Protein AF-0000000082290934 (afdb_homodimer)

Structure (mmCIF, N/CA/C/O backbone):
data_AF-0000000082290934-model_v1
#
loop_
_entity.id
_entity.type
_entity.pdbx_description
1 polymer 'Histidine phosphatase superfamily branch 2 protein'
#
loop_
_atom_site.group_PDB
_atom_site.id
_atom_site.type_symbol
_atom_site.label_atom_id
_atom_site.label_alt_id
_atom_site.label_comp_id
_atom_site.label_asym_id
_atom_site.label_entity_id
_atom_site.label_seq_id
_atom_site.pdbx_PDB_ins_code
_atom_site.Cartn_x
_atom_site.Cartn_y
_atom_site.Cartn_z
_atom_site.occupancy
_atom_site.B_iso_or_equiv
_atom_site.auth_seq_id
_atom_site.auth_comp_id
_atom_site.auth_asym_id
_atom_site.auth_atom_id
_atom_site.pdbx_PDB_model_num
ATOM 1 N N . MET A 1 1 ? 75.812 49.344 -3.332 1 34.25 1 MET A N 1
ATOM 2 C CA . MET A 1 1 ? 74.812 48.969 -4.301 1 34.25 1 MET A CA 1
ATOM 3 C C . MET A 1 1 ? 74.25 47.562 -4.023 1 34.25 1 MET A C 1
ATOM 5 O O . MET A 1 1 ? 73.188 47.219 -4.402 1 34.25 1 MET A O 1
ATOM 9 N N . ALA A 1 2 ? 75.188 46.688 -3.367 1 45.59 2 ALA A N 1
ATOM 10 C CA . ALA A 1 2 ? 74.875 45.281 -3.148 1 45.59 2 ALA A CA 1
ATOM 11 C C . ALA A 1 2 ? 73.938 45.094 -1.963 1 45.59 2 ALA A C 1
ATOM 13 O O . ALA A 1 2 ? 73.062 44.219 -1.983 1 45.59 2 ALA A O 1
ATOM 14 N N . ARG A 1 3 ? 74.062 45.938 -0.887 1 51.5 3 ARG A N 1
ATOM 15 C CA . ARG A 1 3 ? 73.25 45.75 0.32 1 51.5 3 ARG A CA 1
ATOM 16 C C . ARG A 1 3 ? 71.812 46.125 0.084 1 51.5 3 ARG A C 1
ATOM 18 O O . ARG A 1 3 ? 70.875 45.5 0.629 1 51.5 3 ARG A O 1
ATOM 25 N N . GLU A 1 4 ? 71.562 47.156 -0.806 1 54.03 4 GLU A N 1
ATOM 26 C CA . GLU A 1 4 ? 70.188 47.625 -1.042 1 54.03 4 GLU A CA 1
ATOM 27 C C . GLU A 1 4 ? 69.375 46.625 -1.909 1 54.03 4 GLU A C 1
ATOM 29 O O . GLU A 1 4 ? 68.188 46.5 -1.766 1 54.03 4 GLU A O 1
ATOM 34 N N . VAL A 1 5 ? 70.188 45.781 -2.701 1 57.81 5 VAL A N 1
ATOM 35 C CA . VAL A 1 5 ? 69.5 44.844 -3.584 1 57.81 5 VAL A CA 1
ATOM 36 C C . VAL A 1 5 ? 69 43.625 -2.777 1 57.81 5 VAL A C 1
ATOM 38 O O . VAL A 1 5 ? 67.938 43.094 -3.016 1 57.81 5 VAL A O 1
ATOM 41 N N . SER A 1 6 ? 69.75 43.406 -1.626 1 60.97 6 SER A N 1
ATOM 42 C CA . SER A 1 6 ? 69.438 42.188 -0.882 1 60.97 6 SER A CA 1
ATOM 43 C C . SER A 1 6 ? 68.188 42.375 -0.059 1 60.97 6 SER A C 1
ATOM 45 O O . SER A 1 6 ? 67.312 41.438 0.039 1 60.97 6 SER A O 1
ATOM 47 N N . THR A 1 7 ? 67.938 43.625 0.385 1 63.12 7 THR A N 1
ATOM 48 C CA . THR A 1 7 ? 66.75 43.875 1.229 1 63.12 7 THR A CA 1
ATOM 49 C C . THR A 1 7 ? 65.5 43.875 0.394 1 63.12 7 THR A C 1
ATOM 51 O O . THR A 1 7 ? 64.438 43.375 0.83 1 63.12 7 THR A O 1
ATOM 54 N N . VAL A 1 8 ? 65.625 44.375 -0.87 1 63.81 8 VAL A N 1
ATOM 55 C CA . VAL A 1 8 ? 64.438 44.438 -1.739 1 63.81 8 VAL A CA 1
ATOM 56 C C . VAL A 1 8 ? 64.062 43.031 -2.203 1 63.81 8 VAL A C 1
ATOM 58 O O . VAL A 1 8 ? 62.875 42.656 -2.266 1 63.81 8 VAL A O 1
ATOM 61 N N . TRP A 1 9 ? 65.062 42.125 -2.381 1 64.94 9 TRP A N 1
ATOM 62 C CA . TRP A 1 9 ? 64.812 40.75 -2.811 1 64.94 9 TRP A CA 1
ATOM 63 C C . TRP A 1 9 ? 64.188 39.938 -1.681 1 64.94 9 TRP A C 1
ATOM 65 O O . TRP A 1 9 ? 63.312 39.125 -1.91 1 64.94 9 TRP A O 1
ATOM 75 N N . VAL A 1 10 ? 64.625 40.25 -0.416 1 65.31 10 VAL A N 1
ATOM 76 C CA . VAL A 1 10 ? 64.062 39.562 0.737 1 65.31 10 VAL A CA 1
ATOM 77 C C . VAL A 1 10 ? 62.625 40.031 0.958 1 65.31 10 VAL A C 1
ATOM 79 O O . VAL A 1 10 ? 61.719 39.219 1.229 1 65.31 10 VAL A O 1
ATOM 82 N N . LEU A 1 11 ? 62.344 41.344 0.681 1 65.69 11 LEU A N 1
ATOM 83 C CA . LEU A 1 11 ? 61 41.844 0.824 1 65.69 11 LEU A CA 1
ATOM 84 C C . LEU A 1 11 ? 60.094 41.344 -0.299 1 65.69 11 LEU A C 1
ATOM 86 O O . LEU A 1 11 ? 58.938 41 -0.066 1 65.69 11 LEU A O 1
ATOM 90 N N . LEU A 1 12 ? 60.688 41.156 -1.511 1 65.19 12 LEU A N 1
ATOM 91 C CA . LEU A 1 12 ? 59.938 40.594 -2.631 1 65.19 12 LEU A CA 1
ATOM 92 C C . LEU A 1 12 ? 59.688 39.094 -2.42 1 65.19 12 LEU A C 1
ATOM 94 O O . LEU A 1 12 ? 58.594 38.594 -2.703 1 65.19 12 LEU A O 1
ATOM 98 N N . LEU A 1 13 ? 60.688 38.438 -1.83 1 64.69 13 LEU A N 1
ATOM 99 C CA . LEU A 1 13 ? 60.531 37 -1.539 1 64.69 13 LEU A CA 1
ATOM 100 C C . LEU A 1 13 ? 59.531 36.812 -0.394 1 64.69 13 LEU A C 1
ATOM 102 O O . LEU A 1 13 ? 58.75 35.875 -0.427 1 64.69 13 LEU A O 1
ATOM 106 N N . LEU A 1 14 ? 59.594 37.719 0.607 1 62.09 14 LEU A N 1
ATOM 107 C CA . LEU A 1 14 ? 58.625 37.625 1.699 1 62.09 14 LEU A CA 1
ATOM 108 C C . LEU A 1 14 ? 57.219 37.969 1.209 1 62.09 14 LEU A C 1
ATOM 110 O O . LEU A 1 14 ? 56.25 37.344 1.633 1 62.09 14 LEU A O 1
ATOM 114 N N . HIS A 1 15 ? 57.156 38.969 0.289 1 62.25 15 HIS A N 1
ATOM 115 C CA . HIS A 1 15 ? 55.844 39.281 -0.308 1 62.25 15 HIS A CA 1
ATOM 116 C C . HIS A 1 15 ? 55.344 38.156 -1.185 1 62.25 15 HIS A C 1
ATOM 118 O O . HIS A 1 15 ? 54.156 37.844 -1.195 1 62.25 15 HIS A O 1
ATOM 124 N N . LEU A 1 16 ? 56.281 37.5 -1.884 1 60.16 16 LEU A N 1
ATOM 125 C CA . LEU A 1 16 ? 55.906 36.344 -2.695 1 60.16 16 LEU A CA 1
ATOM 126 C C . LEU A 1 16 ? 55.5 35.156 -1.812 1 60.16 16 LEU A C 1
ATOM 128 O O . LEU A 1 16 ? 54.594 34.406 -2.137 1 60.16 16 LEU A O 1
ATOM 132 N N . LEU A 1 17 ? 56.219 34.969 -0.699 1 58.38 17 LEU A N 1
ATOM 133 C CA . LEU A 1 17 ? 55.844 33.938 0.239 1 58.38 17 LEU A CA 1
ATOM 134 C C . LEU A 1 17 ? 54.531 34.25 0.932 1 58.38 17 LEU A C 1
ATOM 136 O O . LEU A 1 17 ? 53.75 33.344 1.218 1 58.38 17 LEU A O 1
ATOM 140 N N . LEU A 1 18 ? 54.312 35.562 1.232 1 55.84 18 LEU A N 1
ATOM 141 C CA . LEU A 1 18 ? 53.062 35.938 1.832 1 55.84 18 LEU A CA 1
ATOM 142 C C . LEU A 1 18 ? 51.906 35.812 0.824 1 55.84 18 LEU A C 1
ATOM 144 O O . LEU A 1 18 ? 50.781 35.469 1.193 1 55.84 18 LEU A O 1
ATOM 148 N N . LEU A 1 19 ? 52.188 36.125 -0.438 1 52.72 19 LEU A N 1
ATOM 149 C CA . LEU A 1 19 ? 51.125 35.969 -1.434 1 52.72 19 LEU A CA 1
ATOM 150 C C . LEU A 1 19 ? 50.844 34.5 -1.707 1 52.72 19 LEU A C 1
ATOM 152 O O . LEU A 1 19 ? 49.781 34.156 -2.232 1 52.72 19 LEU A O 1
ATOM 156 N N . SER A 1 20 ? 51.844 33.719 -1.544 1 51.41 20 SER A N 1
ATOM 157 C CA . SER A 1 20 ? 51.625 32.312 -1.871 1 51.41 20 SER A CA 1
ATOM 158 C C . SER A 1 20 ? 50.75 31.625 -0.826 1 51.41 20 SER A C 1
ATOM 160 O O . SER A 1 20 ? 50.344 30.484 -1.015 1 51.41 20 SER A O 1
ATOM 162 N N . SER A 1 21 ? 50.938 32.094 0.43 1 47.09 21 SER A N 1
ATOM 163 C CA . SER A 1 21 ? 50.062 31.375 1.347 1 47.09 21 SER A CA 1
ATOM 164 C C . SER A 1 21 ? 48.625 31.766 1.158 1 47.09 21 SER A C 1
ATOM 166 O O . SER A 1 21 ? 48.031 32.469 1.994 1 47.09 21 SER A O 1
ATOM 168 N N . LEU A 1 22 ? 48.25 32.25 0.046 1 43.81 22 LEU A N 1
ATOM 169 C CA . LEU A 1 22 ? 46.781 32.25 -0.091 1 43.81 22 LEU A CA 1
ATOM 170 C C . LEU A 1 22 ? 46.219 30.891 0.254 1 43.81 22 LEU A C 1
ATOM 172 O O . LEU A 1 22 ? 46.438 29.922 -0.471 1 43.81 22 LEU A O 1
ATOM 176 N N . ALA A 1 23 ? 46.125 30.562 1.538 1 43.5 23 ALA A N 1
ATOM 177 C CA . ALA A 1 23 ? 45.219 29.469 1.914 1 43.5 23 ALA A CA 1
ATOM 178 C C . ALA A 1 23 ? 44 29.406 1 1 43.5 23 ALA A C 1
ATOM 180 O O . ALA A 1 23 ? 43.156 30.312 1.018 1 43.5 23 ALA A O 1
ATOM 181 N N . VAL A 1 24 ? 44.094 28.906 -0.186 1 44.31 24 VAL A N 1
ATOM 182 C CA . VAL A 1 24 ? 42.875 28.484 -0.88 1 44.31 24 VAL A CA 1
ATOM 183 C C . VAL A 1 24 ? 41.906 27.875 0.12 1 44.31 24 VAL A C 1
ATOM 185 O O . VAL A 1 24 ? 42.156 26.797 0.663 1 44.31 24 VAL A O 1
ATOM 188 N N . MET A 1 25 ? 41.312 28.625 1.014 1 45.28 25 MET A N 1
ATOM 189 C CA . MET A 1 25 ? 40.156 28.109 1.692 1 45.28 25 MET A CA 1
ATOM 190 C C . MET A 1 25 ? 39.312 27.25 0.747 1 45.28 25 MET A C 1
ATOM 192 O O . MET A 1 25 ? 38.688 27.781 -0.175 1 45.28 25 MET A O 1
ATOM 196 N N . THR A 1 26 ? 39.719 26.109 0.441 1 51 26 THR A N 1
ATOM 197 C CA . THR A 1 26 ? 38.875 25.141 -0.263 1 51 26 THR A CA 1
ATOM 198 C C . THR A 1 26 ? 37.438 25.203 0.254 1 51 26 THR A C 1
ATOM 200 O O . THR A 1 26 ? 37.188 24.969 1.439 1 51 26 THR A O 1
ATOM 203 N N . VAL A 1 27 ? 36.656 26.109 -0.209 1 57.19 27 VAL A N 1
ATOM 204 C CA . VAL A 1 27 ? 35.25 26.203 0.112 1 57.19 27 VAL A CA 1
ATOM 205 C C . VAL A 1 27 ? 34.562 24.844 -0.103 1 57.19 27 VAL A C 1
ATOM 207 O O . VAL A 1 27 ? 34.594 24.312 -1.214 1 57.19 27 VAL A O 1
ATOM 210 N N . ALA A 1 28 ? 34.438 24.031 0.961 1 68.31 28 ALA A N 1
ATOM 211 C CA . ALA A 1 28 ? 33.656 22.797 0.941 1 68.31 28 ALA A CA 1
ATOM 212 C C . ALA A 1 28 ? 32.281 23.031 0.297 1 68.31 28 ALA A C 1
ATOM 214 O O . ALA A 1 28 ? 31.625 24.031 0.562 1 68.31 28 ALA A O 1
ATOM 215 N N . GLU A 1 29 ? 32.094 22.406 -0.825 1 83.31 29 GLU A N 1
ATOM 216 C CA . GLU A 1 29 ? 30.812 22.438 -1.503 1 83.31 29 GLU A CA 1
ATOM 217 C C . GLU A 1 29 ? 29.828 21.453 -0.89 1 83.31 29 GLU A C 1
ATOM 219 O O . GLU A 1 29 ? 30.234 20.391 -0.399 1 83.31 29 GLU A O 1
ATOM 224 N N . MET A 1 30 ? 28.641 21.859 -0.616 1 87.56 30 MET A N 1
ATOM 225 C CA . MET A 1 30 ? 27.578 20.969 -0.128 1 87.56 30 MET A CA 1
ATOM 226 C C . MET A 1 30 ? 26.828 20.328 -1.288 1 87.56 30 MET A C 1
ATOM 228 O O . MET A 1 30 ? 26.281 21.016 -2.143 1 87.56 30 MET A O 1
ATOM 232 N N . LYS A 1 31 ? 26.922 19.016 -1.28 1 88 31 LYS A N 1
ATOM 233 C CA . LYS A 1 31 ? 26.203 18.281 -2.316 1 88 31 LYS A CA 1
ATOM 234 C C . LYS A 1 31 ? 24.953 17.625 -1.756 1 88 31 LYS A C 1
ATOM 236 O O . LYS A 1 31 ? 25 16.938 -0.732 1 88 31 LYS A O 1
ATOM 241 N N . LEU A 1 32 ? 23.828 17.875 -2.416 1 92.12 32 LEU A N 1
ATOM 242 C CA . LEU A 1 32 ? 22.562 17.25 -2.012 1 92.12 32 LEU A CA 1
ATOM 243 C C . LEU A 1 32 ? 22.594 15.75 -2.262 1 92.12 32 LEU A C 1
ATOM 245 O O . LEU A 1 32 ? 22.812 15.312 -3.393 1 92.12 32 LEU A O 1
ATOM 249 N N . LYS A 1 33 ? 22.344 14.938 -1.202 1 90 33 LYS A N 1
ATOM 250 C CA . LYS A 1 33 ? 22.5 13.492 -1.283 1 90 33 LYS A CA 1
ATOM 251 C C . LYS A 1 33 ? 21.141 12.797 -1.201 1 90 33 LYS A C 1
ATOM 253 O O . LYS A 1 33 ? 20.953 11.719 -1.768 1 90 33 LYS A O 1
ATOM 258 N N . GLN A 1 34 ? 20.234 13.383 -0.438 1 93.56 34 GLN A N 1
ATOM 259 C CA . GLN A 1 34 ? 18.969 12.703 -0.138 1 93.56 34 GLN A CA 1
ATOM 260 C C . GLN A 1 34 ? 17.891 13.711 0.254 1 93.56 34 GLN A C 1
ATOM 262 O O . GLN A 1 34 ? 18.188 14.727 0.881 1 93.56 34 GLN A O 1
ATOM 267 N N . ILE A 1 35 ? 16.719 13.414 -0.127 1 95.75 35 ILE A N 1
ATOM 268 C CA . ILE A 1 35 ? 15.609 14.266 0.296 1 95.75 35 ILE A CA 1
ATOM 269 C C . ILE A 1 35 ? 14.477 13.406 0.839 1 95.75 35 ILE A C 1
ATOM 271 O O . ILE A 1 35 ? 14.203 12.32 0.31 1 95.75 35 ILE A O 1
ATOM 275 N N . HIS A 1 36 ? 13.852 13.852 1.89 1 97.19 36 HIS A N 1
ATOM 276 C CA . HIS A 1 36 ? 12.641 13.289 2.484 1 97.19 36 HIS A CA 1
ATOM 277 C C . HIS A 1 36 ? 11.484 14.281 2.418 1 97.19 36 HIS A C 1
ATOM 279 O O . HIS A 1 36 ? 11.562 15.367 2.988 1 97.19 36 HIS A O 1
ATOM 285 N N . VAL A 1 37 ? 10.422 13.906 1.75 1 98.62 37 VAL A N 1
ATOM 286 C CA . VAL A 1 37 ? 9.281 14.781 1.558 1 98.62 37 VAL A CA 1
ATOM 287 C C . VAL A 1 37 ? 8.086 14.266 2.355 1 98.62 37 VAL A C 1
ATOM 289 O O . VAL A 1 37 ? 7.691 13.102 2.207 1 98.62 37 VAL A O 1
ATOM 292 N N . ILE A 1 38 ? 7.527 15.055 3.221 1 98.81 38 ILE A N 1
ATOM 293 C CA . ILE A 1 38 ? 6.285 14.766 3.93 1 98.81 38 ILE A CA 1
ATOM 294 C C . ILE A 1 38 ? 5.184 15.703 3.432 1 98.81 38 ILE A C 1
ATOM 296 O O . ILE A 1 38 ? 5.301 16.922 3.539 1 98.81 38 ILE A O 1
ATOM 300 N N . ASN A 1 39 ? 4.172 15.172 2.863 1 98.69 39 ASN A N 1
ATOM 301 C CA . ASN A 1 39 ? 3.115 16.031 2.348 1 98.69 39 ASN A CA 1
ATOM 302 C C . ASN A 1 39 ? 1.797 15.805 3.08 1 98.69 39 ASN A C 1
ATOM 304 O O . ASN A 1 39 ? 1.488 14.68 3.471 1 98.69 39 ASN A O 1
ATOM 308 N N . ARG A 1 40 ? 1.071 16.875 3.266 1 98.44 40 ARG A N 1
ATOM 309 C CA . ARG A 1 40 ? -0.355 16.734 3.545 1 98.44 40 ARG A CA 1
ATOM 310 C C . ARG A 1 40 ? -1.131 16.375 2.283 1 98.44 40 ARG A C 1
ATOM 312 O O . ARG A 1 40 ? -0.822 16.875 1.196 1 98.44 40 ARG A O 1
ATOM 319 N N . HIS A 1 41 ? -2.1 15.562 2.408 1 97.75 41 HIS A N 1
ATOM 320 C CA . HIS A 1 41 ? -2.959 15.281 1.265 1 97.75 41 HIS A CA 1
ATOM 321 C C . HIS A 1 41 ? -3.586 16.562 0.721 1 97.75 41 HIS A C 1
ATOM 323 O O . HIS A 1 41 ? -3.553 17.609 1.381 1 97.75 41 HIS A O 1
ATOM 329 N N . GLY A 1 42 ? -4.129 16.484 -0.507 1 95.94 42 GLY A N 1
ATOM 330 C CA . GLY A 1 42 ? -4.801 17.609 -1.13 1 95.94 42 GLY A CA 1
ATOM 331 C C . GLY A 1 42 ? -6.227 17.797 -0.65 1 95.94 42 GLY A C 1
ATOM 332 O O . GLY A 1 42 ? -6.664 17.125 0.29 1 95.94 42 GLY A O 1
ATOM 333 N N . SER A 1 43 ? -6.852 18.703 -1.346 1 93.31 43 SER A N 1
ATOM 334 C CA . SER A 1 43 ? -8.258 18.953 -1.053 1 93.31 43 SER A CA 1
ATOM 335 C C . SER A 1 43 ? -9.078 17.672 -1.142 1 93.31 43 SER A C 1
ATOM 337 O O . SER A 1 43 ? -8.836 16.844 -2.012 1 93.31 43 SER A O 1
ATOM 339 N N . ARG A 1 44 ? -10.031 17.562 -0.244 1 91.25 44 ARG A N 1
ATOM 340 C CA . ARG A 1 44 ? -10.852 16.375 -0.102 1 91.25 44 ARG A CA 1
ATOM 341 C C . ARG A 1 44 ? -12.273 16.734 0.327 1 91.25 44 ARG A C 1
ATOM 343 O O . ARG A 1 44 ? -12.555 17.891 0.649 1 91.25 44 ARG A O 1
ATOM 350 N N . THR A 1 45 ? -13.094 15.727 0.254 1 86.88 45 THR A N 1
ATOM 351 C CA . THR A 1 45 ? -14.43 15.914 0.807 1 86.88 45 THR A CA 1
ATOM 352 C C . THR A 1 45 ? -14.375 16.031 2.326 1 86.88 45 THR A C 1
ATOM 354 O O . THR A 1 45 ? -13.32 15.867 2.93 1 86.88 45 THR A O 1
ATOM 357 N N . MET A 1 46 ? -15.523 16.406 2.912 1 89.81 46 MET A N 1
ATOM 358 C CA . MET A 1 46 ? -15.586 16.672 4.348 1 89.81 46 MET A CA 1
ATOM 359 C C . MET A 1 46 ? -15.086 15.461 5.137 1 89.81 46 MET A C 1
ATOM 361 O O . MET A 1 46 ? -15.344 14.312 4.762 1 89.81 46 MET A O 1
ATOM 365 N N . LEU A 1 47 ? -14.375 15.773 6.203 1 91.56 47 LEU A N 1
ATOM 366 C CA . LEU A 1 47 ? -13.82 14.742 7.078 1 91.56 47 LEU A CA 1
ATOM 367 C C . LEU A 1 47 ? -14.352 14.891 8.5 1 91.56 47 LEU A C 1
ATOM 369 O O . LEU A 1 47 ? -13.656 15.398 9.375 1 91.56 47 LEU A O 1
ATOM 373 N N . PRO A 1 48 ? -15.523 14.391 8.781 1 91 48 PRO A N 1
ATOM 374 C CA . PRO A 1 48 ? -16.047 14.469 10.141 1 91 48 PRO A CA 1
ATOM 375 C C . PRO A 1 48 ? -15.312 13.555 11.117 1 91 48 PRO A C 1
ATOM 377 O O . PRO A 1 48 ? -14.961 12.422 10.766 1 91 48 PRO A O 1
ATOM 380 N N . LYS A 1 49 ? -15.055 14.117 12.266 1 92 49 LYS A N 1
ATOM 381 C CA . LYS A 1 49 ? -14.383 13.375 13.328 1 92 49 LYS A CA 1
ATOM 382 C C . LYS A 1 49 ? -15.203 13.391 14.617 1 92 49 LYS A C 1
ATOM 384 O O . LYS A 1 49 ? -15.977 14.32 14.852 1 92 49 LYS A O 1
ATOM 389 N N . HIS A 1 50 ? -15.047 12.281 15.375 1 91 50 HIS A N 1
ATOM 390 C CA . HIS A 1 50 ? -15.586 12.32 16.734 1 91 50 HIS A CA 1
ATOM 391 C C . HIS A 1 50 ? -14.859 13.359 17.578 1 91 50 HIS A C 1
ATOM 393 O O . HIS A 1 50 ? -13.625 13.336 17.656 1 91 50 HIS A O 1
ATOM 399 N N . PRO A 1 51 ? -15.539 14.211 18.219 1 89.06 51 PRO A N 1
ATOM 400 C CA . PRO A 1 51 ? -14.891 15.344 18.891 1 89.06 51 PRO A CA 1
ATOM 401 C C . PRO A 1 51 ? -13.969 14.906 20.031 1 89.06 51 PRO A C 1
ATOM 403 O O . PRO A 1 51 ? -12.969 15.578 20.312 1 89.06 51 PRO A O 1
ATOM 406 N N . ASP A 1 52 ? -14.281 13.742 20.656 1 86.75 52 ASP A N 1
ATOM 407 C CA . ASP A 1 52 ? -13.5 13.312 21.812 1 86.75 52 ASP A CA 1
ATOM 408 C C . ASP A 1 52 ? -12.359 12.383 21.391 1 86.75 52 ASP A C 1
ATOM 410 O O . ASP A 1 52 ? -11.234 12.508 21.891 1 86.75 52 ASP A O 1
ATOM 414 N N . THR A 1 53 ? -12.625 11.5 20.469 1 85.12 53 THR A N 1
ATOM 415 C CA . THR A 1 53 ? -11.656 10.461 20.141 1 85.12 53 THR A CA 1
ATOM 416 C C . THR A 1 53 ? -10.906 10.812 18.859 1 85.12 53 THR A C 1
ATOM 418 O O . THR A 1 53 ? -9.883 10.195 18.547 1 85.12 53 THR A O 1
ATOM 421 N N . LEU A 1 54 ? -11.422 11.75 18.094 1 88.69 54 LEU A N 1
ATOM 422 C CA . LEU A 1 54 ? -10.859 12.227 16.828 1 88.69 54 LEU A CA 1
ATOM 423 C C . LEU A 1 54 ? -10.922 11.141 15.766 1 88.69 54 LEU A C 1
ATOM 425 O O . LEU A 1 54 ? -10.359 11.297 14.68 1 88.69 54 LEU A O 1
ATOM 429 N N . ILE A 1 55 ? -11.656 10.047 16.031 1 86.12 55 ILE A N 1
ATOM 430 C CA . ILE A 1 55 ? -11.852 8.984 15.055 1 86.12 55 ILE A CA 1
ATOM 431 C C . ILE A 1 55 ? -12.695 9.508 13.891 1 86.12 55 ILE A C 1
ATOM 433 O O . ILE A 1 55 ? -13.711 10.18 14.109 1 86.12 55 ILE A O 1
ATOM 437 N N . GLU A 1 56 ? -12.25 9.242 12.773 1 86.06 56 GLU A N 1
ATOM 438 C CA . GLU A 1 56 ? -12.992 9.648 11.586 1 86.06 56 GLU A CA 1
ATOM 439 C C . GLU A 1 56 ? -14.297 8.859 11.453 1 86.06 56 GLU A C 1
ATOM 441 O O . GLU A 1 56 ? -14.32 7.652 11.688 1 86.06 56 GLU A O 1
ATOM 446 N N . LYS A 1 57 ? -15.336 9.562 11.258 1 77.06 57 LYS A N 1
ATOM 447 C CA . LYS A 1 57 ? -16.641 8.914 11.109 1 77.06 57 LYS A CA 1
ATOM 448 C C . LYS A 1 57 ? -16.781 8.273 9.727 1 77.06 57 LYS A C 1
ATOM 450 O O . LYS A 1 57 ? -17.125 7.098 9.617 1 77.06 57 LYS A O 1
ATOM 455 N N . GLU A 1 58 ? -16.609 9.172 8.734 1 72.62 58 GLU A N 1
ATOM 456 C CA . GLU A 1 58 ? -16.609 8.727 7.344 1 72.62 58 GLU A CA 1
ATOM 457 C C . GLU A 1 58 ? -15.32 9.117 6.633 1 72.62 58 GLU A C 1
ATOM 459 O O . GLU A 1 58 ? -14.703 10.125 6.977 1 72.62 58 GLU A O 1
ATOM 464 N N . GLY A 1 59 ? -14.844 8.242 5.809 1 74.19 59 GLY A N 1
ATOM 465 C CA . GLY A 1 59 ? -13.648 8.594 5.047 1 74.19 59 GLY A CA 1
ATOM 466 C C . GLY A 1 59 ? -13.859 9.766 4.113 1 74.19 59 GLY A C 1
ATOM 467 O O . GLY A 1 59 ? -14.992 10.211 3.914 1 74.19 59 GLY A O 1
ATOM 468 N N . ALA A 1 60 ? -12.781 10.484 3.842 1 84.19 60 ALA A N 1
ATOM 469 C CA . ALA A 1 60 ? -12.805 11.578 2.871 1 84.19 60 ALA A CA 1
ATOM 470 C C . ALA A 1 60 ? -12.078 11.188 1.587 1 84.19 60 ALA A C 1
ATOM 472 O O . ALA A 1 60 ? -11.078 10.461 1.627 1 84.19 60 ALA A O 1
ATOM 473 N N . THR A 1 61 ? -12.602 11.656 0.463 1 82.81 61 THR A N 1
ATOM 474 C CA . THR A 1 61 ? -12.039 11.336 -0.842 1 82.81 61 THR A CA 1
ATOM 475 C C . THR A 1 61 ? -11.336 12.555 -1.441 1 82.81 61 THR A C 1
ATOM 477 O O . THR A 1 61 ? -11.844 13.672 -1.347 1 82.81 61 THR A O 1
ATOM 480 N N . LEU A 1 62 ? -10.141 12.266 -1.972 1 89.06 62 LEU A N 1
ATOM 481 C CA . LEU A 1 62 ? -9.414 13.336 -2.646 1 89.06 62 LEU A CA 1
ATOM 482 C C . LEU A 1 62 ? -10.219 13.883 -3.82 1 89.06 62 LEU A C 1
ATOM 484 O O . LEU A 1 62 ? -10.805 13.117 -4.586 1 89.06 62 LEU A O 1
ATOM 488 N N . THR A 1 63 ? -10.289 15.164 -4.004 1 86.12 63 THR A N 1
ATOM 489 C CA . THR A 1 63 ? -11.016 15.805 -5.09 1 86.12 63 THR A CA 1
ATOM 490 C C . THR A 1 63 ? -10.094 16.078 -6.277 1 86.12 63 THR A C 1
ATOM 492 O O . THR A 1 63 ? -8.875 15.992 -6.148 1 86.12 63 THR A O 1
ATOM 495 N N . PRO A 1 64 ? -10.664 16.438 -7.414 1 85.19 64 PRO A N 1
ATOM 496 C CA . PRO A 1 64 ? -9.82 16.844 -8.539 1 85.19 64 PRO A CA 1
ATOM 497 C C . PRO A 1 64 ? -8.906 18.016 -8.203 1 85.19 64 PRO A C 1
ATOM 499 O O . PRO A 1 64 ? -7.766 18.062 -8.672 1 85.19 64 PRO A O 1
ATOM 502 N N . LEU A 1 65 ? -9.422 18.906 -7.406 1 88.88 65 LEU A N 1
ATOM 503 C CA . LEU A 1 65 ? -8.57 20 -6.957 1 88.88 65 LEU A CA 1
ATOM 504 C C . LEU A 1 65 ? -7.398 19.484 -6.137 1 88.88 65 LEU A C 1
ATOM 506 O O . LEU A 1 65 ? -6.27 19.938 -6.297 1 88.88 65 LEU A O 1
ATOM 510 N N . GLY A 1 66 ? -7.711 18.547 -5.223 1 92.94 66 GLY A N 1
ATOM 511 C CA . GLY A 1 66 ? -6.648 17.922 -4.445 1 92.94 66 GLY A CA 1
ATOM 512 C C . GLY A 1 66 ? -5.598 17.25 -5.305 1 92.94 66 GLY A C 1
ATOM 513 O O . GLY A 1 66 ? -4.402 17.328 -5.02 1 92.94 66 GLY A O 1
ATOM 514 N N . GLN A 1 67 ? -6.059 16.594 -6.348 1 91.12 67 GLN A N 1
ATOM 515 C CA . GLN A 1 67 ? -5.137 15.969 -7.289 1 91.12 67 GLN A CA 1
ATOM 516 C C . GLN A 1 67 ? -4.234 17.016 -7.945 1 91.12 67 GLN A C 1
ATOM 518 O O . GLN A 1 67 ? -3.02 16.812 -8.031 1 91.12 67 GLN A O 1
ATOM 523 N N . SER A 1 68 ? -4.828 18.094 -8.328 1 91.69 68 SER A N 1
ATOM 524 C CA . SER A 1 68 ? -4.082 19.156 -8.992 1 91.69 68 SER A CA 1
ATOM 525 C C . SER A 1 68 ? -3.068 19.797 -8.047 1 91.69 68 SER A C 1
ATOM 527 O O . SER A 1 68 ? -1.964 20.156 -8.469 1 91.69 68 SER A O 1
ATOM 529 N N . GLN A 1 69 ? -3.479 19.969 -6.875 1 95.06 69 GLN A N 1
ATOM 530 C CA . GLN A 1 69 ? -2.59 20.547 -5.871 1 95.06 69 GLN A CA 1
ATOM 531 C C . GLN A 1 69 ? -1.32 19.703 -5.715 1 95.06 69 GLN A C 1
ATOM 533 O O . GLN A 1 69 ? -0.211 20.25 -5.738 1 95.06 69 GLN A O 1
ATOM 538 N N . LEU A 1 70 ? -1.471 18.406 -5.586 1 97.38 70 LEU A N 1
ATOM 539 C CA . LEU A 1 70 ? -0.302 17.562 -5.371 1 97.38 70 LEU A CA 1
ATOM 540 C C . LEU A 1 70 ? 0.484 17.375 -6.664 1 97.38 70 LEU A C 1
ATOM 542 O O . LEU A 1 70 ? 1.711 17.25 -6.637 1 97.38 70 LEU A O 1
ATOM 546 N N . PHE A 1 71 ? -0.169 17.406 -7.805 1 94.5 71 PHE A N 1
ATOM 547 C CA . PHE A 1 71 ? 0.548 17.422 -9.078 1 94.5 71 PHE A CA 1
ATOM 548 C C . PHE A 1 71 ? 1.457 18.656 -9.156 1 94.5 71 PHE A C 1
ATOM 550 O O . PHE A 1 71 ? 2.621 18.531 -9.547 1 94.5 71 PHE A O 1
ATOM 557 N N . THR A 1 72 ? 0.88 19.766 -8.812 1 96.44 72 THR A N 1
ATOM 558 C CA . THR A 1 72 ? 1.633 21.016 -8.82 1 96.44 72 THR A CA 1
ATOM 559 C C . THR A 1 72 ? 2.826 20.922 -7.875 1 96.44 72 THR A C 1
ATOM 561 O O . THR A 1 72 ? 3.928 21.359 -8.219 1 96.44 72 THR A O 1
ATOM 564 N N . MET A 1 73 ? 2.584 20.391 -6.715 1 98.06 73 MET A N 1
ATOM 565 C CA . MET A 1 73 ? 3.68 20.25 -5.762 1 98.06 73 MET A CA 1
ATOM 566 C C . MET A 1 73 ? 4.75 19.312 -6.301 1 98.06 73 MET A C 1
ATOM 568 O O . MET A 1 73 ? 5.945 19.562 -6.133 1 98.06 73 MET A O 1
ATOM 572 N N . GLY A 1 74 ? 4.34 18.188 -6.918 1 96.94 74 GLY A N 1
ATOM 573 C CA . GLY A 1 74 ? 5.297 17.297 -7.566 1 96.94 74 GLY A CA 1
ATOM 574 C C . GLY A 1 74 ? 6.125 18 -8.625 1 96.94 74 GLY A C 1
ATOM 575 O O . GLY A 1 74 ? 7.336 17.781 -8.719 1 96.94 74 GLY A O 1
ATOM 576 N N . THR A 1 75 ? 5.496 18.828 -9.391 1 94.62 75 THR A N 1
ATOM 577 C CA . THR A 1 75 ? 6.18 19.594 -10.422 1 94.62 75 THR A CA 1
ATOM 578 C C . THR A 1 75 ? 7.207 20.531 -9.805 1 94.62 75 THR A C 1
ATOM 580 O O . THR A 1 75 ? 8.32 20.656 -10.312 1 94.62 75 THR A O 1
ATOM 583 N N . TRP A 1 76 ? 6.812 21.172 -8.742 1 97 76 TRP A N 1
ATOM 584 C CA . TRP A 1 76 ? 7.738 22.062 -8.062 1 97 76 TRP A CA 1
ATOM 585 C C . TRP A 1 76 ? 8.961 21.312 -7.562 1 97 76 TRP A C 1
ATOM 587 O O . TRP A 1 76 ? 10.094 21.766 -7.727 1 97 76 TRP A O 1
ATOM 597 N N . LEU A 1 77 ? 8.734 20.156 -6.906 1 97.25 77 LEU A N 1
ATOM 598 C CA . LEU A 1 77 ? 9.836 19.344 -6.402 1 97.25 77 LEU A CA 1
ATOM 599 C C . LEU A 1 77 ? 10.805 18.984 -7.527 1 97.25 77 LEU A C 1
ATOM 601 O O . LEU A 1 77 ? 12.023 19.047 -7.352 1 97.25 77 LEU A O 1
ATOM 605 N N . ARG A 1 78 ? 10.266 18.562 -8.633 1 94.12 78 ARG A N 1
ATOM 606 C CA . ARG A 1 78 ? 11.094 18.219 -9.781 1 94.12 78 ARG A CA 1
ATOM 607 C C . ARG A 1 78 ? 11.93 19.406 -10.227 1 94.12 78 ARG A C 1
ATOM 609 O O . ARG A 1 78 ? 13.141 19.281 -10.445 1 94.12 78 ARG A O 1
ATOM 616 N N . GLN A 1 79 ? 11.336 20.547 -10.367 1 93.69 79 GLN A N 1
ATOM 617 C CA . GLN A 1 79 ? 12.023 21.75 -10.828 1 93.69 79 GLN A CA 1
ATOM 618 C C . GLN A 1 79 ? 13.07 22.203 -9.812 1 93.69 79 GLN A C 1
ATOM 620 O O . GLN A 1 79 ? 14.164 22.625 -10.195 1 93.69 79 GLN A O 1
ATOM 625 N N . GLU A 1 80 ? 12.727 22.094 -8.586 1 94.88 80 GLU A N 1
ATOM 626 C CA . GLU A 1 80 ? 13.602 22.562 -7.516 1 94.88 80 GLU A CA 1
ATOM 627 C C . GLU A 1 80 ? 14.852 21.688 -7.41 1 94.88 80 GLU A C 1
ATOM 629 O O . GLU A 1 80 ? 15.953 22.188 -7.16 1 94.88 80 GLU A O 1
ATOM 634 N N . TYR A 1 81 ? 14.727 20.375 -7.621 1 94.38 81 TYR A N 1
ATOM 635 C CA . TYR A 1 81 ? 15.805 19.469 -7.227 1 94.38 81 TYR A CA 1
ATOM 636 C C . TYR A 1 81 ? 16.375 18.734 -8.438 1 94.38 81 TYR A C 1
ATOM 638 O O . TYR A 1 81 ? 17.359 18.016 -8.32 1 94.38 81 TYR A O 1
ATOM 646 N N . SER A 1 82 ? 15.852 18.844 -9.594 1 85.69 82 SER A N 1
ATOM 647 C CA . SER A 1 82 ? 16.281 18.078 -10.758 1 85.69 82 SER A CA 1
ATOM 648 C C . SER A 1 82 ? 17.734 18.344 -11.109 1 85.69 82 SER A C 1
ATOM 650 O O . SER A 1 82 ? 18.422 17.484 -11.664 1 85.69 82 SER A O 1
ATOM 652 N N . ASN A 1 83 ? 18.203 19.5 -10.82 1 84 83 ASN A N 1
ATOM 653 C CA . ASN A 1 83 ? 19.594 19.844 -11.133 1 84 83 ASN A CA 1
ATOM 654 C C . ASN A 1 83 ? 20.547 19.25 -10.102 1 84 83 ASN A C 1
ATOM 656 O O . ASN A 1 83 ? 21.75 19.109 -10.375 1 84 83 ASN A O 1
ATOM 660 N N . SER A 1 84 ? 20.047 18.922 -9.023 1 86.5 84 SER A N 1
ATOM 661 C CA . SER A 1 84 ? 20.922 18.484 -7.938 1 86.5 84 SER A CA 1
ATOM 662 C C . SER A 1 84 ? 20.797 16.984 -7.688 1 86.5 84 SER A C 1
ATOM 664 O O . SER A 1 84 ? 21.656 16.391 -7.027 1 86.5 84 SER A O 1
ATOM 666 N N . MET A 1 85 ? 19.734 16.438 -8.141 1 85.06 85 MET A N 1
ATOM 667 C CA . MET A 1 85 ? 19.484 15.031 -7.879 1 85.06 85 MET A CA 1
ATOM 668 C C . MET A 1 85 ? 18.859 14.352 -9.094 1 85.06 85 MET A C 1
ATOM 670 O O . MET A 1 85 ? 18.203 15.008 -9.898 1 85.06 85 MET A O 1
ATOM 674 N N . ASP A 1 86 ? 19.109 13.047 -9.164 1 73.75 86 ASP A N 1
ATOM 675 C CA . ASP A 1 86 ? 18.578 12.266 -10.273 1 73.75 86 ASP A CA 1
ATOM 676 C C . ASP A 1 86 ? 17.078 12.031 -10.109 1 73.75 86 ASP A C 1
ATOM 678 O O . ASP A 1 86 ? 16.656 11.008 -9.57 1 73.75 86 ASP A O 1
ATOM 682 N N . LEU A 1 87 ? 16.312 13.008 -10.586 1 78.75 87 LEU A N 1
ATOM 683 C CA . LEU A 1 87 ? 14.859 12.891 -10.562 1 78.75 87 LEU A CA 1
ATOM 684 C C . LEU A 1 87 ? 14.297 12.82 -11.977 1 78.75 87 LEU A C 1
ATOM 686 O O . LEU A 1 87 ? 13.094 13.016 -12.18 1 78.75 87 LEU A O 1
ATOM 690 N N . LYS A 1 88 ? 15.164 12.555 -12.898 1 73.56 88 LYS A N 1
ATOM 691 C CA . LYS A 1 88 ? 14.727 12.523 -14.289 1 73.56 88 LYS A CA 1
ATOM 692 C C . LYS A 1 88 ? 13.852 11.297 -14.562 1 73.56 88 LYS A C 1
ATOM 694 O O . LYS A 1 88 ? 12.859 11.391 -15.289 1 73.56 88 LYS A O 1
ATOM 699 N N . TYR A 1 89 ? 14.258 10.188 -13.93 1 74.12 89 TYR A N 1
ATOM 700 C CA . TYR A 1 89 ? 13.492 8.953 -14.102 1 74.12 89 TYR A CA 1
ATOM 701 C C . TYR A 1 89 ? 13.234 8.281 -12.766 1 74.12 89 TYR A C 1
ATOM 703 O O . TYR A 1 89 ? 14.078 8.344 -11.859 1 74.12 89 TYR A O 1
ATOM 711 N N . PHE A 1 90 ? 12.125 7.656 -12.781 1 78.88 90 PHE A N 1
ATOM 712 C CA . PHE A 1 90 ? 11.844 6.863 -11.586 1 78.88 90 PHE A CA 1
ATOM 713 C C . PHE A 1 90 ? 12.719 5.617 -11.547 1 78.88 90 PHE A C 1
ATOM 715 O O . PHE A 1 90 ? 12.844 4.906 -12.555 1 78.88 90 PHE A O 1
ATOM 722 N N . ASN A 1 91 ? 13.266 5.414 -10.469 1 76.12 91 ASN A N 1
ATOM 723 C CA . ASN A 1 91 ? 14.07 4.234 -10.164 1 76.12 91 ASN A CA 1
ATOM 724 C C . ASN A 1 91 ? 13.688 3.635 -8.812 1 76.12 91 ASN A C 1
ATOM 726 O O . ASN A 1 91 ? 13.961 4.227 -7.766 1 76.12 91 ASN A O 1
ATOM 730 N N . PRO A 1 92 ? 13.102 2.439 -8.828 1 76.56 92 PRO A N 1
ATOM 731 C CA . PRO A 1 92 ? 12.641 1.866 -7.559 1 76.56 92 PRO A CA 1
ATOM 732 C C . PRO A 1 92 ? 13.781 1.604 -6.574 1 76.56 92 PRO A C 1
ATOM 734 O O . PRO A 1 92 ? 13.539 1.415 -5.383 1 76.56 92 PRO A O 1
ATOM 737 N N . ALA A 1 93 ? 15 1.585 -6.996 1 73.19 93 ALA A N 1
ATOM 738 C CA . ALA A 1 93 ? 16.141 1.398 -6.102 1 73.19 93 ALA A CA 1
ATOM 739 C C . ALA A 1 93 ? 16.531 2.711 -5.43 1 73.19 93 ALA A C 1
ATOM 741 O O . ALA A 1 93 ? 17.25 2.713 -4.43 1 73.19 93 ALA A O 1
ATOM 742 N N . LEU A 1 94 ? 16.078 3.854 -5.992 1 80.75 94 LEU A N 1
ATOM 743 C CA . LEU A 1 94 ? 16.516 5.156 -5.512 1 80.75 94 LEU A CA 1
ATOM 744 C C . LEU A 1 94 ? 15.352 5.949 -4.93 1 80.75 94 LEU A C 1
ATOM 746 O O . LEU A 1 94 ? 15.555 6.879 -4.145 1 80.75 94 LEU A O 1
ATOM 750 N N . HIS A 1 95 ? 14.203 5.562 -5.406 1 87 95 HIS A N 1
ATOM 751 C CA . HIS A 1 95 ? 13.023 6.344 -5.059 1 87 95 HIS A CA 1
ATOM 752 C C . HIS A 1 95 ? 11.984 5.48 -4.355 1 87 95 HIS A C 1
ATOM 754 O O . HIS A 1 95 ? 11.633 4.402 -4.84 1 87 95 HIS A O 1
ATOM 760 N N . LEU A 1 96 ? 11.547 5.918 -3.207 1 90.94 96 LEU A N 1
ATOM 761 C CA . LEU A 1 96 ? 10.531 5.184 -2.463 1 90.94 96 LEU A CA 1
ATOM 762 C C . LEU A 1 96 ? 9.383 6.102 -2.061 1 90.94 96 LEU A C 1
ATOM 764 O O . LEU A 1 96 ? 9.594 7.129 -1.416 1 90.94 96 LEU A O 1
ATOM 768 N N . LEU A 1 97 ? 8.219 5.75 -2.482 1 94.5 97 LEU A N 1
ATOM 769 C CA . LEU A 1 97 ? 7.02 6.488 -2.111 1 94.5 97 LEU A CA 1
ATOM 770 C C . LEU A 1 97 ? 6.172 5.688 -1.131 1 94.5 97 LEU A C 1
ATOM 772 O O . LEU A 1 97 ? 5.734 4.578 -1.445 1 94.5 97 LEU A O 1
ATOM 776 N N . GLU A 1 98 ? 5.949 6.301 0.004 1 95.44 98 GLU A N 1
ATOM 777 C CA . GLU A 1 98 ? 5.125 5.707 1.052 1 95.44 98 GLU A CA 1
ATOM 778 C C . GLU A 1 98 ? 3.924 6.59 1.375 1 95.44 98 GLU A C 1
ATOM 780 O O . GLU A 1 98 ? 3.979 7.809 1.209 1 95.44 98 GLU A O 1
ATOM 785 N N . SER A 1 99 ? 2.852 5.934 1.822 1 96.06 99 SER A N 1
ATOM 786 C CA . SER A 1 99 ? 1.632 6.648 2.188 1 96.06 99 SER A CA 1
ATOM 787 C C . SER A 1 99 ? 0.91 5.953 3.338 1 96.06 99 SER A C 1
ATOM 789 O O . SER A 1 99 ? 1.15 4.777 3.611 1 96.06 99 SER A O 1
ATOM 791 N N . THR A 1 100 ? 0.146 6.746 4.07 1 95.12 100 THR A N 1
ATOM 792 C CA . THR A 1 100 ? -0.854 6.078 4.895 1 95.12 100 THR A CA 1
ATOM 793 C C . THR A 1 100 ? -1.829 5.285 4.031 1 95.12 100 THR A C 1
ATOM 795 O O . THR A 1 100 ? -1.915 5.508 2.82 1 95.12 100 THR A O 1
ATOM 798 N N . ASN A 1 101 ? -2.482 4.348 4.633 1 90.44 101 ASN A N 1
ATOM 799 C CA . ASN A 1 101 ? -3.363 3.473 3.867 1 90.44 101 ASN A CA 1
ATOM 800 C C . ASN A 1 101 ? -4.766 4.062 3.738 1 90.44 101 ASN A C 1
ATOM 802 O O . ASN A 1 101 ? -5.758 3.367 3.959 1 90.44 101 ASN A O 1
ATOM 806 N N . LEU A 1 102 ? -4.863 5.312 3.502 1 90 102 LEU A N 1
ATOM 807 C CA . LEU A 1 102 ? -6.117 6.004 3.221 1 90 102 LEU A CA 1
ATOM 808 C C . LEU A 1 102 ? -6.172 6.465 1.769 1 90 102 LEU A C 1
ATOM 810 O O . LEU A 1 102 ? -5.168 6.934 1.226 1 90 102 LEU A O 1
ATOM 814 N N . ASP A 1 103 ? -7.336 6.348 1.169 1 85.81 103 ASP A N 1
ATOM 815 C CA . ASP A 1 103 ? -7.52 6.633 -0.25 1 85.81 103 ASP A CA 1
ATOM 816 C C . ASP A 1 103 ? -6.988 8.023 -0.604 1 85.81 103 ASP A C 1
ATOM 818 O O . ASP A 1 103 ? -6.258 8.18 -1.584 1 85.81 103 ASP A O 1
ATOM 822 N N . ARG A 1 104 ? -7.309 9.031 0.175 1 90.94 104 ARG A N 1
ATOM 823 C CA . ARG A 1 104 ? -6.945 10.406 -0.142 1 90.94 104 ARG A CA 1
ATOM 824 C C . ARG A 1 104 ? -5.434 10.602 -0.086 1 90.94 104 ARG A C 1
ATOM 826 O O . ARG A 1 104 ? -4.875 11.383 -0.854 1 90.94 104 ARG A O 1
ATOM 833 N N . ALA A 1 105 ? -4.77 9.898 0.803 1 95.44 105 ALA A N 1
ATOM 834 C CA . ALA A 1 105 ? -3.322 10.031 0.935 1 95.44 105 ALA A CA 1
ATOM 835 C C . ALA A 1 105 ? -2.6 9.289 -0.186 1 95.44 105 ALA A C 1
ATOM 837 O O . ALA A 1 105 ? -1.627 9.797 -0.749 1 95.44 105 ALA A O 1
ATOM 838 N N . ILE A 1 106 ? -3.043 8.07 -0.54 1 93.88 106 ILE A N 1
ATOM 839 C CA . ILE A 1 106 ? -2.451 7.32 -1.64 1 93.88 106 ILE A CA 1
ATOM 840 C C . ILE A 1 106 ? -2.664 8.07 -2.953 1 93.88 106 ILE A C 1
ATOM 842 O O . ILE A 1 106 ? -1.735 8.211 -3.752 1 93.88 106 ILE A O 1
ATOM 846 N N . SER A 1 107 ? -3.863 8.57 -3.145 1 91.31 107 SER A N 1
ATOM 847 C CA . SER A 1 107 ? -4.16 9.328 -4.355 1 91.31 107 SER A CA 1
ATOM 848 C C . SER A 1 107 ? -3.322 10.602 -4.43 1 91.31 107 SER A C 1
ATOM 850 O O . SER A 1 107 ? -2.938 11.031 -5.52 1 91.31 107 SER A O 1
ATOM 852 N N . SER A 1 108 ? -3.104 11.188 -3.279 1 96.38 108 SER A N 1
ATOM 853 C CA . SER A 1 108 ? -2.225 12.352 -3.232 1 96.38 108 SER A CA 1
ATOM 854 C C . SER A 1 108 ? -0.803 11.992 -3.645 1 96.38 108 SER A C 1
ATOM 856 O O . SER A 1 108 ? -0.165 12.719 -4.406 1 96.38 108 SER A O 1
ATOM 858 N N . ALA A 1 109 ? -0.331 10.891 -3.148 1 96.94 109 ALA A N 1
ATOM 859 C CA . ALA A 1 109 ? 0.998 10.422 -3.533 1 96.94 109 ALA A CA 1
ATOM 860 C C . ALA A 1 109 ? 1.071 10.148 -5.031 1 96.94 109 ALA A C 1
ATOM 862 O O . ALA A 1 109 ? 2.055 10.5 -5.688 1 96.94 109 ALA A O 1
ATOM 863 N N . ASN A 1 110 ? 0.051 9.492 -5.543 1 92.25 110 ASN A N 1
ATOM 864 C CA . ASN A 1 110 ? -0.014 9.219 -6.977 1 92.25 110 ASN A CA 1
ATOM 865 C C . ASN A 1 110 ? 0.003 10.5 -7.801 1 92.25 110 ASN A C 1
ATOM 867 O O . ASN A 1 110 ? 0.654 10.562 -8.844 1 92.25 110 ASN A O 1
ATOM 871 N N . SER A 1 111 ? -0.737 11.492 -7.344 1 93 111 SER A N 1
ATOM 872 C CA . SER A 1 111 ? -0.806 12.773 -8.039 1 93 111 SER A CA 1
ATOM 873 C C . SER A 1 111 ? 0.535 13.5 -8 1 93 111 SER A C 1
ATOM 875 O O . SER A 1 111 ? 0.974 14.055 -9.008 1 93 111 SER A O 1
ATOM 877 N N . LEU A 1 112 ? 1.098 13.508 -6.828 1 96.94 112 LEU A N 1
ATOM 878 C CA . LEU A 1 112 ? 2.414 14.117 -6.688 1 96.94 112 LEU A CA 1
ATOM 879 C C . LEU A 1 112 ? 3.434 13.438 -7.594 1 96.94 112 LEU A C 1
ATOM 881 O O . LEU A 1 112 ? 4.246 14.102 -8.234 1 96.94 112 LEU A O 1
ATOM 885 N N . ALA A 1 113 ? 3.387 12.109 -7.699 1 93 113 ALA A N 1
ATOM 886 C CA . ALA A 1 113 ? 4.309 11.328 -8.516 1 93 113 ALA A CA 1
ATOM 887 C C . ALA A 1 113 ? 4.172 11.688 -9.992 1 93 113 ALA A C 1
ATOM 889 O O . ALA A 1 113 ? 5.16 11.672 -10.734 1 93 113 ALA A O 1
ATOM 890 N N . LEU A 1 114 ? 2.988 11.984 -10.414 1 89.5 114 LEU A N 1
ATOM 891 C CA . LEU A 1 114 ? 2.762 12.383 -11.805 1 89.5 114 LEU A CA 1
ATOM 892 C C . LEU A 1 114 ? 3.523 13.656 -12.133 1 89.5 114 LEU A C 1
ATOM 894 O O . LEU A 1 114 ? 4.02 13.82 -13.25 1 89.5 114 LEU A O 1
ATOM 898 N N . GLY A 1 115 ? 3.51 14.555 -11.195 1 92.19 115 GLY A N 1
ATOM 899 C CA . GLY A 1 115 ? 4.246 15.789 -11.391 1 92.19 115 GLY A CA 1
ATOM 900 C C . GLY A 1 115 ? 5.746 15.625 -11.242 1 92.19 115 GLY A C 1
ATOM 901 O O . GLY A 1 115 ? 6.523 16.281 -11.945 1 92.19 115 GLY A O 1
ATOM 902 N N . LEU A 1 116 ? 6.125 14.781 -10.352 1 92.88 116 LEU A N 1
ATOM 903 C CA . LEU A 1 116 ? 7.527 14.562 -10.023 1 92.88 116 LEU A CA 1
ATOM 904 C C . LEU A 1 116 ? 8.234 13.82 -11.156 1 92.88 116 LEU A C 1
ATOM 906 O O . LEU A 1 116 ? 9.391 14.125 -11.469 1 92.88 116 LEU A O 1
ATOM 910 N N . PHE A 1 117 ? 7.574 12.758 -11.695 1 86.06 117 PHE A N 1
ATOM 911 C CA . PHE A 1 117 ? 8.102 11.93 -12.773 1 86.06 117 PHE A CA 1
ATOM 912 C C . PHE A 1 117 ? 7.168 11.945 -13.969 1 86.06 117 PHE A C 1
ATOM 914 O O . PHE A 1 117 ? 6.344 11.047 -14.133 1 86.06 117 PHE A O 1
ATOM 921 N N . PRO A 1 118 ? 7.367 12.906 -14.828 1 77.81 118 PRO A N 1
ATOM 922 C CA . PRO A 1 118 ? 6.461 12.969 -15.977 1 77.81 118 PRO A CA 1
ATOM 923 C C . PRO A 1 118 ? 6.496 11.703 -16.828 1 77.81 118 PRO A C 1
ATOM 925 O O . PRO A 1 118 ? 7.5 10.984 -16.828 1 77.81 118 PRO A O 1
ATOM 928 N N . GLU A 1 119 ? 5.379 11.414 -17.453 1 66.69 119 GLU A N 1
ATOM 929 C CA . GLU A 1 119 ? 5.121 10.18 -18.188 1 66.69 119 GLU A CA 1
ATOM 930 C C . GLU A 1 119 ? 6.266 9.852 -19.141 1 66.69 119 GLU A C 1
ATOM 932 O O . GLU A 1 119 ? 6.695 8.695 -19.234 1 66.69 119 GLU A O 1
ATOM 937 N N . ALA A 1 120 ? 6.648 10.805 -19.844 1 60.84 120 ALA A N 1
ATOM 938 C CA . ALA A 1 120 ? 7.711 10.578 -20.828 1 60.84 120 ALA A CA 1
ATOM 939 C C . ALA A 1 120 ? 8.992 10.102 -20.156 1 60.84 120 ALA A C 1
ATOM 941 O O . ALA A 1 120 ? 9.859 9.508 -20.797 1 60.84 120 ALA A O 1
ATOM 942 N N . GLN A 1 121 ? 9 10.273 -18.922 1 59.16 121 GLN A N 1
ATOM 943 C CA . GLN A 1 121 ? 10.211 9.969 -18.172 1 59.16 121 GLN A CA 1
ATOM 944 C C . GLN A 1 121 ? 10.008 8.773 -17.234 1 59.16 121 GLN A C 1
ATOM 946 O O . GLN A 1 121 ? 10.914 8.398 -16.5 1 59.16 121 GLN A O 1
ATOM 951 N N . ARG A 1 122 ? 8.867 8.273 -17.297 1 60.62 122 ARG A N 1
ATOM 952 C CA . ARG A 1 122 ? 8.609 7.141 -16.422 1 60.62 122 ARG A CA 1
ATOM 953 C C . ARG A 1 122 ? 9.102 5.84 -17.047 1 60.62 122 ARG A C 1
ATOM 955 O O . ARG A 1 122 ? 8.766 5.523 -18.188 1 60.62 122 ARG A O 1
ATOM 962 N N . ALA A 1 123 ? 10.406 5.672 -17 1 52.38 123 ALA A N 1
ATOM 963 C CA . ALA A 1 123 ? 10.93 4.371 -17.422 1 52.38 123 ALA A CA 1
ATOM 964 C C . ALA A 1 123 ? 10.875 3.367 -16.266 1 52.38 123 ALA A C 1
ATOM 966 O O . ALA A 1 123 ? 10.984 3.744 -15.102 1 52.38 123 ALA A O 1
ATOM 967 N N . THR A 1 124 ? 10.055 2.355 -16.422 1 52.03 124 THR A N 1
ATOM 968 C CA . THR A 1 124 ? 10.289 1.297 -15.445 1 52.03 124 THR A CA 1
ATOM 969 C C . THR A 1 124 ? 11.766 0.905 -15.406 1 52.03 124 THR A C 1
ATOM 971 O O . THR A 1 124 ? 12.227 0.148 -16.266 1 52.03 124 THR A O 1
ATOM 974 N N . GLY A 1 125 ? 12.656 1.951 -15.492 1 46.53 125 GLY A N 1
ATOM 975 C CA . GLY A 1 125 ? 14.07 1.627 -15.664 1 46.53 125 GLY A CA 1
ATOM 976 C C . GLY A 1 125 ? 14.656 0.862 -14.5 1 46.53 125 GLY A C 1
ATOM 977 O O . GLY A 1 125 ? 14.156 0.96 -13.375 1 46.53 125 GLY A O 1
ATOM 978 N N . ILE A 1 126 ? 15.008 -0.302 -14.789 1 48.19 126 ILE A N 1
ATOM 979 C CA . ILE A 1 126 ? 15.914 -1.071 -13.938 1 48.19 126 ILE A CA 1
ATOM 980 C C . ILE A 1 126 ? 17.328 -0.505 -14.047 1 48.19 126 ILE A C 1
ATOM 982 O O . ILE A 1 126 ? 17.672 0.135 -15.039 1 48.19 126 ILE A O 1
ATOM 986 N N . LEU A 1 127 ? 17.875 -0.352 -12.969 1 48 127 LEU A N 1
ATOM 987 C CA . LEU A 1 127 ? 19.328 -0.182 -13.039 1 48 127 LEU A CA 1
ATOM 988 C C . LEU A 1 127 ? 20.016 -1.505 -13.367 1 48 127 LEU A C 1
ATOM 990 O O . LEU A 1 127 ? 19.672 -2.543 -12.797 1 48 127 LEU A O 1
ATOM 994 N N . VAL A 1 128 ? 20.547 -1.618 -14.609 1 46 128 VAL A N 1
ATOM 995 C CA . VAL A 1 128 ? 21.328 -2.807 -14.938 1 46 128 VAL A CA 1
ATOM 996 C C . VAL A 1 128 ? 22.812 -2.494 -14.812 1 46 128 VAL A C 1
ATOM 998 O O . VAL A 1 128 ? 23.234 -1.352 -15.008 1 46 128 VAL A O 1
ATOM 1001 N N . GLU A 1 129 ? 23.406 -3.383 -14.156 1 45.06 129 GLU A N 1
ATOM 1002 C CA . GLU A 1 129 ? 24.859 -3.248 -14.078 1 45.06 129 GLU A CA 1
ATOM 1003 C C . GLU A 1 129 ? 25.5 -3.357 -15.461 1 45.06 129 GLU A C 1
ATOM 1005 O O . GLU A 1 129 ? 25.219 -4.293 -16.203 1 45.06 129 GLU A O 1
ATOM 1010 N N . ASP A 1 130 ? 26.125 -2.369 -15.906 1 42.94 130 ASP A N 1
ATOM 1011 C CA . ASP A 1 130 ? 26.844 -2.438 -17.172 1 42.94 130 ASP A CA 1
ATOM 1012 C C . ASP A 1 130 ? 28.141 -3.23 -17.031 1 42.94 130 ASP A C 1
ATOM 1014 O O . ASP A 1 130 ? 28.422 -3.801 -15.977 1 42.94 130 ASP A O 1
ATOM 1018 N N . ALA A 1 131 ? 28.766 -3.467 -18.188 1 44.84 131 ALA A N 1
ATOM 1019 C CA . ALA A 1 131 ? 29.984 -4.277 -18.312 1 44.84 131 ALA A CA 1
ATOM 1020 C C . ALA A 1 131 ? 31 -3.902 -17.25 1 44.84 131 ALA A C 1
ATOM 1022 O O . ALA A 1 131 ? 31.844 -4.723 -16.859 1 44.84 131 ALA A O 1
ATOM 1023 N N . ASN A 1 132 ? 30.922 -2.807 -16.625 1 42.06 132 ASN A N 1
ATOM 1024 C CA . ASN A 1 132 ? 31.859 -2.293 -15.625 1 42.06 132 ASN A CA 1
ATOM 1025 C C . ASN A 1 132 ? 31.25 -2.32 -14.219 1 42.06 132 ASN A C 1
ATOM 1027 O O . ASN A 1 132 ? 31.734 -1.639 -13.32 1 42.06 132 ASN A O 1
ATOM 1031 N N . LYS A 1 133 ? 30.172 -3.037 -14.156 1 45.78 133 LYS A N 1
ATOM 1032 C CA . LYS A 1 133 ? 29.453 -3.344 -12.914 1 45.78 133 LYS A CA 1
ATOM 1033 C C . LYS A 1 133 ? 28.844 -2.084 -12.312 1 45.78 133 LYS A C 1
ATOM 1035 O O . LYS A 1 133 ? 28.719 -1.97 -11.086 1 45.78 133 LYS A O 1
ATOM 1040 N N . THR A 1 134 ? 28.781 -1.155 -13.25 1 43.31 134 THR A N 1
ATOM 1041 C CA . THR A 1 134 ? 28.094 0.087 -12.898 1 43.31 134 THR A CA 1
ATOM 1042 C C . THR A 1 134 ? 26.594 -0.026 -13.148 1 43.31 134 THR A C 1
ATOM 1044 O O . THR A 1 134 ? 26.172 -0.575 -14.172 1 43.31 134 THR A O 1
ATOM 1047 N N . LEU A 1 135 ? 25.797 0.206 -12.219 1 44.41 135 LEU A N 1
ATOM 1048 C CA . LEU A 1 135 ? 24.359 0.203 -12.438 1 44.41 135 LEU A CA 1
ATOM 1049 C C . LEU A 1 135 ? 23.953 1.281 -13.438 1 44.41 135 LEU A C 1
ATOM 1051 O O . LEU A 1 135 ? 24.219 2.467 -13.219 1 44.41 135 LEU A O 1
ATOM 1055 N N . VAL A 1 136 ? 23.859 0.813 -14.688 1 46.47 136 VAL A N 1
ATOM 1056 C CA . VAL A 1 136 ? 23.375 1.705 -15.734 1 46.47 136 VAL A CA 1
ATOM 1057 C C . VAL A 1 136 ? 21.859 1.598 -15.859 1 46.47 136 VAL A C 1
ATOM 1059 O O . VAL A 1 136 ? 21.297 0.501 -15.773 1 46.47 136 VAL A O 1
ATOM 1062 N N . PRO A 1 137 ? 21.188 2.783 -15.641 1 49.25 137 PRO A N 1
ATOM 1063 C CA . PRO A 1 137 ? 19.75 2.715 -15.883 1 49.25 137 PRO A CA 1
ATOM 1064 C C . PRO A 1 137 ? 19.406 2.023 -17.203 1 49.25 137 PRO A C 1
ATOM 1066 O O . PRO A 1 137 ? 19.953 2.375 -18.25 1 49.25 137 PRO A O 1
ATOM 1069 N N . ALA A 1 138 ? 19.25 0.768 -17.125 1 54.62 138 ALA A N 1
ATOM 1070 C CA . ALA A 1 138 ? 18.547 0.263 -18.312 1 54.62 138 ALA A CA 1
ATOM 1071 C C . ALA A 1 138 ? 17.094 0.691 -18.312 1 54.62 138 ALA A C 1
ATOM 1073 O O . ALA A 1 138 ? 16.234 -0.021 -17.797 1 54.62 138 ALA A O 1
ATOM 1074 N N . LEU A 1 139 ? 17 2.07 -18.438 1 57.12 139 LEU A N 1
ATOM 1075 C CA . LEU A 1 139 ? 15.672 2.67 -18.438 1 57.12 139 LEU A CA 1
ATOM 1076 C C . LEU A 1 139 ? 14.859 2.172 -19.625 1 57.12 139 LEU A C 1
ATOM 1078 O O . LEU A 1 139 ? 15.344 2.178 -20.766 1 57.12 139 LEU A O 1
ATOM 1082 N N . MET A 1 140 ? 14 1.255 -19.281 1 63.72 140 MET A N 1
ATOM 1083 C CA . MET A 1 140 ? 13.102 0.899 -20.375 1 63.72 140 MET A CA 1
ATOM 1084 C C . MET A 1 140 ? 11.773 1.647 -20.266 1 63.72 140 MET A C 1
ATOM 1086 O O . MET A 1 140 ? 11.258 1.828 -19.156 1 63.72 140 MET A O 1
ATOM 1090 N N . THR A 1 141 ? 11.398 2.098 -21.391 1 67 141 THR A N 1
ATOM 1091 C CA . THR A 1 141 ? 10.109 2.762 -21.484 1 67 141 THR A CA 1
ATOM 1092 C C . THR A 1 141 ? 8.984 1.737 -21.594 1 67 141 THR A C 1
ATOM 1094 O O . THR A 1 141 ? 9.172 0.662 -22.172 1 67 141 THR A O 1
ATOM 1097 N N . SER A 1 142 ? 7.883 2.035 -20.953 1 73.81 142 SER A N 1
ATOM 1098 C CA . SER A 1 142 ? 6.688 1.209 -21.047 1 73.81 142 SER A CA 1
ATOM 1099 C C . SER A 1 142 ? 6.238 1.054 -22.5 1 73.81 142 SER A C 1
ATOM 1101 O O . SER A 1 142 ? 6.359 1.987 -23.297 1 73.81 142 SER A O 1
ATOM 1103 N N . PHE A 1 143 ? 5.742 -0.222 -22.766 1 73.38 143 PHE A N 1
ATOM 1104 C CA . PHE A 1 143 ? 5.156 -0.453 -24.078 1 73.38 143 PHE A CA 1
ATOM 1105 C C . PHE A 1 143 ? 3.779 0.193 -24.172 1 73.38 143 PHE A C 1
ATOM 1107 O O . PHE A 1 143 ? 3.217 0.305 -25.266 1 73.38 143 PHE A O 1
ATOM 1114 N N . LEU A 1 144 ? 3.355 0.651 -23.078 1 76.69 144 LEU A N 1
ATOM 1115 C CA . LEU A 1 144 ? 2.006 1.2 -23.031 1 76.69 144 LEU A CA 1
ATOM 1116 C C . LEU A 1 144 ? 2.012 2.688 -23.359 1 76.69 144 LEU A C 1
ATOM 1118 O O . LEU A 1 144 ? 3.01 3.375 -23.141 1 76.69 144 LEU A O 1
ATOM 1122 N N . GLU A 1 145 ? 0.892 3.15 -23.922 1 74.25 145 GLU A N 1
ATOM 1123 C CA . GLU A 1 145 ? 0.744 4.57 -24.219 1 74.25 145 GLU A CA 1
ATOM 1124 C C . GLU A 1 145 ? 0.92 5.422 -22.969 1 74.25 145 GLU A C 1
ATOM 1126 O O . GLU A 1 145 ? 1.545 6.484 -23.016 1 74.25 145 GLU A O 1
ATOM 1131 N N . THR A 1 146 ? 0.355 4.879 -21.953 1 74.5 146 THR A N 1
ATOM 1132 C CA . THR A 1 146 ? 0.529 5.5 -20.641 1 74.5 146 THR A CA 1
ATOM 1133 C C . THR A 1 146 ? 1.202 4.531 -19.672 1 74.5 146 THR A C 1
ATOM 1135 O O . THR A 1 146 ? 0.681 3.445 -19.406 1 74.5 146 THR A O 1
ATOM 1138 N N . PRO A 1 147 ? 2.365 4.957 -19.234 1 78.75 147 PRO A N 1
ATOM 1139 C CA . PRO A 1 147 ? 3.021 4.051 -18.297 1 78.75 147 PRO A CA 1
ATOM 1140 C C . PRO A 1 147 ? 2.234 3.879 -17 1 78.75 147 PRO A C 1
ATOM 1142 O O . PRO A 1 147 ? 1.526 4.797 -16.562 1 78.75 147 PRO A O 1
ATOM 1145 N N . PRO A 1 148 ? 2.385 2.73 -16.406 1 79.62 148 PRO A N 1
ATOM 1146 C CA . PRO A 1 148 ? 1.721 2.553 -15.109 1 79.62 148 PRO A CA 1
ATOM 1147 C C . PRO A 1 148 ? 2.258 3.498 -14.039 1 79.62 148 PRO A C 1
ATOM 1149 O O . PRO A 1 148 ? 3.367 4.02 -14.172 1 79.62 148 PRO A O 1
ATOM 1152 N N . ALA A 1 149 ? 1.366 3.639 -13.07 1 82.5 149 ALA A N 1
ATOM 1153 C CA . ALA A 1 149 ? 1.734 4.516 -11.961 1 82.5 149 ALA A CA 1
ATOM 1154 C C . ALA A 1 149 ? 2.939 3.963 -11.203 1 82.5 149 ALA A C 1
ATOM 1156 O O . ALA A 1 149 ? 3.197 2.756 -11.227 1 82.5 149 ALA A O 1
ATOM 1157 N N . ILE A 1 150 ? 3.674 4.836 -10.609 1 86.44 150 ILE A N 1
ATOM 1158 C CA . ILE A 1 150 ? 4.773 4.48 -9.719 1 86.44 150 ILE A CA 1
ATOM 1159 C C . ILE A 1 150 ? 4.219 3.822 -8.453 1 86.44 150 ILE A C 1
ATOM 1161 O O . ILE A 1 150 ? 3.213 4.273 -7.902 1 86.44 150 ILE A O 1
ATOM 1165 N N . PRO A 1 151 ? 4.828 2.734 -8.055 1 87.62 151 PRO A N 1
ATOM 1166 C CA . PRO A 1 151 ? 4.328 2.049 -6.859 1 87.62 151 PRO A CA 1
ATOM 1167 C C . PRO A 1 151 ? 4.355 2.934 -5.617 1 87.62 151 PRO A C 1
ATOM 1169 O O . PRO A 1 151 ? 5.375 3.562 -5.324 1 87.62 151 PRO A O 1
ATOM 1172 N N . VAL A 1 152 ? 3.236 3.031 -4.949 1 92.12 152 VAL A N 1
ATOM 1173 C CA . VAL A 1 152 ? 3.117 3.664 -3.639 1 92.12 152 VAL A CA 1
ATOM 1174 C C . VAL A 1 152 ? 2.846 2.604 -2.574 1 92.12 152 VAL A C 1
ATOM 1176 O O . VAL A 1 152 ? 1.849 1.882 -2.648 1 92.12 152 VAL A O 1
ATOM 1179 N N . TYR A 1 153 ? 3.74 2.561 -1.624 1 91.56 153 TYR A N 1
ATOM 1180 C CA . TYR A 1 153 ? 3.6 1.57 -0.562 1 91.56 153 TYR A CA 1
ATOM 1181 C C . TYR A 1 153 ? 2.758 2.117 0.585 1 91.56 153 TYR A C 1
ATOM 1183 O O . TYR A 1 153 ? 2.863 3.295 0.934 1 91.56 153 TYR A O 1
ATOM 1191 N N . SER A 1 154 ? 1.899 1.319 1.12 1 90.62 154 SER A N 1
ATOM 1192 C CA . SER A 1 154 ? 1.109 1.752 2.268 1 90.62 154 SER A CA 1
ATOM 1193 C C . SER A 1 154 ? 1.216 0.757 3.42 1 90.62 154 SER A C 1
ATOM 1195 O O . SER A 1 154 ? 1.636 -0.385 3.223 1 90.62 154 SER A O 1
ATOM 1197 N N . ILE A 1 155 ? 0.939 1.276 4.594 1 86.56 155 ILE A N 1
ATOM 1198 C CA . ILE A 1 155 ? 0.956 0.473 5.812 1 86.56 155 ILE A CA 1
ATOM 1199 C C . ILE A 1 155 ? -0.445 0.426 6.418 1 86.56 155 ILE A C 1
ATOM 1201 O O . ILE A 1 155 ? -1.158 1.432 6.426 1 86.56 155 ILE A O 1
ATOM 1205 N N . ASP A 1 156 ? -0.751 -0.744 6.91 1 86.88 156 ASP A N 1
ATOM 1206 C CA . ASP A 1 156 ? -2.059 -0.902 7.539 1 86.88 156 ASP A CA 1
ATOM 1207 C C . ASP A 1 156 ? -2.271 0.144 8.633 1 86.88 156 ASP A C 1
ATOM 1209 O O . ASP A 1 156 ? -1.351 0.456 9.391 1 86.88 156 ASP A O 1
ATOM 1213 N N . GLU A 1 157 ? -3.502 0.56 8.789 1 87.69 157 GLU A N 1
ATOM 1214 C CA . GLU A 1 157 ? -3.842 1.688 9.656 1 87.69 157 GLU A CA 1
ATOM 1215 C C . GLU A 1 157 ? -3.379 1.446 11.086 1 87.69 157 GLU A C 1
ATOM 1217 O O . GLU A 1 157 ? -2.762 2.32 11.703 1 87.69 157 GLU A O 1
ATOM 1222 N N . ASP A 1 158 ? -3.58 0.26 11.609 1 87.25 158 ASP A N 1
ATOM 1223 C CA . ASP A 1 158 ? -3.297 -0.014 13.016 1 87.25 158 ASP A CA 1
ATOM 1224 C C . ASP A 1 158 ? -1.807 -0.258 13.242 1 87.25 158 ASP A C 1
ATOM 1226 O O . ASP A 1 158 ? -1.323 -0.184 14.375 1 87.25 158 ASP A O 1
ATOM 1230 N N . ASN A 1 159 ? -1.143 -0.498 12.188 1 91.31 159 ASN A N 1
ATOM 1231 C CA . ASN A 1 159 ? 0.277 -0.81 12.312 1 91.31 159 ASN A CA 1
ATOM 1232 C C . ASN A 1 159 ? 1.147 0.394 11.961 1 91.31 159 ASN A C 1
ATOM 1234 O O . ASN A 1 159 ? 2.369 0.348 12.117 1 91.31 159 ASN A O 1
ATOM 1238 N N . ASP A 1 160 ? 0.538 1.458 11.516 1 93.19 160 ASP A N 1
ATOM 1239 C CA . ASP A 1 160 ? 1.295 2.621 11.062 1 93.19 160 ASP A CA 1
ATOM 1240 C C . ASP A 1 160 ? 1.675 3.52 12.242 1 93.19 160 ASP A C 1
ATOM 1242 O O . ASP A 1 160 ? 1.01 4.523 12.5 1 93.19 160 ASP A O 1
ATOM 1246 N N . VAL A 1 161 ? 2.826 3.234 12.859 1 94.62 161 VAL A N 1
ATOM 1247 C CA . VAL A 1 161 ? 3.273 4 14.023 1 94.62 161 VAL A CA 1
ATOM 1248 C C . VAL A 1 161 ? 4.145 5.168 13.562 1 94.62 161 VAL A C 1
ATOM 1250 O O . VAL A 1 161 ? 4.562 5.996 14.375 1 94.62 161 VAL A O 1
ATOM 1253 N N . PHE A 1 162 ? 4.391 5.277 12.25 1 96.06 162 PHE A N 1
ATOM 1254 C CA . PHE A 1 162 ? 5.246 6.324 11.711 1 96.06 162 PHE A CA 1
ATOM 1255 C C . PHE A 1 162 ? 4.414 7.512 11.242 1 96.06 162 PHE A C 1
ATOM 1257 O O . PHE A 1 162 ? 4.648 8.648 11.664 1 96.06 162 PHE A O 1
ATOM 1264 N N . LEU A 1 163 ? 3.4 7.234 10.383 1 97.31 163 LEU A N 1
ATOM 1265 C CA . LEU A 1 163 ? 2.652 8.328 9.773 1 97.31 163 LEU A CA 1
ATOM 1266 C C . LEU A 1 163 ? 1.324 8.547 10.492 1 97.31 163 LEU A C 1
ATOM 1268 O O . LEU A 1 163 ? 0.692 9.594 10.336 1 97.31 163 LEU A O 1
ATOM 1272 N N . ARG A 1 164 ? 0.892 7.562 11.305 1 95.81 164 ARG A N 1
ATOM 1273 C CA . ARG A 1 164 ? -0.4 7.691 11.969 1 95.81 164 ARG A CA 1
ATOM 1274 C C . ARG A 1 164 ? -0.263 7.484 13.477 1 95.81 164 ARG A C 1
ATOM 1276 O O . ARG A 1 164 ? -1.154 6.922 14.109 1 95.81 164 ARG A O 1
ATOM 1283 N N . SER A 1 165 ? 0.811 7.906 14.023 1 95.38 165 SER A N 1
ATOM 1284 C CA . SER A 1 165 ? 1.007 7.805 15.461 1 95.38 165 SER A CA 1
ATOM 1285 C C . SER A 1 165 ? -0.121 8.492 16.219 1 95.38 165 SER A C 1
ATOM 1287 O O . SER A 1 165 ? -0.476 8.078 17.328 1 95.38 165 SER A O 1
ATOM 1289 N N . PHE A 1 166 ? -0.747 9.484 15.633 1 95.06 166 PHE A N 1
ATOM 1290 C CA . PHE A 1 166 ? -1.805 10.258 16.281 1 95.06 166 PHE A CA 1
ATOM 1291 C C . PHE A 1 166 ? -3.051 9.398 16.469 1 95.06 166 PHE A C 1
ATOM 1293 O O . PHE A 1 166 ? -3.92 9.734 17.281 1 95.06 166 PHE A O 1
ATOM 1300 N N . ARG A 1 167 ? -3.186 8.328 15.742 1 93.12 167 ARG A N 1
ATOM 1301 C CA . ARG A 1 167 ? -4.293 7.395 15.922 1 93.12 167 ARG A CA 1
ATOM 1302 C C . ARG A 1 167 ? -3.854 6.164 16.703 1 93.12 167 ARG A C 1
ATOM 1304 O O . ARG A 1 167 ? -4.68 5.473 17.297 1 93.12 167 ARG A O 1
ATOM 1311 N N . ASN A 1 168 ? -2.559 5.965 16.734 1 92.81 168 ASN A N 1
ATOM 1312 C CA . ASN A 1 168 ? -2.064 4.715 17.312 1 92.81 168 ASN A CA 1
ATOM 1313 C C . ASN A 1 168 ? -1.341 4.941 18.625 1 92.81 168 ASN A C 1
ATOM 1315 O O . ASN A 1 168 ? -0.46 4.164 19 1 92.81 168 ASN A O 1
ATOM 1319 N N . CYS A 1 169 ? -1.664 6.035 19.328 1 94.75 169 CYS A N 1
ATOM 1320 C CA . CYS A 1 169 ? -1.101 6.336 20.625 1 94.75 169 CYS A CA 1
ATOM 1321 C C . CYS A 1 169 ? -2.201 6.617 21.641 1 94.75 169 CYS A C 1
ATOM 1323 O O . CYS A 1 169 ? -2.648 7.754 21.797 1 94.75 169 CYS A O 1
ATOM 1325 N N . PRO A 1 170 ? -2.533 5.582 22.422 1 92.25 170 PRO A N 1
ATOM 1326 C CA . PRO A 1 170 ? -3.582 5.75 23.438 1 92.25 170 PRO A CA 1
ATOM 1327 C C . PRO A 1 170 ? -3.246 6.832 24.453 1 92.25 170 PRO A C 1
ATOM 1329 O O . PRO A 1 170 ? -4.137 7.551 24.922 1 92.25 170 PRO A O 1
ATOM 1332 N N . THR A 1 171 ? -2.014 6.949 24.797 1 94.75 171 THR A N 1
ATOM 1333 C CA . THR A 1 171 ? -1.606 7.988 25.75 1 94.75 171 THR A CA 1
ATOM 1334 C C . THR A 1 171 ? -1.971 9.375 25.219 1 94.75 171 THR A C 1
ATOM 1336 O O . THR A 1 171 ? -2.412 10.242 25.969 1 94.75 171 THR A O 1
ATOM 1339 N N . PHE A 1 172 ? -1.801 9.617 23.938 1 95.31 172 PHE A N 1
ATOM 1340 C CA . PHE A 1 172 ? -2.189 10.875 23.312 1 95.31 172 PHE A CA 1
ATOM 1341 C C . PHE A 1 172 ? -3.686 11.117 23.484 1 95.31 172 PHE A C 1
ATOM 1343 O O . PHE A 1 172 ? -4.105 12.242 23.766 1 95.31 172 PHE A O 1
ATOM 1350 N N . GLN A 1 173 ? -4.422 10.102 23.328 1 89.25 173 GLN A N 1
ATOM 1351 C CA . GLN A 1 173 ? -5.867 10.227 23.484 1 89.25 173 GLN A CA 1
ATOM 1352 C C . GLN A 1 173 ? -6.238 10.609 24.906 1 89.25 173 GLN A C 1
ATOM 1354 O O . GLN A 1 173 ? -7.152 11.406 25.125 1 89.25 173 GLN A O 1
ATOM 1359 N N . GLU A 1 174 ? -5.562 10.055 25.781 1 90.75 174 GLU A N 1
ATOM 1360 C CA . GLU A 1 174 ? -5.777 10.422 27.188 1 90.75 174 GLU A CA 1
ATOM 1361 C C . GLU A 1 174 ? -5.375 11.867 27.453 1 90.75 174 GLU A C 1
ATOM 1363 O O . GLU A 1 174 ? -6.066 12.586 28.172 1 90.75 174 GLU A O 1
ATOM 1368 N N . ASN A 1 175 ? -4.25 12.242 26.891 1 94.81 175 ASN A N 1
ATOM 1369 C CA . ASN A 1 175 ? -3.766 13.617 27.047 1 94.81 175 ASN A CA 1
ATOM 1370 C C . ASN A 1 175 ? -4.758 14.625 26.469 1 94.81 175 ASN A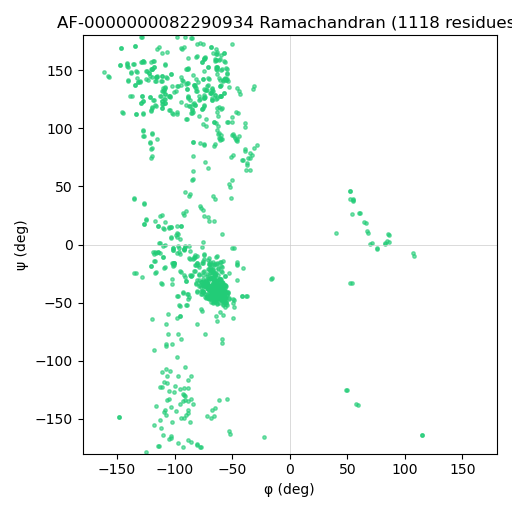 C 1
ATOM 1372 O O . ASN A 1 175 ? -4.859 15.75 26.969 1 94.81 175 ASN A O 1
ATOM 1376 N N . LEU A 1 176 ? -5.496 14.234 25.453 1 93.69 176 LEU A N 1
ATOM 1377 C CA . LEU A 1 176 ? -6.508 15.109 24.875 1 93.69 176 LEU A CA 1
ATOM 1378 C C . LEU A 1 176 ? -7.594 15.438 25.891 1 93.69 176 LEU A C 1
ATOM 1380 O O . LEU A 1 176 ? -8.039 16.594 25.969 1 93.69 176 LEU A O 1
ATOM 1384 N N . ARG A 1 177 ? -7.977 14.461 26.625 1 91.31 177 ARG A N 1
ATOM 1385 C CA . ARG A 1 177 ? -8.992 14.68 27.656 1 91.31 177 ARG A CA 1
ATOM 1386 C C . ARG A 1 177 ? -8.516 15.672 28.703 1 91.31 177 ARG A C 1
ATOM 1388 O O . ARG A 1 177 ? -9.281 16.516 29.172 1 91.31 177 ARG A O 1
ATOM 1395 N N . SER A 1 178 ? -7.266 15.594 29.016 1 93.44 178 SER A N 1
ATOM 1396 C CA . SER A 1 178 ? -6.676 16.516 29.969 1 93.44 178 SER A CA 1
ATOM 1397 C C . SER A 1 178 ? -6.605 17.938 29.406 1 93.44 178 SER A C 1
ATOM 1399 O O . SER A 1 178 ? -6.824 18.906 30.125 1 93.44 178 SER A O 1
ATOM 1401 N N . LEU A 1 179 ? -6.27 18.031 28.141 1 95.88 179 LEU A N 1
ATOM 1402 C CA . LEU A 1 179 ? -6.188 19.328 27.484 1 95.88 179 LEU A CA 1
ATOM 1403 C C . LEU A 1 179 ? -7.512 20.078 27.578 1 95.88 179 LEU A C 1
ATOM 1405 O O . LEU A 1 179 ? -7.535 21.281 27.859 1 95.88 179 LEU A O 1
ATOM 1409 N N . TYR A 1 180 ? -8.602 19.375 27.438 1 95.06 180 TYR A N 1
ATOM 1410 C CA . TYR A 1 180 ? -9.922 19.984 27.391 1 95.06 180 TYR A CA 1
ATOM 1411 C C . TYR A 1 180 ? -10.312 20.516 28.766 1 95.06 180 TYR A C 1
ATOM 1413 O O . TYR A 1 180 ? -11.266 21.297 28.891 1 95.06 180 TYR A O 1
ATOM 1421 N N . GLN A 1 181 ? -9.57 20.125 29.781 1 94.75 181 GLN A N 1
ATOM 1422 C CA . GLN A 1 181 ? -9.906 20.5 31.141 1 94.75 181 GLN A CA 1
ATOM 1423 C C . GLN A 1 181 ? -9.023 21.656 31.625 1 94.75 181 GLN A C 1
ATOM 1425 O O . GLN A 1 181 ? -9.227 22.188 32.719 1 94.75 181 GLN A O 1
ATOM 1430 N N . THR A 1 182 ? -8.117 22.078 30.859 1 96.19 182 THR A N 1
ATOM 1431 C CA . THR A 1 182 ? -7.184 23.125 31.266 1 96.19 182 THR A CA 1
ATOM 1432 C C . THR A 1 182 ? -7.867 24.484 31.281 1 96.19 182 THR A C 1
ATOM 1434 O O . THR A 1 182 ? -8.875 24.688 30.594 1 96.19 182 THR A O 1
ATOM 1437 N N . ASP A 1 183 ? -7.246 25.438 32 1 96.88 183 ASP A N 1
ATOM 1438 C CA . ASP A 1 183 ? -7.754 26.797 32.094 1 96.88 183 ASP A CA 1
ATOM 1439 C C . ASP A 1 183 ? -7.602 27.5 30.734 1 96.88 183 ASP A C 1
ATOM 1441 O O . ASP A 1 183 ? -8.469 28.281 30.328 1 96.88 183 ASP A O 1
ATOM 1445 N N . ALA A 1 184 ? -6.516 27.219 30.078 1 95.38 184 ALA A N 1
ATOM 1446 C CA . ALA A 1 184 ? -6.281 27.828 28.781 1 95.38 184 ALA A CA 1
ATOM 1447 C C . ALA A 1 184 ? -7.387 27.453 27.797 1 95.38 184 ALA A C 1
ATOM 1449 O O . ALA A 1 184 ? -7.828 28.297 27 1 95.38 184 ALA A O 1
ATOM 1450 N N . TRP A 1 185 ? -7.832 26.172 27.797 1 96.88 185 TRP A N 1
ATOM 1451 C CA . TRP A 1 185 ? -8.898 25.703 26.922 1 96.88 185 TRP A CA 1
ATOM 1452 C C . TRP A 1 185 ? -10.211 26.422 27.234 1 96.88 185 TRP A C 1
ATOM 1454 O O . TRP A 1 185 ? -10.891 26.891 26.312 1 96.88 185 TRP A O 1
ATOM 1464 N N . LYS A 1 186 ? -10.523 26.516 28.5 1 96.94 186 LYS A N 1
ATOM 1465 C CA . LYS A 1 186 ? -11.758 27.172 28.922 1 96.94 186 LYS A CA 1
ATOM 1466 C C . LYS A 1 186 ? -11.742 28.656 28.562 1 96.94 186 LYS A C 1
ATOM 1468 O O . LYS A 1 186 ? -12.766 29.203 28.141 1 96.94 186 LYS A O 1
ATOM 1473 N N . GLU A 1 187 ? -10.617 29.219 28.719 1 97.56 187 GLU A N 1
ATOM 1474 C CA . GLU A 1 187 ? -10.492 30.641 28.375 1 97.56 187 GLU A CA 1
ATOM 1475 C C . GLU A 1 187 ? -10.711 30.859 26.891 1 97.56 187 GLU A C 1
ATOM 1477 O O . GLU A 1 187 ? -11.375 31.828 26.5 1 97.56 187 GLU A O 1
ATOM 1482 N N . LEU A 1 188 ? -10.109 30 26.078 1 97.06 188 LEU A N 1
ATOM 1483 C CA . LEU A 1 188 ? -10.305 30.125 24.641 1 97.06 188 LEU A CA 1
ATOM 1484 C C . LEU A 1 188 ? -11.766 29.891 24.266 1 97.06 188 LEU A C 1
ATOM 1486 O O . LEU A 1 188 ? -12.305 30.562 23.391 1 97.06 188 LEU A O 1
ATOM 1490 N N . GLU A 1 189 ? -12.422 28.922 24.875 1 97.31 189 GLU A N 1
ATOM 1491 C CA . GLU A 1 189 ? -13.828 28.641 24.609 1 97.31 189 GLU A CA 1
ATOM 1492 C C . GLU A 1 189 ? -14.703 29.828 24.984 1 97.31 189 GLU A C 1
ATOM 1494 O O . GLU A 1 189 ? -15.617 30.203 24.234 1 97.31 189 GLU A O 1
ATOM 1499 N N . ASP A 1 190 ? -14.383 30.469 26.141 1 97 190 ASP A N 1
ATOM 1500 C CA . ASP A 1 190 ? -15.148 31.625 26.609 1 97 190 ASP A CA 1
ATOM 1501 C C . ASP A 1 190 ? -14.938 32.844 25.703 1 97 190 ASP A C 1
ATOM 1503 O O . ASP A 1 190 ? -15.891 33.531 25.344 1 97 190 ASP A O 1
ATOM 1507 N N . SER A 1 191 ? -13.711 33.062 25.344 1 97.25 191 SER A N 1
ATOM 1508 C CA . SER A 1 191 ? -13.398 34.219 24.516 1 97.25 191 SER A CA 1
ATOM 1509 C C . SER A 1 191 ? -13.93 34.062 23.094 1 97.25 191 SER A C 1
ATOM 1511 O O . SER A 1 191 ? -14.07 35.031 22.359 1 97.25 191 SER A O 1
ATOM 1513 N N . SER A 1 192 ? -14.258 32.781 22.75 1 97.25 192 SER A N 1
ATOM 1514 C CA . SER A 1 192 ? -14.766 32.5 21.406 1 97.25 192 SER A CA 1
ATOM 1515 C C . SER A 1 192 ? -16.266 32.25 21.422 1 97.25 192 SER A C 1
ATOM 1517 O O . SER A 1 192 ? -16.828 31.703 20.469 1 97.25 192 SER A O 1
ATOM 1519 N N . GLU A 1 193 ? -16.891 32.562 22.438 1 96.88 193 GLU A N 1
ATOM 1520 C CA . GLU A 1 193 ? -18.297 32.188 22.656 1 96.88 193 GLU A CA 1
ATOM 1521 C C . GLU A 1 193 ? -19.188 32.688 21.516 1 96.88 193 GLU A C 1
ATOM 1523 O O . GLU A 1 193 ? -20.016 31.969 21 1 96.88 193 GLU A O 1
ATOM 1528 N N . ASP A 1 194 ? -19.062 33.969 21.156 1 96.75 194 ASP A N 1
ATOM 1529 C CA . ASP A 1 194 ? -19.891 34.562 20.094 1 96.75 194 ASP A CA 1
ATOM 1530 C C . ASP A 1 194 ? -19.734 33.781 18.781 1 96.75 194 ASP A C 1
ATOM 1532 O O . ASP A 1 194 ? -20.703 33.531 18.094 1 96.75 194 ASP A O 1
ATOM 1536 N N . LEU A 1 195 ? -18.516 33.5 18.5 1 97.5 195 LEU A N 1
ATOM 1537 C CA . LEU A 1 195 ? -18.203 32.781 17.281 1 97.5 195 LEU A CA 1
ATOM 1538 C C . LEU A 1 195 ? -18.828 31.375 17.328 1 97.5 195 LEU A C 1
ATOM 1540 O O . LEU A 1 195 ? -19.406 30.906 16.328 1 97.5 195 LEU A O 1
ATOM 1544 N N . LEU A 1 196 ? -18.719 30.672 18.438 1 98.31 196 LEU A N 1
ATOM 1545 C CA . LEU A 1 196 ? -19.219 29.312 18.625 1 98.31 196 LEU A CA 1
ATOM 1546 C C . LEU A 1 196 ? -20.734 29.281 18.547 1 98.31 196 LEU A C 1
ATOM 1548 O O . LEU A 1 196 ? -21.312 28.312 18.062 1 98.31 196 LEU A O 1
ATOM 1552 N N . ARG A 1 197 ? -21.391 30.312 18.984 1 97.69 197 ARG A N 1
ATOM 1553 C CA . ARG A 1 197 ? -22.828 30.422 18.859 1 97.69 197 ARG A CA 1
ATOM 1554 C C . ARG A 1 197 ? -23.25 30.641 17.406 1 97.69 197 ARG A C 1
ATOM 1556 O O . ARG A 1 197 ? -24.25 30.078 16.953 1 97.69 197 ARG A O 1
ATOM 1563 N N . LYS A 1 198 ? -22.5 31.469 16.734 1 97.31 198 LYS A N 1
ATOM 1564 C CA . LYS A 1 198 ? -22.766 31.656 15.312 1 97.31 198 LYS A CA 1
ATOM 1565 C C . LYS A 1 198 ? -22.656 30.328 14.562 1 97.31 198 LYS A C 1
ATOM 1567 O O . LYS A 1 198 ? -23.469 30.047 13.68 1 97.31 198 LYS A O 1
ATOM 1572 N N . LEU A 1 199 ? -21.656 29.516 14.875 1 98.12 199 LEU A N 1
ATOM 1573 C CA . LEU A 1 199 ? -21.484 28.219 14.25 1 98.12 199 LEU A CA 1
ATOM 1574 C C . LEU A 1 199 ? -22.641 27.281 14.578 1 98.12 199 LEU A C 1
ATOM 1576 O O . LEU A 1 199 ? -23.047 26.453 13.758 1 98.12 199 LEU A O 1
ATOM 1580 N N . ALA A 1 200 ? -23.172 27.422 15.742 1 97.69 200 ALA A N 1
ATOM 1581 C CA . ALA A 1 200 ? -24.297 26.594 16.156 1 97.69 200 ALA A CA 1
ATOM 1582 C C . ALA A 1 200 ? -25.531 26.875 15.312 1 97.69 200 ALA A C 1
ATOM 1584 O O . ALA A 1 200 ? -26.344 25.984 15.07 1 97.69 200 ALA A O 1
ATOM 1585 N N . GLU A 1 201 ? -25.688 28.094 14.852 1 96.5 201 GLU A N 1
ATOM 1586 C CA . GLU A 1 201 ? -26.781 28.438 13.953 1 96.5 201 GLU A CA 1
ATOM 1587 C C . GLU A 1 201 ? -26.641 27.766 12.602 1 96.5 201 GLU A C 1
ATOM 1589 O O . GLU A 1 201 ? -27.641 27.375 11.977 1 96.5 201 GLU A O 1
ATOM 1594 N N . ILE A 1 202 ? -25.453 27.641 12.203 1 96.56 202 ILE A N 1
ATOM 1595 C CA . ILE A 1 202 ? -25.156 27.047 10.906 1 96.56 202 ILE A CA 1
ATOM 1596 C C . ILE A 1 202 ? -25.219 25.516 11.016 1 96.56 202 ILE A C 1
ATOM 1598 O O . ILE A 1 202 ? -25.656 24.828 10.094 1 96.56 202 ILE A O 1
ATOM 1602 N N . PHE A 1 203 ? -24.672 24.984 12.148 1 96.5 203 PHE A N 1
ATOM 1603 C CA . PHE A 1 203 ? -24.594 23.547 12.391 1 96.5 203 PHE A CA 1
ATOM 1604 C C . PHE A 1 203 ? -25.359 23.172 13.656 1 96.5 203 PHE A C 1
ATOM 1606 O O . PHE A 1 203 ? -24.766 22.719 14.641 1 96.5 203 PHE A O 1
ATOM 1613 N N . PRO A 1 204 ? -26.625 23.156 13.539 1 95.19 204 PRO A N 1
ATOM 1614 C CA . PRO A 1 204 ? -27.406 22.875 14.742 1 95.19 204 PRO A CA 1
ATOM 1615 C C . PRO A 1 204 ? -27.203 21.453 15.266 1 95.19 204 PRO A C 1
ATOM 1617 O O . PRO A 1 204 ? -27.312 21.219 16.469 1 95.19 204 PRO A O 1
ATOM 1620 N N . GLU A 1 205 ? -26.828 20.578 14.406 1 91.81 205 GLU A N 1
ATOM 1621 C CA . GLU A 1 205 ? -26.641 19.203 14.812 1 91.81 205 GLU A CA 1
ATOM 1622 C C . GLU A 1 205 ? -25.391 19.047 15.695 1 91.81 205 GLU A C 1
ATOM 1624 O O . GLU A 1 205 ? -25.281 18.094 16.453 1 91.81 205 GLU A O 1
ATOM 1629 N N . ASN A 1 206 ? -24.484 20 15.609 1 92.62 206 ASN A N 1
ATOM 1630 C CA . ASN A 1 206 ? -23.25 19.969 16.406 1 92.62 206 ASN A CA 1
ATOM 1631 C C . ASN A 1 206 ? -23.375 20.812 17.672 1 92.62 206 ASN A C 1
ATOM 1633 O O . ASN A 1 206 ? -22.469 20.844 18.5 1 92.62 206 ASN A O 1
ATOM 1637 N N . ALA A 1 207 ? -24.484 21.438 17.859 1 94.56 207 ALA A N 1
ATOM 1638 C CA . ALA A 1 207 ? -24.656 22.422 18.922 1 94.56 207 ALA A CA 1
ATOM 1639 C C . ALA A 1 207 ? -25 21.734 20.25 1 94.56 207 ALA A C 1
ATOM 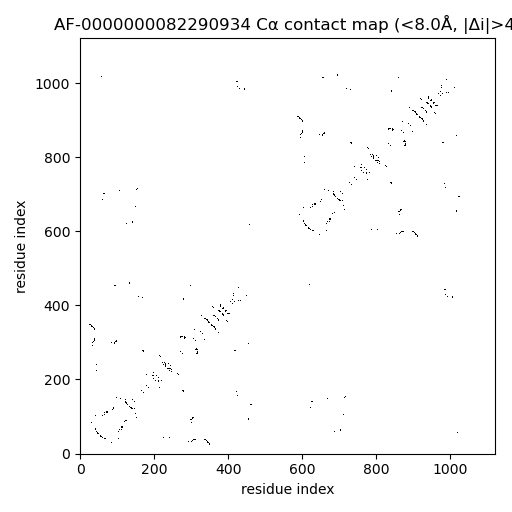1641 O O . ALA A 1 207 ? -25.766 20.766 20.266 1 94.56 207 ALA A O 1
ATOM 1642 N N . GLN A 1 208 ? -24.375 22.219 21.234 1 93.12 208 GLN A N 1
ATOM 1643 C CA . GLN A 1 208 ? -24.688 21.891 22.625 1 93.12 208 GLN A CA 1
ATOM 1644 C C . GLN A 1 208 ? -24.891 23.172 23.453 1 93.12 208 GLN A C 1
ATOM 1646 O O . GLN A 1 208 ? -24 24.016 23.516 1 93.12 208 GLN A O 1
ATOM 1651 N N . GLU A 1 209 ? -26.016 23.297 24.078 1 93.44 209 GLU A N 1
ATOM 1652 C CA . GLU A 1 209 ? -26.328 24.453 24.906 1 93.44 209 GLU A CA 1
ATOM 1653 C C . GLU A 1 209 ? -26.172 25.75 24.109 1 93.44 209 GLU A C 1
ATOM 1655 O O . GLU A 1 209 ? -25.562 26.703 24.594 1 93.44 209 GLU A O 1
ATOM 1660 N N . GLY A 1 210 ? -26.531 25.719 22.922 1 93.88 210 GLY A N 1
ATOM 1661 C CA . GLY A 1 210 ? -26.641 26.906 22.078 1 93.88 210 GLY A CA 1
ATOM 1662 C C . GLY A 1 210 ? -25.328 27.281 21.406 1 93.88 210 GLY A C 1
ATOM 1663 O O . GLY A 1 210 ? -25.25 28.297 20.734 1 93.88 210 GLY A O 1
ATOM 1664 N N . LYS A 1 211 ? -24.312 26.516 21.609 1 96.62 211 LYS A N 1
ATOM 1665 C CA . LYS A 1 211 ? -23.047 26.781 20.922 1 96.62 211 LYS A CA 1
ATOM 1666 C C . LYS A 1 211 ? -22.375 25.469 20.5 1 96.62 211 LYS A C 1
ATOM 1668 O O . LYS A 1 211 ? -22.672 24.406 21.047 1 96.62 211 LYS A O 1
ATOM 1673 N N . VAL A 1 212 ? -21.5 25.516 19.469 1 97.69 212 VAL A N 1
ATOM 1674 C CA . VAL A 1 212 ? -20.641 24.391 19.125 1 97.69 212 VAL A CA 1
ATOM 1675 C C . VAL A 1 212 ? -19.516 24.281 20.156 1 97.69 212 VAL A C 1
ATOM 1677 O O . VAL A 1 212 ? -18.75 25.234 20.344 1 97.69 212 VAL A O 1
ATOM 1680 N N . PRO A 1 213 ? -19.438 23.141 20.844 1 97.38 213 PRO A N 1
ATOM 1681 C CA . PRO A 1 213 ? -18.297 23.016 21.75 1 97.38 213 PRO A CA 1
ATOM 1682 C C . PRO A 1 213 ? -16.953 23.203 21.062 1 97.38 213 PRO A C 1
ATOM 1684 O O . PRO A 1 213 ? -16.781 22.75 19.922 1 97.38 213 PRO A O 1
ATOM 1687 N N . LEU A 1 214 ? -16 23.859 21.781 1 97.75 214 LEU A N 1
ATOM 1688 C CA . LEU A 1 214 ? -14.695 24.141 21.203 1 97.75 214 LEU A CA 1
ATOM 1689 C C . LEU A 1 214 ? -14.031 22.859 20.719 1 97.75 214 LEU A C 1
ATOM 1691 O O . LEU A 1 214 ? -13.336 22.859 19.703 1 97.75 214 LEU A O 1
ATOM 1695 N N . LYS A 1 215 ? -14.219 21.734 21.422 1 96.12 215 LYS A N 1
ATOM 1696 C CA . LYS A 1 215 ? -13.602 20.469 21.047 1 96.12 215 LYS A CA 1
ATOM 1697 C C . LYS A 1 215 ? -14.156 19.969 19.719 1 96.12 215 LYS A C 1
ATOM 1699 O O . LYS A 1 215 ? -13.57 19.094 19.078 1 96.12 215 LYS A O 1
ATOM 1704 N N . ASP A 1 216 ? -15.289 20.469 19.266 1 96.5 216 ASP A N 1
ATOM 1705 C CA . ASP A 1 216 ? -15.93 20.047 18.031 1 96.5 216 ASP A CA 1
ATOM 1706 C C . ASP A 1 216 ? -15.711 21.078 16.922 1 96.5 216 ASP A C 1
ATOM 1708 O O . ASP A 1 216 ? -16.328 20.984 15.859 1 96.5 216 ASP A O 1
ATOM 1712 N N . ILE A 1 217 ? -14.922 22.078 17.141 1 97.38 217 ILE A N 1
ATOM 1713 C CA . ILE A 1 217 ? -14.758 23.172 16.188 1 97.38 217 ILE A CA 1
ATOM 1714 C C . ILE A 1 217 ? -14.203 22.641 14.875 1 97.38 217 ILE A C 1
ATOM 1716 O O . ILE A 1 217 ? -14.5 23.188 13.805 1 97.38 217 ILE A O 1
ATOM 1720 N N . TRP A 1 218 ? -13.445 21.594 14.891 1 96.31 218 TRP A N 1
ATOM 1721 C CA . TRP A 1 218 ? -12.898 21.016 13.672 1 96.31 218 TRP A CA 1
ATOM 1722 C C . TRP A 1 218 ? -14.008 20.688 12.68 1 96.31 218 TRP A C 1
ATOM 1724 O O . TRP A 1 218 ? -13.898 20.984 11.484 1 96.31 218 TRP A O 1
ATOM 1734 N N . ASN A 1 219 ? -15 20.031 13.141 1 96.19 219 ASN A N 1
ATOM 1735 C CA . ASN A 1 219 ? -16.078 19.578 12.266 1 96.19 219 ASN A CA 1
ATOM 1736 C C . ASN A 1 219 ? -16.766 20.75 11.578 1 96.19 219 ASN A C 1
ATOM 1738 O O . ASN A 1 219 ? -17.141 20.672 10.406 1 96.19 219 ASN A O 1
ATOM 1742 N N . ALA A 1 220 ? -16.969 21.812 12.352 1 96.38 220 ALA A N 1
ATOM 1743 C CA . ALA A 1 220 ? -17.547 23.016 11.75 1 96.38 220 ALA A CA 1
ATOM 1744 C C . ALA A 1 220 ? -16.578 23.641 10.75 1 96.38 220 ALA A C 1
ATOM 1746 O O . ALA A 1 220 ? -16.969 23.969 9.625 1 96.38 220 ALA A O 1
ATOM 1747 N N . TYR A 1 221 ? -15.367 23.828 11.18 1 96.75 221 TYR A N 1
ATOM 1748 C CA . TYR A 1 221 ? -14.344 24.438 10.336 1 96.75 221 TYR A CA 1
ATOM 1749 C C . TYR A 1 221 ? -14.156 23.641 9.047 1 96.75 221 TYR A C 1
ATOM 1751 O O . TYR A 1 221 ? -14.109 24.203 7.957 1 96.75 221 TYR A O 1
ATOM 1759 N N . ASP A 1 222 ? -13.961 22.297 9.172 1 96.12 222 ASP A N 1
ATOM 1760 C CA . ASP A 1 222 ? -13.703 21.438 8.016 1 96.12 222 ASP A CA 1
ATOM 1761 C C . ASP A 1 222 ? -14.82 21.562 6.98 1 96.12 222 ASP A C 1
ATOM 1763 O O . ASP A 1 222 ? -14.555 21.656 5.781 1 96.12 222 ASP A O 1
ATOM 1767 N N . ALA A 1 223 ? -16.047 21.5 7.465 1 94.56 223 ALA A N 1
ATOM 1768 C CA . ALA A 1 223 ? -17.188 21.625 6.566 1 94.56 223 ALA A CA 1
ATOM 1769 C C . ALA A 1 223 ? -17.156 22.938 5.805 1 94.56 223 ALA A C 1
ATOM 1771 O O . ALA A 1 223 ? -17.359 22.969 4.59 1 94.56 223 ALA A O 1
ATOM 1772 N N . LEU A 1 224 ? -16.906 24.016 6.539 1 96.12 224 LEU A N 1
ATOM 1773 C CA . LEU A 1 224 ? -16.844 25.344 5.93 1 96.12 224 LEU A CA 1
ATOM 1774 C C . LEU A 1 224 ? -15.664 25.453 4.977 1 96.12 224 LEU A C 1
ATOM 1776 O O . LEU A 1 224 ? -15.797 25.969 3.867 1 96.12 224 LEU A O 1
ATOM 1780 N N . ASN A 1 225 ? -14.5 24.984 5.414 1 95.12 225 ASN A N 1
ATOM 1781 C CA . ASN A 1 225 ? -13.289 25.078 4.613 1 95.12 225 ASN A CA 1
ATOM 1782 C C . ASN A 1 225 ? -13.414 24.297 3.311 1 95.12 225 ASN A C 1
ATOM 1784 O O . ASN A 1 225 ? -12.945 24.75 2.264 1 95.12 225 ASN A O 1
ATOM 1788 N N . VAL A 1 226 ? -13.992 23.094 3.357 1 93.94 226 VAL A N 1
ATOM 1789 C CA . VAL A 1 226 ? -14.211 22.297 2.164 1 93.94 226 VAL A CA 1
ATOM 1790 C C . VAL A 1 226 ? -15.117 23.047 1.191 1 93.94 226 VAL A C 1
ATOM 1792 O O . VAL A 1 226 ? -14.836 23.109 -0.007 1 93.94 226 VAL A O 1
ATOM 1795 N N . ALA A 1 227 ? -16.188 23.625 1.744 1 93.12 227 ALA A N 1
ATOM 1796 C CA . ALA A 1 227 ? -17.125 24.359 0.903 1 93.12 227 ALA A CA 1
ATOM 1797 C C . ALA A 1 227 ? -16.438 25.578 0.26 1 93.12 227 ALA A C 1
ATOM 1799 O O . ALA A 1 227 ? -16.578 25.797 -0.946 1 93.12 227 ALA A O 1
ATOM 1800 N N . VAL A 1 228 ? -15.742 26.297 1.062 1 93.25 228 VAL A N 1
ATOM 1801 C CA . VAL A 1 228 ? -15.062 27.484 0.559 1 93.25 228 VAL A CA 1
ATOM 1802 C C . VAL A 1 228 ? -14.023 27.094 -0.481 1 93.25 228 VAL A C 1
ATOM 1804 O O . VAL A 1 228 ? -13.898 27.734 -1.525 1 93.25 228 VAL A O 1
ATOM 1807 N N . THR A 1 229 ? -13.312 26.047 -0.284 1 92.19 229 THR A N 1
ATOM 1808 C CA . THR A 1 229 ? -12.219 25.609 -1.148 1 92.19 229 THR A CA 1
ATOM 1809 C C . THR A 1 229 ? -12.758 25.047 -2.463 1 92.19 229 THR A C 1
ATOM 1811 O O . THR A 1 229 ? -12.305 25.438 -3.541 1 92.19 229 THR A O 1
ATOM 1814 N N . GLU A 1 230 ? -13.75 24.219 -2.393 1 88.44 230 GLU A N 1
ATOM 1815 C CA . GLU A 1 230 ? -14.258 23.516 -3.566 1 88.44 230 GLU A CA 1
ATOM 1816 C C . GLU A 1 230 ? -15.203 24.406 -4.379 1 88.44 230 GLU A C 1
ATOM 1818 O O . GLU A 1 230 ? -15.266 24.281 -5.602 1 88.44 230 GLU A O 1
ATOM 1823 N N . CYS A 1 231 ? -15.953 25.266 -3.725 1 88.44 231 CYS A N 1
ATOM 1824 C CA . CYS A 1 231 ? -16.953 26.062 -4.426 1 88.44 231 CYS A CA 1
ATOM 1825 C C . CYS A 1 231 ? -16.344 27.328 -5.02 1 88.44 231 CYS A C 1
ATOM 1827 O O . CYS A 1 231 ? -16.891 27.906 -5.961 1 88.44 231 CYS A O 1
ATOM 1829 N N . THR A 1 232 ? -15.359 27.766 -4.477 1 80 232 THR A N 1
ATOM 1830 C CA . THR A 1 232 ? -14.688 28.953 -5.016 1 80 232 THR A CA 1
ATOM 1831 C C . THR A 1 232 ? -13.859 28.594 -6.246 1 80 232 THR A C 1
ATOM 1833 O O . THR A 1 232 ? -13.766 29.375 -7.188 1 80 232 THR A O 1
ATOM 1836 N N . GLU A 1 233 ? -13.344 27.484 -6.297 1 70.81 233 GLU A N 1
ATOM 1837 C CA . GLU A 1 233 ? -12.414 27.109 -7.355 1 70.81 233 GLU A CA 1
ATOM 1838 C C . GLU A 1 233 ? -13.148 26.547 -8.57 1 70.81 233 GLU A C 1
ATOM 1840 O O . GLU A 1 233 ? -12.797 26.859 -9.711 1 70.81 233 GLU A O 1
ATOM 1845 N N . ASP A 1 234 ? -14.094 25.672 -8.312 1 69.25 234 ASP A N 1
ATOM 1846 C CA . ASP A 1 234 ? -14.758 24.984 -9.414 1 69.25 234 ASP A CA 1
ATOM 1847 C C . ASP A 1 234 ? -16.234 24.719 -9.094 1 69.25 234 ASP A C 1
ATOM 1849 O O . ASP A 1 234 ? -16.547 23.891 -8.234 1 69.25 234 ASP A O 1
ATOM 1853 N N . GLU A 1 235 ? -17.031 25.406 -9.883 1 68.75 235 GLU A N 1
ATOM 1854 C CA . GLU A 1 235 ? -18.469 25.281 -9.633 1 68.75 235 GLU A CA 1
ATOM 1855 C C . GLU A 1 235 ? -18.922 23.828 -9.773 1 68.75 235 GLU A C 1
ATOM 1857 O O . GLU A 1 235 ? -19.797 23.375 -9.031 1 68.75 235 GLU A O 1
ATOM 1862 N N . HIS A 1 236 ? -18.359 23.203 -10.641 1 68.94 236 HIS A N 1
ATOM 1863 C CA . HIS A 1 236 ? -18.766 21.812 -10.852 1 68.94 236 HIS A CA 1
ATOM 1864 C C . HIS A 1 236 ? -18.359 20.938 -9.672 1 68.94 236 HIS A C 1
ATOM 1866 O O . HIS A 1 236 ? -19.125 20.078 -9.25 1 68.94 236 HIS A O 1
ATOM 1872 N N . SER A 1 237 ? -17.25 21.234 -9.18 1 73.5 237 SER A N 1
ATOM 1873 C CA . SER A 1 237 ? -16.781 20.5 -8.008 1 73.5 237 SER A CA 1
ATOM 1874 C C . SER A 1 237 ? -17.656 20.797 -6.793 1 73.5 237 SER A C 1
ATOM 1876 O O . SER A 1 237 ? -17.953 19.891 -6.004 1 73.5 237 SER A O 1
ATOM 1878 N N . CYS A 1 238 ? -18.125 21.969 -6.758 1 78.94 238 CYS A N 1
ATOM 1879 C CA . CYS A 1 238 ? -18.953 22.391 -5.633 1 78.94 238 CYS A CA 1
ATOM 1880 C C . CYS A 1 238 ? -20.234 21.578 -5.57 1 78.94 238 CYS A C 1
ATOM 1882 O O . CYS A 1 238 ? -20.547 20.984 -4.543 1 78.94 238 CYS A O 1
ATOM 1884 N N . ASP A 1 239 ? -20.875 21.516 -6.613 1 74.88 239 ASP A N 1
ATOM 1885 C CA . ASP A 1 239 ? -22.172 20.844 -6.68 1 74.88 239 ASP A CA 1
ATOM 1886 C C . ASP A 1 239 ? -22.016 19.344 -6.473 1 74.88 239 ASP A C 1
ATOM 1888 O O . ASP A 1 239 ? -22.891 18.703 -5.871 1 74.88 239 ASP A O 1
ATOM 1892 N N . ALA A 1 240 ? -20.922 18.953 -6.855 1 72.56 240 ALA A N 1
ATOM 1893 C CA . ALA A 1 240 ? -20.75 17.5 -6.867 1 72.56 240 ALA A CA 1
ATOM 1894 C C . ALA A 1 240 ? -20.188 17 -5.535 1 72.56 240 ALA A C 1
ATOM 1896 O O . ALA A 1 240 ? -20.516 15.898 -5.09 1 72.56 240 ALA A O 1
ATOM 1897 N N . LEU A 1 241 ? -19.406 17.812 -4.914 1 76.88 241 LEU A N 1
ATOM 1898 C CA . LEU A 1 241 ? -18.578 17.25 -3.852 1 76.88 241 LEU A CA 1
ATOM 1899 C C . LEU A 1 241 ? -18.938 17.859 -2.502 1 76.88 241 LEU A C 1
ATOM 1901 O O . LEU A 1 241 ? -18.547 17.344 -1.455 1 76.88 241 LEU A O 1
ATOM 1905 N N . VAL A 1 242 ? -19.672 18.922 -2.533 1 81.19 242 VAL A N 1
ATOM 1906 C CA . VAL A 1 242 ? -20.047 19.594 -1.295 1 81.19 242 VAL A CA 1
ATOM 1907 C C . VAL A 1 242 ? -21.5 19.312 -0.966 1 81.19 242 VAL A C 1
ATOM 1909 O O . VAL A 1 242 ? -22.406 19.688 -1.717 1 81.19 242 VAL A O 1
ATOM 1912 N N . PRO A 1 243 ? -21.672 18.656 0.096 1 77.25 243 PRO A N 1
ATOM 1913 C CA . PRO A 1 243 ? -23.062 18.281 0.434 1 77.25 243 PRO A CA 1
ATOM 1914 C C . PRO A 1 243 ? -23.969 19.5 0.562 1 77.25 243 PRO A C 1
ATOM 1916 O O . PRO A 1 243 ? -25.141 19.438 0.172 1 77.25 243 PRO A O 1
ATOM 1919 N N . ASP A 1 244 ? -23.547 20.594 1.148 1 86.62 244 ASP A N 1
ATOM 1920 C CA . ASP A 1 244 ? -24.281 21.844 1.281 1 86.62 244 ASP A CA 1
ATOM 1921 C C . ASP A 1 244 ? -23.469 23.016 0.757 1 86.62 244 ASP A C 1
ATOM 1923 O O . ASP A 1 244 ? -22.766 23.688 1.521 1 86.62 244 ASP A O 1
ATOM 1927 N N . PRO A 1 245 ? -23.672 23.344 -0.473 1 87.31 245 PRO A N 1
ATOM 1928 C CA . PRO A 1 245 ? -22.891 24.406 -1.104 1 87.31 245 PRO A CA 1
ATOM 1929 C C . PRO A 1 245 ? -23.094 25.766 -0.45 1 87.31 245 PRO A C 1
ATOM 1931 O O . PRO A 1 245 ? -22.281 26.672 -0.616 1 87.31 245 PRO A O 1
ATOM 1934 N N . SER A 1 246 ? -24.172 25.922 0.255 1 90.56 246 SER A N 1
ATOM 1935 C CA . SER A 1 246 ? -24.469 27.203 0.892 1 90.56 246 SER A CA 1
ATOM 1936 C C . SER A 1 246 ? -23.453 27.516 1.992 1 90.56 246 SER A C 1
ATOM 1938 O O . SER A 1 246 ? -23.312 28.672 2.402 1 90.56 246 SER A O 1
ATOM 1940 N N . LEU A 1 247 ? -22.75 26.516 2.395 1 94.06 247 LEU A N 1
ATOM 1941 C CA . LEU A 1 247 ? -21.75 26.688 3.439 1 94.06 247 LEU A CA 1
ATOM 1942 C C . LEU A 1 247 ? -20.594 27.578 2.957 1 94.06 247 LEU A C 1
ATOM 1944 O O . LEU A 1 247 ? -19.906 28.188 3.768 1 94.06 247 LEU A O 1
ATOM 1948 N N . ALA A 1 248 ? -20.438 27.672 1.691 1 93.5 248 ALA A N 1
ATOM 1949 C CA . ALA A 1 248 ? -19.344 28.469 1.127 1 93.5 248 ALA A CA 1
ATOM 1950 C C . ALA A 1 248 ? -19.5 29.938 1.461 1 93.5 248 ALA A C 1
ATOM 1952 O O . ALA A 1 248 ? -18.516 30.688 1.529 1 93.5 248 ALA A O 1
ATOM 1953 N N . THR A 1 249 ? -20.781 30.297 1.71 1 93.44 249 THR A N 1
ATOM 1954 C CA . THR A 1 249 ? -21.047 31.703 1.979 1 93.44 249 THR A CA 1
ATOM 1955 C C . THR A 1 249 ? -21.797 31.859 3.295 1 93.44 249 THR A C 1
ATOM 1957 O O . THR A 1 249 ? -22.453 32.906 3.52 1 93.44 249 THR A O 1
ATOM 1960 N N . ALA A 1 250 ? -21.734 30.844 4.047 1 95.12 250 ALA A N 1
ATOM 1961 C CA . ALA A 1 250 ? -22.516 30.875 5.277 1 95.12 250 ALA A CA 1
ATOM 1962 C C . ALA A 1 250 ? -21.969 31.891 6.266 1 95.12 250 ALA A C 1
ATOM 1964 O O . ALA A 1 250 ? -22.703 32.406 7.117 1 95.12 250 ALA A O 1
ATOM 1965 N N . LEU A 1 251 ? -20.688 32.156 6.227 1 96.31 251 LEU A N 1
ATOM 1966 C CA . LEU A 1 251 ? -20.016 33.156 7.078 1 96.31 251 LEU A CA 1
ATOM 1967 C C . LEU A 1 251 ? -19.391 34.25 6.238 1 96.31 251 LEU A C 1
ATOM 1969 O O . LEU A 1 251 ? -19.016 34.031 5.086 1 96.31 251 LEU A O 1
ATOM 1973 N N . SER A 1 252 ? -19.281 35.469 6.883 1 95 252 SER A N 1
ATOM 1974 C CA . SER A 1 252 ? -18.484 36.5 6.254 1 95 252 SER A CA 1
ATOM 1975 C C . SER A 1 252 ? -17.016 36.094 6.188 1 95 252 SER A C 1
ATOM 1977 O O . SER A 1 252 ? -16.578 35.188 6.914 1 95 252 SER A O 1
ATOM 1979 N N . GLU A 1 253 ? -16.297 36.719 5.312 1 94 253 GLU A N 1
ATOM 1980 C CA . GLU A 1 253 ? -14.867 36.469 5.211 1 94 253 GLU A CA 1
ATOM 1981 C C . GLU A 1 253 ? -14.164 36.656 6.551 1 94 253 GLU A C 1
ATOM 1983 O O . GLU A 1 253 ? -13.281 35.875 6.918 1 94 253 GLU A O 1
ATOM 1988 N N . GLN A 1 254 ? -14.609 37.688 7.203 1 94.5 254 GLN A N 1
ATOM 1989 C CA . GLN A 1 254 ? -14.008 38 8.492 1 94.5 254 GLN A CA 1
ATOM 1990 C C . GLN A 1 254 ? -14.32 36.938 9.531 1 94.5 254 GLN A C 1
ATOM 1992 O O . GLN A 1 254 ? -13.445 36.531 10.289 1 94.5 254 GLN A O 1
ATOM 1997 N N . ASP A 1 255 ? -15.523 36.531 9.516 1 95.44 255 ASP A N 1
ATOM 1998 C CA . ASP A 1 255 ? -15.93 35.5 10.477 1 95.44 255 ASP A CA 1
ATOM 1999 C C . ASP A 1 255 ? -15.25 34.156 10.18 1 95.44 255 ASP A C 1
ATOM 2001 O O . ASP A 1 255 ? -14.867 33.438 11.094 1 95.44 255 ASP A O 1
ATOM 2005 N N . PHE A 1 256 ? -15.141 33.844 8.938 1 96.31 256 PHE A N 1
ATOM 2006 C CA . PHE A 1 256 ? -14.469 32.625 8.562 1 96.31 256 PHE A CA 1
ATOM 2007 C C . PHE A 1 256 ? -13.008 32.656 8.969 1 96.31 256 PHE A C 1
ATOM 2009 O O . PHE A 1 256 ? -12.469 31.641 9.453 1 96.31 256 PHE A O 1
ATOM 2016 N N . ALA A 1 257 ? -12.414 33.781 8.773 1 94.31 257 ALA A N 1
ATOM 2017 C CA . ALA A 1 257 ? -11.023 33.938 9.188 1 94.31 257 ALA A CA 1
ATOM 2018 C C . ALA A 1 257 ? -10.867 33.688 10.688 1 94.31 257 ALA A C 1
ATOM 2020 O O . ALA A 1 257 ? -9.875 33.125 11.133 1 94.31 257 ALA A O 1
ATOM 2021 N N . LYS A 1 258 ? -11.812 34.188 11.438 1 95.31 258 LYS A N 1
ATOM 2022 C CA . LYS A 1 258 ? -11.781 33.969 12.883 1 95.31 258 LYS A CA 1
ATOM 2023 C C . LYS A 1 258 ? -11.945 32.469 13.219 1 95.31 258 LYS A C 1
ATOM 2025 O O . LYS A 1 258 ? -11.273 31.969 14.109 1 95.31 258 LYS A O 1
ATOM 2030 N N . VAL A 1 259 ? -12.852 31.781 12.539 1 96.69 259 VAL A N 1
ATOM 2031 C CA . VAL A 1 259 ? -13.055 30.359 12.734 1 96.69 259 VAL A CA 1
ATOM 2032 C C . VAL A 1 259 ? -11.766 29.609 12.414 1 96.69 259 VAL A C 1
ATOM 2034 O O . VAL A 1 259 ? -11.367 28.703 13.148 1 96.69 259 VAL A O 1
ATOM 2037 N N . GLU A 1 260 ? -11.141 29.969 11.344 1 95.06 260 GLU A N 1
ATOM 2038 C CA . GLU A 1 260 ? -9.883 29.359 10.93 1 95.06 260 GLU A CA 1
ATOM 2039 C C . GLU A 1 260 ? -8.812 29.516 12.008 1 95.06 260 GLU A C 1
ATOM 2041 O O . GLU A 1 260 ? -8.117 28.547 12.344 1 95.06 260 GLU A O 1
ATOM 2046 N N . LEU A 1 261 ? -8.695 30.734 12.484 1 93.38 261 LEU A N 1
ATOM 2047 C CA . LEU A 1 261 ? -7.684 31.016 13.492 1 93.38 261 LEU A CA 1
ATOM 2048 C C . LEU A 1 261 ? -7.902 30.172 14.742 1 93.38 261 LEU A C 1
ATOM 2050 O O . LEU A 1 261 ? -6.949 29.609 15.281 1 93.38 261 LEU A O 1
ATOM 2054 N N . VAL A 1 262 ? -9.133 30.078 15.195 1 96 262 VAL A N 1
ATOM 2055 C CA . VAL A 1 262 ? -9.438 29.312 16.406 1 96 262 VAL A CA 1
ATOM 2056 C C . VAL A 1 262 ? -9.234 27.828 16.141 1 96 262 VAL A C 1
ATOM 2058 O O . VAL A 1 262 ? -8.656 27.125 16.969 1 96 262 VAL A O 1
ATOM 2061 N N . ALA A 1 263 ? -9.727 27.328 15.008 1 95.94 263 ALA A N 1
ATOM 2062 C CA . ALA A 1 263 ? -9.57 25.922 14.664 1 95.94 263 ALA A CA 1
ATOM 2063 C C . ALA A 1 263 ? -8.094 25.531 14.57 1 95.94 263 ALA A C 1
ATOM 2065 O O . ALA A 1 263 ? -7.688 24.484 15.047 1 95.94 263 ALA A O 1
ATOM 2066 N N . HIS A 1 264 ? -7.309 26.391 13.969 1 93.88 264 HIS A N 1
ATOM 2067 C CA . HIS A 1 264 ? -5.879 26.141 13.82 1 93.88 264 HIS A CA 1
ATOM 2068 C C . HIS A 1 264 ? -5.184 26.094 15.172 1 93.88 264 HIS A C 1
ATOM 2070 O O . HIS A 1 264 ? -4.312 25.25 15.406 1 93.88 264 HIS A O 1
ATOM 2076 N N . GLN A 1 265 ? -5.531 27.031 16 1 92.5 265 GLN A N 1
ATOM 2077 C CA . GLN A 1 265 ? -4.965 27.047 17.344 1 92.5 265 GLN A CA 1
ATOM 2078 C C . GLN A 1 265 ? -5.289 25.75 18.094 1 92.5 265 GLN A C 1
ATOM 2080 O O . GLN A 1 265 ? -4.418 25.172 18.75 1 92.5 265 GLN A O 1
ATOM 2085 N N . VAL A 1 266 ? -6.473 25.312 17.984 1 95.12 266 VAL A N 1
ATOM 2086 C CA . VAL A 1 266 ? -6.918 24.094 18.625 1 95.12 266 VAL A CA 1
ATOM 2087 C C . VAL A 1 266 ? -6.133 22.891 18.078 1 95.12 266 VAL A C 1
ATOM 2089 O O . VAL A 1 266 ? -5.672 22.047 18.844 1 95.12 266 VAL A O 1
ATOM 2092 N N . GLU A 1 267 ? -5.961 22.828 16.797 1 94.75 267 GLU A N 1
ATOM 2093 C CA . GLU A 1 267 ? -5.215 21.734 16.172 1 94.75 267 GLU A CA 1
ATOM 2094 C C . GLU A 1 267 ? -3.756 21.734 16.625 1 94.75 267 GLU A C 1
ATOM 2096 O O . GLU A 1 267 ? -3.166 20.688 16.844 1 94.75 267 GLU A O 1
ATOM 2101 N N . HIS A 1 268 ? -3.219 22.906 16.812 1 93 268 HIS A N 1
ATOM 2102 C CA . HIS A 1 268 ? -1.854 23 17.312 1 93 268 HIS A CA 1
ATOM 2103 C C . HIS A 1 268 ? -1.764 22.5 18.75 1 93 268 HIS A C 1
ATOM 2105 O O . HIS A 1 268 ? -0.813 21.797 19.109 1 93 268 HIS A O 1
ATOM 2111 N N . TRP A 1 269 ? -2.703 22.938 19.547 1 93.75 269 TRP A N 1
ATOM 2112 C CA . TRP A 1 269 ? -2.697 22.484 20.938 1 93.75 269 TRP A CA 1
ATOM 2113 C C . TRP A 1 269 ? -2.787 20.969 21 1 93.75 269 TRP A C 1
ATOM 2115 O O . TRP A 1 269 ? -2.139 20.344 21.844 1 93.75 269 TRP A O 1
ATOM 2125 N N . LYS A 1 270 ? -3.557 20.406 20.125 1 95.25 270 LYS A N 1
ATOM 2126 C CA . LYS A 1 270 ? -3.76 18.969 20.141 1 95.25 270 LYS A CA 1
ATOM 2127 C C . LYS A 1 270 ? -2.502 18.234 19.688 1 95.25 270 LYS A C 1
ATOM 2129 O O . LYS A 1 270 ? -2.037 17.312 20.359 1 95.25 270 LYS A O 1
ATOM 2134 N N . TYR A 1 271 ? -1.871 18.688 18.594 1 95.69 271 TYR A N 1
ATOM 2135 C CA . TYR A 1 271 ? -0.931 17.812 17.906 1 95.69 271 TYR A CA 1
ATOM 2136 C C . TYR A 1 271 ? 0.501 18.297 18.078 1 95.69 271 TYR A C 1
ATOM 2138 O O . TYR A 1 271 ? 1.453 17.578 17.766 1 95.69 271 TYR A O 1
ATOM 2146 N N . THR A 1 272 ? 0.688 19.5 18.594 1 92.12 272 THR A N 1
ATOM 2147 C CA . THR A 1 272 ? 2.043 20 18.781 1 92.12 272 THR A CA 1
ATOM 2148 C C . THR A 1 272 ? 2.305 20.312 20.25 1 92.12 272 THR A C 1
ATOM 2150 O O . THR A 1 272 ? 3.459 20.438 20.672 1 92.12 272 THR A O 1
ATOM 2153 N N . GLY A 1 273 ? 1.283 20.453 21.031 1 90.25 273 GLY A N 1
ATOM 2154 C CA . GLY A 1 273 ? 1.436 20.859 22.422 1 90.25 273 GLY A CA 1
ATOM 2155 C C . GLY A 1 273 ? 2.312 19.922 23.234 1 90.25 273 GLY A C 1
ATOM 2156 O O . GLY A 1 273 ? 2.199 18.703 23.109 1 90.25 273 GLY A O 1
ATOM 2157 N N . THR A 1 274 ? 3.072 20.469 24.047 1 88.81 274 THR A N 1
ATOM 2158 C CA . THR A 1 274 ? 4.07 19.719 24.812 1 88.81 274 THR A CA 1
ATOM 2159 C C . THR A 1 274 ? 3.396 18.734 25.75 1 88.81 274 THR A C 1
ATOM 2161 O O . THR A 1 274 ? 3.857 17.594 25.906 1 88.81 274 THR A O 1
ATOM 2164 N N . GLU A 1 275 ? 2.34 19.172 26.328 1 87.56 275 GLU A N 1
ATOM 2165 C CA . GLU A 1 275 ? 1.684 18.328 27.312 1 87.56 275 GLU A CA 1
ATOM 2166 C C . GLU A 1 275 ? 0.762 17.312 26.641 1 87.56 275 GLU A C 1
ATOM 2168 O O . GLU A 1 275 ? 0.45 16.266 27.234 1 87.56 275 GLU A O 1
ATOM 2173 N N . THR A 1 276 ? 0.344 17.594 25.469 1 88.06 276 THR A N 1
ATOM 2174 C CA . THR A 1 276 ? -0.62 16.734 24.797 1 88.06 276 THR A CA 1
ATOM 2175 C C . THR A 1 276 ? 0.088 15.75 23.875 1 88.06 276 THR A C 1
ATOM 2177 O O . THR A 1 276 ? 0.025 14.539 24.078 1 88.06 276 THR A O 1
ATOM 2180 N N . ALA A 1 277 ? 0.778 16.234 22.922 1 92 277 ALA A N 1
ATOM 2181 C CA . ALA A 1 277 ? 1.465 15.406 21.938 1 92 277 ALA A CA 1
ATOM 2182 C C . ALA A 1 277 ? 2.936 15.227 22.297 1 92 277 ALA A C 1
ATOM 2184 O O . ALA A 1 277 ? 3.434 14.094 22.359 1 92 277 ALA A O 1
ATOM 2185 N N . GLY A 1 278 ? 3.562 16.375 22.688 1 91.06 278 GLY A N 1
ATOM 2186 C CA . GLY A 1 278 ? 4.992 16.312 22.938 1 91.06 278 GLY A CA 1
ATOM 2187 C C . GLY A 1 278 ? 5.77 15.656 21.812 1 91.06 278 GLY A C 1
ATOM 2188 O O . GLY A 1 278 ? 5.668 16.078 20.656 1 91.06 278 GLY A O 1
ATOM 2189 N N . ASN A 1 279 ? 6.527 14.625 22.266 1 94 279 ASN A N 1
ATOM 2190 C CA . ASN A 1 279 ? 7.309 13.914 21.266 1 94 279 ASN A CA 1
ATOM 2191 C C . ASN A 1 279 ? 6.672 12.57 20.906 1 94 279 ASN A C 1
ATOM 2193 O O . ASN A 1 279 ? 7.258 11.773 20.172 1 94 279 ASN A O 1
ATOM 2197 N N . LEU A 1 280 ? 5.445 12.367 21.266 1 96.5 280 LEU A N 1
ATOM 2198 C CA . LEU A 1 280 ? 4.777 11.078 21.078 1 96.5 280 LEU A CA 1
ATOM 2199 C C . LEU A 1 280 ? 4.43 10.852 19.609 1 96.5 280 LEU A C 1
ATOM 2201 O O . LEU A 1 280 ? 4.531 9.734 19.109 1 96.5 280 LEU A O 1
ATOM 2205 N N . LEU A 1 281 ? 4.082 11.914 18.938 1 97.44 281 LEU A N 1
ATOM 2206 C CA . LEU A 1 281 ? 3.434 11.727 17.656 1 97.44 281 LEU A CA 1
ATOM 2207 C C . LEU A 1 281 ? 4.453 11.789 16.516 1 97.44 281 LEU A C 1
ATOM 2209 O O . LEU A 1 281 ? 4.215 11.242 15.43 1 97.44 281 LEU A O 1
ATOM 2213 N N . GLY A 1 282 ? 5.59 12.43 16.734 1 97.88 282 GLY A N 1
ATOM 2214 C CA . GLY A 1 282 ? 6.504 12.664 15.617 1 97.88 282 GLY A CA 1
ATOM 2215 C C . GLY A 1 282 ? 7.812 11.914 15.758 1 97.88 282 GLY A C 1
ATOM 2216 O O . GLY A 1 282 ? 8.609 11.859 14.82 1 97.88 282 GLY A O 1
ATOM 2217 N N . SER A 1 283 ? 8.078 11.242 16.891 1 97.75 283 SER A N 1
ATOM 2218 C CA . SER A 1 283 ? 9.383 10.648 17.156 1 97.75 283 SER A CA 1
ATOM 2219 C C . SER A 1 283 ? 9.688 9.516 16.188 1 97.75 283 SER A C 1
ATOM 2221 O O . SER A 1 283 ? 10.797 9.445 15.641 1 97.75 283 SER A O 1
ATOM 2223 N N . ASN A 1 284 ? 8.766 8.625 15.969 1 97 284 ASN A N 1
ATOM 2224 C CA . ASN A 1 284 ? 9.008 7.484 15.094 1 97 284 ASN A CA 1
ATOM 2225 C C . ASN A 1 284 ? 9.336 7.934 13.672 1 97 284 ASN A C 1
ATOM 2227 O O . ASN A 1 284 ? 10.273 7.418 13.055 1 97 284 ASN A O 1
ATOM 2231 N N . LEU A 1 285 ? 8.555 8.867 13.141 1 97.75 285 LEU A N 1
ATOM 2232 C CA . LEU A 1 285 ? 8.805 9.359 11.789 1 97.75 285 LEU A CA 1
ATOM 2233 C C . LEU A 1 285 ? 10.156 10.07 11.703 1 97.75 285 LEU A C 1
ATOM 2235 O O . LEU A 1 285 ? 10.906 9.875 10.742 1 97.75 285 LEU A O 1
ATOM 2239 N N . LEU A 1 286 ? 10.445 10.898 12.703 1 97.62 286 LEU A N 1
ATOM 2240 C CA . LEU A 1 286 ? 11.719 11.609 12.727 1 97.62 286 LEU A CA 1
ATOM 2241 C C . LEU A 1 286 ? 12.883 10.633 12.672 1 97.62 286 LEU A C 1
ATOM 2243 O O . LEU A 1 286 ? 13.812 10.812 11.875 1 97.62 286 LEU A O 1
ATOM 2247 N N . TRP A 1 287 ? 12.867 9.648 13.422 1 96 287 TRP A N 1
ATOM 2248 C CA . TRP A 1 287 ? 14 8.727 13.484 1 96 287 TRP A CA 1
ATOM 2249 C C . TRP A 1 287 ? 14.055 7.848 12.242 1 96 287 TRP A C 1
ATOM 2251 O O . TRP A 1 287 ? 15.133 7.445 11.805 1 96 287 TRP A O 1
ATOM 2261 N N . LYS A 1 288 ? 12.875 7.492 11.648 1 94.38 288 LYS A N 1
ATOM 2262 C CA . LYS A 1 288 ? 12.898 6.836 10.344 1 94.38 288 LYS A CA 1
ATOM 2263 C C . LYS A 1 288 ? 13.672 7.66 9.328 1 94.38 288 LYS A C 1
ATOM 2265 O O . LYS A 1 288 ? 14.484 7.121 8.57 1 94.38 288 LYS A O 1
ATOM 2270 N N . ILE A 1 289 ? 13.453 8.953 9.312 1 96.12 289 ILE A N 1
ATOM 2271 C CA . ILE A 1 289 ? 14.125 9.867 8.406 1 96.12 289 ILE A CA 1
ATOM 2272 C C . ILE A 1 289 ? 15.617 9.93 8.734 1 96.12 289 ILE A C 1
ATOM 2274 O O . ILE A 1 289 ? 16.469 9.82 7.852 1 96.12 289 ILE A O 1
ATOM 2278 N N . LEU A 1 290 ? 15.992 10.047 10.008 1 94.75 290 LEU A N 1
ATOM 2279 C CA . LEU A 1 290 ? 17.375 10.188 10.438 1 94.75 290 LEU A CA 1
ATOM 2280 C C . LEU A 1 290 ? 18.172 8.914 10.164 1 94.75 290 LEU A C 1
ATOM 2282 O O . LEU A 1 290 ? 19.344 8.969 9.82 1 94.75 290 LEU A O 1
ATOM 2286 N N . GLU A 1 291 ? 17.516 7.797 10.32 1 91.69 291 GLU A N 1
ATOM 2287 C CA . GLU A 1 291 ? 18.188 6.527 10.047 1 91.69 291 GLU A CA 1
ATOM 2288 C C . GLU A 1 291 ? 18.469 6.371 8.555 1 91.69 291 GLU A C 1
ATOM 2290 O O . GLU A 1 291 ? 19.562 5.922 8.172 1 91.69 291 GLU A O 1
ATOM 2295 N N . ARG A 1 292 ? 17.531 6.723 7.746 1 90.88 292 ARG A N 1
ATOM 2296 C CA . ARG A 1 292 ? 17.734 6.672 6.301 1 90.88 292 ARG A CA 1
ATOM 2297 C C . ARG A 1 292 ? 18.797 7.668 5.863 1 90.88 292 ARG A C 1
ATOM 2299 O O . ARG A 1 292 ? 19.594 7.387 4.953 1 90.88 292 ARG A O 1
ATOM 2306 N N . ALA A 1 293 ? 18.812 8.812 6.5 1 90.81 293 ALA A N 1
ATOM 2307 C CA . ALA A 1 293 ? 19.781 9.852 6.168 1 90.81 293 ALA A CA 1
ATOM 2308 C C . ALA A 1 293 ? 21.203 9.414 6.512 1 90.81 293 ALA A C 1
ATOM 2310 O O . ALA A 1 293 ? 22.156 9.812 5.836 1 90.81 293 ALA A O 1
ATOM 2311 N N . GLY A 1 294 ? 21.391 8.594 7.488 1 79.62 294 GLY A N 1
ATOM 2312 C CA . GLY A 1 294 ? 22.703 8.211 7.973 1 79.62 294 GLY A CA 1
ATOM 2313 C C . GLY A 1 294 ? 23.25 6.961 7.301 1 79.62 294 GLY A C 1
ATOM 2314 O O . GLY A 1 294 ? 24.438 6.652 7.414 1 79.62 294 GLY A O 1
ATOM 2315 N N . ASN A 1 295 ? 22.406 6.07 6.793 1 67.44 295 ASN A N 1
ATOM 2316 C CA . ASN A 1 295 ? 22.812 4.734 6.359 1 67.44 295 ASN A CA 1
ATOM 2317 C C . ASN A 1 295 ? 23.516 4.777 5.008 1 67.44 295 ASN A C 1
ATOM 2319 O O . ASN A 1 295 ? 23.797 3.73 4.418 1 67.44 295 ASN A O 1
ATOM 2323 N N . GLY A 1 296 ? 24.234 5.883 4.711 1 58.38 296 GLY A N 1
ATOM 2324 C CA . GLY A 1 296 ? 25.234 5.91 3.65 1 58.38 296 GLY A CA 1
ATOM 2325 C C . GLY A 1 296 ? 24.672 5.523 2.295 1 58.38 296 GLY A C 1
ATOM 2326 O O . GLY A 1 296 ? 23.547 5.922 1.943 1 58.38 296 GLY A O 1
ATOM 2327 N N . ASP A 1 297 ? 25.453 4.637 1.468 1 51.38 297 ASP A N 1
ATOM 2328 C CA . ASP A 1 297 ? 25.391 4.434 0.024 1 51.38 297 ASP A CA 1
ATOM 2329 C C . ASP A 1 297 ? 24.297 3.426 -0.342 1 51.38 297 ASP A C 1
ATOM 2331 O O . ASP A 1 297 ? 23.922 3.312 -1.51 1 51.38 297 ASP A O 1
ATOM 2335 N N . LYS A 1 298 ? 23.781 2.742 0.592 1 56.06 298 LYS A N 1
ATOM 2336 C CA . LYS A 1 298 ? 22.828 1.7 0.239 1 56.06 298 LYS A CA 1
ATOM 2337 C C . LYS A 1 298 ? 21.391 2.227 0.309 1 56.06 298 LYS A C 1
ATOM 2339 O O . LYS A 1 298 ? 20.438 1.482 0.064 1 56.06 298 LYS A O 1
ATOM 2344 N N . GLU A 1 299 ? 21.391 3.631 0.34 1 69.12 299 GLU A N 1
ATOM 2345 C CA . GLU A 1 299 ? 20.016 4.07 0.594 1 69.12 299 GLU A CA 1
ATOM 2346 C C . GLU A 1 299 ? 19.484 4.902 -0.566 1 69.12 299 GLU A C 1
ATOM 2348 O O . GLU A 1 299 ? 20.234 5.289 -1.461 1 69.12 299 GLU A O 1
ATOM 2353 N N . GLY A 1 300 ? 18.219 4.969 -0.675 1 80.38 300 GLY A N 1
ATOM 2354 C CA . GLY A 1 300 ? 17.5 5.777 -1.638 1 80.38 300 GLY A CA 1
ATOM 2355 C C . GLY A 1 300 ? 17.844 7.25 -1.564 1 80.38 300 GLY A C 1
ATOM 2356 O O . GLY A 1 300 ? 18.516 7.688 -0.632 1 80.38 300 GLY A O 1
ATOM 2357 N N . ILE A 1 301 ? 17.609 7.973 -2.613 1 89 301 ILE A N 1
ATOM 2358 C CA . ILE A 1 301 ? 17.953 9.391 -2.662 1 89 301 ILE A CA 1
ATOM 2359 C C . ILE A 1 301 ? 16.688 10.227 -2.461 1 89 301 ILE A C 1
ATOM 2361 O O . ILE A 1 301 ? 16.766 11.43 -2.209 1 89 301 ILE A O 1
ATOM 2365 N N . PHE A 1 302 ? 15.539 9.57 -2.619 1 92.81 302 PHE A N 1
ATOM 2366 C CA . PHE A 1 302 ? 14.273 10.273 -2.49 1 92.81 302 PHE A CA 1
ATOM 2367 C C . PHE A 1 302 ? 13.258 9.422 -1.732 1 92.81 302 PHE A C 1
ATOM 2369 O O . PHE A 1 302 ? 12.969 8.297 -2.127 1 92.81 302 PHE A O 1
ATOM 2376 N N . TYR A 1 303 ? 12.688 10.023 -0.716 1 95.69 303 TYR A N 1
ATOM 2377 C CA . TYR A 1 303 ? 11.648 9.367 0.07 1 95.69 303 TYR A CA 1
ATOM 2378 C C . TYR A 1 303 ? 10.414 10.258 0.193 1 95.69 303 TYR A C 1
ATOM 2380 O O . TYR A 1 303 ? 10.523 11.43 0.553 1 95.69 303 TYR A O 1
ATOM 2388 N N . LEU A 1 304 ? 9.281 9.719 -0.146 1 97.56 304 LEU A N 1
ATOM 2389 C CA . LEU A 1 304 ? 8.016 10.414 0.044 1 97.56 304 LEU A CA 1
ATOM 2390 C C . LEU A 1 304 ? 7.207 9.773 1.17 1 97.56 304 LEU A C 1
ATOM 2392 O O . LEU A 1 304 ? 7.129 8.547 1.262 1 97.56 304 LEU A O 1
ATOM 2396 N N . TYR A 1 305 ? 6.699 10.617 2.035 1 98.38 305 TYR A N 1
ATOM 2397 C CA . TYR A 1 305 ? 5.746 10.234 3.072 1 98.38 305 TYR A CA 1
ATOM 2398 C C . TYR A 1 305 ? 4.434 10.984 2.91 1 98.38 305 TYR A C 1
ATOM 2400 O O . TYR A 1 305 ? 4.285 12.102 3.41 1 98.38 305 TYR A O 1
ATOM 2408 N N . SER A 1 306 ? 3.465 10.359 2.238 1 98.38 306 SER A N 1
ATOM 2409 C CA . SER A 1 306 ? 2.166 10.984 2.029 1 98.38 306 SER A CA 1
ATOM 2410 C C . SER A 1 306 ? 1.264 10.812 3.246 1 98.38 306 SER A C 1
ATOM 2412 O O . SER A 1 306 ? 0.915 9.688 3.607 1 98.38 306 SER A O 1
ATOM 2414 N N . ALA A 1 307 ? 0.88 11.922 3.793 1 98.25 307 ALA A N 1
ATOM 2415 C CA . ALA A 1 307 ? 0.297 11.836 5.129 1 98.25 307 ALA A CA 1
ATOM 2416 C C . ALA A 1 307 ? -0.764 12.914 5.332 1 98.25 307 ALA A C 1
ATOM 2418 O O . ALA A 1 307 ? -1.549 13.203 4.426 1 98.25 307 ALA A O 1
ATOM 2419 N N . HIS A 1 308 ? -0.864 13.352 6.621 1 97.5 308 HIS A N 1
ATOM 2420 C CA . HIS A 1 308 ? -1.94 14.219 7.078 1 97.5 308 HIS A CA 1
ATOM 2421 C C . HIS A 1 308 ? -1.398 15.367 7.93 1 97.5 308 HIS A C 1
ATOM 2423 O O . HIS A 1 308 ? -0.231 15.352 8.328 1 97.5 308 HIS A O 1
ATOM 2429 N N . VAL A 1 309 ? -2.287 16.25 8.188 1 96.62 309 VAL A N 1
ATOM 2430 C CA . VAL A 1 309 ? -1.892 17.422 8.961 1 96.62 309 VAL A CA 1
ATOM 2431 C C . VAL A 1 309 ? -1.439 17 10.359 1 96.62 309 VAL A C 1
ATOM 2433 O O . VAL A 1 309 ? -0.426 17.484 10.867 1 96.62 309 VAL A O 1
ATOM 2436 N N . PRO A 1 310 ? -2.188 16.078 11.023 1 96.75 310 PRO A N 1
ATOM 2437 C CA . PRO A 1 310 ? -1.705 15.672 12.344 1 96.75 310 PRO A CA 1
ATOM 2438 C C . PRO A 1 310 ? -0.298 15.078 12.305 1 96.75 310 PRO A C 1
ATOM 2440 O O . PRO A 1 310 ? 0.467 15.227 13.258 1 96.75 310 PRO A O 1
ATOM 2443 N N . THR A 1 311 ? 0.071 14.383 11.203 1 98 311 THR A N 1
ATOM 2444 C CA . THR A 1 311 ? 1.417 13.844 11.047 1 98 311 THR A CA 1
ATOM 2445 C C . THR A 1 311 ? 2.453 14.961 11.047 1 98 311 THR A C 1
ATOM 2447 O O . THR A 1 311 ? 3.463 14.883 11.75 1 98 311 THR A O 1
ATOM 2450 N N . MET A 1 312 ? 2.164 15.969 10.336 1 97.81 312 MET A N 1
ATOM 2451 C CA . MET A 1 312 ? 3.107 17.078 10.148 1 97.81 312 MET A CA 1
ATOM 2452 C C . MET A 1 312 ? 3.199 17.922 11.414 1 97.81 312 MET A C 1
ATOM 2454 O O . MET A 1 312 ? 4.289 18.344 11.812 1 97.81 312 MET A O 1
ATOM 2458 N N . LEU A 1 313 ? 2.059 18.188 12.031 1 96.69 313 LEU A N 1
ATOM 2459 C CA . LEU A 1 313 ? 2.066 18.922 13.289 1 96.69 313 LEU A CA 1
ATOM 2460 C C . LEU A 1 313 ? 2.779 18.125 14.383 1 96.69 313 LEU A C 1
ATOM 2462 O O . LEU A 1 313 ? 3.508 18.688 15.195 1 96.69 313 LEU A O 1
ATOM 2466 N N . GLY A 1 314 ? 2.502 16.781 14.375 1 97.44 314 GLY A N 1
ATOM 2467 C CA . GLY A 1 314 ? 3.215 15.93 15.305 1 97.44 314 GLY A CA 1
ATOM 2468 C C . GLY A 1 314 ? 4.723 15.977 15.125 1 97.44 314 GLY A C 1
ATOM 2469 O O . GLY A 1 314 ? 5.473 15.945 16.109 1 97.44 314 GLY A O 1
ATOM 2470 N N . LEU A 1 315 ? 5.137 16.031 13.898 1 97.81 315 LEU A N 1
ATOM 2471 C CA . LEU A 1 315 ? 6.559 16.125 13.594 1 97.81 315 LEU A CA 1
ATOM 2472 C C . LEU A 1 315 ? 7.129 17.453 14.117 1 97.81 315 LEU A C 1
ATOM 2474 O O . LEU A 1 315 ? 8.219 17.484 14.688 1 97.81 315 LEU A O 1
ATOM 2478 N N . LEU A 1 316 ? 6.402 18.547 13.961 1 95.94 316 LEU A N 1
ATOM 2479 C CA . LEU A 1 316 ? 6.824 19.844 14.492 1 95.94 316 LEU A CA 1
ATOM 2480 C C . LEU A 1 316 ? 6.953 19.781 16.016 1 95.94 316 LEU A C 1
ATOM 2482 O O . LEU A 1 316 ? 7.867 20.391 16.578 1 95.94 316 LEU A O 1
ATOM 2486 N N . GLY A 1 317 ? 5.977 19.094 16.594 1 95.56 317 GLY A N 1
ATOM 2487 C CA . GLY A 1 317 ? 6.051 18.922 18.031 1 95.56 317 GLY A CA 1
ATOM 2488 C C . GLY A 1 317 ? 7.301 18.188 18.484 1 95.56 317 GLY A C 1
ATOM 2489 O O . GLY A 1 317 ? 7.984 18.625 19.422 1 95.56 317 GLY A O 1
ATOM 2490 N N . ALA A 1 318 ? 7.625 17.109 17.812 1 96.44 318 ALA A N 1
ATOM 2491 C CA . ALA A 1 318 ? 8.812 16.328 18.156 1 96.44 318 ALA A CA 1
ATOM 2492 C C . ALA A 1 318 ? 10.086 17.125 17.922 1 96.44 318 ALA A C 1
ATOM 2494 O O . ALA A 1 318 ? 11.062 16.984 18.656 1 96.44 318 ALA A O 1
ATOM 2495 N N . LEU A 1 319 ? 10.062 18.016 16.953 1 95.06 319 LEU A N 1
ATOM 2496 C CA . LEU A 1 319 ? 11.211 18.844 16.609 1 95.06 319 LEU A CA 1
ATOM 2497 C C . LEU A 1 319 ? 11.289 20.062 17.516 1 95.06 319 LEU A C 1
ATOM 2499 O O . LEU A 1 319 ? 12.281 20.797 17.484 1 95.06 319 LEU A O 1
ATOM 2503 N N . GLN A 1 320 ? 10.227 20.281 18.281 1 92.06 320 GLN A N 1
ATOM 2504 C CA . GLN A 1 320 ? 10.117 21.516 19.078 1 92.06 320 GLN A CA 1
ATOM 2505 C C . GLN A 1 320 ? 10.328 22.75 18.203 1 92.06 320 GLN A C 1
ATOM 2507 O O . GLN A 1 320 ? 11.078 23.656 18.578 1 92.06 320 GLN A O 1
ATOM 2512 N N . ALA A 1 321 ? 9.664 22.734 17.062 1 90.88 321 ALA A N 1
ATOM 2513 C CA . ALA A 1 321 ? 9.898 23.781 16.078 1 90.88 321 ALA A CA 1
ATOM 2514 C C . ALA A 1 321 ? 8.602 24.484 15.695 1 90.88 321 ALA A C 1
ATOM 2516 O O . ALA A 1 321 ? 8.492 25.078 14.617 1 90.88 321 ALA A O 1
ATOM 2517 N N . ALA A 1 322 ? 7.566 24.406 16.578 1 88.44 322 ALA A N 1
ATOM 2518 C CA . ALA A 1 322 ? 6.285 25.047 16.281 1 88.44 322 ALA A CA 1
ATOM 2519 C C . ALA A 1 322 ? 6.441 26.547 16.172 1 88.44 322 ALA A C 1
ATOM 2521 O O . ALA A 1 322 ? 5.887 27.172 15.266 1 88.44 322 ALA A O 1
ATOM 2522 N N . ASP A 1 323 ? 7.18 27.109 17.094 1 85.62 323 ASP A N 1
ATOM 2523 C CA . ASP A 1 323 ? 7.395 28.562 17.078 1 85.62 323 ASP A CA 1
ATOM 2524 C C . ASP A 1 323 ? 8.219 28.984 15.859 1 85.62 323 ASP A C 1
ATOM 2526 O O . ASP A 1 323 ? 7.945 30.016 15.242 1 85.62 323 ASP A O 1
ATOM 2530 N N . GLU A 1 324 ? 9.219 28.188 15.57 1 85.31 324 GLU A N 1
ATOM 2531 C CA . GLU A 1 324 ? 10.039 28.438 14.391 1 85.31 324 GLU A CA 1
ATOM 2532 C C . GLU A 1 324 ? 9.203 28.375 13.117 1 85.31 324 GLU A C 1
ATOM 2534 O O . GLU A 1 324 ? 9.43 29.156 12.18 1 85.31 324 GLU A O 1
ATOM 2539 N N . PHE A 1 325 ? 8.273 27.5 13.086 1 89.69 325 PHE A N 1
ATOM 2540 C CA . PHE A 1 325 ? 7.391 27.359 11.93 1 89.69 325 PHE A CA 1
ATOM 2541 C C . PHE A 1 325 ? 6.531 28.594 11.75 1 89.69 325 PHE A C 1
ATOM 2543 O O . PHE A 1 325 ? 6.41 29.125 10.641 1 89.69 325 PHE A O 1
ATOM 2550 N N . VAL A 1 326 ? 5.938 29.062 12.844 1 85.94 326 VAL A N 1
ATOM 2551 C CA . VAL A 1 326 ? 5.098 30.266 12.789 1 85.94 326 VAL A CA 1
ATOM 2552 C C . VAL A 1 326 ? 5.926 31.453 12.328 1 85.94 326 VAL A C 1
ATOM 2554 O O . VAL A 1 326 ? 5.465 32.25 11.508 1 85.94 326 VAL A O 1
ATOM 2557 N N . THR A 1 327 ? 7.117 31.547 12.781 1 85.44 327 THR A N 1
ATOM 2558 C CA . THR A 1 327 ? 7.996 32.656 12.414 1 85.44 327 THR A CA 1
ATOM 2559 C C . THR A 1 327 ? 8.406 32.562 10.953 1 85.44 327 THR A C 1
ATOM 2561 O O . THR A 1 327 ? 8.336 33.531 10.219 1 85.44 327 THR A O 1
ATOM 2564 N N . ALA A 1 328 ? 8.781 31.391 10.562 1 85.12 328 ALA A N 1
ATOM 2565 C CA . ALA A 1 328 ? 9.281 31.172 9.203 1 85.12 328 ALA A CA 1
ATOM 2566 C C . ALA A 1 328 ? 8.18 31.406 8.18 1 85.12 328 ALA A C 1
ATOM 2568 O O . ALA A 1 328 ? 8.453 31.859 7.059 1 85.12 328 ALA A O 1
ATOM 2569 N N . THR A 1 329 ? 6.984 31.172 8.547 1 87.25 329 THR A N 1
ATOM 2570 C CA . THR A 1 329 ? 5.875 31.281 7.602 1 87.25 329 THR A CA 1
ATOM 2571 C C . THR A 1 329 ? 5.172 32.625 7.754 1 87.25 329 THR A C 1
ATOM 2573 O O . THR A 1 329 ? 4.16 32.875 7.09 1 87.25 329 THR A O 1
ATOM 2576 N N . GLN A 1 330 ? 5.668 33.562 8.523 1 80.25 330 GLN A N 1
ATOM 2577 C CA . GLN A 1 330 ? 5.172 34.938 8.75 1 80.25 330 GLN A CA 1
ATOM 2578 C C . GLN A 1 330 ? 3.711 34.906 9.195 1 80.25 330 GLN A C 1
ATOM 2580 O O . GLN A 1 330 ? 2.887 35.656 8.664 1 80.25 330 GLN A O 1
ATOM 2585 N N . GLY A 1 331 ? 3.473 33.969 9.969 1 68.94 331 GLY A N 1
ATOM 2586 C CA . GLY A 1 331 ? 2.176 33.938 10.625 1 68.94 331 GLY A CA 1
ATOM 2587 C C . GLY A 1 331 ? 1.252 32.875 10.078 1 68.94 331 GLY A C 1
ATOM 2588 O O . GLY A 1 331 ? 0.097 32.75 10.492 1 68.94 331 GLY A O 1
ATOM 2589 N N . ASP A 1 332 ? 1.661 32.25 9.039 1 62.16 332 ASP A N 1
ATOM 2590 C CA . ASP A 1 332 ? 0.864 31.125 8.602 1 62.16 332 ASP A CA 1
ATOM 2591 C C . ASP A 1 332 ? 0.888 30 9.633 1 62.16 332 ASP A C 1
ATOM 2593 O O . ASP A 1 332 ? 1.88 29.266 9.75 1 62.16 332 ASP A O 1
ATOM 2597 N N . ARG A 1 333 ? -0.157 29.938 10.25 1 65.06 333 ARG A N 1
ATOM 2598 C CA . ARG A 1 333 ? -0.147 29.125 11.453 1 65.06 333 ARG A CA 1
ATOM 2599 C C . ARG A 1 333 ? -0.57 27.688 11.141 1 65.06 333 ARG A C 1
ATOM 2601 O O . ARG A 1 333 ? -0.446 26.797 11.992 1 65.06 333 ARG A O 1
ATOM 2608 N N . PHE A 1 334 ? -0.953 27.484 9.867 1 86.44 334 PHE A N 1
ATOM 2609 C CA . PHE A 1 334 ? -1.434 26.125 9.68 1 86.44 334 PHE A CA 1
ATOM 2610 C C . PHE A 1 334 ? -0.874 25.516 8.398 1 86.44 334 PHE A C 1
ATOM 2612 O O . PHE A 1 334 ? -0.248 26.219 7.602 1 86.44 334 PHE A O 1
ATOM 2619 N N . ILE A 1 335 ? -0.797 24.281 8.336 1 94.31 335 ILE A N 1
ATOM 2620 C CA . ILE A 1 335 ? -0.352 23.531 7.164 1 94.31 335 ILE A CA 1
ATOM 2621 C C . ILE A 1 335 ? -1.548 23.219 6.27 1 94.31 335 ILE A C 1
ATOM 2623 O O . ILE A 1 335 ? -2.355 22.344 6.59 1 94.31 335 ILE A O 1
ATOM 2627 N N . ASP A 1 336 ? -1.665 23.859 5.137 1 94.38 336 ASP A N 1
ATOM 2628 C CA . ASP A 1 336 ? -2.82 23.703 4.258 1 94.38 336 ASP A CA 1
ATOM 2629 C C . ASP A 1 336 ? -2.656 22.5 3.338 1 94.38 336 ASP A C 1
ATOM 2631 O O . ASP A 1 336 ? -1.627 21.828 3.373 1 94.38 336 ASP A O 1
ATOM 2635 N N . TYR A 1 337 ? -3.732 22.266 2.518 1 96.38 337 TYR A N 1
ATOM 2636 C CA . TYR A 1 337 ? -3.766 21.125 1.608 1 96.38 337 TYR A CA 1
ATOM 2637 C C . TYR A 1 337 ? -2.576 21.156 0.656 1 96.38 337 TYR A C 1
ATOM 2639 O O . TYR A 1 337 ? -2.27 22.188 0.065 1 96.38 337 TYR A O 1
ATOM 2647 N N . GLY A 1 338 ? -1.887 20.031 0.545 1 97.5 338 GLY A N 1
ATOM 2648 C CA . GLY A 1 338 ? -0.878 19.844 -0.487 1 97.5 338 GLY A CA 1
ATOM 2649 C C . GLY A 1 338 ? 0.47 20.438 -0.117 1 97.5 338 GLY A C 1
ATOM 2650 O O . GLY A 1 338 ? 1.414 20.375 -0.908 1 97.5 338 GLY A O 1
ATOM 2651 N N . HIS A 1 339 ? 0.572 21.031 1.098 1 97.5 339 HIS A N 1
ATOM 2652 C CA . HIS A 1 339 ? 1.851 21.578 1.534 1 97.5 339 HIS A CA 1
ATOM 2653 C C . HIS A 1 339 ? 2.816 20.484 1.942 1 97.5 339 HIS A C 1
ATOM 2655 O O . HIS A 1 339 ? 2.396 19.344 2.195 1 97.5 339 HIS A O 1
ATOM 2661 N N . VAL A 1 340 ? 4.164 20.859 1.942 1 98.25 340 VAL A N 1
ATOM 2662 C CA . VAL A 1 340 ? 5.125 19.797 2.229 1 98.25 340 VAL A CA 1
ATOM 2663 C C . VAL A 1 340 ? 6.203 20.328 3.176 1 98.25 340 VAL A C 1
ATOM 2665 O O . VAL A 1 340 ? 6.457 21.531 3.232 1 98.25 340 VAL A O 1
ATOM 2668 N N . PHE A 1 341 ? 6.727 19.422 4.035 1 98 341 PHE A N 1
ATOM 2669 C CA . PHE A 1 341 ? 8.055 19.547 4.629 1 98 341 PHE A CA 1
ATOM 2670 C C . PHE A 1 341 ? 9.086 18.797 3.787 1 98 341 PHE A C 1
ATOM 2672 O O . PHE A 1 341 ? 8.812 17.719 3.268 1 98 341 PHE A O 1
ATOM 2679 N N . VAL A 1 342 ? 10.25 19.375 3.664 1 97.88 342 VAL A N 1
ATOM 2680 C CA . VAL A 1 342 ? 11.336 18.719 2.945 1 97.88 342 VAL A CA 1
ATOM 2681 C C . VAL A 1 342 ? 12.586 18.688 3.814 1 97.88 342 VAL A C 1
ATOM 2683 O O . VAL A 1 342 ? 13.156 19.734 4.129 1 97.88 342 VAL A O 1
ATOM 2686 N N . PHE A 1 343 ? 13.016 17.5 4.234 1 97.06 343 PHE A N 1
ATOM 2687 C CA . PHE A 1 343 ? 14.352 17.328 4.789 1 97.06 343 PHE A CA 1
ATOM 2688 C C . PHE A 1 343 ? 15.375 17.125 3.676 1 97.06 343 PHE A C 1
ATOM 2690 O O . PHE A 1 343 ? 15.273 16.188 2.885 1 97.06 343 PHE A O 1
ATOM 2697 N N . GLU A 1 344 ? 16.328 17.984 3.633 1 95.38 344 GLU A N 1
ATOM 2698 C CA . GLU A 1 344 ? 17.438 17.875 2.705 1 95.38 344 GLU A CA 1
ATOM 2699 C C . GLU A 1 344 ? 18.703 17.375 3.42 1 95.38 344 GLU A C 1
ATOM 2701 O O . GLU A 1 344 ? 19.109 17.953 4.434 1 95.38 344 GLU A O 1
ATOM 2706 N N . VAL A 1 345 ? 19.266 16.344 2.852 1 94.31 345 VAL A N 1
ATOM 2707 C CA . VAL A 1 345 ? 20.516 15.828 3.398 1 94.31 345 VAL A CA 1
ATOM 2708 C C . VAL A 1 345 ? 21.672 16.156 2.453 1 94.31 345 VAL A C 1
ATOM 2710 O O . VAL A 1 345 ? 21.641 15.789 1.275 1 94.31 345 VAL A O 1
ATOM 2713 N N . TYR A 1 346 ? 22.688 16.812 3.031 1 91.31 346 TYR A N 1
ATOM 2714 C CA . TYR A 1 346 ? 23.828 17.234 2.242 1 91.31 346 TYR A CA 1
ATOM 2715 C C . TYR A 1 346 ? 25.094 16.516 2.695 1 91.31 346 TYR A C 1
ATOM 2717 O O . TYR A 1 346 ? 25.234 16.172 3.871 1 91.31 346 TYR A O 1
ATOM 2725 N N . GLU A 1 347 ? 25.891 16.266 1.688 1 89.44 347 GLU A N 1
ATOM 2726 C CA . GLU A 1 347 ? 27.234 15.758 1.962 1 89.44 347 GLU A CA 1
ATOM 2727 C C . GLU A 1 347 ? 28.297 16.797 1.627 1 89.44 347 GLU A C 1
ATOM 2729 O O . GLU A 1 347 ? 28.219 17.453 0.585 1 89.44 347 GLU A O 1
ATOM 2734 N N . GLU A 1 348 ? 29.172 16.969 2.551 1 88.06 348 GLU A N 1
ATOM 2735 C CA . GLU A 1 348 ? 30.297 17.875 2.324 1 88.06 348 GLU A CA 1
ATOM 2736 C C . GLU A 1 348 ? 31.328 17.25 1.382 1 88.06 348 GLU A C 1
ATOM 2738 O O . GLU A 1 348 ? 31.703 16.094 1.54 1 88.06 348 GLU A O 1
ATOM 2743 N N . VAL A 1 349 ? 31.609 17.984 0.381 1 85.69 349 VAL A N 1
ATOM 2744 C CA . VAL A 1 349 ? 32.594 17.547 -0.587 1 85.69 349 VAL A CA 1
ATOM 2745 C C . VAL A 1 349 ? 33.75 18.531 -0.624 1 85.69 349 VAL A C 1
ATOM 2747 O O . VAL A 1 349 ? 33.531 19.75 -0.714 1 85.69 349 VAL A O 1
ATOM 2750 N N . ASP A 1 350 ? 34.938 18.031 -0.417 1 83.94 350 ASP A N 1
ATOM 2751 C CA . ASP A 1 350 ? 36.125 18.875 -0.556 1 83.94 350 ASP A CA 1
ATOM 2752 C C . ASP A 1 350 ? 37 18.422 -1.727 1 83.94 350 ASP A C 1
ATOM 2754 O O . ASP A 1 350 ? 36.531 17.656 -2.582 1 83.94 350 ASP A O 1
ATOM 2758 N N . ASP A 1 351 ? 38.156 19.016 -1.877 1 81.12 351 ASP A N 1
ATOM 2759 C CA . ASP A 1 351 ? 39.031 18.75 -3.016 1 81.12 351 ASP A CA 1
ATOM 2760 C C . ASP A 1 351 ? 39.406 17.281 -3.092 1 81.12 351 ASP A C 1
ATOM 2762 O O . ASP A 1 351 ? 39.719 16.766 -4.164 1 81.12 351 ASP A O 1
ATOM 2766 N N . SER A 1 352 ? 39.312 16.688 -1.932 1 82.38 352 SER A N 1
ATOM 2767 C CA . SER A 1 352 ? 39.688 15.281 -1.88 1 82.38 352 SER A CA 1
ATOM 2768 C C . SER A 1 352 ? 38.5 14.375 -2.113 1 82.38 352 SER A C 1
ATOM 2770 O O . SER A 1 352 ? 38.656 13.156 -2.207 1 82.38 352 SER A O 1
ATOM 2772 N N . GLY A 1 353 ? 37.406 14.984 -2.229 1 79.88 353 GLY A N 1
ATOM 2773 C CA . GLY A 1 353 ? 36.188 14.195 -2.436 1 79.88 353 GLY A CA 1
ATOM 2774 C C . GLY A 1 353 ? 35.219 14.305 -1.285 1 79.88 353 GLY A C 1
ATOM 2775 O O . GLY A 1 353 ? 35.281 15.227 -0.475 1 79.88 353 GLY A O 1
ATOM 2776 N N . PRO A 1 354 ? 34.281 13.383 -1.271 1 77.62 354 PRO A N 1
ATOM 2777 C CA . PRO A 1 354 ? 33.281 13.398 -0.183 1 77.62 354 PRO A CA 1
ATOM 2778 C C . PRO A 1 354 ? 33.906 13.164 1.187 1 77.62 354 PRO A C 1
ATOM 2780 O O . PRO A 1 354 ? 34.75 12.266 1.34 1 77.62 354 PRO A O 1
ATOM 2783 N N . THR A 1 355 ? 33.688 14.07 2.211 1 79 355 THR A N 1
ATOM 2784 C CA . THR A 1 355 ? 34.281 13.984 3.551 1 79 355 THR A CA 1
ATOM 2785 C C . THR A 1 355 ? 33.469 13.031 4.422 1 79 355 THR A C 1
ATOM 2787 O O . THR A 1 355 ? 33.875 12.688 5.531 1 79 355 THR A O 1
ATOM 2790 N N . LYS A 1 356 ? 32.312 12.539 4.047 1 81.12 356 LYS A N 1
ATOM 2791 C CA . LYS A 1 356 ? 31.391 11.672 4.773 1 81.12 356 LYS A CA 1
ATOM 2792 C C . LYS A 1 356 ? 30.625 12.453 5.836 1 81.12 356 LYS A C 1
ATOM 2794 O O . LYS A 1 356 ? 29.766 11.898 6.527 1 81.12 356 LYS A O 1
ATOM 2799 N N . ASN A 1 357 ? 30.969 13.789 5.977 1 87.88 357 ASN A N 1
ATOM 2800 C CA . ASN A 1 357 ? 30.172 14.641 6.848 1 87.88 357 ASN A CA 1
ATOM 2801 C C . ASN A 1 357 ? 28.828 14.992 6.211 1 87.88 357 ASN A C 1
ATOM 2803 O O . ASN A 1 357 ? 28.781 15.477 5.082 1 87.88 357 ASN A O 1
ATOM 2807 N N . LEU A 1 358 ? 27.812 14.719 7 1 91.75 358 LEU A N 1
ATOM 2808 C CA . LEU A 1 358 ? 26.469 14.961 6.484 1 91.75 358 LEU A CA 1
ATOM 2809 C C . LEU A 1 358 ? 25.812 16.125 7.211 1 91.75 358 LEU A C 1
ATOM 2811 O O . LEU A 1 358 ? 26.062 16.359 8.391 1 91.75 358 LEU A O 1
ATOM 2815 N N . TYR A 1 359 ? 25.047 16.844 6.473 1 91.19 359 TYR A N 1
ATOM 2816 C CA . TYR A 1 359 ? 24.312 18 6.988 1 91.19 359 TYR A CA 1
ATOM 2817 C C . TYR A 1 359 ? 22.844 17.922 6.621 1 91.19 359 TYR A C 1
ATOM 2819 O O . TYR A 1 359 ? 22.469 17.203 5.684 1 91.19 359 TYR A O 1
ATOM 2827 N N . LEU A 1 360 ? 22.047 18.641 7.438 1 93.38 360 LEU A N 1
ATOM 2828 C CA . LEU A 1 360 ? 20.594 18.562 7.289 1 93.38 360 LEU A CA 1
ATOM 2829 C C . LEU A 1 360 ? 19.969 19.969 7.223 1 93.38 360 LEU A C 1
ATOM 2831 O O . LEU A 1 360 ? 20.406 20.875 7.938 1 93.38 360 LEU A O 1
ATOM 2835 N N . LYS A 1 361 ? 18.984 20.109 6.359 1 93.5 361 LYS A N 1
ATOM 2836 C CA . LYS A 1 361 ? 18.156 21.297 6.293 1 93.5 361 LYS A CA 1
ATOM 2837 C C . LYS A 1 361 ? 16.672 20.922 6.184 1 93.5 361 LYS A C 1
ATOM 2839 O O . LYS A 1 361 ? 16.312 19.984 5.469 1 93.5 361 LYS A O 1
ATOM 2844 N N . LEU A 1 362 ? 15.828 21.656 6.957 1 95.88 362 LEU A N 1
ATOM 2845 C CA . LEU A 1 362 ? 14.383 21.453 6.867 1 95.88 362 LEU A CA 1
ATOM 2846 C C . LEU A 1 362 ? 13.719 22.641 6.176 1 95.88 362 LEU A C 1
ATOM 2848 O O . LEU A 1 362 ? 13.938 23.797 6.562 1 95.88 362 LEU A O 1
ATOM 2852 N N . LYS A 1 363 ? 12.891 22.375 5.172 1 95.5 363 LYS A N 1
ATOM 2853 C CA . LYS A 1 363 ? 12.148 23.391 4.445 1 95.5 363 LYS A CA 1
ATOM 2854 C C . LYS A 1 363 ? 10.648 23.141 4.508 1 95.5 363 LYS A C 1
ATOM 2856 O O . LYS A 1 363 ? 10.211 22 4.652 1 95.5 363 LYS A O 1
ATOM 2861 N N . TYR A 1 364 ? 9.906 24.234 4.504 1 95.75 364 TYR A N 1
ATOM 2862 C CA . TYR A 1 364 ? 8.461 24.219 4.316 1 95.75 364 TYR A CA 1
ATOM 2863 C C . TYR A 1 364 ? 8.07 24.859 2.992 1 95.75 364 TYR A C 1
ATOM 2865 O O . TYR A 1 364 ? 8.57 25.938 2.652 1 95.75 364 TYR A O 1
ATOM 2873 N N . LYS A 1 365 ? 7.293 24.156 2.203 1 96.94 365 LYS A N 1
ATOM 2874 C CA . LYS A 1 365 ? 6.805 24.688 0.935 1 96.94 365 LYS A CA 1
ATOM 2875 C C . LYS A 1 365 ? 5.281 24.719 0.9 1 96.94 365 LYS A C 1
ATOM 2877 O O . LYS A 1 365 ? 4.633 23.672 0.99 1 96.94 365 LYS A O 1
ATOM 2882 N N . SER A 1 366 ? 4.781 25.922 0.826 1 95.06 366 SER A N 1
ATOM 2883 C CA . SER A 1 366 ? 3.357 26.156 0.606 1 95.06 366 SER A CA 1
ATOM 2884 C C . SER A 1 366 ? 3.031 26.219 -0.882 1 95.06 366 SER A C 1
ATOM 2886 O O . SER A 1 366 ? 3.875 26.625 -1.688 1 95.06 366 SER A O 1
ATOM 2888 N N . LEU A 1 367 ? 1.822 25.859 -1.245 1 94.06 367 LEU A N 1
ATOM 2889 C CA . LEU A 1 367 ? 1.391 25.969 -2.635 1 94.06 367 LEU A CA 1
ATOM 2890 C C . LEU A 1 367 ? 1.087 27.422 -2.994 1 94.06 367 LEU A C 1
ATOM 2892 O O . LEU A 1 367 ? 1.001 27.766 -4.176 1 94.06 367 LEU A O 1
ATOM 2896 N N . ASP A 1 368 ? 0.932 28.234 -2.045 1 88.62 368 ASP A N 1
ATOM 2897 C CA . ASP A 1 368 ? 0.547 29.625 -2.258 1 88.62 368 ASP A CA 1
ATOM 2898 C C . ASP A 1 368 ? 1.771 30.5 -2.502 1 88.62 368 ASP A C 1
ATOM 2900 O O . ASP A 1 368 ? 1.643 31.656 -2.922 1 88.62 368 ASP A O 1
ATOM 2904 N N . GLU A 1 369 ? 2.908 29.938 -2.236 1 89.88 369 GLU A N 1
ATOM 2905 C CA . GLU A 1 369 ? 4.148 30.688 -2.402 1 89.88 369 GLU A CA 1
ATOM 2906 C C . GLU A 1 369 ? 5.066 30.016 -3.422 1 89.88 369 GLU A C 1
ATOM 2908 O O . GLU A 1 369 ? 5.078 28.797 -3.543 1 89.88 369 GLU A O 1
ATOM 2913 N N . ALA A 1 370 ? 5.828 30.797 -4.055 1 89.94 370 ALA A N 1
ATOM 2914 C CA . ALA A 1 370 ? 6.719 30.281 -5.094 1 89.94 370 ALA A CA 1
ATOM 2915 C C . ALA A 1 370 ? 7.91 29.562 -4.48 1 89.94 370 ALA A C 1
ATOM 2917 O O . ALA A 1 370 ? 8.328 28.5 -4.977 1 89.94 370 ALA A O 1
ATOM 2918 N N . ALA A 1 371 ? 8.367 30.156 -3.445 1 91.44 371 ALA A N 1
ATOM 2919 C CA . ALA A 1 371 ? 9.586 29.594 -2.865 1 91.44 371 ALA A CA 1
ATOM 2920 C C . ALA A 1 371 ? 9.297 28.891 -1.542 1 91.44 371 ALA A C 1
ATOM 2922 O O . ALA A 1 371 ? 8.273 29.156 -0.905 1 91.44 371 ALA A O 1
ATOM 2923 N N . SER A 1 372 ? 10.18 27.938 -1.222 1 94 372 SER A N 1
ATOM 2924 C CA . SER A 1 372 ? 10.133 27.328 0.107 1 94 372 SER A CA 1
ATOM 2925 C C . SER A 1 372 ? 10.828 28.219 1.138 1 94 372 SER A C 1
ATOM 2927 O O . SER A 1 372 ? 11.562 29.141 0.778 1 94 372 SER A O 1
ATOM 2929 N N . VAL A 1 373 ? 10.539 27.969 2.424 1 92.25 373 VAL A N 1
ATOM 2930 C CA . VAL A 1 373 ? 11.219 28.672 3.516 1 92.25 373 VAL A CA 1
ATOM 2931 C C . VAL A 1 373 ? 11.914 27.656 4.414 1 92.25 373 VAL A C 1
ATOM 2933 O O . VAL A 1 373 ? 11.422 26.547 4.617 1 92.25 373 VAL A O 1
ATOM 2936 N N . SER A 1 374 ? 13.055 28.016 4.945 1 92.06 374 SER A N 1
ATOM 2937 C CA . SER A 1 374 ? 13.797 27.141 5.844 1 92.06 374 SER A CA 1
ATOM 2938 C C . SER A 1 374 ? 13.266 27.219 7.27 1 92.06 374 SER A C 1
ATOM 2940 O O . SER A 1 374 ? 12.922 28.297 7.746 1 92.06 374 SER A O 1
ATOM 2942 N N . LEU A 1 375 ? 13.109 26.094 7.891 1 91.75 375 LEU A N 1
ATOM 2943 C CA . LEU A 1 375 ? 12.734 26.016 9.297 1 91.75 375 LEU A CA 1
ATOM 2944 C C . LEU A 1 375 ? 13.945 25.688 10.164 1 91.75 375 LEU A C 1
ATOM 2946 O O . LEU A 1 375 ? 14.508 24.594 10.07 1 91.75 375 LEU A O 1
ATOM 2950 N N . PRO A 1 376 ? 14.336 26.625 10.977 1 90.12 376 PRO A N 1
ATOM 2951 C CA . PRO A 1 376 ? 15.484 26.328 11.844 1 90.12 376 PRO A CA 1
ATOM 2952 C C . PRO A 1 376 ? 15.234 25.156 12.781 1 90.12 376 PRO A C 1
ATOM 2954 O O . PRO A 1 376 ? 14.125 25 13.305 1 90.12 376 PRO A O 1
ATOM 2957 N N . LEU A 1 377 ? 16.25 24.359 12.977 1 91.31 377 LEU A N 1
ATOM 2958 C CA . LEU A 1 377 ? 16.234 23.219 13.875 1 91.31 377 LEU A CA 1
ATOM 2959 C C . LEU A 1 377 ? 17.172 23.438 15.062 1 91.31 377 LEU A C 1
ATOM 2961 O O . LEU A 1 377 ? 17.906 24.422 15.102 1 91.31 377 LEU A O 1
ATOM 2965 N N . LYS A 1 378 ? 17 22.531 15.953 1 84.81 378 LYS A N 1
ATOM 2966 C CA . LYS A 1 378 ? 17.859 22.594 17.125 1 84.81 378 LYS A CA 1
ATOM 2967 C C . LYS A 1 378 ? 19.047 21.656 17 1 84.81 378 LYS A C 1
ATOM 2969 O O . LYS A 1 378 ? 18.953 20.625 16.312 1 84.81 378 LYS A O 1
ATOM 2974 N N . GLN A 1 379 ? 20.25 22.031 17.344 1 76.94 379 GLN A N 1
ATOM 2975 C CA . GLN A 1 379 ? 21.422 21.156 17.359 1 76.94 379 GLN A CA 1
ATOM 2976 C C . GLN A 1 379 ? 22.094 21.172 18.719 1 76.94 379 GLN A C 1
ATOM 2978 O O . GLN A 1 379 ? 21.719 21.953 19.594 1 76.94 379 GLN A O 1
ATOM 2983 N N . THR A 1 380 ? 23.234 20.422 18.875 1 63.97 380 THR A N 1
ATOM 2984 C CA . THR A 1 380 ? 23.891 20.016 20.109 1 63.97 380 THR A CA 1
ATOM 2985 C C . THR A 1 380 ? 23.516 20.938 21.266 1 63.97 380 THR A C 1
ATOM 2987 O O . THR A 1 380 ? 22.781 21.906 21.078 1 63.97 380 THR A O 1
ATOM 2990 N N . ARG A 1 381 ? 24.328 20.828 22.422 1 55.91 381 ARG A N 1
ATOM 2991 C CA . ARG A 1 381 ? 24.062 21.125 23.828 1 55.91 381 ARG A CA 1
ATOM 2992 C C . ARG A 1 381 ? 23.672 22.578 24.016 1 55.91 381 ARG A C 1
ATOM 2994 O O . ARG A 1 381 ? 22.984 22.922 24.984 1 55.91 381 ARG A O 1
ATOM 3001 N N . SER A 1 382 ? 24.031 23.328 23.016 1 53.34 382 SER A N 1
ATOM 3002 C CA . SER A 1 382 ? 23.75 24.75 23.266 1 53.34 382 SER A CA 1
ATOM 3003 C C . SER A 1 382 ? 22.406 25.141 22.656 1 53.34 382 SER A C 1
ATOM 3005 O O . SER A 1 382 ? 21.922 26.266 22.891 1 53.34 382 SER A O 1
ATOM 3007 N N . ALA A 1 383 ? 21.641 24.25 22.094 1 59.69 383 ALA A N 1
ATOM 3008 C CA . ALA A 1 383 ? 20.297 24.422 21.562 1 59.69 383 ALA A CA 1
ATOM 3009 C C . ALA A 1 383 ? 20.25 25.562 20.547 1 59.69 383 ALA A C 1
ATOM 3011 O O . ALA A 1 383 ? 19.25 26.266 20.422 1 59.69 383 ALA A O 1
ATOM 3012 N N . GLU A 1 384 ? 21.453 25.844 19.891 1 66 384 GLU A N 1
ATOM 3013 C CA . GLU A 1 384 ? 21.469 26.906 18.906 1 66 384 GLU A CA 1
ATOM 3014 C C . GLU A 1 384 ? 20.781 26.469 17.609 1 66 384 GLU A C 1
ATOM 3016 O O . GLU A 1 384 ? 21 25.344 17.141 1 66 384 GLU A O 1
ATOM 3021 N N . PRO A 1 385 ? 19.828 27.328 17.172 1 78.38 385 PRO A N 1
ATOM 3022 C CA . PRO A 1 385 ? 19.156 27 15.922 1 78.38 385 PRO A CA 1
ATOM 3023 C C . PRO A 1 385 ? 20.109 26.891 14.742 1 78.38 385 PRO A C 1
ATOM 3025 O O . PRO A 1 385 ? 21.125 27.594 14.695 1 78.38 385 PRO A O 1
ATOM 3028 N N . CYS A 1 386 ? 19.938 25.938 13.945 1 81.12 386 CYS A N 1
ATOM 3029 C CA . CYS A 1 386 ? 20.688 25.719 12.711 1 81.12 386 CYS A CA 1
ATOM 3030 C C . CYS A 1 386 ? 19.75 25.562 11.516 1 81.12 386 CYS A C 1
ATOM 3032 O O . CYS A 1 386 ? 18.562 25.297 11.688 1 81.12 386 CYS A O 1
ATOM 3034 N N . GLY A 1 387 ? 20.281 25.844 10.281 1 76 387 GLY A N 1
ATOM 3035 C CA . GLY A 1 387 ? 19.562 25.562 9.047 1 76 387 GLY A CA 1
ATOM 3036 C C . GLY A 1 387 ? 18.609 26.656 8.633 1 76 387 GLY A C 1
ATOM 3037 O O . GLY A 1 387 ? 17.688 26.422 7.852 1 76 387 GLY A O 1
ATOM 3038 N N . GLY A 1 388 ? 18.625 27.812 9.281 1 76 388 GLY A N 1
ATOM 3039 C CA . GLY A 1 388 ? 17.781 28.922 8.891 1 76 388 GLY A CA 1
ATOM 3040 C C . GLY A 1 388 ? 18.281 29.656 7.656 1 76 388 GLY A C 1
ATOM 3041 O O . GLY A 1 388 ? 19.344 29.344 7.137 1 76 388 GLY A O 1
ATOM 3042 N N . ASP A 1 389 ? 17.406 30.375 6.898 1 66.62 389 ASP A N 1
ATOM 3043 C CA . ASP A 1 389 ? 17.75 31.094 5.684 1 66.62 389 ASP A CA 1
ATOM 3044 C C . ASP A 1 389 ? 18.688 32.281 5.992 1 66.62 389 ASP A C 1
ATOM 3046 O O . ASP A 1 389 ? 19.359 32.781 5.098 1 66.62 389 ASP A O 1
ATOM 3050 N N . ASN A 1 390 ? 18.688 32.781 7.184 1 55.84 390 ASN A N 1
ATOM 3051 C CA . ASN A 1 390 ? 19.438 34.031 7.43 1 55.84 390 ASN A CA 1
ATOM 3052 C C . ASN A 1 390 ? 20.938 33.781 7.352 1 55.84 390 ASN A C 1
ATOM 3054 O O . ASN A 1 390 ? 21.422 32.688 7.602 1 55.84 390 ASN A O 1
ATOM 3058 N N . ASP A 1 391 ? 21.719 34.75 6.785 1 47.44 391 ASP A N 1
ATOM 3059 C CA . ASP A 1 391 ? 23.141 34.906 6.477 1 47.44 391 ASP A CA 1
ATOM 3060 C C . ASP A 1 391 ? 24.016 34.375 7.613 1 47.44 391 ASP A C 1
ATOM 3062 O O . ASP A 1 391 ? 25.188 34.062 7.398 1 47.44 391 ASP A O 1
ATOM 3066 N N . ASP A 1 392 ? 23.672 34.688 8.766 1 43.75 392 ASP A N 1
ATOM 3067 C CA . ASP A 1 392 ? 24.625 34.594 9.867 1 43.75 392 ASP A CA 1
ATOM 3068 C C . ASP A 1 392 ? 24.844 33.125 10.297 1 43.75 392 ASP A C 1
ATOM 3070 O O . ASP A 1 392 ? 25.719 32.844 11.109 1 43.75 392 ASP A O 1
ATOM 3074 N N . ALA A 1 393 ? 23.875 32.25 10.391 1 48.5 393 ALA A N 1
ATOM 3075 C CA . ALA A 1 393 ? 23.953 30.906 10.945 1 48.5 393 ALA A CA 1
ATOM 3076 C C . ALA A 1 393 ? 24.312 29.891 9.859 1 48.5 393 ALA A C 1
ATOM 3078 O O . ALA A 1 393 ? 24.094 30.141 8.672 1 48.5 393 ALA A O 1
ATOM 3079 N N . THR A 1 394 ? 25.219 28.969 10.266 1 57.78 394 THR A N 1
ATOM 3080 C CA . THR A 1 394 ? 25.562 27.812 9.438 1 57.78 394 THR A CA 1
ATOM 3081 C C . THR A 1 394 ? 24.328 27.25 8.742 1 57.78 394 THR A C 1
ATOM 3083 O O . THR A 1 394 ? 23.328 26.953 9.391 1 57.78 394 THR A O 1
ATOM 3086 N N . ASN A 1 395 ? 24.109 27.516 7.512 1 74.06 395 ASN A N 1
ATOM 3087 C CA . ASN A 1 395 ? 23 27.219 6.609 1 74.06 395 ASN A CA 1
ATOM 3088 C C . ASN A 1 395 ? 22.594 25.75 6.672 1 74.06 395 ASN A C 1
ATOM 3090 O O . ASN A 1 395 ? 21.547 25.375 6.129 1 74.06 395 ASN A O 1
ATOM 3094 N N . PHE A 1 396 ? 23.406 25.078 7.5 1 86.06 396 PHE A N 1
ATOM 3095 C CA . PHE A 1 396 ? 23.156 23.641 7.559 1 86.06 396 PHE A CA 1
ATOM 3096 C C . PHE A 1 396 ? 23.297 23.125 8.984 1 86.06 396 PHE A C 1
ATOM 3098 O O . PHE A 1 396 ? 24.062 23.672 9.773 1 86.06 396 PHE A O 1
ATOM 3105 N N . CYS A 1 397 ? 22.469 22.234 9.352 1 90.81 397 CYS A N 1
ATOM 3106 C CA . CYS A 1 397 ? 22.609 21.531 10.617 1 90.81 397 CYS A CA 1
ATOM 3107 C C . CYS A 1 397 ? 23.484 20.297 10.461 1 90.81 397 CYS A C 1
ATOM 3109 O O . CYS A 1 397 ? 23.25 19.469 9.578 1 90.81 397 CYS A O 1
ATOM 3111 N N . ASP A 1 398 ? 24.5 20.188 11.289 1 90.81 398 ASP A N 1
ATOM 3112 C CA . ASP A 1 398 ? 25.281 18.953 11.289 1 90.81 398 ASP A CA 1
ATOM 3113 C C . ASP A 1 398 ? 24.406 17.75 11.656 1 90.81 398 ASP A C 1
ATOM 3115 O O . ASP A 1 398 ? 23.734 17.766 12.695 1 90.81 398 ASP A O 1
ATOM 3119 N N . LEU A 1 399 ? 24.406 16.734 10.875 1 92.38 399 LEU A N 1
ATOM 3120 C CA . LEU A 1 399 ? 23.5 15.617 11.062 1 92.38 399 LEU A CA 1
ATOM 3121 C C . LEU A 1 399 ? 23.766 14.906 12.383 1 92.38 399 LEU A C 1
ATOM 3123 O O . LEU A 1 399 ? 22.828 14.547 13.102 1 92.38 399 LEU A O 1
ATOM 3127 N N . GLU A 1 400 ? 25.031 14.688 12.719 1 90.94 400 GLU A N 1
ATOM 3128 C CA . GLU A 1 400 ? 25.359 13.977 13.945 1 90.94 400 GLU A CA 1
ATOM 3129 C C . GLU A 1 400 ? 24.969 14.789 15.18 1 90.94 400 GLU A C 1
ATOM 3131 O O . GLU A 1 400 ? 24.484 14.234 16.172 1 90.94 400 GLU A O 1
ATOM 3136 N N . GLN A 1 401 ? 25.203 16.109 15.086 1 90.5 401 GLN A N 1
ATOM 3137 C CA . GLN A 1 401 ? 24.797 16.969 16.188 1 90.5 401 GLN A CA 1
ATOM 3138 C C . GLN A 1 401 ? 23.281 17 16.344 1 90.5 401 GLN A C 1
ATOM 3140 O O . GLN A 1 401 ? 22.766 17.031 17.453 1 90.5 401 GLN A O 1
ATOM 3145 N N . PHE A 1 402 ? 22.609 17.031 15.297 1 93 402 PHE A N 1
ATOM 3146 C CA . PHE A 1 402 ? 21.156 17 15.336 1 93 402 PHE A CA 1
ATOM 3147 C C . PHE A 1 402 ? 20.656 15.672 15.898 1 93 402 PHE A C 1
ATOM 3149 O O . PHE A 1 402 ? 19.703 15.633 16.672 1 93 402 PHE A O 1
ATOM 3156 N N . LYS A 1 403 ? 21.25 14.547 15.492 1 92.5 403 LYS A N 1
ATOM 3157 C CA . LYS A 1 403 ? 20.891 13.234 16.016 1 92.5 403 LYS A CA 1
ATOM 3158 C C . LYS A 1 403 ? 21.094 13.172 17.531 1 92.5 403 LYS A C 1
ATOM 3160 O O . LYS A 1 403 ? 20.266 12.578 18.234 1 92.5 403 LYS A O 1
ATOM 3165 N N . MET A 1 404 ? 22.156 13.75 18 1 91.25 404 MET A N 1
ATOM 3166 C CA . MET A 1 404 ? 22.406 13.781 19.438 1 91.25 404 MET A CA 1
ATOM 3167 C C . MET A 1 404 ? 21.312 14.562 20.156 1 91.25 404 MET A C 1
ATOM 3169 O O . MET A 1 404 ? 20.844 14.141 21.234 1 91.25 404 MET A O 1
ATOM 3173 N N . TRP A 1 405 ? 20.953 15.68 19.578 1 92.44 405 TRP A N 1
ATOM 3174 C CA . TRP A 1 405 ? 19.859 16.438 20.156 1 92.44 405 TRP A CA 1
ATOM 3175 C C . TRP A 1 405 ? 18.578 15.609 20.172 1 92.44 405 TRP A C 1
ATOM 3177 O O . TRP A 1 405 ? 17.859 15.586 21.188 1 92.44 405 TRP A O 1
ATOM 3187 N N . ALA A 1 406 ? 18.281 14.969 19.078 1 93.94 406 ALA A N 1
ATOM 3188 C CA . ALA A 1 406 ? 17.062 14.164 18.953 1 93.94 406 ALA A CA 1
ATOM 3189 C C . ALA A 1 406 ? 17.078 13.016 19.953 1 93.94 406 ALA A C 1
ATOM 3191 O O . ALA A 1 406 ? 16.031 12.664 20.516 1 93.94 406 ALA A O 1
ATOM 3192 N N . LEU A 1 407 ? 18.203 12.469 20.172 1 92.81 407 LEU A N 1
ATOM 3193 C CA . LEU A 1 407 ? 18.328 11.383 21.141 1 92.81 407 LEU A CA 1
ATOM 3194 C C . LEU A 1 407 ? 17.906 11.844 22.531 1 92.81 407 LEU A C 1
ATOM 3196 O O . LEU A 1 407 ? 17.297 11.07 23.281 1 92.81 407 LEU A O 1
ATOM 3200 N N . GLU A 1 408 ? 18.156 13.039 22.812 1 91.25 408 GLU A N 1
ATOM 3201 C CA . GLU A 1 408 ? 17.891 13.578 24.141 1 91.25 408 GLU A CA 1
ATOM 3202 C C . GLU A 1 408 ? 16.453 14.07 24.266 1 91.25 408 GLU A C 1
ATOM 3204 O O . GLU A 1 408 ? 15.875 14.055 25.359 1 91.25 408 GLU A O 1
ATOM 3209 N N . HIS A 1 409 ? 15.875 14.438 23.188 1 92.94 409 HIS A N 1
ATOM 3210 C CA . HIS A 1 409 ? 14.633 15.195 23.297 1 92.94 409 HIS A CA 1
ATOM 3211 C C . HIS A 1 409 ? 13.461 14.438 22.688 1 92.94 409 HIS A C 1
ATOM 3213 O O . HIS A 1 409 ? 12.312 14.883 22.781 1 92.94 409 HIS A O 1
ATOM 3219 N N . THR A 1 410 ? 13.695 13.297 22.031 1 95.44 410 THR A N 1
ATOM 3220 C CA . THR A 1 410 ? 12.641 12.492 21.422 1 95.44 410 THR A CA 1
ATOM 3221 C C . THR A 1 410 ? 12.75 11.031 21.844 1 95.44 410 THR A C 1
ATOM 3223 O O . THR A 1 410 ? 13.578 10.688 22.688 1 95.44 410 THR A O 1
ATOM 3226 N N . ILE A 1 411 ? 11.812 10.25 21.359 1 96.12 411 ILE A N 1
ATOM 3227 C CA . ILE A 1 411 ? 11.828 8.828 21.672 1 96.12 411 ILE A CA 1
ATOM 3228 C C . ILE A 1 411 ? 12.461 8.055 20.516 1 96.12 411 ILE A C 1
ATOM 3230 O O . ILE A 1 411 ? 11.883 7.941 19.438 1 96.12 411 ILE A O 1
ATOM 3234 N N . THR A 1 412 ? 13.609 7.465 20.781 1 92.38 412 THR A N 1
ATOM 3235 C CA . THR A 1 412 ? 14.406 6.859 19.734 1 92.38 412 THR A CA 1
ATOM 3236 C C . THR A 1 412 ? 14.016 5.398 19.516 1 92.38 412 THR A C 1
ATOM 3238 O O . THR A 1 412 ? 13.875 4.945 18.375 1 92.38 412 THR A O 1
ATOM 3241 N N . GLU A 1 413 ? 13.828 4.723 20.609 1 90.19 413 GLU A N 1
ATOM 3242 C CA . GLU A 1 413 ? 13.586 3.287 20.531 1 90.19 413 GLU A CA 1
ATOM 3243 C C . GLU A 1 413 ? 12.094 2.986 20.391 1 90.19 413 GLU A C 1
ATOM 3245 O O . GLU A 1 413 ? 11.281 3.498 21.156 1 90.19 413 GLU A O 1
ATOM 3250 N N . LYS A 1 414 ? 11.805 2.127 19.484 1 89.25 414 LYS A N 1
ATOM 3251 C CA . LYS A 1 414 ? 10.414 1.771 19.234 1 89.25 414 LYS A CA 1
ATOM 3252 C C . LYS A 1 414 ? 9.766 1.152 20.469 1 89.25 414 LYS A C 1
ATOM 3254 O O . LYS A 1 414 ? 8.594 1.423 20.766 1 89.25 414 LYS A O 1
ATOM 3259 N N . LYS A 1 415 ? 10.5 0.342 21.156 1 88.56 415 LYS A N 1
ATOM 3260 C CA . LYS A 1 415 ? 9.961 -0.267 22.375 1 88.56 415 LYS A CA 1
ATOM 3261 C C . LYS A 1 415 ? 9.586 0.795 23.391 1 88.56 415 LYS A C 1
ATOM 3263 O O . LYS A 1 415 ? 8.531 0.702 24.031 1 88.56 415 LYS A O 1
ATOM 3268 N N . VAL A 1 416 ? 10.461 1.757 23.578 1 93.69 416 VAL A N 1
ATOM 3269 C CA . VAL A 1 416 ? 10.211 2.846 24.516 1 93.69 416 VAL A CA 1
ATOM 3270 C C . VAL A 1 416 ? 8.992 3.652 24.062 1 93.69 416 VAL A C 1
ATOM 3272 O O . VAL A 1 416 ? 8.18 4.078 24.891 1 93.69 416 VAL A O 1
ATOM 3275 N N . TRP A 1 417 ? 8.891 3.846 22.797 1 96.06 417 TRP A N 1
ATOM 3276 C CA . TRP A 1 417 ? 7.719 4.543 22.266 1 96.06 417 TRP A CA 1
ATOM 3277 C C . TRP A 1 417 ? 6.445 3.764 22.578 1 96.06 417 TRP A C 1
ATOM 3279 O O . TRP A 1 417 ? 5.426 4.352 22.938 1 96.06 417 TRP A O 1
ATOM 3289 N N . CYS A 1 418 ? 6.496 2.459 22.375 1 93.38 418 CYS A N 1
ATOM 3290 C CA . CYS A 1 418 ? 5.344 1.608 22.656 1 93.38 418 CYS A CA 1
ATOM 3291 C C . CYS A 1 418 ? 4.887 1.757 24.094 1 93.38 418 CYS A C 1
ATOM 3293 O O . CYS A 1 418 ? 3.688 1.86 24.359 1 93.38 418 CYS A O 1
ATOM 3295 N N . GLU A 1 419 ? 5.777 1.825 25 1 92.06 419 GLU A N 1
ATOM 3296 C CA . GLU A 1 419 ? 5.465 1.99 26.406 1 92.06 419 GLU A CA 1
ATOM 3297 C C . GLU A 1 419 ? 4.902 3.379 26.703 1 92.06 419 GLU A C 1
ATOM 3299 O O . GLU A 1 419 ? 3.883 3.514 27.375 1 92.06 419 GLU A O 1
ATOM 3304 N N . ALA A 1 420 ? 5.594 4.344 26.141 1 94.81 420 ALA A N 1
ATOM 3305 C CA . ALA A 1 420 ? 5.176 5.727 26.375 1 94.81 420 ALA A CA 1
ATOM 3306 C C . ALA A 1 420 ? 3.777 5.973 25.812 1 94.81 420 ALA A C 1
ATOM 3308 O O . ALA A 1 420 ? 3 6.738 26.391 1 94.81 420 ALA A O 1
ATOM 3309 N N . CYS A 1 421 ? 3.42 5.289 24.734 1 94.88 421 CYS A N 1
ATOM 3310 C CA . CYS A 1 421 ? 2.15 5.5 24.047 1 94.88 421 CYS A CA 1
ATOM 3311 C C . CYS A 1 421 ? 1.107 4.488 24.5 1 94.88 421 CYS A C 1
ATOM 3313 O O . CYS A 1 421 ? -0.071 4.605 24.172 1 94.88 421 CYS A O 1
ATOM 3315 N N . GLY A 1 422 ? 1.503 3.574 25.266 1 91.12 422 GLY A N 1
ATOM 3316 C CA . GLY A 1 422 ? 0.574 2.525 25.656 1 91.12 422 GLY A CA 1
ATOM 3317 C C . GLY A 1 422 ? 0.035 1.738 24.484 1 91.12 422 GLY A C 1
ATOM 3318 O O . GLY A 1 422 ? -1.12 1.309 24.484 1 91.12 422 GLY A O 1
ATOM 3319 N N . ASN A 1 423 ? 0.788 1.674 23.422 1 90.25 423 ASN A N 1
ATOM 3320 C CA . ASN A 1 423 ? 0.395 0.924 22.234 1 90.25 423 ASN A CA 1
ATOM 3321 C C . ASN A 1 423 ? 0.771 -0.55 22.344 1 90.25 423 ASN A C 1
ATOM 3323 O O . ASN A 1 423 ? 1.95 -0.888 22.453 1 90.25 423 ASN A O 1
ATOM 3327 N N . TRP A 1 424 ? -0.207 -1.414 22.359 1 82.75 424 TRP A N 1
ATOM 3328 C CA . TRP A 1 424 ? 0.061 -2.848 22.422 1 82.75 424 TRP A CA 1
ATOM 3329 C C . TRP A 1 424 ? -0.809 -3.611 21.438 1 82.75 424 TRP A C 1
ATOM 3331 O O . TRP A 1 424 ? -1.329 -4.684 21.75 1 82.75 424 TRP A O 1
ATOM 3341 N N . PHE A 1 425 ? -0.944 -2.955 20.297 1 85.44 425 PHE A N 1
ATOM 3342 C CA . PHE A 1 425 ? -1.757 -3.596 19.266 1 85.44 425 PHE A CA 1
ATOM 3343 C C . PHE A 1 425 ? -1.064 -3.535 17.922 1 85.44 425 PHE A C 1
ATOM 3345 O O . PHE A 1 425 ? -1.383 -4.312 17.016 1 85.44 425 PHE A O 1
ATOM 3352 N N . SER A 1 426 ? -0.199 -2.578 17.734 1 89.69 426 SER A N 1
ATOM 3353 C CA . SER A 1 426 ? 0.562 -2.533 16.484 1 89.69 426 SER A CA 1
ATOM 3354 C C . SER A 1 426 ? 1.598 -3.652 16.422 1 89.69 426 SER A C 1
ATOM 3356 O O . SER A 1 426 ? 2.107 -4.086 17.469 1 89.69 426 SER A O 1
ATOM 3358 N N . ASP A 1 427 ? 1.925 -4.055 15.266 1 87.81 427 ASP A N 1
ATOM 3359 C CA . ASP A 1 427 ? 2.859 -5.164 15.094 1 87.81 427 ASP A CA 1
ATOM 3360 C C . ASP A 1 427 ? 4.191 -4.867 15.773 1 87.81 427 ASP A C 1
ATOM 3362 O O . ASP A 1 427 ? 4.703 -5.691 16.531 1 87.81 427 ASP A O 1
ATOM 3366 N N . VAL A 1 428 ? 4.684 -3.658 15.562 1 87.31 428 VAL A N 1
ATOM 3367 C CA . VAL A 1 428 ? 5.977 -3.27 16.125 1 87.31 428 VAL A CA 1
ATOM 3368 C C . VAL A 1 428 ? 5.938 -3.379 17.641 1 87.31 428 VAL A C 1
ATOM 3370 O O . VAL A 1 428 ? 6.879 -3.881 18.266 1 87.31 428 VAL A O 1
ATOM 3373 N N . CYS A 1 429 ? 4.914 -2.967 18.203 1 89.19 429 CYS A N 1
ATOM 3374 C CA . CYS A 1 429 ? 4.797 -2.953 19.656 1 89.19 429 CYS A CA 1
ATOM 3375 C C . CYS A 1 429 ? 4.531 -4.355 20.203 1 89.19 429 CYS A C 1
ATOM 3377 O O . CYS A 1 429 ? 5.047 -4.727 21.25 1 89.19 429 CYS A O 1
ATOM 3379 N N . LEU A 1 430 ? 3.699 -5.098 19.5 1 86.75 430 LEU A N 1
ATOM 3380 C CA . LEU A 1 430 ? 3.436 -6.473 19.906 1 86.75 430 LEU A CA 1
ATOM 3381 C C . LEU A 1 430 ? 4.711 -7.312 19.844 1 86.75 430 LEU A C 1
ATOM 3383 O O . LEU A 1 430 ? 4.965 -8.125 20.734 1 86.75 430 LEU A O 1
ATOM 3387 N N . ARG A 1 431 ? 5.465 -7.148 18.828 1 85.25 431 ARG A N 1
ATOM 3388 C CA . ARG A 1 431 ? 6.727 -7.867 18.688 1 85.25 431 ARG A CA 1
ATOM 3389 C C . ARG A 1 431 ? 7.699 -7.488 19.797 1 85.25 431 ARG A C 1
ATOM 3391 O O . ARG A 1 431 ? 8.414 -8.344 20.312 1 85.25 431 ARG A O 1
ATOM 3398 N N . ALA A 1 432 ? 7.727 -6.195 20.078 1 82.06 432 ALA A N 1
ATOM 3399 C CA . ALA A 1 432 ? 8.586 -5.73 21.172 1 82.06 432 ALA A CA 1
ATOM 3400 C C . ALA A 1 432 ? 8.188 -6.367 22.5 1 82.06 432 ALA A C 1
ATOM 3402 O O . ALA A 1 432 ? 9.047 -6.715 23.312 1 82.06 432 ALA A O 1
ATOM 3403 N N . LYS A 1 433 ? 6.965 -6.461 22.719 1 79.19 433 LYS A N 1
ATOM 3404 C CA . LYS A 1 433 ? 6.465 -7.055 23.953 1 79.19 433 LYS A CA 1
ATOM 3405 C C . LYS A 1 433 ? 6.77 -8.547 24 1 79.19 433 LYS A C 1
ATOM 3407 O O . LYS A 1 433 ? 7.121 -9.078 25.062 1 79.19 433 LYS A O 1
ATOM 3412 N N . PHE A 1 434 ? 6.57 -9.203 22.922 1 76.5 434 PHE A N 1
ATOM 3413 C CA . PHE A 1 434 ? 6.809 -10.641 22.859 1 76.5 434 PHE A CA 1
ATOM 3414 C C . PHE A 1 434 ? 8.281 -10.953 23.078 1 76.5 434 PHE A C 1
ATOM 3416 O O . PHE A 1 434 ? 8.625 -11.922 23.766 1 76.5 434 PHE A O 1
ATOM 3423 N N . LEU A 1 435 ? 9.109 -10.25 22.406 1 70.31 435 LEU A N 1
ATOM 3424 C CA . LEU A 1 435 ? 10.547 -10.461 22.562 1 70.31 435 LEU A CA 1
ATOM 3425 C C . LEU A 1 435 ? 10.977 -10.234 24.016 1 70.31 435 LEU A C 1
ATOM 3427 O O . LEU A 1 435 ? 11.867 -10.922 24.516 1 70.31 435 LEU A O 1
ATOM 3431 N N . ALA A 1 436 ? 10.391 -9.438 24.609 1 63.12 436 ALA A N 1
ATOM 3432 C CA . ALA A 1 436 ? 10.734 -9.156 26 1 63.12 436 ALA A CA 1
ATOM 3433 C C . ALA A 1 436 ? 10.281 -10.289 26.922 1 63.12 436 ALA A C 1
ATOM 3435 O O . ALA A 1 436 ? 10.938 -10.594 27.922 1 63.12 436 ALA A O 1
ATOM 3436 N N . GLU A 1 437 ? 9.211 -10.898 26.578 1 60.5 437 GLU A N 1
ATOM 3437 C CA . GLU A 1 437 ? 8.641 -11.906 27.469 1 60.5 437 GLU A CA 1
ATOM 3438 C C . GLU A 1 437 ? 9.203 -13.297 27.156 1 60.5 437 GLU A C 1
ATOM 3440 O O . GLU A 1 437 ? 9.492 -14.07 28.078 1 60.5 437 GLU A O 1
ATOM 3445 N N . ASP A 1 438 ? 9.125 -13.703 25.859 1 56.31 438 ASP A N 1
ATOM 3446 C CA . ASP A 1 438 ? 9.414 -15.109 25.578 1 56.31 438 ASP A CA 1
ATOM 3447 C C . ASP A 1 438 ? 10.859 -15.289 25.109 1 56.31 438 ASP A C 1
ATOM 3449 O O . ASP A 1 438 ? 11.352 -16.406 25.031 1 56.31 438 ASP A O 1
ATOM 3453 N N . GLY A 1 439 ? 11.742 -14.234 25.125 1 49.81 439 GLY A N 1
ATOM 3454 C CA . GLY A 1 439 ? 13.156 -14.336 24.797 1 49.81 439 GLY A CA 1
ATOM 3455 C C . GLY A 1 439 ? 13.398 -14.961 23.438 1 49.81 439 GLY A C 1
ATOM 3456 O O . GLY A 1 439 ? 14.531 -14.969 22.953 1 49.81 439 GLY A O 1
ATOM 3457 N N . SER A 1 440 ? 12.609 -15.906 22.922 1 47.84 440 SER A N 1
ATOM 3458 C CA . SER A 1 440 ? 12.945 -16.688 21.734 1 47.84 440 SER A CA 1
ATOM 3459 C C . SER A 1 440 ? 12.703 -15.883 20.453 1 47.84 440 SER A C 1
ATOM 3461 O O . SER A 1 440 ? 11.711 -15.164 20.344 1 47.84 440 SER A O 1
ATOM 3463 N N . PRO A 1 441 ? 13.883 -15.859 19.688 1 46.56 441 PRO A N 1
ATOM 3464 C CA . PRO A 1 441 ? 13.758 -15.133 18.422 1 46.56 441 PRO A CA 1
ATOM 3465 C C . PRO A 1 441 ? 12.539 -15.562 17.609 1 46.56 441 PRO A C 1
ATOM 3467 O O . PRO A 1 441 ? 12.25 -16.766 17.516 1 46.56 441 PRO A O 1
ATOM 3470 N N . LEU A 1 442 ? 11.641 -14.742 17.531 1 48.81 442 LEU A N 1
ATOM 3471 C CA . LEU A 1 442 ? 10.492 -15.008 16.672 1 48.81 442 LEU A CA 1
ATOM 3472 C C . LEU A 1 442 ? 10.945 -15.523 15.312 1 48.81 442 LEU A C 1
ATOM 3474 O O . LEU A 1 442 ? 11.961 -15.07 14.773 1 48.81 442 LEU A O 1
ATOM 3478 N N . GLY A 1 443 ? 11.07 -16.797 15.148 1 43.91 443 GLY A N 1
ATOM 3479 C CA . GLY A 1 443 ? 11.508 -17.453 13.93 1 43.91 443 GLY A CA 1
ATOM 3480 C C . GLY A 1 443 ? 11.445 -16.547 12.711 1 43.91 443 GLY A C 1
ATOM 3481 O O . GLY A 1 443 ? 11.867 -16.922 11.617 1 43.91 443 GLY A O 1
ATOM 3482 N N . GLY A 1 444 ? 10.633 -15.68 12.672 1 42.12 444 GLY A N 1
ATOM 3483 C CA . GLY A 1 444 ? 10.492 -15.039 11.375 1 42.12 444 GLY A CA 1
ATOM 3484 C C . GLY A 1 444 ? 11.609 -14.047 11.078 1 42.12 444 GLY A C 1
ATOM 3485 O O . GLY A 1 444 ? 12.547 -13.906 11.867 1 42.12 444 GLY A O 1
ATOM 3486 N N . GLY A 1 445 ? 11.641 -13.242 9.977 1 38.88 445 GLY A N 1
ATOM 3487 C CA . GLY A 1 445 ? 12.617 -12.266 9.508 1 38.88 445 GLY A CA 1
ATOM 3488 C C . GLY A 1 445 ? 13.133 -11.367 10.617 1 38.88 445 GLY A C 1
ATOM 3489 O O . GLY A 1 445 ? 12.508 -11.25 11.672 1 38.88 445 GLY A O 1
ATOM 3490 N N . GLY A 1 446 ? 14.5 -11.25 10.641 1 34.81 446 GLY A N 1
ATOM 3491 C CA . GLY A 1 446 ? 15.297 -10.477 11.578 1 34.81 446 GLY A CA 1
ATOM 3492 C C . GLY A 1 446 ? 14.586 -9.227 12.062 1 34.81 446 GLY A C 1
ATOM 3493 O O . GLY A 1 446 ? 13.727 -8.68 11.375 1 34.81 446 GLY A O 1
ATOM 3494 N N . TRP A 1 447 ? 14.672 -9.07 13.391 1 34.41 447 TRP A N 1
ATOM 3495 C CA . TRP A 1 447 ? 14.258 -7.898 14.156 1 34.41 447 TRP A CA 1
ATOM 3496 C C . TRP A 1 447 ? 14.555 -6.613 13.391 1 34.41 447 TRP A C 1
ATOM 3498 O O . TRP A 1 447 ? 13.844 -5.617 13.539 1 34.41 447 TRP A O 1
ATOM 3508 N N . ASP A 1 448 ? 15.664 -6.586 12.875 1 36.5 448 ASP A N 1
ATOM 3509 C CA . ASP A 1 448 ? 16.219 -5.312 12.422 1 36.5 448 ASP A CA 1
ATOM 3510 C C . ASP A 1 448 ? 15.367 -4.723 11.297 1 36.5 448 ASP A C 1
ATOM 3512 O O . ASP A 1 448 ? 15.516 -3.547 10.953 1 36.5 448 ASP A O 1
ATOM 3516 N N . SER A 1 449 ? 14.773 -5.562 10.469 1 38.81 449 SER A N 1
ATOM 3517 C CA . SER A 1 449 ? 14.055 -4.957 9.352 1 38.81 449 SER A CA 1
ATOM 3518 C C . SER A 1 449 ? 12.586 -4.738 9.695 1 38.81 449 SER A C 1
ATOM 3520 O O . SER A 1 449 ? 11.703 -5.328 9.07 1 38.81 449 SER A O 1
ATOM 3522 N N . LEU A 1 450 ? 12.227 -4.57 10.852 1 37.44 450 LEU A N 1
ATOM 3523 C CA . LEU A 1 450 ? 10.875 -4.375 11.352 1 37.44 450 LEU A CA 1
ATOM 3524 C C . LEU A 1 450 ? 10.18 -3.232 10.617 1 37.44 450 LEU A C 1
ATOM 3526 O O . LEU A 1 450 ? 10.492 -2.061 10.852 1 37.44 450 LEU A O 1
ATOM 3530 N N . GLY A 1 451 ? 9.289 -3.521 9.75 1 44.75 451 GLY A N 1
ATOM 3531 C CA . GLY A 1 451 ? 8.227 -2.732 9.148 1 44.75 451 GLY A CA 1
ATOM 3532 C C . GLY A 1 451 ? 8.734 -1.659 8.203 1 44.75 451 GLY A C 1
ATOM 3533 O O . GLY A 1 451 ? 7.969 -0.793 7.773 1 44.75 451 GLY A O 1
ATOM 3534 N N . ASP A 1 452 ? 10.055 -1.646 8.094 1 47.38 452 ASP A N 1
ATOM 3535 C CA . ASP A 1 452 ? 10.516 -0.533 7.27 1 47.38 452 ASP A CA 1
ATOM 3536 C C . ASP A 1 452 ? 10.492 -0.899 5.785 1 47.38 452 ASP A C 1
ATOM 3538 O O . ASP A 1 452 ? 10.977 -1.967 5.398 1 47.38 452 ASP A O 1
ATOM 3542 N N . LEU A 1 453 ? 9.586 -0.179 5.188 1 44.53 453 LEU A N 1
ATOM 3543 C CA . LEU A 1 453 ? 9.594 -0.296 3.732 1 44.53 453 LEU A CA 1
ATOM 3544 C C . LEU A 1 453 ? 10.938 0.118 3.156 1 44.53 453 LEU A C 1
ATOM 3546 O O . LEU A 1 453 ? 11.539 1.093 3.611 1 44.53 453 LEU A O 1
ATOM 3550 N N . GLU A 1 454 ? 11.664 -0.835 2.475 1 47.84 454 GLU A N 1
ATOM 3551 C CA . GLU A 1 454 ? 12.945 -0.552 1.839 1 47.84 454 GLU A CA 1
ATOM 3552 C C . GLU A 1 454 ? 12.797 -0.419 0.327 1 47.84 454 GLU A C 1
ATOM 3554 O O . GLU A 1 454 ? 11.805 -0.875 -0.247 1 47.84 454 GLU A O 1
ATOM 3559 N N . VAL A 1 455 ? 13.656 0.458 -0.154 1 39.78 455 VAL A N 1
ATOM 3560 C CA . VAL A 1 455 ? 13.742 0.513 -1.61 1 39.78 455 VAL A CA 1
ATOM 3561 C C . VAL A 1 455 ? 14.062 -0.875 -2.162 1 39.78 455 VAL A C 1
ATOM 3563 O O . VAL A 1 455 ? 14.609 -1.723 -1.45 1 39.78 455 VAL A O 1
ATOM 3566 N N . ALA A 1 456 ? 13.617 -1.064 -3.318 1 42.78 456 ALA A N 1
ATOM 3567 C CA . ALA A 1 456 ? 13.883 -2.355 -3.945 1 42.78 456 ALA A CA 1
ATOM 3568 C C . ALA A 1 456 ? 15.383 -2.584 -4.105 1 42.78 456 ALA A C 1
ATOM 3570 O O . ALA A 1 456 ? 16.125 -1.668 -4.477 1 42.78 456 ALA A O 1
ATOM 3571 N N . SER A 1 457 ? 16.172 -3.297 -3.209 1 38.97 457 SER A N 1
ATOM 3572 C CA . SER A 1 457 ? 17.609 -3.594 -3.195 1 38.97 457 SER A CA 1
ATOM 3573 C C . SER A 1 457 ? 18.125 -3.875 -4.602 1 38.97 457 SER A C 1
ATOM 3575 O O . SER A 1 457 ? 17.828 -4.918 -5.184 1 38.97 457 SER A O 1
ATOM 3577 N N . GLY A 1 458 ? 18.062 -2.92 -5.43 1 31.03 458 GLY A N 1
ATOM 3578 C CA . GLY A 1 458 ? 18.938 -3.229 -6.551 1 31.03 458 GLY A CA 1
ATOM 3579 C C . GLY A 1 458 ? 20.406 -3.051 -6.23 1 31.03 458 GLY A C 1
ATOM 3580 O O . GLY A 1 458 ? 20.766 -2.326 -5.297 1 31.03 458 GLY A O 1
ATOM 3581 N N . ASP A 1 459 ? 21.266 -3.914 -6.23 1 28.86 459 ASP A N 1
ATOM 3582 C CA . ASP A 1 459 ? 22.703 -3.658 -6.23 1 28.86 459 ASP A CA 1
ATOM 3583 C C . ASP A 1 459 ? 23.031 -2.355 -6.957 1 28.86 459 ASP A C 1
ATOM 3585 O O . ASP A 1 459 ? 23.016 -2.303 -8.188 1 28.86 459 ASP A O 1
ATOM 3589 N N . ILE A 1 460 ? 22.922 -1.234 -6.301 1 29.53 460 ILE A N 1
ATOM 3590 C CA . ILE A 1 460 ? 23.234 0.099 -6.805 1 29.53 460 ILE A CA 1
ATOM 3591 C C . ILE A 1 460 ? 24.734 0.377 -6.652 1 29.53 460 ILE A C 1
ATOM 3593 O O . ILE A 1 460 ? 25.203 0.677 -5.555 1 29.53 460 ILE A O 1
ATOM 3597 N N . THR A 1 461 ? 25.688 -0.211 -7.051 1 26.86 461 THR A N 1
ATOM 3598 C CA . THR A 1 461 ? 26.969 0.485 -7.043 1 26.86 461 THR A CA 1
ATOM 3599 C C . THR A 1 461 ? 26.906 1.753 -7.891 1 26.86 461 THR A C 1
ATOM 3601 O O . THR A 1 461 ? 26.75 1.683 -9.109 1 26.86 461 THR A O 1
ATOM 3604 N N . THR A 1 462 ? 26.594 2.91 -7.449 1 24.5 462 THR A N 1
ATOM 3605 C CA . THR A 1 462 ? 26.531 4.27 -7.98 1 24.5 462 THR A CA 1
ATOM 3606 C C . THR A 1 462 ? 27.922 4.77 -8.359 1 24.5 462 THR A C 1
ATOM 3608 O O . THR A 1 462 ? 28.469 5.66 -7.707 1 24.5 462 THR A O 1
ATOM 3611 N N . ASP A 1 463 ? 28.891 4.164 -8.898 1 23.39 463 ASP A N 1
ATOM 3612 C CA . ASP A 1 463 ? 29.906 5.086 -9.391 1 23.39 463 ASP A CA 1
ATOM 3613 C C . ASP A 1 463 ? 29.359 5.949 -10.531 1 23.39 463 ASP A C 1
ATOM 3615 O O . ASP A 1 463 ? 29.062 5.445 -11.609 1 23.39 463 ASP A O 1
ATOM 3619 N N . LEU A 1 464 ? 28.75 7.012 -10.297 1 23.12 464 LEU A N 1
ATOM 3620 C CA . LEU A 1 464 ? 28.438 8.109 -11.203 1 23.12 464 LEU A CA 1
ATOM 3621 C C . LEU A 1 464 ? 29.703 8.578 -11.93 1 23.12 464 LEU A C 1
ATOM 3623 O O . LEU A 1 464 ? 30.484 9.359 -11.391 1 23.12 464 LEU A O 1
ATOM 3627 N N . THR A 1 465 ? 30.531 7.773 -12.531 1 22.8 465 THR A N 1
ATOM 3628 C CA . THR A 1 465 ? 31.469 8.5 -13.383 1 22.8 465 THR A CA 1
ATOM 3629 C C . THR A 1 465 ? 30.719 9.25 -14.484 1 22.8 465 THR A C 1
ATOM 3631 O O . THR A 1 465 ? 30 8.633 -15.281 1 22.8 465 THR A O 1
ATOM 3634 N N . VAL A 1 466 ? 30.391 10.453 -14.219 1 22.77 466 VAL A N 1
ATOM 3635 C CA . VAL A 1 466 ? 30.141 11.492 -15.211 1 22.77 466 VAL A CA 1
ATOM 3636 C C . VAL A 1 466 ? 31.172 11.383 -16.344 1 22.77 466 VAL A C 1
ATOM 3638 O O . VAL A 1 466 ? 32.375 11.531 -16.125 1 22.77 466 VAL A O 1
ATOM 3641 N N . ASN A 1 467 ? 31.016 10.391 -17.156 1 22.05 467 ASN A N 1
ATOM 3642 C CA . ASN A 1 467 ? 31.859 10.555 -18.344 1 22.05 467 ASN A CA 1
ATOM 3643 C C . ASN A 1 467 ? 31.734 11.961 -18.922 1 22.05 467 ASN A C 1
ATOM 3645 O O . ASN A 1 467 ? 30.656 12.359 -19.375 1 22.05 467 ASN A O 1
ATOM 3649 N N . GLN A 1 468 ? 32.562 12.922 -18.531 1 23.17 468 GLN A N 1
ATOM 3650 C CA . GLN A 1 468 ? 32.938 14.258 -18.969 1 23.17 468 GLN A CA 1
ATOM 3651 C C . GLN A 1 468 ? 33.188 14.297 -20.469 1 23.17 468 GLN A C 1
ATOM 3653 O O . GLN A 1 468 ? 33.469 15.359 -21.031 1 23.17 468 GLN A O 1
ATOM 3658 N N . ASN A 1 469 ? 33.344 13.094 -21.125 1 23.55 469 ASN A N 1
ATOM 3659 C CA . ASN A 1 469 ? 33.938 13.422 -22.406 1 23.55 469 ASN A CA 1
ATOM 3660 C C . ASN A 1 469 ? 33 14.258 -23.281 1 23.55 469 ASN A C 1
ATOM 3662 O O . ASN A 1 469 ? 33.469 15.094 -24.062 1 23.55 469 ASN A O 1
ATOM 3666 N N . ASN A 1 470 ? 31.75 13.75 -23.391 1 23.11 470 ASN A N 1
ATOM 3667 C CA . ASN A 1 470 ? 31.312 14.383 -24.625 1 23.11 470 ASN A CA 1
ATOM 3668 C C . ASN A 1 470 ? 30.938 15.852 -24.406 1 23.11 470 ASN A C 1
ATOM 3670 O O . ASN A 1 470 ? 30.234 16.453 -25.219 1 23.11 470 ASN A O 1
ATOM 3674 N N . ALA A 1 471 ? 31.031 16.297 -23.141 1 24.11 471 ALA A N 1
ATOM 3675 C CA . ALA A 1 471 ? 30.812 17.734 -23.062 1 24.11 471 ALA A CA 1
ATOM 3676 C C . ALA A 1 471 ? 31.812 18.5 -23.938 1 24.11 471 ALA A C 1
ATOM 3678 O O . ALA A 1 471 ? 31.812 19.719 -23.938 1 24.11 471 ALA A O 1
ATOM 3679 N N . LEU A 1 472 ? 32.844 17.734 -24.328 1 24.19 472 LEU A N 1
ATOM 3680 C CA . LEU A 1 472 ? 33.781 18.625 -24.969 1 24.19 472 LEU A CA 1
ATOM 3681 C C . LEU A 1 472 ? 33.156 19.312 -26.172 1 24.19 472 LEU A C 1
ATOM 3683 O O . LEU A 1 472 ? 33.562 20.438 -26.531 1 24.19 472 LEU A O 1
ATOM 3687 N N . THR A 1 473 ? 32.406 18.469 -26.938 1 23.97 473 THR A N 1
ATOM 3688 C CA . THR A 1 473 ? 32.312 19.078 -28.25 1 23.97 473 THR A CA 1
ATOM 3689 C C . THR A 1 473 ? 31.375 20.297 -28.203 1 23.97 473 THR A C 1
ATOM 3691 O O . THR A 1 473 ? 31.406 21.125 -29.109 1 23.97 473 THR A O 1
ATOM 3694 N N . LEU A 1 474 ? 30.391 20.156 -27.266 1 23.97 474 LEU A N 1
ATOM 3695 C CA . LEU A 1 474 ? 29.547 21.328 -27.516 1 23.97 474 LEU A CA 1
ATOM 3696 C C . LEU A 1 474 ? 30.203 22.594 -27 1 23.97 474 LEU A C 1
ATOM 3698 O O . LEU A 1 474 ? 29.594 23.672 -27 1 23.97 474 LEU A O 1
ATOM 3702 N N . THR A 1 475 ? 31.266 22.375 -26.203 1 23.8 475 THR A N 1
ATOM 3703 C CA . THR A 1 475 ? 31.891 23.594 -25.672 1 23.8 475 THR A CA 1
ATOM 3704 C C . THR A 1 475 ? 32.125 24.609 -26.781 1 23.8 475 THR A C 1
ATOM 3706 O O . THR A 1 475 ? 31.984 25.812 -26.578 1 23.8 475 THR A O 1
ATOM 3709 N N . ALA A 1 476 ? 32.812 24.016 -27.766 1 24.44 476 ALA A N 1
ATOM 3710 C CA . ALA A 1 476 ? 33.594 24.922 -28.609 1 24.44 476 ALA A CA 1
ATOM 3711 C C . ALA A 1 476 ? 32.688 25.812 -29.438 1 24.44 476 ALA A C 1
ATOM 3713 O O . ALA A 1 476 ? 33.094 26.906 -29.859 1 24.44 476 ALA A O 1
ATOM 3714 N N . THR A 1 477 ? 31.594 25.141 -29.859 1 24 477 THR A N 1
ATOM 3715 C CA . THR A 1 477 ? 31.047 25.922 -30.953 1 24 477 THR A CA 1
ATOM 3716 C C . THR A 1 477 ? 30.484 27.234 -30.453 1 24 477 THR A C 1
ATOM 3718 O O . THR A 1 477 ? 30.281 28.172 -31.25 1 24 477 THR A O 1
ATOM 3721 N N . PHE A 1 478 ? 30.047 27.109 -29.141 1 24.38 478 PHE A N 1
ATOM 3722 C CA . PHE A 1 478 ? 29.484 28.406 -28.75 1 24.38 478 PHE A CA 1
ATOM 3723 C C . PHE A 1 478 ? 30.578 29.453 -28.625 1 24.38 478 PHE A C 1
ATOM 3725 O O . PHE A 1 478 ? 30.297 30.625 -28.359 1 24.38 478 PHE A O 1
ATOM 3732 N N . LEU A 1 479 ? 31.812 28.891 -28.359 1 25.84 479 LEU A N 1
ATOM 3733 C CA . LEU A 1 479 ? 32.812 29.953 -28.203 1 25.84 479 LEU A CA 1
ATOM 3734 C C . LEU A 1 479 ? 32.844 30.844 -29.438 1 25.84 479 LEU A C 1
ATOM 3736 O O . LEU A 1 479 ? 33.5 31.891 -29.422 1 25.84 479 LEU A O 1
ATOM 3740 N N . GLY A 1 480 ? 32.656 30.094 -30.562 1 24.78 480 GLY A N 1
ATOM 3741 C CA . GLY A 1 480 ? 32.938 30.859 -31.766 1 24.78 480 GLY A CA 1
ATOM 3742 C C . GLY A 1 480 ? 32.125 32.125 -31.859 1 24.78 480 GLY A C 1
ATOM 3743 O O . GLY A 1 480 ? 32.594 33.125 -32.438 1 24.78 480 GLY A O 1
ATOM 3744 N N . GLY A 1 481 ? 30.859 31.859 -31.547 1 24.83 481 GLY A N 1
ATOM 3745 C CA . GLY A 1 481 ? 30.078 33.031 -31.953 1 24.83 481 GLY A CA 1
ATOM 3746 C C . GLY A 1 481 ? 30.359 34.25 -31.125 1 24.83 481 GLY A C 1
ATOM 3747 O O . GLY A 1 481 ? 29.844 35.344 -31.406 1 24.83 481 GLY A O 1
ATOM 3748 N N . LEU A 1 482 ? 30.859 33.875 -29.906 1 26.05 482 LEU A N 1
ATOM 3749 C CA . LEU A 1 482 ? 31.031 35.094 -29.109 1 26.05 482 LEU A CA 1
ATOM 3750 C C . LEU A 1 482 ? 32.094 36 -29.719 1 26.05 482 LEU A C 1
ATOM 3752 O O . LEU A 1 482 ? 32.125 37.219 -29.422 1 26.05 482 LEU A O 1
ATOM 3756 N N . LEU A 1 483 ? 33.094 35.312 -30.297 1 26.88 483 LEU A N 1
ATOM 3757 C CA . LEU A 1 483 ? 34.062 36.25 -30.797 1 26.88 483 LEU A CA 1
ATOM 3758 C C . LEU A 1 483 ? 33.438 37.219 -31.797 1 26.88 483 LEU A C 1
ATOM 3760 O O . LEU A 1 483 ? 33.969 38.281 -32.094 1 26.88 483 LEU A O 1
ATOM 3764 N N . ALA A 1 484 ? 32.531 36.531 -32.562 1 26.59 484 ALA A N 1
ATOM 3765 C CA . ALA A 1 484 ? 32.031 37.406 -33.625 1 26.59 484 ALA A CA 1
ATOM 3766 C C . ALA A 1 484 ? 31.266 38.594 -33.031 1 26.59 484 ALA A C 1
ATOM 3768 O O . ALA A 1 484 ? 30.719 39.406 -33.781 1 26.59 484 ALA A O 1
ATOM 3769 N N . GLY A 1 485 ? 31.016 38.5 -31.766 1 25.86 485 GLY A N 1
ATOM 3770 C CA . GLY A 1 485 ? 30.406 39.688 -31.203 1 25.86 485 GLY A CA 1
ATOM 3771 C C . GLY A 1 485 ? 31.203 40.938 -31.453 1 25.86 485 GLY A C 1
ATOM 3772 O O . GLY A 1 485 ? 30.656 42.031 -31.453 1 25.86 485 GLY A O 1
ATOM 3773 N N . LEU A 1 486 ? 32.5 40.656 -31.297 1 29.61 486 LEU A N 1
ATOM 3774 C CA . LEU A 1 486 ? 33.375 41.844 -31.188 1 29.61 486 LEU A CA 1
ATOM 3775 C C . LEU A 1 486 ? 33.438 42.594 -32.5 1 29.61 486 LEU A C 1
ATOM 3777 O O . LEU A 1 486 ? 33.562 43.844 -32.5 1 29.61 486 LEU A O 1
ATOM 3781 N N . PHE A 1 487 ? 33.719 41.75 -33.562 1 28.2 487 PHE A N 1
ATOM 3782 C CA . PHE A 1 487 ? 34.094 42.469 -34.781 1 28.2 487 PHE A CA 1
ATOM 3783 C C . PHE A 1 487 ? 32.906 43.281 -35.281 1 28.2 487 PHE A C 1
ATOM 3785 O O . PHE A 1 487 ? 33.094 44.375 -35.844 1 28.2 487 PHE A O 1
ATOM 3792 N N . LEU A 1 488 ? 31.766 42.469 -35.281 1 26.8 488 LEU A N 1
ATOM 3793 C CA . LEU A 1 488 ? 30.766 43.25 -36 1 26.8 488 LEU A CA 1
ATOM 3794 C C . LEU A 1 488 ? 30.453 44.562 -35.281 1 26.8 488 LEU A C 1
ATOM 3796 O O . LEU A 1 488 ? 29.906 45.5 -35.875 1 26.8 488 LEU A O 1
ATOM 3800 N N . THR A 1 489 ? 30.562 44.312 -33.906 1 27.69 489 THR A N 1
ATOM 3801 C CA . THR A 1 489 ? 30.156 45.594 -33.344 1 27.69 489 THR A CA 1
ATOM 3802 C C . THR A 1 489 ? 31.219 46.656 -33.625 1 27.69 489 THR A C 1
ATOM 3804 O O . THR A 1 489 ? 31 47.844 -33.312 1 27.69 489 THR A O 1
ATOM 3807 N N . LEU A 1 490 ? 32.438 46.094 -34 1 28.92 490 LEU A N 1
ATOM 3808 C CA . LEU A 1 490 ? 33.312 47.188 -34.375 1 28.92 490 LEU A CA 1
ATOM 3809 C C . LEU A 1 490 ? 32.75 47.969 -35.562 1 28.92 490 LEU A C 1
ATOM 3811 O O . LEU A 1 490 ? 33 49.188 -35.688 1 28.92 490 LEU A O 1
ATOM 3815 N N . ILE A 1 491 ? 32.406 47.031 -36.594 1 27.62 491 ILE A N 1
ATOM 3816 C CA . ILE A 1 491 ? 32.094 47.781 -37.812 1 27.62 491 ILE A CA 1
ATOM 3817 C C . ILE A 1 491 ? 30.953 48.781 -37.531 1 27.62 491 ILE A C 1
ATOM 3819 O O . ILE A 1 491 ? 30.938 49.875 -38.094 1 27.62 491 ILE A O 1
ATOM 3823 N N . ALA A 1 492 ? 29.984 48.125 -36.75 1 27.05 492 ALA A N 1
ATOM 3824 C CA . ALA A 1 492 ? 28.875 49.062 -36.656 1 27.05 492 ALA A CA 1
ATOM 3825 C C . ALA A 1 492 ? 29.312 50.375 -36 1 27.05 492 ALA A C 1
ATOM 3827 O O . ALA A 1 492 ? 28.531 51.312 -35.938 1 27.05 492 ALA A O 1
ATOM 3828 N N . LEU A 1 493 ? 30.469 50.188 -35.312 1 26.39 493 LEU A N 1
ATOM 3829 C CA . LEU A 1 493 ? 30.891 51.469 -34.75 1 26.39 493 LEU A CA 1
ATOM 3830 C C . LEU A 1 493 ? 31.219 52.438 -35.875 1 26.39 493 LEU A C 1
ATOM 3832 O O . LEU A 1 493 ? 31.156 53.656 -35.688 1 26.39 493 LEU A O 1
ATOM 3836 N N . TYR A 1 494 ? 31.938 51.781 -36.938 1 23.89 494 TYR A N 1
ATOM 3837 C CA . TYR A 1 494 ? 32.5 52.781 -37.875 1 23.89 494 TYR A CA 1
ATOM 3838 C C . TYR A 1 494 ? 31.391 53.594 -38.5 1 23.89 494 TYR A C 1
ATOM 3840 O O . TYR A 1 494 ? 31.609 54.75 -38.844 1 23.89 494 TYR A O 1
ATOM 3848 N N . ALA A 1 495 ? 30.469 52.719 -39.188 1 22.73 495 ALA A N 1
ATOM 3849 C CA . ALA A 1 495 ? 29.766 53.438 -40.219 1 22.73 495 ALA A CA 1
ATOM 3850 C C . ALA A 1 495 ? 29.062 54.688 -39.656 1 22.73 495 ALA A C 1
ATOM 3852 O O . ALA A 1 495 ? 28.609 55.562 -40.406 1 22.73 495 ALA A O 1
ATOM 3853 N N . PHE A 1 496 ? 28.312 54.25 -38.594 1 23.12 496 PHE A N 1
ATOM 3854 C CA . PHE A 1 496 ? 27.359 55.312 -38.344 1 23.12 496 PHE A CA 1
ATOM 3855 C C . PHE A 1 496 ? 28.078 56.625 -38.031 1 23.12 496 PHE A C 1
ATOM 3857 O O . PHE A 1 496 ? 27.5 57.531 -37.406 1 23.12 496 PHE A O 1
ATOM 3864 N N . ILE A 1 497 ? 29.406 56.531 -38.25 1 20.58 497 ILE A N 1
ATOM 3865 C CA . ILE A 1 497 ? 30.047 57.781 -37.844 1 20.58 497 ILE A CA 1
ATOM 3866 C C . ILE A 1 497 ? 29.547 58.938 -38.75 1 20.58 497 ILE A C 1
ATOM 3868 O O . ILE A 1 497 ? 29.859 60.094 -38.531 1 20.58 497 ILE A O 1
ATOM 3872 N N . LEU A 1 498 ? 29.125 58.531 -40.031 1 17.94 498 LEU A N 1
ATOM 3873 C CA . LEU A 1 498 ? 29.422 59.594 -40.969 1 17.94 498 LEU A CA 1
ATOM 3874 C C . LEU A 1 498 ? 28.812 60.906 -40.531 1 17.94 498 LEU A C 1
ATOM 3876 O O . LEU A 1 498 ? 28.031 60.969 -39.562 1 17.94 498 LEU A O 1
ATOM 3880 N N . PRO A 1 499 ? 28.125 61.562 -41.656 1 18.06 499 PRO A N 1
ATOM 3881 C CA . PRO A 1 499 ? 28.141 62.969 -42.094 1 18.06 499 PRO A CA 1
ATOM 3882 C C . PRO A 1 499 ? 27.312 63.906 -41.219 1 18.06 499 PRO A C 1
ATOM 3884 O O . PRO A 1 499 ? 26.141 63.594 -40.938 1 18.06 499 PRO A O 1
ATOM 3887 N N . ARG A 1 500 ? 27.953 64.688 -40.375 1 19.98 500 ARG A N 1
ATOM 3888 C CA . ARG A 1 500 ? 27.562 65.812 -39.5 1 19.98 500 ARG A CA 1
ATOM 3889 C C . ARG A 1 500 ? 26.672 66.812 -40.25 1 19.98 500 ARG A C 1
ATOM 3891 O O . ARG A 1 500 ? 26.109 67.75 -39.625 1 19.98 500 ARG A O 1
ATOM 3898 N N . MET A 1 501 ? 26.672 67.125 -41.594 1 16.17 501 MET A N 1
ATOM 3899 C CA . MET A 1 501 ? 26.922 68.562 -41.875 1 16.17 501 MET A CA 1
ATOM 3900 C C . MET A 1 501 ? 25.641 69.375 -41.688 1 16.17 501 MET A C 1
ATOM 3902 O O . MET A 1 501 ? 25.688 70.5 -41.312 1 16.17 501 MET A O 1
ATOM 3906 N N . LYS A 1 502 ? 24.578 69.25 -42.531 1 16.94 502 LYS A N 1
ATOM 3907 C CA . LYS A 1 502 ? 24.266 70.5 -43.25 1 16.94 502 LYS A CA 1
ATOM 3908 C C . LYS A 1 502 ? 23.766 71.562 -42.312 1 16.94 502 LYS A C 1
ATOM 3910 O O . LYS A 1 502 ? 23.375 71.25 -41.156 1 16.94 502 LYS A O 1
ATOM 3915 N N . SER A 1 503 ? 22.672 72.438 -42.844 1 16.81 503 SER A N 1
ATOM 3916 C CA . SER A 1 503 ? 22.5 73.812 -43.188 1 16.81 503 SER A CA 1
ATOM 3917 C C . SER A 1 503 ? 21.969 74.625 -42 1 16.81 503 SER A C 1
ATOM 3919 O O . SER A 1 503 ? 21.391 74.062 -41.062 1 16.81 503 SER A O 1
ATOM 3921 N N . GLN A 1 504 ? 21.984 76.062 -42.219 1 15.69 504 GLN A N 1
ATOM 3922 C CA . GLN A 1 504 ? 22.047 77.438 -41.656 1 15.69 504 GLN A CA 1
ATOM 3923 C C . GLN A 1 504 ? 20.719 77.812 -41 1 15.69 504 GLN A C 1
ATOM 3925 O O . GLN A 1 504 ? 20.703 78.375 -39.906 1 15.69 504 GLN A O 1
ATOM 3930 N N . VAL A 1 505 ? 19.578 78.188 -41.781 1 15.73 505 VAL A N 1
ATOM 3931 C CA . VAL A 1 505 ? 19.172 79.562 -41.875 1 15.73 505 VAL A CA 1
ATOM 3932 C C . VAL A 1 505 ? 18.297 79.938 -40.688 1 15.73 505 VAL A C 1
ATOM 3934 O O . VAL A 1 505 ? 17.781 79.062 -40 1 15.73 505 VAL A O 1
ATOM 3937 N N . GLY A 1 506 ? 17.109 80.75 -40.938 1 15.31 506 GLY A N 1
ATOM 3938 C CA . GLY A 1 506 ? 16.875 82.125 -40.656 1 15.31 506 GLY A CA 1
ATOM 3939 C C . GLY A 1 506 ? 16.297 82.375 -39.25 1 15.31 506 GLY A C 1
ATOM 3940 O O . GLY A 1 506 ? 16.984 82.875 -38.375 1 15.31 506 GLY A O 1
ATOM 3941 N N . LEU A 1 507 ? 14.969 83.125 -39.219 1 15.52 507 LEU A N 1
ATOM 3942 C CA . LEU A 1 507 ? 14.57 84.5 -38.938 1 15.52 507 LEU A CA 1
ATOM 3943 C C . LEU A 1 507 ? 13.984 84.625 -37.531 1 15.52 507 LEU A C 1
ATOM 3945 O O . LEU A 1 507 ? 13.531 83.625 -36.969 1 15.52 507 LEU A O 1
ATOM 3949 N N . SER A 1 508 ? 12.984 85.75 -37.312 1 14.92 508 SER A N 1
ATOM 3950 C CA . SER A 1 508 ? 12.883 87 -36.562 1 14.92 508 SER A CA 1
ATOM 3951 C C . SER A 1 508 ? 12.109 86.812 -35.25 1 14.92 508 SER A C 1
ATOM 3953 O O . SER A 1 508 ? 12.578 87.188 -34.188 1 14.92 508 SER A O 1
ATOM 3955 N N . THR A 1 509 ? 10.688 87.125 -35.156 1 15.52 509 THR A N 1
ATOM 3956 C CA . THR A 1 509 ? 10.305 88.375 -34.531 1 15.52 509 THR A CA 1
ATOM 3957 C C . THR A 1 509 ? 10.086 88.25 -33.031 1 15.52 509 THR A C 1
ATOM 3959 O O . THR A 1 509 ? 9.875 87.125 -32.562 1 15.52 509 THR A O 1
ATOM 3962 N N . PRO A 1 510 ? 9 89.125 -32.375 1 15.41 510 PRO A N 1
ATOM 3963 C CA . PRO A 1 510 ? 9.047 90.188 -31.422 1 15.41 510 PRO A CA 1
ATOM 3964 C C . PRO A 1 510 ? 8.773 89.75 -29.984 1 15.41 510 PRO A C 1
ATOM 3966 O O . PRO A 1 510 ? 9.672 89.812 -29.141 1 15.41 510 PRO A O 1
ATOM 3969 N N . ILE A 1 511 ? 7.438 90.312 -29.391 1 15.73 511 ILE A N 1
ATOM 3970 C CA . ILE A 1 511 ? 7.234 91.438 -28.5 1 15.73 511 ILE A CA 1
ATOM 3971 C C . ILE A 1 511 ? 7.113 90.938 -27.047 1 15.73 511 ILE A C 1
ATOM 3973 O O . ILE A 1 511 ? 6.766 89.812 -26.812 1 15.73 511 ILE A O 1
ATOM 3977 N N . ALA A 1 512 ? 6.695 91.938 -26.062 1 15.24 512 ALA A N 1
ATOM 3978 C CA . ALA A 1 512 ? 6.965 92.625 -24.812 1 15.24 512 ALA A CA 1
ATOM 3979 C C . ALA A 1 512 ? 6.211 92 -23.656 1 15.24 512 ALA A C 1
ATOM 3981 O O . ALA A 1 512 ? 6.793 91.75 -22.594 1 15.24 512 ALA A O 1
ATOM 3982 N N . ASN A 1 513 ? 4.828 92.188 -23.406 1 14.56 513 ASN A N 1
ATOM 3983 C CA . ASN A 1 513 ? 4.461 93.125 -22.344 1 14.56 513 ASN A CA 1
ATOM 3984 C C . ASN A 1 513 ? 4.379 92.438 -20.984 1 14.56 513 ASN A C 1
ATOM 3986 O O . ASN A 1 513 ? 4.309 91.188 -20.922 1 14.56 513 ASN A O 1
ATOM 3990 N N . ASP A 1 514 ? 3.246 92.688 -20.078 1 14.84 514 ASP A N 1
ATOM 3991 C CA . ASP A 1 514 ? 3.096 93.562 -18.891 1 14.84 514 ASP A CA 1
ATOM 3992 C C . ASP A 1 514 ? 3.041 92.688 -17.625 1 14.84 514 ASP A C 1
ATOM 3994 O O . ASP A 1 514 ? 2.748 91.5 -17.688 1 14.84 514 ASP A O 1
ATOM 3998 N N . PRO A 1 515 ? 2.1 93.062 -16.453 1 14.78 515 PRO A N 1
ATOM 3999 C CA . PRO A 1 515 ? 2.348 93.688 -15.148 1 14.78 515 PRO A CA 1
ATOM 4000 C C . PRO A 1 515 ? 2.227 92.688 -14 1 14.78 515 PRO A C 1
ATOM 4002 O O . PRO A 1 515 ? 3.119 92.625 -13.148 1 14.78 515 PRO A O 1
ATOM 4005 N N . LEU A 1 516 ? 0.885 92.375 -13.359 1 14.95 516 LEU A N 1
ATOM 4006 C CA . LEU A 1 516 ? 0.511 93 -12.094 1 14.95 516 LEU A CA 1
ATOM 4007 C C . LEU A 1 516 ? 0.918 92.125 -10.914 1 14.95 516 LEU A C 1
ATOM 4009 O O . LEU A 1 516 ? 1.107 90.875 -11.078 1 14.95 516 LEU A O 1
ATOM 4013 N N . SER A 1 517 ? 0.083 92.125 -9.562 1 14.47 517 SER A N 1
ATOM 4014 C CA . SER A 1 517 ? 0.133 92.688 -8.227 1 14.47 517 SER A CA 1
ATOM 4015 C C . SER A 1 517 ? 0.384 91.625 -7.16 1 14.47 517 SER A C 1
ATOM 4017 O O . SER A 1 517 ? 0.174 90.438 -7.402 1 14.47 517 SER A O 1
ATOM 4019 N N . THR A 1 518 ? -0.034 91.938 -5.73 1 14.62 518 THR A N 1
ATOM 4020 C CA . THR A 1 518 ? 0.518 92.25 -4.422 1 14.62 518 THR A CA 1
ATOM 4021 C C . THR A 1 518 ? 0.454 91.062 -3.484 1 14.62 518 THR A C 1
ATOM 4023 O O . THR A 1 518 ? 1.468 90.625 -2.906 1 14.62 518 THR A O 1
ATOM 4026 N N . SER A 1 519 ? -0.545 91 -2.25 1 14.09 519 SER A N 1
ATOM 4027 C CA . SER A 1 519 ? -0.338 91.375 -0.861 1 14.09 519 SER A CA 1
ATOM 4028 C C . SER A 1 519 ? -0.124 90.125 0.033 1 14.09 519 SER A C 1
ATOM 4030 O O . SER A 1 519 ? -0.363 89 -0.386 1 14.09 519 SER A O 1
ATOM 4032 N N . THR A 1 520 ? -0.835 90.125 1.524 1 14.34 520 THR A N 1
ATOM 4033 C CA . THR A 1 520 ? -0.408 90.375 2.896 1 14.34 520 THR A CA 1
ATOM 4034 C C . THR A 1 520 ? -0.318 89.062 3.686 1 14.34 520 THR A C 1
ATOM 4036 O O . THR A 1 520 ? 0.721 88.75 4.273 1 14.34 520 THR A O 1
ATOM 4039 N N . GLU A 1 521 ? -1.193 88.688 5.055 1 13.55 521 GLU A N 1
ATOM 4040 C CA . GLU A 1 521 ? -0.911 88.938 6.473 1 13.55 521 GLU A CA 1
ATOM 4041 C C . GLU A 1 521 ? -0.845 87.562 7.223 1 13.55 521 GLU A C 1
ATOM 4043 O O . GLU A 1 521 ? -0.016 87.438 8.117 1 13.55 521 GLU A O 1
ATOM 4048 N N . LYS A 1 522 ? -1.985 86.625 7.379 1 15.16 522 LYS A N 1
ATOM 4049 C CA . LYS A 1 522 ? -2.604 86.5 8.695 1 15.16 522 LYS A CA 1
ATOM 4050 C C . LYS A 1 522 ? -1.695 85.75 9.664 1 15.16 522 LYS A C 1
ATOM 4052 O O . LYS A 1 522 ? -0.902 84.875 9.25 1 15.16 522 LYS A O 1
ATOM 4057 N N . ALA A 1 523 ? -2.33 84.875 10.734 1 15.23 523 ALA A N 1
ATOM 4058 C CA . ALA A 1 523 ? -2.395 85 12.188 1 15.23 523 ALA A CA 1
ATOM 4059 C C . ALA A 1 523 ? -1.461 84 12.859 1 15.23 523 ALA A C 1
ATOM 4061 O O . ALA A 1 523 ? -1.148 82.938 12.289 1 15.23 523 ALA A O 1
ATOM 4062 N N . GLY A 1 524 ? -1.229 84.25 14.195 1 14.01 524 GLY A N 1
ATOM 4063 C CA . GLY A 1 524 ? -0.281 84.312 15.289 1 14.01 524 GLY A CA 1
ATOM 4064 C C . GLY A 1 524 ? -0.038 83 15.984 1 14.01 524 GLY A C 1
ATOM 4065 O O . GLY A 1 524 ? 0.991 82.375 15.766 1 14.01 524 GLY A O 1
ATOM 4066 N N . GLU A 1 525 ? -0.485 82.812 17.422 1 14.4 525 GLU A N 1
ATOM 4067 C CA . GLU A 1 525 ? 0.342 82.875 18.625 1 14.4 525 GLU A CA 1
ATOM 4068 C C . GLU A 1 525 ? 0.598 81.5 19.172 1 14.4 525 GLU A C 1
ATOM 4070 O O . GLU A 1 525 ? -0.023 80.5 18.734 1 14.4 525 GLU A O 1
ATOM 4075 N N . THR A 1 526 ? 0.243 81.25 20.641 1 14.48 526 THR A N 1
ATOM 4076 C CA . THR A 1 526 ? 1.093 81.25 21.828 1 14.48 526 THR A CA 1
ATO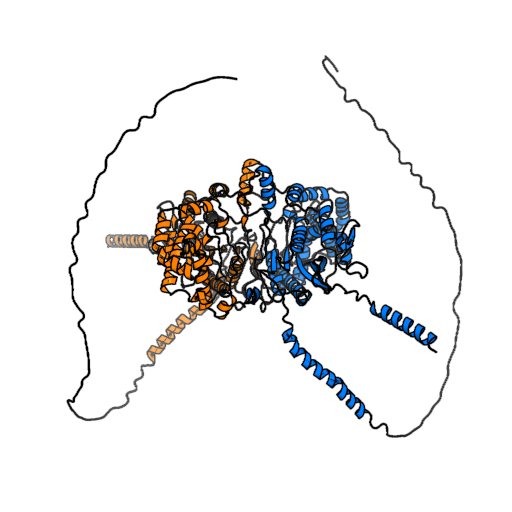M 4077 C C . THR A 1 526 ? 1.28 79.812 22.328 1 14.48 526 THR A C 1
ATOM 4079 O O . THR A 1 526 ? 0.554 78.938 21.922 1 14.48 526 THR A O 1
ATOM 4082 N N . ASP A 1 527 ? 1.437 79.5 23.891 1 14.39 527 ASP A N 1
ATOM 4083 C CA . ASP A 1 527 ? 2.471 79.188 24.875 1 14.39 527 ASP A CA 1
ATOM 4084 C C . ASP A 1 527 ? 2.252 77.812 25.5 1 14.39 527 ASP A C 1
ATOM 4086 O O . ASP A 1 527 ? 3.17 77 25.547 1 14.39 527 ASP A O 1
ATOM 4090 N N . SER A 1 528 ? 1.432 77.562 26.781 1 14.55 528 SER A N 1
ATOM 4091 C CA . SER A 1 528 ? 1.997 77.438 28.109 1 14.55 528 SER A CA 1
ATOM 4092 C C . SER A 1 528 ? 2.072 76 28.562 1 14.55 528 SER A C 1
ATOM 4094 O O . SER A 1 528 ? 3.119 75.562 29.031 1 14.55 528 SER A O 1
ATOM 4096 N N . ALA A 1 529 ? 0.996 75.25 29.203 1 15.48 529 ALA A N 1
ATOM 4097 C CA . ALA A 1 529 ? 0.945 75 30.641 1 15.48 529 ALA A CA 1
ATOM 4098 C C . ALA A 1 529 ? 1.561 73.625 31 1 15.48 529 ALA A C 1
ATOM 4100 O O . ALA A 1 529 ? 1.69 72.75 30.125 1 15.48 529 ALA A O 1
ATOM 4101 N N . VAL A 1 530 ? 1.034 72.812 32.219 1 15.87 530 VAL A N 1
ATOM 4102 C CA . VAL A 1 530 ? 1.43 72.562 33.594 1 15.87 530 VAL A CA 1
ATOM 4103 C C . VAL A 1 530 ? 1.834 71.125 33.75 1 15.87 530 VAL A C 1
ATOM 4105 O O . VAL A 1 530 ? 1.493 70.25 32.938 1 15.87 530 VAL A O 1
ATOM 4108 N N . GLU A 1 531 ? 1.65 70.438 35.094 1 15.55 531 GLU A N 1
ATOM 4109 C CA . GLU A 1 531 ? 2.502 70 36.188 1 15.55 531 GLU A CA 1
ATOM 4110 C C . GLU A 1 531 ? 2.543 68.438 36.219 1 15.55 531 GLU A C 1
ATOM 4112 O O . GLU A 1 531 ? 1.652 67.812 35.688 1 15.55 531 GLU A O 1
ATOM 4117 N N . PRO A 1 532 ? 3.033 67.812 37.406 1 16.22 532 PRO A N 1
ATOM 4118 C CA . PRO A 1 532 ? 4.102 66.875 37.812 1 16.22 532 PRO A CA 1
ATOM 4119 C C . PRO A 1 532 ? 3.594 65.5 38.125 1 16.22 532 PRO A C 1
ATOM 4121 O O . PRO A 1 532 ? 4.184 64.5 37.656 1 16.22 532 PRO A O 1
ATOM 4124 N N . ASP A 1 533 ? 2.643 65.188 39.125 1 14.79 533 ASP A N 1
ATOM 4125 C CA . ASP A 1 533 ? 3.09 64.625 40.375 1 14.79 533 ASP A CA 1
ATOM 4126 C C . ASP A 1 533 ? 2.996 63.094 40.344 1 14.79 533 ASP A C 1
ATOM 4128 O O . ASP A 1 533 ? 2.357 62.531 39.438 1 14.79 533 ASP A O 1
ATOM 4132 N N . SER A 1 534 ? 2.438 62.344 41.625 1 14.76 534 SER A N 1
ATOM 4133 C CA . SER A 1 534 ? 2.891 61.531 42.75 1 14.76 534 SER A CA 1
ATOM 4134 C C . SER A 1 534 ? 2.332 60.125 42.688 1 14.76 534 SER A C 1
ATOM 4136 O O . SER A 1 534 ? 1.115 59.938 42.656 1 14.76 534 SER A O 1
ATOM 4138 N N . VAL A 1 535 ? 2.871 59.125 42.125 1 16.09 535 VAL A N 1
ATOM 4139 C CA . VAL A 1 535 ? 2.291 57.812 41.844 1 16.09 535 VAL A CA 1
ATOM 4140 C C . VAL A 1 535 ? 2.277 57 43.125 1 16.09 535 VAL A C 1
ATOM 4142 O O . VAL A 1 535 ? 3.334 56.688 43.688 1 16.09 535 VAL A O 1
ATOM 4145 N N . PRO A 1 536 ? 1.232 57.125 43.938 1 15.09 536 PRO A N 1
ATOM 4146 C CA . PRO A 1 536 ? 1.323 56.5 45.281 1 15.09 536 PRO A CA 1
ATOM 4147 C C . PRO A 1 536 ? 1.442 55 45.219 1 15.09 536 PRO A C 1
ATOM 4149 O O . PRO A 1 536 ? 1.139 54.375 44.188 1 15.09 536 PRO A O 1
ATOM 4152 N N . SER A 1 537 ? 1.805 54.281 46.5 1 15.95 537 SER A N 1
ATOM 4153 C CA . SER A 1 537 ? 2.455 53.219 47.25 1 15.95 537 SER A CA 1
ATOM 4154 C C . SER A 1 537 ? 1.525 52.031 47.438 1 15.95 537 SER A C 1
ATOM 4156 O O . SER A 1 537 ? 1.839 51.094 48.188 1 15.95 537 SER A O 1
ATOM 4158 N N . ASN A 1 538 ? 0.727 51.438 46.5 1 14.57 538 ASN A N 1
ATOM 4159 C CA . ASN A 1 538 ? -0.358 50.625 47 1 14.57 538 ASN A CA 1
ATOM 4160 C C . ASN A 1 538 ? 0.166 49.312 47.594 1 14.57 538 ASN A C 1
ATOM 4162 O O . ASN A 1 538 ? 0.815 48.531 46.906 1 14.57 538 ASN A O 1
ATOM 4166 N N . THR A 1 539 ? 0.289 49.094 48.969 1 15.62 539 THR A N 1
ATOM 4167 C CA . THR A 1 539 ? 0.775 48.125 49.9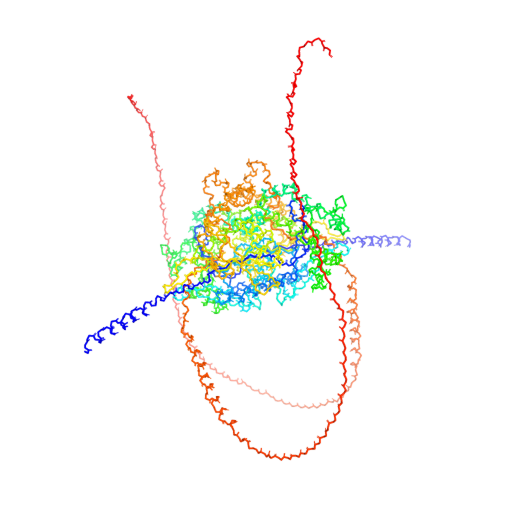38 1 15.62 539 THR A CA 1
ATOM 4168 C C . THR A 1 539 ? -0.123 46.906 49.938 1 15.62 539 THR A C 1
ATOM 4170 O O . THR A 1 539 ? 0.156 45.938 50.656 1 15.62 539 THR A O 1
ATOM 4173 N N . PHE A 1 540 ? -0.981 46.438 49.031 1 15.1 540 PHE A N 1
ATOM 4174 C CA . PHE A 1 540 ? -2.061 45.688 49.656 1 15.1 540 PHE A CA 1
ATOM 4175 C C . PHE A 1 540 ? -1.54 44.375 50.25 1 15.1 540 PHE A C 1
ATOM 4177 O O . PHE A 1 540 ? -0.692 43.719 49.656 1 15.1 540 PHE A O 1
ATOM 4184 N N . ASP A 1 541 ? -1.835 43.969 51.594 1 14.95 541 ASP A N 1
ATOM 4185 C CA . ASP A 1 541 ? -1.621 43.125 52.75 1 14.95 541 ASP A CA 1
ATOM 4186 C C . ASP A 1 541 ? -2.281 41.75 52.562 1 14.95 541 ASP A C 1
ATOM 4188 O O . ASP A 1 541 ? -2.264 40.906 53.469 1 14.95 541 ASP A O 1
ATOM 4192 N N . ILE A 1 542 ? -2.42 41.125 51.5 1 16.19 542 ILE A N 1
ATOM 4193 C CA . ILE A 1 542 ? -3.496 40.125 51.625 1 16.19 542 ILE A CA 1
ATOM 4194 C C . ILE A 1 542 ? -3.066 39.031 52.594 1 16.19 542 ILE A C 1
ATOM 4196 O O . ILE A 1 542 ? -1.96 38.5 52.469 1 16.19 542 ILE A O 1
ATOM 4200 N N . GLY A 1 543 ? -3.883 38.719 53.656 1 15.11 543 GLY A N 1
ATOM 4201 C CA . GLY A 1 543 ? -4.039 38 54.906 1 15.11 543 GLY A CA 1
ATOM 4202 C C . GLY A 1 543 ? -3.953 36.5 54.75 1 15.11 543 GLY A C 1
ATOM 4203 O O . GLY A 1 543 ? -4.25 35.969 53.688 1 15.11 543 GLY A O 1
ATOM 4204 N N . ILE A 1 544 ? -3.383 35.656 55.812 1 16 544 ILE A N 1
ATOM 4205 C CA . ILE A 1 544 ? -2.715 34.469 56.344 1 16 544 ILE A CA 1
ATOM 4206 C C . ILE A 1 544 ? -3.748 33.406 56.656 1 16 544 ILE A C 1
ATOM 4208 O O . ILE A 1 544 ? -3.4 32.219 56.812 1 16 544 ILE A O 1
ATOM 4212 N N . VAL A 1 545 ? -5.133 33.5 56.5 1 15.02 545 VAL A N 1
ATOM 4213 C CA . VAL A 1 545 ? -5.742 32.812 57.625 1 15.02 545 VAL A CA 1
ATOM 4214 C C . VAL A 1 545 ? -5.402 31.328 57.625 1 15.02 545 VAL A C 1
ATOM 4216 O O . VAL A 1 545 ? -5.168 30.766 56.531 1 15.02 545 VAL A O 1
ATOM 4219 N N . ALA A 1 546 ? -5.668 30.438 58.938 1 15.79 546 ALA A N 1
ATOM 4220 C CA . ALA A 1 546 ? -5.352 29.484 60 1 15.79 546 ALA A CA 1
ATOM 4221 C C . ALA A 1 546 ? -6.172 28.203 59.844 1 15.79 546 ALA A C 1
ATOM 4223 O O . ALA A 1 546 ? -5.832 27.172 60.406 1 15.79 546 ALA A O 1
ATOM 4224 N N . ASN A 1 547 ? -7.176 28.016 58.938 1 15.14 547 ASN A N 1
ATOM 4225 C CA . ASN A 1 547 ? -8.18 27.25 59.656 1 15.14 547 ASN A CA 1
ATOM 4226 C C . ASN A 1 547 ? -7.648 25.875 60.062 1 15.14 547 ASN A C 1
ATOM 4228 O O . ASN A 1 547 ? -6.734 25.344 59.438 1 15.14 547 ASN A O 1
ATOM 4232 N N . ASP A 1 548 ? -8.445 25.172 61.094 1 15.48 548 ASP A N 1
ATOM 4233 C CA . ASP A 1 548 ? -8.703 24.344 62.281 1 15.48 548 ASP A CA 1
ATOM 4234 C C . ASP A 1 548 ? -8.789 22.875 61.906 1 15.48 548 ASP A C 1
ATOM 4236 O O . ASP A 1 548 ? -9.094 22.531 60.781 1 15.48 548 ASP A O 1
ATOM 4240 N N . ASP A 1 549 ? -8.602 21.922 62.938 1 17 549 ASP A N 1
ATOM 4241 C CA . ASP A 1 549 ? -8.227 20.641 63.531 1 17 549 ASP A CA 1
ATOM 4242 C C . ASP A 1 549 ? -9.398 19.656 63.469 1 17 549 ASP A C 1
ATOM 4244 O O . ASP A 1 549 ? -9.281 18.516 63.906 1 17 549 ASP A O 1
ATOM 4248 N N . ALA A 1 550 ? -10.641 19.875 63.062 1 16.31 550 ALA A N 1
ATOM 4249 C CA . ALA A 1 550 ? -11.648 19.219 63.906 1 16.31 550 ALA A CA 1
ATOM 4250 C C . ALA A 1 550 ? -11.523 17.703 63.844 1 16.31 550 ALA A C 1
ATOM 4252 O O . ALA A 1 550 ? -11.047 17.156 62.844 1 16.31 550 ALA A O 1
ATOM 4253 N N . SER A 1 551 ? -12.273 17.031 65 1 16.14 551 SER A N 1
ATOM 4254 C CA . SER A 1 551 ? -12.438 15.984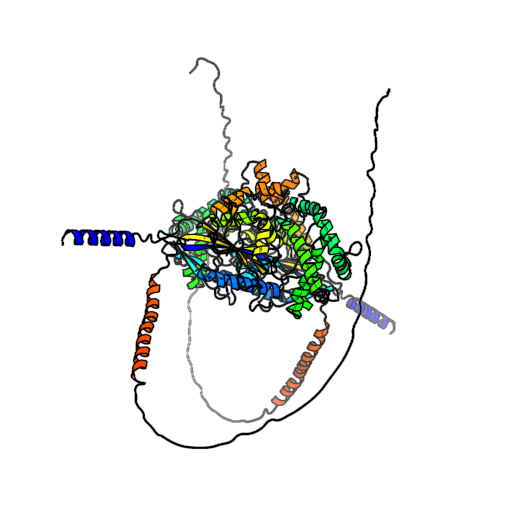 66 1 16.14 551 SER A CA 1
ATOM 4255 C C . SER A 1 551 ? -13.227 14.797 65.5 1 16.14 551 SER A C 1
ATOM 4257 O O . SER A 1 551 ? -13.562 13.875 66.188 1 16.14 551 SER A O 1
ATOM 4259 N N . LEU A 1 552 ? -13.367 14.32 64.375 1 16.7 552 LEU A N 1
ATOM 4260 C CA . LEU A 1 552 ? -14.453 13.352 64.312 1 16.7 552 LEU A CA 1
ATOM 4261 C C . LEU A 1 552 ? -14.227 12.195 65.25 1 16.7 552 LEU A C 1
ATOM 4263 O O . LEU A 1 552 ? -13.273 11.43 65.125 1 16.7 552 LEU A O 1
ATOM 4267 N N . SER A 1 553 ? -14.781 12.164 66.625 1 15.63 553 SER A N 1
ATOM 4268 C CA . SER A 1 553 ? -14.898 11.383 67.812 1 15.63 553 SER A CA 1
ATOM 4269 C C . SER A 1 553 ? -15.586 10.047 67.562 1 15.63 553 SER A C 1
ATOM 4271 O O . SER A 1 553 ? -15.117 9 68.062 1 15.63 553 SER A O 1
ATOM 4273 N N . THR A 1 554 ? -16.984 9.953 67.5 1 16.83 554 THR A N 1
ATOM 4274 C CA . THR A 1 554 ? -17.797 9.414 68.562 1 16.83 554 THR A CA 1
ATOM 4275 C C . THR A 1 554 ? -17.594 7.906 68.75 1 16.83 554 THR A C 1
ATOM 4277 O O . THR A 1 554 ? -17.047 7.266 67.812 1 16.83 554 THR A O 1
ATOM 4280 N N . THR A 1 555 ? -18.797 7.18 69.25 1 17.66 555 THR A N 1
ATOM 4281 C CA . THR A 1 555 ? -19.406 6.496 70.438 1 17.66 555 THR A CA 1
ATOM 4282 C C . THR A 1 555 ? -19.469 4.992 70.188 1 17.66 555 THR A C 1
ATOM 4284 O O . THR A 1 555 ? -19.672 4.547 69.062 1 17.66 555 THR A O 1
ATOM 4287 N N . GLY A 1 556 ? -19.094 4.219 71.125 1 17.86 556 GLY A N 1
ATOM 4288 C CA . GLY A 1 556 ? -18.812 2.926 71.688 1 17.86 556 GLY A CA 1
ATOM 4289 C C . GLY A 1 556 ? -20.016 2.008 71.75 1 17.86 556 GLY A C 1
ATOM 4290 O O . GLY A 1 556 ? -20.25 1.256 70.75 1 17.86 556 GLY A O 1
ATOM 4291 N N . THR A 1 557 ? -20.156 1.361 73 1 18.86 557 THR A N 1
ATOM 4292 C CA . THR A 1 557 ? -20.75 0.502 74 1 18.86 557 THR A CA 1
ATOM 4293 C C . THR A 1 557 ? -22.172 0.949 74.312 1 18.86 557 THR A C 1
ATOM 4295 O O . THR A 1 557 ? -23.016 0.128 74.688 1 18.86 557 THR A O 1
ATOM 4298 N N . ASP A 1 558 ? -22.406 1.972 75.25 1 18.06 558 ASP A N 1
ATOM 4299 C CA . ASP A 1 558 ? -23.438 1.854 76.25 1 18.06 558 ASP A CA 1
ATOM 4300 C C . ASP A 1 558 ? -24.828 1.828 75.625 1 18.06 558 ASP A C 1
ATOM 4302 O O . ASP A 1 558 ? -24.984 2.096 74.438 1 18.06 558 ASP A O 1
ATOM 4306 N N . HIS A 1 559 ? -25.859 2.51 76.625 1 20.59 559 HIS A N 1
ATOM 4307 C CA . HIS A 1 559 ? -27.234 2.701 77.062 1 20.59 559 HIS A CA 1
ATOM 4308 C C . HIS A 1 559 ? -28.078 3.373 75.938 1 20.59 559 HIS A C 1
ATOM 4310 O O . HIS A 1 559 ? -29.297 3.299 76 1 20.59 559 HIS A O 1
ATOM 4316 N N . LEU A 1 560 ? -27.719 4.785 75.562 1 14.71 560 LEU A N 1
ATOM 4317 C CA . LEU A 1 560 ? -27.266 6.141 75.875 1 14.71 560 LEU A CA 1
ATOM 4318 C C . LEU A 1 560 ? -27.641 7.098 74.75 1 14.71 560 LEU A C 1
ATOM 4320 O O . LEU A 1 560 ? -27.359 6.832 73.562 1 14.71 560 LEU A O 1
ATOM 4324 N N . CYS A 1 561 ? -28.016 8.797 75 1 14.95 561 CYS A N 1
ATOM 4325 C CA . CYS A 1 561 ? -28.75 9.852 74.312 1 14.95 561 CYS A CA 1
ATOM 4326 C C . CYS A 1 561 ? -28.406 9.867 72.812 1 14.95 561 CYS A C 1
ATOM 4328 O O . CYS A 1 561 ? -29.125 10.477 72 1 14.95 561 CYS A O 1
ATOM 4330 N N . MET B 1 1 ? -78.25 -34.375 -28.672 1 33.97 1 MET B N 1
ATOM 4331 C CA . MET B 1 1 ? -77.5 -33.188 -29.078 1 33.97 1 MET B CA 1
ATOM 4332 C C . MET B 1 1 ? -76.875 -32.531 -27.859 1 33.97 1 MET B C 1
ATOM 4334 O O . MET B 1 1 ? -75.875 -31.797 -27.969 1 33.97 1 MET B O 1
ATOM 4338 N N . ALA B 1 2 ? -77.562 -32.688 -26.656 1 45.94 2 ALA B N 1
ATOM 4339 C CA . ALA B 1 2 ? -77.188 -32.031 -25.406 1 45.94 2 ALA B CA 1
ATOM 4340 C C . ALA B 1 2 ? -76 -32.781 -24.766 1 45.94 2 ALA B C 1
ATOM 4342 O O . ALA B 1 2 ? -75.125 -32.125 -24.172 1 45.94 2 ALA B O 1
ATOM 4343 N N . ARG B 1 3 ? -75.938 -34.125 -24.875 1 50.5 3 ARG B N 1
ATOM 4344 C CA . ARG B 1 3 ? -74.875 -34.906 -24.203 1 50.5 3 ARG B CA 1
ATOM 4345 C C . ARG B 1 3 ? -73.562 -34.719 -24.891 1 50.5 3 ARG B C 1
ATOM 4347 O O . ARG B 1 3 ? -72.5 -34.656 -24.234 1 50.5 3 ARG B O 1
ATOM 4354 N N . GLU B 1 4 ? -73.562 -34.5 -26.266 1 53.47 4 GLU B N 1
ATOM 4355 C CA . GLU B 1 4 ? -72.312 -34.344 -27 1 53.47 4 GLU B CA 1
ATOM 4356 C C . GLU B 1 4 ? -71.688 -32.969 -26.766 1 53.47 4 GLU B C 1
ATOM 4358 O O . GLU B 1 4 ? -70.438 -32.812 -26.766 1 53.47 4 GLU B O 1
ATOM 4363 N N . VAL B 1 5 ? -72.562 -31.984 -26.375 1 57.84 5 VAL B N 1
ATOM 4364 C CA . VAL B 1 5 ? -72.062 -30.625 -26.156 1 57.84 5 VAL B CA 1
ATOM 4365 C C . VAL B 1 5 ? -71.375 -30.531 -24.797 1 57.84 5 VAL B C 1
ATOM 4367 O O . VAL B 1 5 ? -70.312 -29.859 -24.672 1 57.84 5 VAL B O 1
ATOM 4370 N N . SER B 1 6 ? -71.812 -31.422 -23.906 1 61.22 6 SER B N 1
ATOM 4371 C CA . SER B 1 6 ? -71.312 -31.297 -22.547 1 61.22 6 SER B CA 1
ATOM 4372 C C . SER B 1 6 ? -69.938 -31.906 -22.453 1 61.22 6 SER B C 1
ATOM 4374 O O . SER B 1 6 ? -69.062 -31.359 -21.766 1 61.22 6 SER B O 1
ATOM 4376 N N . THR B 1 7 ? -69.688 -32.938 -23.281 1 63.16 7 THR B N 1
ATOM 4377 C CA . THR B 1 7 ? -68.375 -33.625 -23.203 1 63.16 7 THR B CA 1
ATOM 4378 C C . THR B 1 7 ? -67.312 -32.781 -23.891 1 63.16 7 THR B C 1
ATOM 4380 O O . THR B 1 7 ? -66.188 -32.719 -23.422 1 63.16 7 THR B O 1
ATOM 4383 N N . VAL B 1 8 ? -67.688 -32.031 -24.953 1 64.38 8 VAL B N 1
ATOM 4384 C CA . VAL B 1 8 ? -66.75 -31.203 -25.688 1 64.38 8 VAL B CA 1
ATOM 4385 C C . VAL B 1 8 ? -66.375 -29.969 -24.859 1 64.38 8 VAL B C 1
ATOM 4387 O O . VAL B 1 8 ? -65.188 -29.562 -24.812 1 64.38 8 VAL B O 1
ATOM 4390 N N . TRP B 1 9 ? -67.375 -29.453 -24.047 1 65 9 TRP B N 1
ATOM 4391 C CA . TRP B 1 9 ? -67.125 -28.281 -23.203 1 65 9 TRP B CA 1
ATOM 4392 C C . TRP B 1 9 ? -66.188 -28.641 -22.016 1 65 9 TRP B C 1
ATOM 4394 O O . TRP B 1 9 ? -65.312 -27.875 -21.625 1 65 9 TRP B O 1
ATOM 4404 N N . VAL B 1 10 ? -66.375 -29.906 -21.516 1 65.56 10 VAL B N 1
ATOM 4405 C CA . VAL B 1 10 ? -65.562 -30.359 -20.406 1 65.56 10 VAL B CA 1
ATOM 4406 C C . VAL B 1 10 ? -64.125 -30.641 -20.891 1 65.56 10 VAL B C 1
ATOM 4408 O O . VAL B 1 10 ? -63.188 -30.281 -20.219 1 65.56 10 VAL B O 1
ATOM 4411 N N . LEU B 1 11 ? -64 -31.109 -22.156 1 65.75 11 LEU B N 1
ATOM 4412 C CA . LEU B 1 11 ? -62.719 -31.359 -22.719 1 65.75 11 LEU B CA 1
ATOM 4413 C C . LEU B 1 11 ? -62.031 -30.062 -23.078 1 65.75 11 LEU B C 1
ATOM 4415 O O . LEU B 1 11 ? -60.812 -29.906 -22.859 1 65.75 11 LEU B O 1
ATOM 4419 N N . LEU B 1 12 ? -62.812 -29.062 -23.516 1 65.06 12 LEU B N 1
ATOM 4420 C CA . LEU B 1 12 ? -62.281 -27.734 -23.812 1 65.06 12 LEU B CA 1
ATOM 4421 C C . LEU B 1 12 ? -61.875 -27.016 -22.531 1 65.06 12 LEU B C 1
ATOM 4423 O O . LEU B 1 12 ? -60.844 -26.359 -22.469 1 65.06 12 LEU B O 1
ATOM 4427 N N . LEU B 1 13 ? -62.688 -27.219 -21.484 1 64.75 13 LEU B N 1
ATOM 4428 C CA . LEU B 1 13 ? -62.375 -26.609 -20.188 1 64.75 13 LEU B CA 1
ATOM 4429 C C . LEU B 1 13 ? -61.188 -27.281 -19.531 1 64.75 13 LEU B C 1
ATOM 4431 O O . LEU B 1 13 ? -60.344 -26.625 -18.938 1 64.75 13 LEU B O 1
ATOM 4435 N N . LEU B 1 14 ? -61.125 -28.625 -19.719 1 62.16 14 LEU B N 1
ATOM 4436 C CA . LEU B 1 14 ? -59.969 -29.359 -19.188 1 62.16 14 LEU B CA 1
ATOM 4437 C C . LEU B 1 14 ? -58.719 -29 -19.969 1 62.16 14 LEU B C 1
ATOM 4439 O O . LEU B 1 14 ? -57.625 -28.859 -19.391 1 62.16 14 LEU B O 1
ATOM 4443 N N . HIS B 1 15 ? -58.875 -28.828 -21.312 1 62.41 15 HIS B N 1
ATOM 4444 C CA . HIS B 1 15 ? -57.75 -28.391 -22.125 1 62.41 15 HIS B CA 1
ATOM 4445 C C . HIS B 1 15 ? -57.344 -26.969 -21.781 1 62.41 15 HIS B C 1
ATOM 4447 O O . HIS B 1 15 ? -56.156 -26.641 -21.734 1 62.41 15 HIS B O 1
ATOM 4453 N N . LEU B 1 16 ? -58.312 -26.125 -21.5 1 60.19 16 LEU B N 1
ATOM 4454 C CA . LEU B 1 16 ? -58 -24.766 -21.094 1 60.19 16 LEU B CA 1
ATOM 4455 C C . LEU B 1 16 ? -57.375 -24.734 -19.703 1 60.19 16 LEU B C 1
ATOM 4457 O O . LEU B 1 16 ? -56.5 -23.922 -19.438 1 60.19 16 LEU B O 1
ATOM 4461 N N . LEU B 1 17 ? -57.875 -25.594 -18.828 1 58.38 17 LEU B N 1
ATOM 4462 C CA . LEU B 1 17 ? -57.25 -25.688 -17.5 1 58.38 17 LEU B CA 1
ATOM 4463 C C . LEU B 1 17 ? -55.844 -26.297 -17.578 1 58.38 17 LEU B C 1
ATOM 4465 O O . LEU B 1 17 ? -54.969 -25.906 -16.828 1 58.38 17 LEU B O 1
ATOM 4469 N N . LEU B 1 18 ? -55.688 -27.266 -18.5 1 56.06 18 LEU B N 1
ATOM 4470 C CA . LEU B 1 18 ? -54.375 -27.844 -18.688 1 56.06 18 LEU B CA 1
ATOM 4471 C C . LEU B 1 18 ? -53.438 -26.844 -19.344 1 56.06 18 LEU B C 1
ATOM 4473 O O . LEU B 1 18 ? -52.219 -26.828 -19.047 1 56.06 18 LEU B O 1
ATOM 4477 N N . LEU B 1 19 ? -53.938 -26.047 -20.281 1 52.97 19 LEU B N 1
ATOM 4478 C CA . LEU B 1 19 ? -53.094 -25.047 -20.906 1 52.97 19 LEU B CA 1
ATOM 4479 C C . LEU B 1 19 ? -52.75 -23.922 -19.922 1 52.97 19 LEU B C 1
ATOM 4481 O O . LEU B 1 19 ? -51.781 -23.172 -20.125 1 52.97 19 LEU B O 1
ATOM 4485 N N . SER B 1 20 ? -53.656 -23.688 -19.016 1 51.31 20 SER B N 1
ATOM 4486 C CA . SER B 1 20 ? -53.375 -22.578 -18.094 1 51.31 20 SER B CA 1
ATOM 4487 C C . SER B 1 20 ? -52.281 -22.922 -17.109 1 51.31 20 SER B C 1
ATOM 4489 O O . SER B 1 20 ? -51.781 -22.047 -16.391 1 51.31 20 SER B O 1
ATOM 4491 N N . SER B 1 21 ? -52.25 -24.25 -16.75 1 47.03 21 SER B N 1
ATOM 4492 C CA . SER B 1 21 ? -51.188 -24.453 -15.781 1 47.03 21 SER B CA 1
ATOM 4493 C C . SER B 1 21 ? -49.812 -24.422 -16.453 1 47.03 21 SER B C 1
ATOM 4495 O O . SER B 1 21 ? -49.156 -25.469 -16.594 1 47.03 21 SER B O 1
ATOM 4497 N N . LEU B 1 22 ? -49.688 -23.797 -17.531 1 44.78 22 LEU B N 1
ATOM 4498 C CA . LEU B 1 22 ? -48.281 -23.578 -17.859 1 44.78 22 LEU B CA 1
ATOM 4499 C C . LEU B 1 22 ? -47.531 -22.969 -16.672 1 44.78 22 LEU B C 1
ATOM 4501 O O . LEU B 1 22 ? -47.781 -21.797 -16.312 1 44.78 22 LEU B O 1
ATOM 4505 N N . ALA B 1 23 ? -47.219 -23.75 -15.656 1 43.72 23 ALA B N 1
ATOM 4506 C CA . ALA B 1 23 ? -46.219 -23.297 -14.711 1 43.72 23 ALA B CA 1
ATOM 4507 C C . ALA B 1 23 ? -45.125 -22.484 -15.414 1 43.72 23 ALA B C 1
ATOM 4509 O O . ALA B 1 23 ? -44.375 -23.016 -16.219 1 43.72 23 ALA B O 1
ATOM 4510 N N . VAL B 1 24 ? -45.312 -21.266 -15.734 1 44.34 24 VAL B N 1
ATOM 4511 C CA . VAL B 1 24 ? -44.188 -20.391 -16.016 1 44.34 24 VAL B CA 1
ATOM 4512 C C . VAL B 1 24 ? -43.031 -20.719 -15.086 1 44.34 24 VAL B C 1
ATOM 4514 O O . VAL B 1 24 ? -43.094 -20.469 -13.883 1 44.34 24 VAL B O 1
ATOM 4517 N N . MET B 1 25 ? -42.375 -21.859 -15.195 1 45.19 25 MET B N 1
ATOM 4518 C CA . MET B 1 25 ? -41.094 -21.984 -14.555 1 45.19 25 MET B CA 1
ATOM 4519 C C . MET B 1 25 ? -40.344 -20.656 -14.594 1 45.19 25 MET B C 1
ATOM 4521 O O . MET B 1 25 ? -39.875 -20.219 -15.656 1 45.19 25 MET B O 1
ATOM 4525 N N . THR B 1 26 ? -40.688 -19.703 -13.836 1 50.78 26 THR B N 1
ATOM 4526 C CA . THR B 1 26 ? -39.875 -18.5 -13.648 1 50.78 26 THR B CA 1
ATOM 4527 C C . THR B 1 26 ? -38.375 -18.844 -13.586 1 50.78 26 THR B C 1
ATOM 4529 O O . THR B 1 26 ? -37.969 -19.594 -12.703 1 50.78 26 THR B O 1
ATOM 4532 N N . VAL B 1 27 ? -37.781 -19.031 -14.688 1 57.19 27 VAL B N 1
ATOM 4533 C CA . VAL B 1 27 ? -36.344 -19.25 -14.773 1 57.19 27 VAL B CA 1
ATOM 4534 C C . VAL B 1 27 ? -35.594 -18.172 -13.969 1 57.19 27 VAL B C 1
ATOM 4536 O O . VAL B 1 27 ? -35.719 -16.984 -14.242 1 57.19 27 VAL B O 1
ATOM 4539 N N . ALA B 1 28 ? -35.25 -18.469 -12.711 1 68.38 28 ALA B N 1
ATOM 4540 C CA . ALA B 1 28 ? -34.375 -17.625 -11.891 1 68.38 28 ALA B CA 1
ATOM 4541 C C . ALA B 1 28 ? -33.156 -17.156 -12.672 1 68.38 28 ALA B C 1
ATOM 4543 O O . ALA B 1 28 ? -32.531 -17.953 -13.391 1 68.38 28 ALA B O 1
ATOM 4544 N N . GLU B 1 29 ? -33.094 -15.891 -12.906 1 83 29 GLU B N 1
ATOM 4545 C CA . GLU B 1 29 ? -31.938 -15.297 -13.555 1 83 29 GLU B CA 1
ATOM 4546 C C . GLU B 1 29 ? -30.812 -15.07 -12.555 1 83 29 GLU B C 1
ATOM 4548 O O . GLU B 1 29 ? -31.062 -14.82 -11.375 1 83 29 GLU B O 1
ATOM 4553 N N . MET B 1 30 ? -29.641 -15.461 -12.891 1 87.5 30 MET B N 1
ATOM 4554 C CA . MET B 1 30 ? -28.453 -15.203 -12.07 1 87.5 30 MET B CA 1
ATOM 4555 C C . MET B 1 30 ? -27.844 -13.844 -12.398 1 87.5 30 MET B C 1
ATOM 4557 O O . MET B 1 30 ? -27.484 -13.578 -13.547 1 87.5 30 MET B O 1
ATOM 4561 N N . LYS B 1 31 ? -27.828 -13.031 -11.375 1 87.94 31 LYS B N 1
ATOM 4562 C CA . LYS B 1 31 ? -27.219 -11.719 -11.547 1 87.94 31 LYS B CA 1
ATOM 4563 C C . LYS B 1 31 ? -25.844 -11.648 -10.898 1 87.94 31 LYS B C 1
ATOM 4565 O O . LYS B 1 31 ? -25.688 -12.016 -9.727 1 87.94 31 LYS B O 1
ATOM 4570 N N . LEU B 1 32 ? -24.859 -11.227 -11.672 1 92.06 32 LEU B N 1
ATOM 4571 C CA . LEU B 1 32 ? -23.516 -11.062 -11.141 1 92.06 32 LEU B CA 1
ATOM 4572 C C . LEU B 1 32 ? -23.469 -9.922 -10.133 1 92.06 32 LEU B C 1
ATOM 4574 O O . LEU B 1 32 ? -23.812 -8.781 -10.453 1 92.06 32 LEU B O 1
ATOM 4578 N N . LYS B 1 33 ? -23 -10.211 -8.891 1 89.88 33 LYS B N 1
ATOM 4579 C CA . LYS B 1 33 ? -23.047 -9.242 -7.801 1 89.88 33 LYS B CA 1
ATOM 4580 C C . LYS B 1 33 ? -21.641 -8.773 -7.43 1 89.88 33 LYS B C 1
ATOM 4582 O O . LYS B 1 33 ? -21.453 -7.645 -6.969 1 89.88 33 LYS B O 1
ATOM 4587 N N . GLN B 1 34 ? -20.672 -9.664 -7.547 1 93.5 34 GLN B N 1
ATOM 4588 C CA . GLN B 1 34 ? -19.344 -9.391 -7.031 1 93.5 34 GLN B CA 1
ATOM 4589 C C . GLN B 1 34 ? -18.281 -10.242 -7.734 1 93.5 34 GLN B C 1
ATOM 4591 O O . GLN B 1 34 ? -18.547 -11.398 -8.086 1 93.5 34 GLN B O 1
ATOM 4596 N N . ILE B 1 35 ? -17.156 -9.68 -7.934 1 95.75 35 ILE B N 1
ATOM 4597 C CA . ILE B 1 35 ? -16.078 -10.469 -8.5 1 95.75 35 ILE B CA 1
ATOM 4598 C C . ILE B 1 35 ? -14.805 -10.258 -7.68 1 95.75 35 ILE B C 1
ATOM 4600 O O . ILE B 1 35 ? -14.531 -9.148 -7.223 1 95.75 35 ILE B O 1
ATOM 4604 N N . HIS B 1 36 ? -14.062 -11.312 -7.465 1 97.19 36 HIS B N 1
ATOM 4605 C CA . HIS B 1 36 ? -12.734 -11.328 -6.855 1 97.19 36 HIS B CA 1
ATOM 4606 C C . HIS B 1 36 ? -11.68 -11.82 -7.84 1 97.19 36 HIS B C 1
ATOM 4608 O O . HIS B 1 36 ? -11.75 -12.953 -8.32 1 97.19 36 HIS B O 1
ATOM 4614 N N . VAL B 1 37 ? -10.711 -10.984 -8.125 1 98.62 37 VAL B N 1
ATOM 4615 C CA . VAL B 1 37 ? -9.672 -11.305 -9.109 1 98.62 37 VAL B CA 1
ATOM 4616 C C . VAL B 1 37 ? -8.336 -11.508 -8.398 1 98.62 37 VAL B C 1
ATOM 4618 O O . VAL B 1 37 ? -7.883 -10.633 -7.656 1 98.62 37 VAL B O 1
ATOM 4621 N N . ILE B 1 38 ? -7.715 -12.633 -8.57 1 98.81 38 ILE B N 1
ATOM 4622 C CA . ILE B 1 38 ? -6.355 -12.906 -8.109 1 98.81 38 ILE B CA 1
ATOM 4623 C C . ILE B 1 38 ? -5.422 -13.039 -9.305 1 98.81 38 ILE B C 1
ATOM 4625 O O . ILE B 1 38 ? -5.617 -13.898 -10.164 1 98.81 38 ILE B O 1
ATOM 4629 N N . ASN B 1 39 ? -4.469 -12.188 -9.398 1 98.69 39 ASN B N 1
ATOM 4630 C CA . ASN B 1 39 ? -3.576 -12.266 -10.555 1 98.69 39 ASN B CA 1
ATOM 4631 C C . ASN B 1 39 ? -2.145 -12.586 -10.133 1 98.69 39 ASN B C 1
ATOM 4633 O O . ASN B 1 39 ? -1.693 -12.156 -9.07 1 98.69 39 ASN B O 1
ATOM 4637 N N . ARG B 1 40 ? -1.485 -13.344 -10.953 1 98.44 40 ARG B N 1
ATOM 4638 C CA . ARG B 1 40 ? -0.027 -13.375 -10.906 1 98.44 40 ARG B CA 1
ATOM 4639 C C . ARG B 1 40 ? 0.571 -12.117 -11.523 1 98.44 40 ARG B C 1
ATOM 4641 O O . ARG B 1 40 ? 0.061 -11.609 -12.523 1 98.44 40 ARG B O 1
ATOM 4648 N N . HIS B 1 41 ? 1.608 -11.648 -10.961 1 97.81 41 HIS B N 1
ATOM 4649 C CA . HIS B 1 41 ? 2.301 -10.523 -11.586 1 97.81 41 HIS B CA 1
ATOM 4650 C C . HIS B 1 41 ? 2.73 -10.859 -13.008 1 97.81 41 HIS B C 1
ATOM 4652 O O . HIS B 1 41 ? 2.715 -12.031 -13.406 1 97.81 41 HIS B O 1
ATOM 4658 N N . GLY B 1 42 ? 3.082 -9.812 -13.789 1 96.06 42 GLY B N 1
ATOM 4659 C CA . GLY B 1 42 ? 3.564 -9.992 -15.148 1 96.06 42 GLY B CA 1
ATOM 4660 C C . GLY B 1 42 ? 5.031 -10.375 -15.211 1 96.06 42 GLY B C 1
ATOM 4661 O O . GLY B 1 42 ? 5.656 -10.641 -14.188 1 96.06 42 GLY B O 1
ATOM 4662 N N . SER B 1 43 ? 5.461 -10.375 -16.438 1 93.31 43 SER B N 1
ATOM 4663 C CA . SER B 1 43 ? 6.875 -10.656 -16.672 1 93.31 43 SER B CA 1
ATOM 4664 C C . SER B 1 43 ? 7.766 -9.719 -15.867 1 93.31 43 SER B C 1
ATOM 4666 O O . SER B 1 43 ? 7.461 -8.539 -15.719 1 93.31 43 SER B O 1
ATOM 4668 N N . ARG B 1 44 ? 8.844 -10.273 -15.383 1 91.44 44 ARG B N 1
ATOM 4669 C CA . ARG B 1 44 ? 9.766 -9.57 -14.5 1 91.44 44 ARG B CA 1
ATOM 4670 C C . ARG B 1 44 ? 11.203 -10.023 -14.734 1 91.44 44 ARG B C 1
ATOM 4672 O O . ARG B 1 44 ? 11.445 -10.977 -15.484 1 91.44 44 ARG B O 1
ATOM 4679 N N . THR B 1 45 ? 12.094 -9.281 -14.133 1 87 45 THR B N 1
ATOM 4680 C CA . THR B 1 45 ? 13.477 -9.734 -14.148 1 87 45 THR B CA 1
ATOM 4681 C C . THR B 1 45 ? 13.648 -10.992 -13.297 1 87 45 THR B C 1
ATOM 4683 O O . THR B 1 45 ? 12.711 -11.43 -12.633 1 87 45 THR B O 1
ATOM 4686 N N . MET B 1 46 ? 14.828 -11.602 -13.414 1 89.75 46 MET B N 1
ATOM 4687 C CA . MET B 1 46 ? 15.094 -12.867 -12.734 1 89.75 46 MET B CA 1
ATOM 4688 C C . MET B 1 46 ? 14.812 -12.758 -11.242 1 89.75 46 MET B C 1
ATOM 4690 O O . MET B 1 46 ? 15.102 -11.727 -10.625 1 89.75 46 MET B O 1
ATOM 4694 N N . LEU B 1 47 ? 14.25 -13.82 -10.719 1 91.62 47 LEU B N 1
ATOM 4695 C CA . LEU B 1 47 ? 13.914 -13.891 -9.297 1 91.62 47 LEU B CA 1
ATOM 4696 C C . LEU B 1 47 ? 14.648 -15.039 -8.625 1 91.62 47 LEU B C 1
ATOM 4698 O O . LEU B 1 47 ? 14.055 -16.094 -8.367 1 91.62 47 LEU B O 1
ATOM 4702 N N . PRO B 1 48 ? 15.875 -14.852 -8.227 1 91.06 48 PRO B N 1
ATOM 4703 C CA . PRO B 1 48 ? 16.594 -15.914 -7.535 1 91.06 48 PRO B CA 1
ATOM 4704 C C . PRO B 1 48 ? 16.094 -16.156 -6.117 1 91.06 48 PRO B C 1
ATOM 4706 O O . PRO B 1 48 ? 15.781 -15.195 -5.398 1 91.06 48 PRO B O 1
ATOM 4709 N N . LYS B 1 49 ? 15.969 -17.406 -5.812 1 91.94 49 LYS B N 1
ATOM 4710 C CA . LYS B 1 49 ? 15.531 -17.812 -4.48 1 91.94 49 LYS B CA 1
ATOM 4711 C C . LYS B 1 49 ? 16.547 -18.766 -3.834 1 91.94 49 LYS B C 1
ATOM 4713 O O . LYS B 1 49 ? 17.266 -19.469 -4.531 1 91.94 49 LYS B O 1
ATOM 4718 N N . HIS B 1 50 ? 16.594 -18.656 -2.475 1 90.94 50 HIS B N 1
ATOM 4719 C CA . HIS B 1 50 ? 17.328 -19.688 -1.762 1 90.94 50 HIS B CA 1
ATOM 4720 C C . HIS B 1 50 ? 16.672 -21.047 -1.923 1 90.94 50 HIS B C 1
ATOM 4722 O O . HIS B 1 50 ? 15.469 -21.203 -1.664 1 90.94 50 HIS B O 1
ATOM 4728 N N . PRO B 1 51 ? 17.375 -22.062 -2.299 1 88.88 51 PRO B N 1
ATOM 4729 C CA . PRO B 1 51 ? 16.734 -23.328 -2.664 1 88.88 51 PRO B CA 1
ATOM 4730 C C . PRO B 1 51 ? 16.047 -24 -1.486 1 88.88 51 PRO B C 1
ATOM 4732 O O . PRO B 1 51 ? 15.055 -24.719 -1.676 1 88.88 51 PRO B O 1
ATOM 4735 N N . ASP B 1 52 ? 16.531 -23.734 -0.245 1 86.44 52 ASP B N 1
ATOM 4736 C CA . ASP B 1 52 ? 15.984 -24.406 0.92 1 86.44 52 ASP B CA 1
ATOM 4737 C C . ASP B 1 52 ? 14.867 -23.578 1.556 1 86.44 52 ASP B C 1
ATOM 4739 O O . ASP B 1 52 ? 13.828 -24.125 1.944 1 86.44 52 ASP B O 1
ATOM 4743 N N . THR B 1 53 ? 15.062 -22.297 1.642 1 84.94 53 THR B N 1
ATOM 4744 C CA . THR B 1 53 ? 14.133 -21.453 2.393 1 84.94 53 THR B CA 1
ATOM 4745 C C . THR B 1 53 ? 13.172 -20.734 1.451 1 84.94 53 THR B C 1
ATOM 4747 O O . THR B 1 53 ? 12.164 -20.188 1.893 1 84.94 53 THR B O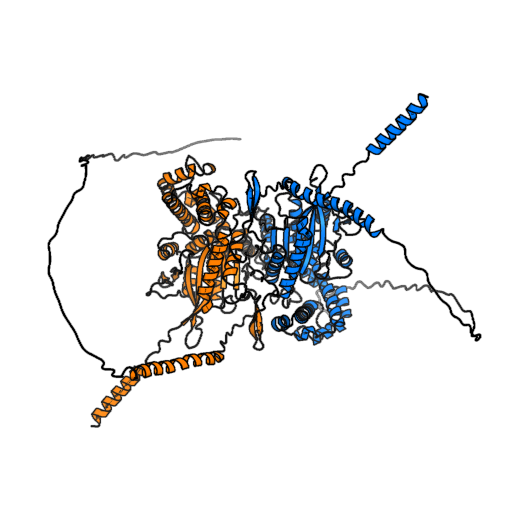 1
ATOM 4750 N N . LEU B 1 54 ? 13.484 -20.688 0.164 1 88.62 54 LEU B N 1
ATOM 4751 C CA . LEU B 1 54 ? 12.695 -20.062 -0.89 1 88.62 54 LEU B CA 1
ATOM 4752 C C . LEU B 1 54 ? 12.68 -18.547 -0.715 1 88.62 54 LEU B C 1
ATOM 4754 O O . LEU B 1 54 ? 11.945 -17.844 -1.415 1 88.62 54 LEU B O 1
ATOM 4758 N N . ILE B 1 55 ? 13.531 -18.016 0.202 1 85.81 55 ILE B N 1
ATOM 4759 C CA . ILE B 1 55 ? 13.656 -16.578 0.386 1 85.81 55 ILE B CA 1
ATOM 4760 C C . ILE B 1 55 ? 14.273 -15.945 -0.862 1 85.81 55 ILE B C 1
ATOM 4762 O O . ILE B 1 55 ? 15.25 -16.453 -1.405 1 85.81 55 ILE B O 1
ATOM 4766 N N . GLU B 1 56 ? 13.68 -14.938 -1.281 1 85.94 56 GLU B N 1
ATOM 4767 C CA . GLU B 1 56 ? 14.203 -14.227 -2.441 1 85.94 56 GLU B CA 1
ATOM 4768 C C . GLU B 1 56 ? 15.523 -13.539 -2.119 1 85.94 56 GLU B C 1
ATOM 4770 O O . GLU B 1 56 ? 15.68 -12.953 -1.047 1 85.94 56 GLU B O 1
ATOM 4775 N N . LYS B 1 57 ? 16.469 -13.742 -2.945 1 77 57 LYS B N 1
ATOM 4776 C CA . LYS B 1 57 ? 17.781 -13.133 -2.738 1 77 57 LYS B CA 1
ATOM 4777 C C . LYS B 1 57 ? 17.766 -11.656 -3.117 1 77 57 LYS B C 1
ATOM 4779 O O . LYS B 1 57 ? 18.203 -10.805 -2.34 1 77 57 LYS B O 1
ATOM 4784 N N . GLU B 1 58 ? 17.344 -11.461 -4.375 1 72.56 58 GLU B N 1
ATOM 4785 C CA . GLU B 1 58 ? 17.172 -10.102 -4.887 1 72.56 58 GLU B CA 1
ATOM 4786 C C . GLU B 1 58 ? 15.75 -9.898 -5.422 1 72.56 58 GLU B C 1
ATOM 4788 O O . GLU B 1 58 ? 15.117 -10.844 -5.887 1 72.56 58 GLU B O 1
ATOM 4793 N N . GLY B 1 59 ? 15.234 -8.734 -5.195 1 74.38 59 GLY B N 1
ATOM 4794 C CA . GLY B 1 59 ? 13.914 -8.453 -5.75 1 74.38 59 GLY B CA 1
ATOM 4795 C C . GLY B 1 59 ? 13.891 -8.469 -7.266 1 74.38 59 GLY B C 1
ATOM 4796 O O . GLY B 1 59 ? 14.945 -8.516 -7.91 1 74.38 59 GLY B O 1
ATOM 4797 N N . ALA B 1 60 ? 12.719 -8.781 -7.816 1 84.38 60 ALA B N 1
ATOM 4798 C CA . ALA B 1 60 ? 12.508 -8.711 -9.266 1 84.38 60 ALA B CA 1
ATOM 4799 C C . ALA B 1 60 ? 11.625 -7.523 -9.633 1 84.38 60 ALA B C 1
ATOM 4801 O O . ALA B 1 60 ? 10.703 -7.172 -8.898 1 84.38 60 ALA B O 1
ATOM 4802 N N . THR B 1 61 ? 11.945 -6.922 -10.781 1 82.81 61 THR B N 1
ATOM 4803 C CA . THR B 1 61 ? 11.211 -5.75 -11.25 1 82.81 61 THR B CA 1
ATOM 4804 C C . THR B 1 61 ? 10.344 -6.105 -12.445 1 82.81 61 THR B C 1
ATOM 4806 O O . THR B 1 61 ? 10.766 -6.848 -13.336 1 82.81 61 THR B O 1
ATOM 4809 N N . LEU B 1 62 ? 9.102 -5.594 -12.367 1 89.19 62 LEU B N 1
ATOM 4810 C CA . LEU B 1 62 ? 8.195 -5.801 -13.5 1 89.19 62 LEU B CA 1
ATOM 4811 C C . LEU B 1 62 ? 8.766 -5.18 -14.773 1 89.19 62 LEU B C 1
ATOM 4813 O O . LEU B 1 62 ? 9.289 -4.062 -14.742 1 89.19 62 LEU B O 1
ATOM 4817 N N . THR B 1 63 ? 8.703 -5.84 -15.883 1 86.25 63 THR B N 1
ATOM 4818 C CA . THR B 1 63 ? 9.211 -5.352 -17.156 1 86.25 63 THR B CA 1
ATOM 4819 C C . THR B 1 63 ? 8.094 -4.672 -17.953 1 86.25 63 THR B C 1
ATOM 4821 O O . THR B 1 63 ? 6.918 -4.809 -17.625 1 86.25 63 THR B O 1
ATOM 4824 N N . PRO B 1 64 ? 8.453 -3.99 -19.031 1 85.12 64 PRO B N 1
ATOM 4825 C CA . PRO B 1 64 ? 7.422 -3.428 -19.906 1 85.12 64 PRO B CA 1
ATOM 4826 C C . PRO B 1 64 ? 6.477 -4.492 -20.453 1 85.12 64 PRO B C 1
ATOM 4828 O O . PRO B 1 64 ? 5.277 -4.242 -20.609 1 85.12 64 PRO B O 1
ATOM 4831 N N . LEU B 1 65 ? 7.043 -5.641 -20.719 1 89 65 LEU B N 1
ATOM 4832 C CA . LEU B 1 65 ? 6.188 -6.738 -21.156 1 89 65 LEU B CA 1
ATOM 4833 C C . LEU B 1 65 ? 5.199 -7.125 -20.062 1 89 65 LEU B C 1
ATOM 4835 O O . LEU B 1 65 ? 4.023 -7.375 -20.344 1 89 65 LEU B O 1
ATOM 4839 N N . GLY B 1 66 ? 5.727 -7.207 -18.844 1 93 66 GLY B N 1
ATOM 4840 C CA . GLY B 1 66 ? 4.852 -7.496 -17.719 1 93 66 GLY B CA 1
ATOM 4841 C C . GLY B 1 66 ? 3.734 -6.48 -17.562 1 93 66 GLY B C 1
ATOM 4842 O O . GLY B 1 66 ? 2.594 -6.844 -17.266 1 93 66 GLY B O 1
ATOM 4843 N N . GLN B 1 67 ? 4.074 -5.234 -17.766 1 91.31 67 GLN B N 1
ATOM 4844 C CA . GLN B 1 67 ? 3.068 -4.18 -17.719 1 91.31 67 GLN B CA 1
ATOM 4845 C C . GLN B 1 67 ? 1.997 -4.391 -18.781 1 91.31 67 GLN B C 1
ATOM 4847 O O . GLN B 1 67 ? 0.802 -4.293 -18.5 1 91.31 67 GLN B O 1
ATOM 4852 N N . SER B 1 68 ? 2.449 -4.738 -19.953 1 91.75 68 SER B N 1
ATOM 4853 C CA . SER B 1 68 ? 1.531 -4.949 -21.062 1 91.75 68 SER B CA 1
ATOM 4854 C C . SER B 1 68 ? 0.628 -6.152 -20.812 1 91.75 68 SER B C 1
ATOM 4856 O O . SER B 1 68 ? -0.554 -6.133 -21.172 1 91.75 68 SER B O 1
ATOM 4858 N N . GLN B 1 69 ? 1.205 -7.141 -20.297 1 95.06 69 GLN B N 1
ATOM 4859 C CA . GLN B 1 69 ? 0.44 -8.344 -19.984 1 95.06 69 GLN B CA 1
ATOM 4860 C C . GLN B 1 69 ? -0.723 -8.031 -19.047 1 95.06 69 GLN B C 1
ATOM 4862 O O . GLN B 1 69 ? -1.86 -8.43 -19.297 1 95.06 69 GLN B O 1
ATOM 4867 N N . LEU B 1 70 ? -0.466 -7.297 -17.984 1 97.44 70 LEU B N 1
ATOM 4868 C CA . LEU B 1 70 ? -1.519 -7.016 -17 1 97.44 70 LEU B CA 1
ATOM 4869 C C . LEU B 1 70 ? -2.479 -5.957 -17.547 1 97.44 70 LEU B C 1
ATOM 4871 O O . LEU B 1 70 ? -3.672 -5.984 -17.234 1 97.44 70 LEU B O 1
ATOM 4875 N N . PHE B 1 71 ? -2.008 -5.047 -18.359 1 94.69 71 PHE B N 1
ATOM 4876 C CA . PHE B 1 71 ? -2.912 -4.133 -19.047 1 94.69 71 PHE B CA 1
ATOM 4877 C C . PHE B 1 71 ? -3.914 -4.902 -19.906 1 94.69 71 PHE B C 1
ATOM 4879 O O . PHE B 1 71 ? -5.113 -4.617 -19.875 1 94.69 71 PHE B O 1
ATOM 4886 N N . THR B 1 72 ? -3.379 -5.844 -20.641 1 96.5 72 THR B N 1
ATOM 4887 C CA . THR B 1 72 ? -4.219 -6.68 -21.484 1 96.5 72 THR B CA 1
ATOM 4888 C C . THR B 1 72 ? -5.242 -7.445 -20.656 1 96.5 72 THR B C 1
ATOM 4890 O O . THR B 1 72 ? -6.414 -7.535 -21.031 1 96.5 72 THR B O 1
ATOM 4893 N N . MET B 1 73 ? -4.781 -7.969 -19.578 1 98.12 73 MET B N 1
ATOM 4894 C CA . MET B 1 73 ? -5.703 -8.695 -18.703 1 98.12 73 MET B CA 1
ATOM 4895 C C . MET B 1 73 ? -6.77 -7.762 -18.141 1 98.12 73 MET B C 1
ATOM 4897 O O . MET B 1 73 ? -7.938 -8.133 -18.047 1 98.12 73 MET B O 1
ATOM 4901 N N . GLY B 1 74 ? -6.371 -6.543 -17.703 1 96.94 74 GLY B N 1
ATOM 4902 C CA . GLY B 1 74 ? -7.348 -5.555 -17.281 1 96.94 74 GLY B CA 1
ATOM 4903 C C . GLY B 1 74 ? -8.383 -5.234 -18.344 1 96.94 74 GLY B C 1
ATOM 4904 O O . GLY B 1 74 ? -9.57 -5.117 -18.047 1 96.94 74 GLY B O 1
ATOM 4905 N N . THR B 1 75 ? -7.941 -5.129 -19.562 1 94.75 75 THR B N 1
ATOM 4906 C CA . THR B 1 75 ? -8.836 -4.859 -20.672 1 94.75 75 THR B CA 1
ATOM 4907 C C . THR B 1 75 ? -9.82 -6.008 -20.875 1 94.75 75 THR B C 1
ATOM 4909 O O . THR B 1 75 ? -11.008 -5.777 -21.109 1 94.75 75 THR B O 1
ATOM 4912 N N . TRP B 1 76 ? -9.32 -7.207 -20.766 1 97.12 76 TRP B N 1
ATOM 4913 C CA . TRP B 1 76 ? -10.203 -8.367 -20.891 1 97.12 76 TRP B CA 1
ATOM 4914 C C . TRP B 1 76 ? -11.273 -8.359 -19.812 1 97.12 76 TRP B C 1
ATOM 4916 O O . TRP B 1 76 ? -12.453 -8.602 -20.094 1 97.12 76 TRP B O 1
ATOM 4926 N N . LEU B 1 77 ? -10.859 -8.117 -18.547 1 97.31 77 LEU B N 1
ATOM 4927 C CA . LEU B 1 77 ? -11.805 -8.07 -17.438 1 97.31 77 LEU B CA 1
ATOM 4928 C C . LEU B 1 77 ? -12.898 -7.039 -17.703 1 97.31 77 LEU B C 1
ATOM 4930 O O . LEU B 1 77 ? -14.078 -7.301 -17.453 1 97.31 77 LEU B O 1
ATOM 4934 N N . ARG B 1 78 ? -12.5 -5.875 -18.141 1 94.25 78 ARG B N 1
ATOM 4935 C CA . ARG B 1 78 ? -13.469 -4.832 -18.469 1 94.25 78 ARG B CA 1
ATOM 4936 C C . ARG B 1 78 ? -14.453 -5.309 -19.531 1 94.25 78 ARG B C 1
ATOM 4938 O O . ARG B 1 78 ? -15.664 -5.148 -19.375 1 94.25 78 ARG B O 1
ATOM 4945 N N . GLN B 1 79 ? -13.977 -5.883 -20.578 1 93.75 79 GLN B N 1
ATOM 4946 C CA . GLN B 1 79 ? -14.812 -6.344 -21.688 1 93.75 79 GLN B CA 1
ATOM 4947 C C . GLN B 1 79 ? -15.727 -7.484 -21.234 1 93.75 79 GLN B C 1
ATOM 4949 O O . GLN B 1 79 ? -16.891 -7.539 -21.625 1 93.75 79 GLN B O 1
ATOM 4954 N N . GLU B 1 80 ? -15.188 -8.336 -20.453 1 95 80 GLU B N 1
ATOM 4955 C CA . GLU B 1 80 ? -15.922 -9.516 -20.016 1 95 80 GLU B CA 1
ATOM 4956 C C . GLU B 1 80 ? -17.062 -9.133 -19.078 1 95 80 GLU B C 1
ATOM 4958 O O . GLU B 1 80 ? -18.156 -9.727 -19.156 1 95 80 GLU B O 1
ATOM 4963 N N . TYR B 1 81 ? -16.891 -8.133 -18.203 1 94.38 81 TYR B N 1
ATOM 4964 C CA . TYR B 1 81 ? -17.812 -7.949 -17.109 1 94.38 81 TYR B CA 1
ATOM 4965 C C . TYR B 1 81 ? -18.516 -6.594 -17.203 1 94.38 81 TYR B C 1
ATOM 4967 O O . TYR B 1 81 ? -19.406 -6.297 -16.406 1 94.38 81 TYR B O 1
ATOM 4975 N N . SER B 1 82 ? -18.172 -5.723 -18.062 1 85.75 82 SER B N 1
ATOM 4976 C CA . SER B 1 82 ? -18.703 -4.367 -18.125 1 85.75 82 SER B CA 1
ATOM 4977 C C . SER B 1 82 ? -20.219 -4.375 -18.328 1 85.75 82 SER B C 1
ATOM 4979 O O . SER B 1 82 ? -20.922 -3.457 -17.891 1 85.75 82 SER B O 1
ATOM 4981 N N . ASN B 1 83 ? -20.719 -5.375 -18.969 1 83.75 83 ASN B N 1
ATOM 4982 C CA . ASN B 1 83 ? -22.156 -5.441 -19.203 1 83.75 83 ASN B CA 1
ATOM 4983 C C . ASN B 1 83 ? -22.906 -5.938 -17.969 1 83.75 83 ASN B C 1
ATOM 4985 O O . ASN B 1 83 ? -24.109 -5.723 -17.844 1 83.75 83 ASN B O 1
ATOM 4989 N N . SER B 1 84 ? -22.219 -6.512 -17.125 1 86.38 84 SER B N 1
ATOM 4990 C CA . SER B 1 84 ? -22.875 -7.145 -15.992 1 86.38 84 SER B CA 1
ATOM 4991 C C . SER B 1 84 ? -22.609 -6.387 -14.703 1 86.38 84 SER B C 1
ATOM 4993 O O . SER B 1 84 ? -23.297 -6.582 -13.703 1 86.38 84 SER B O 1
ATOM 4995 N N . MET B 1 85 ? -21.594 -5.629 -14.719 1 85.06 85 MET B N 1
ATOM 4996 C CA . MET B 1 85 ? -21.188 -4.918 -13.5 1 85.06 85 MET B CA 1
ATOM 4997 C C . MET B 1 85 ? -20.719 -3.508 -13.82 1 85.06 85 MET B C 1
ATOM 4999 O O . MET B 1 85 ? -20.234 -3.248 -14.93 1 85.06 85 MET B O 1
ATOM 5003 N N . ASP B 1 86 ? -20.875 -2.641 -12.812 1 73.88 86 ASP B N 1
ATOM 5004 C CA . ASP B 1 86 ? -20.469 -1.25 -12.977 1 73.88 86 ASP B CA 1
ATOM 5005 C C . ASP B 1 86 ? -18.953 -1.121 -12.93 1 73.88 86 ASP B C 1
ATOM 5007 O O . ASP B 1 86 ? -18.375 -0.873 -11.867 1 73.88 86 ASP B O 1
ATOM 5011 N N . LEU B 1 87 ? -18.328 -1.308 -14.086 1 78.94 87 LEU B N 1
ATOM 5012 C CA . LEU B 1 87 ? -16.891 -1.147 -14.203 1 78.94 87 LEU B CA 1
ATOM 5013 C C . LEU B 1 87 ? -16.547 0.029 -15.109 1 78.94 87 LEU B C 1
ATOM 5015 O O . LEU B 1 87 ? -15.406 0.152 -15.57 1 78.94 87 LEU B O 1
ATOM 5019 N N . LYS B 1 88 ? -17.516 0.855 -15.344 1 73.75 88 LYS B N 1
ATOM 5020 C CA . LYS B 1 88 ? -17.297 1.983 -16.234 1 73.75 88 LYS B CA 1
ATOM 5021 C C . LYS B 1 88 ? -16.391 3.025 -15.602 1 73.75 88 LYS B C 1
ATOM 5023 O O . LYS B 1 88 ? -15.523 3.602 -16.281 1 73.75 88 LYS B O 1
ATOM 5028 N N . TYR B 1 89 ? -16.594 3.219 -14.297 1 74.38 89 TYR B N 1
ATOM 5029 C CA . TYR B 1 89 ? -15.773 4.176 -13.57 1 74.38 89 TYR B CA 1
ATOM 5030 C C . TYR B 1 89 ? -15.266 3.58 -12.258 1 74.38 89 TYR B C 1
ATOM 5032 O O . TYR B 1 89 ? -15.953 2.771 -11.633 1 74.38 89 TYR B O 1
ATOM 5040 N N . PHE B 1 90 ? -14.133 4.07 -11.945 1 79.12 90 PHE B N 1
ATOM 5041 C CA . PHE B 1 90 ? -13.617 3.662 -10.648 1 79.12 90 PHE B CA 1
ATOM 5042 C C . PHE B 1 90 ? -14.375 4.355 -9.523 1 79.12 90 PHE B C 1
ATOM 5044 O O . PHE B 1 90 ? -14.594 5.566 -9.562 1 79.12 90 PHE B O 1
ATOM 5051 N N . ASN B 1 91 ? -14.734 3.604 -8.625 1 76.44 91 ASN B N 1
ATOM 5052 C CA . ASN B 1 91 ? -15.391 4.051 -7.402 1 76.44 91 ASN B CA 1
ATOM 5053 C C . ASN B 1 91 ? -14.766 3.408 -6.168 1 76.44 91 ASN B C 1
ATOM 5055 O O . ASN B 1 91 ? -14.922 2.207 -5.941 1 76.44 91 ASN B O 1
ATOM 5059 N N . PRO B 1 92 ? -14.102 4.207 -5.348 1 77.12 92 PRO B N 1
ATOM 5060 C CA . PRO B 1 92 ? -13.406 3.619 -4.199 1 77.12 92 PRO B CA 1
ATOM 5061 C C . PRO B 1 92 ? -14.359 2.943 -3.217 1 77.12 92 PRO B C 1
ATOM 5063 O O . PRO B 1 92 ? -13.922 2.158 -2.371 1 77.12 92 PRO B O 1
ATOM 5066 N N . ALA B 1 93 ? -15.633 3.203 -3.266 1 73.56 93 ALA B N 1
ATOM 5067 C CA . ALA B 1 93 ? -16.609 2.547 -2.396 1 73.56 93 ALA B CA 1
ATOM 5068 C C . ALA B 1 93 ? -16.984 1.174 -2.941 1 73.56 93 ALA B C 1
ATOM 5070 O O . ALA B 1 93 ? -17.547 0.348 -2.219 1 73.56 93 ALA B O 1
ATOM 5071 N N . LEU B 1 94 ? -16.703 0.922 -4.238 1 81 94 LEU B N 1
ATOM 5072 C CA . LEU B 1 94 ? -17.172 -0.302 -4.883 1 81 94 LEU B CA 1
ATOM 5073 C C . LEU B 1 94 ? -15.992 -1.166 -5.32 1 81 94 LEU B C 1
ATOM 5075 O O . LEU B 1 94 ? -16.141 -2.373 -5.523 1 81 94 LEU B O 1
ATOM 5079 N N . HIS B 1 95 ? -14.906 -0.479 -5.5 1 87.12 95 HIS B N 1
ATOM 5080 C CA . HIS B 1 95 ? -13.75 -1.152 -6.074 1 87.12 95 HIS B CA 1
ATOM 5081 C C . HIS B 1 95 ? -12.547 -1.076 -5.137 1 87.12 95 HIS B C 1
ATOM 5083 O O . HIS B 1 95 ? -12.203 0.003 -4.652 1 87.12 95 HIS B O 1
ATOM 5089 N N . LEU B 1 96 ? -11.977 -2.211 -4.84 1 91.12 96 LEU B N 1
ATOM 5090 C CA . LEU B 1 96 ? -10.805 -2.248 -3.969 1 91.12 96 LEU B CA 1
ATOM 5091 C C . LEU B 1 96 ? -9.68 -3.053 -4.609 1 91.12 96 LEU B C 1
ATOM 5093 O O . LEU B 1 96 ? -9.875 -4.215 -4.973 1 91.12 96 LEU B O 1
ATOM 5097 N N . LEU B 1 97 ? -8.578 -2.42 -4.777 1 94.56 97 LEU B N 1
ATOM 5098 C CA . LEU B 1 97 ? -7.391 -3.086 -5.305 1 94.56 97 LEU B CA 1
ATOM 5099 C C . LEU B 1 97 ? -6.344 -3.273 -4.215 1 94.56 97 LEU B C 1
ATOM 5101 O O . LEU B 1 97 ? -5.875 -2.299 -3.621 1 94.56 97 LEU B O 1
ATOM 5105 N N . GLU B 1 98 ? -6 -4.527 -4.027 1 95.44 98 GLU B N 1
ATOM 5106 C CA . GLU B 1 98 ? -4.98 -4.902 -3.051 1 95.44 98 GLU B CA 1
ATOM 5107 C C . GLU B 1 98 ? -3.812 -5.621 -3.721 1 95.44 98 GLU B C 1
ATOM 5109 O O . GLU B 1 98 ? -3.988 -6.266 -4.758 1 95.44 98 GLU B O 1
ATOM 5114 N N . SER B 1 99 ? -2.639 -5.477 -3.109 1 96.06 99 SER B N 1
ATOM 5115 C CA . SER B 1 99 ? -1.436 -6.121 -3.627 1 96.06 99 SER B CA 1
ATOM 5116 C C . SER B 1 99 ? -0.492 -6.52 -2.498 1 96.06 99 SER B C 1
ATOM 5118 O O . SER B 1 99 ? -0.596 -6.004 -1.384 1 96.06 99 SER B O 1
ATOM 5120 N N . THR B 1 100 ? 0.32 -7.527 -2.787 1 95.12 100 THR B N 1
ATOM 5121 C CA . THR B 1 100 ? 1.484 -7.672 -1.92 1 95.12 100 THR B CA 1
ATOM 5122 C C . THR B 1 100 ? 2.369 -6.43 -1.993 1 95.12 100 THR B C 1
ATOM 5124 O O . THR B 1 100 ? 2.254 -5.633 -2.926 1 95.12 100 THR B O 1
ATOM 5127 N N . ASN B 1 101 ? 3.17 -6.254 -0.987 1 90.38 101 ASN B N 1
ATOM 5128 C CA . ASN B 1 101 ? 3.984 -5.047 -0.921 1 90.38 101 ASN B CA 1
ATOM 5129 C C . ASN B 1 101 ? 5.305 -5.219 -1.669 1 90.38 101 ASN B C 1
ATOM 5131 O O . ASN B 1 101 ? 6.371 -4.914 -1.133 1 90.38 101 ASN B O 1
ATOM 5135 N N . LEU B 1 102 ? 5.277 -5.797 -2.807 1 90.06 102 LEU B N 1
ATOM 5136 C CA . LEU B 1 102 ? 6.418 -5.926 -3.707 1 90.06 102 LEU B CA 1
ATOM 5137 C C . LEU B 1 102 ? 6.215 -5.094 -4.965 1 90.06 102 LEU B C 1
ATOM 5139 O O . LEU B 1 102 ? 5.105 -5.035 -5.504 1 90.06 102 LEU B O 1
ATOM 5143 N N . ASP B 1 103 ? 7.281 -4.48 -5.422 1 85.81 103 ASP B N 1
ATOM 5144 C CA . ASP B 1 103 ? 7.227 -3.553 -6.551 1 85.81 103 ASP B CA 1
ATOM 5145 C C . ASP B 1 103 ? 6.539 -4.195 -7.754 1 85.81 103 ASP B C 1
ATOM 5147 O O . ASP B 1 103 ? 5.652 -3.592 -8.359 1 85.81 103 ASP B O 1
ATOM 5151 N N . ARG B 1 104 ? 6.891 -5.414 -8.102 1 90.94 104 ARG B N 1
ATOM 5152 C CA . ARG B 1 104 ? 6.375 -6.066 -9.305 1 90.94 104 ARG B CA 1
ATOM 5153 C C . ARG B 1 104 ? 4.879 -6.336 -9.18 1 90.94 104 ARG B C 1
ATOM 5155 O O . ARG B 1 104 ? 4.148 -6.277 -10.172 1 90.94 104 ARG B O 1
ATOM 5162 N N . ALA B 1 105 ? 4.422 -6.637 -7.992 1 95.56 105 ALA B N 1
ATOM 5163 C CA . ALA B 1 105 ? 3.006 -6.926 -7.789 1 95.56 105 ALA B CA 1
ATOM 5164 C C . ALA B 1 105 ? 2.176 -5.645 -7.793 1 95.56 105 ALA B C 1
ATOM 5166 O O . ALA B 1 105 ? 1.093 -5.602 -8.383 1 95.56 105 ALA B O 1
ATOM 5167 N N . ILE B 1 106 ? 2.648 -4.562 -7.133 1 93.81 106 ILE B N 1
ATOM 5168 C CA . ILE B 1 106 ? 1.952 -3.283 -7.137 1 93.81 106 ILE B CA 1
ATOM 5169 C C . ILE B 1 106 ? 1.903 -2.725 -8.555 1 93.81 106 ILE B C 1
ATOM 5171 O O . ILE B 1 106 ? 0.855 -2.264 -9.016 1 93.81 106 ILE B O 1
ATOM 5175 N N . SER B 1 107 ? 3.018 -2.814 -9.25 1 91.44 107 SER B N 1
ATOM 5176 C CA . SER B 1 107 ? 3.068 -2.336 -10.625 1 91.44 107 SER B CA 1
ATOM 5177 C C . SER B 1 107 ? 2.133 -3.139 -11.523 1 91.44 107 SER B C 1
ATOM 5179 O O . SER B 1 107 ? 1.553 -2.596 -12.469 1 91.44 107 SER B O 1
ATOM 5181 N N . SER B 1 108 ? 2.047 -4.406 -11.242 1 96.38 108 SER B N 1
ATOM 5182 C CA . SER B 1 108 ? 1.099 -5.242 -11.969 1 96.38 108 SER B CA 1
ATOM 5183 C C . SER B 1 108 ? -0.338 -4.797 -11.719 1 96.38 108 SER B C 1
ATOM 5185 O O . SER B 1 108 ? -1.14 -4.715 -12.656 1 96.38 108 SER B O 1
ATOM 5187 N N . ALA B 1 109 ? -0.638 -4.523 -10.492 1 97 109 ALA B N 1
ATOM 5188 C CA . ALA B 1 109 ? -1.971 -4.027 -10.156 1 97 109 ALA B CA 1
ATOM 5189 C C . ALA B 1 109 ? -2.252 -2.701 -10.852 1 97 109 ALA B C 1
ATOM 5191 O O . ALA B 1 109 ? -3.35 -2.488 -11.375 1 97 109 ALA B O 1
ATOM 5192 N N . ASN B 1 110 ? -1.279 -1.822 -10.82 1 92.25 110 ASN B N 1
ATOM 5193 C CA . ASN B 1 110 ? -1.415 -0.536 -11.5 1 92.25 110 ASN B CA 1
ATOM 5194 C C . ASN B 1 110 ? -1.657 -0.711 -12.992 1 92.25 110 ASN B C 1
ATOM 5196 O O . ASN B 1 110 ? -2.467 0.007 -13.586 1 92.25 110 ASN B O 1
ATOM 5200 N N . SER B 1 111 ? -0.934 -1.634 -13.602 1 93.12 111 SER B N 1
ATOM 5201 C CA . SER B 1 111 ? -1.07 -1.897 -15.031 1 93.12 111 SER B CA 1
ATOM 5202 C C . SER B 1 111 ? -2.441 -2.482 -15.359 1 93.12 111 SER B C 1
ATOM 5204 O O . SER B 1 111 ? -3.072 -2.088 -16.344 1 93.12 111 SER B O 1
ATOM 5206 N N . LEU B 1 112 ? -2.818 -3.436 -14.562 1 96.94 112 LEU B N 1
ATOM 5207 C CA . LEU B 1 112 ? -4.141 -4.023 -14.742 1 96.94 112 LEU B CA 1
ATOM 5208 C C . LEU B 1 112 ? -5.23 -2.965 -14.609 1 96.94 112 LEU B C 1
ATOM 5210 O O . LEU B 1 112 ? -6.18 -2.945 -15.398 1 96.94 112 LEU B O 1
ATOM 5214 N N . ALA B 1 113 ? -5.098 -2.051 -13.656 1 93.06 113 ALA B N 1
ATOM 5215 C CA . ALA B 1 113 ? -6.07 -0.99 -13.414 1 93.06 113 ALA B CA 1
ATOM 5216 C C . ALA B 1 113 ? -6.191 -0.064 -14.617 1 93.06 113 ALA B C 1
ATOM 5218 O O . ALA B 1 113 ? -7.273 0.448 -14.914 1 93.06 113 ALA B O 1
ATOM 5219 N N . LEU B 1 114 ? -5.117 0.162 -15.297 1 89.56 114 LEU B N 1
ATOM 5220 C CA . LEU B 1 114 ? -5.137 0.997 -16.5 1 89.56 114 LEU B CA 1
ATOM 5221 C C . LEU B 1 114 ? -6.035 0.39 -17.562 1 89.56 114 LEU B C 1
ATOM 5223 O O . LEU B 1 114 ? -6.715 1.115 -18.297 1 89.56 114 LEU B O 1
ATOM 5227 N N . GLY B 1 115 ? -5.953 -0.899 -17.688 1 92.25 115 GLY B N 1
ATOM 5228 C CA . GLY B 1 115 ? -6.805 -1.581 -18.641 1 92.25 115 GLY B CA 1
ATOM 5229 C C . GLY B 1 115 ? -8.242 -1.7 -18.188 1 92.25 115 GLY B C 1
ATOM 5230 O O . GLY B 1 115 ? -9.172 -1.628 -19 1 92.25 115 GLY B O 1
ATOM 5231 N N . LEU B 1 116 ? -8.406 -1.877 -16.922 1 93 116 LEU B N 1
ATOM 5232 C CA . LEU B 1 116 ? -9.719 -2.09 -16.328 1 93 116 LEU B CA 1
ATOM 5233 C C . LEU B 1 116 ? -10.539 -0.803 -16.344 1 93 116 LEU B C 1
ATOM 5235 O O . LEU B 1 116 ? -11.75 -0.834 -16.578 1 93 116 LEU B O 1
ATOM 5239 N N . PHE B 1 117 ? -9.891 0.334 -15.961 1 86.25 117 PHE B N 1
ATOM 5240 C CA . PHE B 1 117 ? -10.508 1.65 -15.898 1 86.25 117 PHE B CA 1
ATOM 5241 C C . PHE B 1 117 ? -9.773 2.639 -16.797 1 86.25 117 PHE B C 1
ATOM 5243 O O . PHE B 1 117 ? -8.922 3.396 -16.328 1 86.25 117 PHE B O 1
ATOM 5250 N N . PRO B 1 118 ? -10.172 2.67 -18.031 1 78.31 118 PRO B N 1
ATOM 5251 C CA . PRO B 1 118 ? -9.461 3.582 -18.938 1 78.31 118 PRO B CA 1
ATOM 5252 C C . PRO B 1 118 ? -9.523 5.035 -18.469 1 78.31 118 PRO B C 1
ATOM 5254 O O . PRO B 1 118 ? -10.453 5.426 -17.766 1 78.31 118 PRO B O 1
ATOM 5257 N N . GLU B 1 119 ? -8.508 5.781 -18.812 1 67.12 119 GLU B N 1
ATOM 5258 C CA . GLU B 1 119 ? -8.258 7.145 -18.359 1 67.12 119 GLU B CA 1
ATOM 5259 C C . GLU B 1 119 ? -9.508 8.008 -18.516 1 67.12 119 GLU B C 1
ATOM 5261 O O . GLU B 1 119 ? -9.852 8.781 -17.609 1 67.12 119 GLU B O 1
ATOM 5266 N N . ALA B 1 120 ? -10.07 7.914 -19.609 1 61.16 120 ALA B N 1
ATOM 5267 C CA . ALA B 1 120 ? -11.25 8.734 -19.875 1 61.16 120 ALA B CA 1
ATOM 5268 C C . ALA B 1 120 ? -12.367 8.43 -18.875 1 61.16 120 ALA B C 1
ATOM 5270 O O . ALA B 1 120 ? -13.273 9.242 -18.688 1 61.16 120 ALA B O 1
ATOM 5271 N N . GLN B 1 121 ? -12.18 7.363 -18.25 1 59.62 121 GLN B N 1
ATOM 5272 C CA . GLN B 1 121 ? -13.234 6.887 -17.359 1 59.62 121 GLN B CA 1
ATOM 5273 C C . GLN B 1 121 ? -12.773 6.922 -15.906 1 59.62 121 GLN B C 1
ATOM 5275 O O . GLN B 1 121 ? -13.516 6.512 -15.008 1 59.62 121 GLN B O 1
ATOM 5280 N N . ARG B 1 122 ? -11.633 7.359 -15.711 1 61.16 122 ARG B N 1
ATOM 5281 C CA . ARG B 1 122 ? -11.125 7.395 -14.344 1 61.16 122 ARG B CA 1
ATOM 5282 C C . ARG B 1 122 ? -11.586 8.656 -13.617 1 61.16 122 ARG B C 1
ATOM 5284 O O . ARG B 1 122 ? -11.266 9.766 -14.031 1 61.16 122 ARG B O 1
ATOM 5291 N N . ALA B 1 123 ? -12.883 8.727 -13.469 1 53.53 123 ALA B N 1
ATOM 5292 C CA . ALA B 1 123 ? -13.352 9.828 -12.625 1 53.53 123 ALA B CA 1
ATOM 5293 C C . ALA B 1 123 ? -13.117 9.523 -11.148 1 53.53 123 ALA B C 1
ATOM 5295 O O . ALA B 1 123 ? -13.133 8.359 -10.742 1 53.53 123 ALA B O 1
ATOM 5296 N N . THR B 1 124 ? -12.281 10.336 -10.539 1 52.62 124 THR B N 1
ATOM 5297 C CA . THR B 1 124 ? -12.328 10.195 -9.094 1 52.62 124 THR B CA 1
ATOM 5298 C C . THR B 1 124 ? -13.766 10.266 -8.586 1 52.62 124 THR B C 1
ATOM 5300 O O . THR B 1 124 ? -14.414 11.305 -8.703 1 52.62 124 THR B O 1
ATOM 5303 N N . GLY B 1 125 ? -14.641 9.328 -9.172 1 48.94 125 GLY B N 1
ATOM 5304 C CA . GLY B 1 125 ? -16.047 9.398 -8.836 1 48.94 125 GLY B CA 1
ATOM 5305 C C . GLY B 1 125 ? -16.328 9.172 -7.363 1 48.94 125 GLY B C 1
ATOM 5306 O O . GLY B 1 125 ? -15.57 8.469 -6.688 1 48.94 125 GLY B O 1
ATOM 5307 N N . ILE B 1 126 ? -16.719 10.195 -6.758 1 49.88 126 ILE B N 1
ATOM 5308 C CA . ILE B 1 126 ? -17.344 10.047 -5.441 1 49.88 126 ILE B CA 1
ATOM 5309 C C . ILE B 1 126 ? -18.812 9.68 -5.602 1 49.88 126 ILE B C 1
ATOM 5311 O O . ILE B 1 126 ? -19.406 9.938 -6.648 1 49.88 126 ILE B O 1
ATOM 5315 N N . LEU B 1 127 ? -19.188 8.797 -4.824 1 49.28 127 LEU B N 1
ATOM 5316 C CA . LEU B 1 127 ? -20.641 8.648 -4.711 1 49.28 127 LEU B CA 1
ATOM 5317 C C . LEU B 1 127 ? -21.219 9.727 -3.803 1 49.28 127 LEU B C 1
ATOM 5319 O O . LEU B 1 127 ? -20.672 10.016 -2.74 1 49.28 127 LEU B O 1
ATOM 5323 N N . VAL B 1 128 ? -21.984 10.672 -4.418 1 47.44 128 VAL B N 1
ATOM 5324 C CA . VAL B 1 128 ? -22.688 11.656 -3.598 1 47.44 128 VAL B CA 1
ATOM 5325 C C . VAL B 1 128 ? -24.156 11.258 -3.455 1 47.44 128 VAL B C 1
ATOM 5327 O O . VAL B 1 128 ? -24.719 10.602 -4.336 1 47.44 128 VAL B O 1
ATOM 5330 N N . GLU B 1 129 ? -24.516 11.297 -2.25 1 46.94 129 GLU B N 1
ATOM 5331 C CA . GLU B 1 129 ? -25.938 11.047 -2.027 1 46.94 129 GLU B CA 1
ATOM 5332 C C . GLU B 1 129 ? -26.797 12.102 -2.713 1 46.94 129 GLU B C 1
ATOM 5334 O O . GLU B 1 129 ? -26.578 13.305 -2.537 1 46.94 129 GLU B O 1
ATOM 5339 N N . ASP B 1 130 ? -27.594 11.719 -3.617 1 45.56 130 ASP B N 1
ATOM 5340 C CA . ASP B 1 130 ? -28.5 12.672 -4.246 1 45.56 130 ASP B CA 1
ATOM 5341 C C . ASP B 1 130 ? -29.703 12.969 -3.34 1 45.56 130 ASP B C 1
ATOM 5343 O O . ASP B 1 130 ? -29.734 12.516 -2.193 1 45.56 130 ASP B O 1
ATOM 5347 N N . ALA B 1 131 ? -30.5 13.93 -3.783 1 48 131 ALA B N 1
ATOM 5348 C CA . ALA B 1 131 ? -31.656 14.438 -3.049 1 48 131 ALA B CA 1
ATOM 5349 C C . ALA B 1 131 ? -32.5 13.305 -2.49 1 48 131 ALA B C 1
ATOM 5351 O O . ALA B 1 131 ? -33.188 13.469 -1.481 1 48 131 ALA B O 1
ATOM 5352 N N . ASN B 1 132 ? -32.375 12.094 -2.936 1 43.44 132 ASN B N 1
ATOM 5353 C CA . ASN B 1 132 ? -33.156 10.93 -2.537 1 43.44 132 ASN B CA 1
ATOM 5354 C C . ASN B 1 132 ? -32.281 9.945 -1.73 1 43.44 132 ASN B C 1
ATOM 5356 O O . ASN B 1 132 ? -32.656 8.773 -1.605 1 43.44 132 ASN B O 1
ATOM 5360 N N . LYS B 1 133 ? -31.172 10.492 -1.34 1 47.66 133 LYS B N 1
ATOM 5361 C CA . LYS B 1 133 ? -30.234 9.82 -0.443 1 47.66 133 LYS B CA 1
ATOM 5362 C C . LYS B 1 133 ? -29.641 8.578 -1.102 1 47.66 133 LYS B C 1
ATOM 5364 O O . LYS B 1 133 ? -29.344 7.59 -0.424 1 47.66 133 LYS B O 1
ATOM 5369 N N . THR B 1 134 ? -29.812 8.688 -2.436 1 44.62 134 THR B N 1
ATOM 5370 C CA . THR B 1 134 ? -29.188 7.645 -3.244 1 44.62 134 THR B CA 1
ATOM 5371 C C . THR B 1 134 ? -27.75 8.031 -3.604 1 44.62 134 THR B C 1
ATOM 5373 O O . THR B 1 134 ? -27.484 9.188 -3.936 1 44.62 134 THR B O 1
ATOM 5376 N N . LEU B 1 135 ? -26.797 7.219 -3.326 1 45.53 135 LEU B N 1
ATOM 5377 C CA . LEU B 1 135 ? -25.438 7.5 -3.734 1 45.53 135 LEU B CA 1
ATOM 5378 C C . LEU B 1 135 ? -25.312 7.547 -5.254 1 45.53 135 LEU B C 1
ATOM 5380 O O . LEU B 1 135 ? -25.641 6.574 -5.938 1 45.53 135 LEU B O 1
ATOM 5384 N N . VAL B 1 136 ? -25.344 8.82 -5.719 1 48.34 136 VAL B N 1
ATOM 5385 C CA . VAL B 1 136 ? -25.141 9.031 -7.148 1 48.34 136 VAL B CA 1
ATOM 5386 C C . VAL B 1 136 ? -23.656 9.328 -7.418 1 48.34 136 VAL B C 1
ATOM 5388 O O . VAL B 1 136 ? -23.016 10.047 -6.648 1 48.34 136 VAL B O 1
ATOM 5391 N N . PRO B 1 137 ? -23.109 8.445 -8.305 1 50.84 137 PRO B N 1
ATOM 5392 C CA . PRO B 1 137 ? -21.734 8.781 -8.648 1 50.84 137 PRO B CA 1
ATOM 5393 C C . PRO B 1 137 ? -21.562 10.258 -9.023 1 50.84 137 PRO B C 1
ATOM 5395 O O . PRO B 1 137 ? -22.328 10.773 -9.844 1 50.84 137 PRO B O 1
ATOM 5398 N N . ALA B 1 138 ? -21.219 11.016 -8.078 1 55.81 138 ALA B N 1
ATOM 5399 C CA . ALA B 1 138 ? -20.719 12.305 -8.531 1 55.81 138 ALA B CA 1
ATOM 5400 C C . ALA B 1 138 ? -19.328 12.172 -9.141 1 55.81 138 ALA B C 1
ATOM 5402 O O . ALA B 1 138 ? -18.328 12.172 -8.414 1 55.81 138 ALA B O 1
ATOM 5403 N N . LEU B 1 139 ? -19.391 11.523 -10.367 1 58.03 139 LEU B N 1
ATOM 5404 C CA . LEU B 1 139 ? -18.141 11.289 -11.086 1 58.03 139 LEU B CA 1
ATOM 5405 C C . LEU B 1 139 ? -17.516 12.602 -11.523 1 58.03 139 LEU B C 1
ATOM 5407 O O . LEU B 1 139 ? -18.188 13.469 -12.086 1 58.03 139 LEU B O 1
ATOM 5411 N N . MET B 1 140 ? -16.5 12.914 -10.797 1 64.12 140 MET B N 1
ATOM 5412 C CA . MET B 1 140 ? -15.773 14.07 -11.328 1 64.12 140 MET B CA 1
ATOM 5413 C C . MET B 1 140 ? -14.508 13.625 -12.055 1 64.12 140 MET B C 1
ATOM 5415 O O . MET B 1 140 ? -13.82 12.695 -11.609 1 64.12 140 MET B O 1
ATOM 5419 N N . THR B 1 141 ? -14.352 14.234 -13.141 1 67.69 141 THR B N 1
ATOM 5420 C CA . THR B 1 141 ? -13.148 14.016 -13.93 1 67.69 141 THR B CA 1
ATOM 5421 C C . THR B 1 141 ? -11.984 14.828 -13.367 1 67.69 141 THR B C 1
ATOM 5423 O O . THR B 1 141 ? -12.172 15.938 -12.867 1 67.69 141 THR B O 1
ATOM 5426 N N . SER B 1 142 ? -10.836 14.211 -13.367 1 74.38 142 SER B N 1
ATOM 5427 C CA . SER B 1 142 ? -9.609 14.898 -12.961 1 74.38 142 SER B CA 1
ATOM 5428 C C . SER B 1 142 ? -9.375 16.141 -13.797 1 74.38 142 SER B C 1
ATOM 5430 O O . SER B 1 142 ? -9.68 16.172 -14.992 1 74.38 142 SER B O 1
ATOM 5432 N N . PHE B 1 143 ? -8.836 17.188 -13.055 1 73.69 143 PHE B N 1
ATOM 5433 C CA . PHE B 1 143 ? -8.438 18.391 -13.766 1 73.69 143 PHE B CA 1
ATOM 5434 C C . PHE B 1 143 ? -7.148 18.156 -14.539 1 73.69 143 PHE B C 1
ATOM 5436 O O . PHE B 1 143 ? -6.77 18.984 -15.383 1 73.69 143 PHE B O 1
ATOM 5443 N N . LEU B 1 144 ? -6.586 17.062 -14.273 1 77.38 144 LEU B N 1
ATOM 5444 C CA . LEU B 1 144 ? -5.289 16.781 -14.883 1 77.38 144 LEU B CA 1
ATOM 5445 C C . LEU B 1 144 ? -5.461 16.094 -16.234 1 77.38 144 LEU B C 1
ATOM 5447 O O . LEU B 1 144 ? -6.457 15.414 -16.469 1 77.38 144 LEU B O 1
ATOM 5451 N N . GLU B 1 145 ? -4.473 16.328 -17.109 1 74.38 145 GLU B N 1
ATOM 5452 C CA . GLU B 1 145 ? -4.48 15.68 -18.406 1 74.38 145 GLU B CA 1
ATOM 5453 C C . GLU B 1 145 ? -4.52 14.156 -18.266 1 74.38 145 GLU B C 1
ATOM 5455 O O . GLU B 1 145 ? -5.219 13.477 -19.016 1 74.38 145 GLU B O 1
ATOM 5460 N N . THR B 1 146 ? -3.762 13.734 -17.312 1 74.62 146 THR B N 1
ATOM 5461 C CA . THR B 1 146 ? -3.775 12.32 -16.969 1 74.62 146 THR B CA 1
ATOM 5462 C C . THR B 1 146 ? -4.223 12.125 -15.516 1 74.62 146 THR B C 1
ATOM 5464 O O . THR B 1 146 ? -3.594 12.648 -14.594 1 74.62 146 THR B O 1
ATOM 5467 N N . PRO B 1 147 ? -5.332 11.445 -15.398 1 78.69 147 PRO B N 1
ATOM 5468 C CA . PRO B 1 147 ? -5.77 11.234 -14.016 1 78.69 147 PRO B CA 1
ATOM 5469 C C . PRO B 1 147 ? -4.781 10.398 -13.211 1 78.69 147 PRO B C 1
ATOM 5471 O O . PRO B 1 147 ? -4.09 9.539 -13.766 1 78.69 147 PRO B O 1
ATOM 5474 N N . PRO B 1 148 ? -4.75 10.656 -11.945 1 79.75 148 PRO B N 1
ATOM 5475 C CA . PRO B 1 148 ? -3.881 9.82 -11.117 1 79.75 148 PRO B CA 1
ATOM 5476 C C . PRO B 1 148 ? -4.312 8.359 -11.094 1 79.75 148 PRO B C 1
ATOM 5478 O O . PRO B 1 148 ? -5.469 8.047 -11.398 1 79.75 148 PRO B O 1
ATOM 5481 N N . ALA B 1 149 ? -3.299 7.578 -10.742 1 82.19 149 ALA B N 1
ATOM 5482 C CA . ALA B 1 149 ? -3.553 6.141 -10.672 1 82.19 149 ALA B CA 1
ATOM 5483 C C . ALA B 1 149 ? -4.586 5.816 -9.594 1 82.19 149 ALA B C 1
ATOM 5485 O O . ALA B 1 149 ? -4.762 6.582 -8.648 1 82.19 149 ALA B O 1
ATOM 5486 N N . ILE B 1 150 ? -5.277 4.758 -9.797 1 86.56 150 ILE B N 1
ATOM 5487 C CA . ILE B 1 150 ? -6.195 4.211 -8.805 1 86.56 150 ILE B CA 1
ATOM 5488 C C . ILE B 1 150 ? -5.406 3.691 -7.605 1 86.56 150 ILE B C 1
ATOM 5490 O O . ILE B 1 150 ? -4.363 3.059 -7.766 1 86.56 150 ILE B O 1
ATOM 5494 N N . PRO B 1 151 ? -5.867 4.027 -6.422 1 87.69 151 PRO B N 1
ATOM 5495 C CA . PRO B 1 151 ? -5.137 3.576 -5.234 1 87.69 151 PRO B CA 1
ATOM 5496 C C . PRO B 1 151 ? -5.039 2.055 -5.145 1 87.69 151 PRO B C 1
ATOM 5498 O O . PRO B 1 151 ? -6.043 1.356 -5.297 1 87.69 151 PRO B O 1
ATOM 5501 N N . VAL B 1 152 ? -3.846 1.551 -4.969 1 92.25 152 VAL B N 1
ATOM 5502 C CA . VAL B 1 152 ? -3.572 0.149 -4.672 1 92.25 152 VAL B CA 1
ATOM 5503 C C . VAL B 1 152 ? -3.061 0.015 -3.24 1 92.25 152 VAL B C 1
ATOM 5505 O O . VAL B 1 152 ? -2.037 0.604 -2.883 1 92.25 152 VAL B O 1
ATOM 5508 N N . TYR B 1 153 ? -3.791 -0.751 -2.484 1 91.56 153 TYR B N 1
ATOM 5509 C CA . TYR B 1 153 ? -3.414 -0.938 -1.088 1 91.56 153 TYR B CA 1
ATOM 5510 C C . TYR B 1 153 ? -2.449 -2.107 -0.935 1 91.56 153 TYR B C 1
ATOM 5512 O O . TYR B 1 153 ? -2.588 -3.127 -1.612 1 91.56 153 TYR B O 1
ATOM 5520 N N . SER B 1 154 ? -1.463 -1.955 -0.122 1 90.62 154 SER B N 1
ATOM 5521 C CA . SER B 1 154 ? -0.538 -3.055 0.127 1 90.62 154 SER B CA 1
ATOM 5522 C C . SER B 1 154 ? -0.394 -3.328 1.621 1 90.62 154 SER B C 1
ATOM 5524 O O . SER B 1 154 ? -0.752 -2.488 2.449 1 90.62 154 SER B O 1
ATOM 5526 N N . ILE B 1 155 ? 0.023 -4.539 1.902 1 86.56 155 ILE B N 1
ATOM 5527 C CA . ILE B 1 155 ? 0.253 -4.977 3.273 1 86.56 155 ILE B CA 1
ATOM 5528 C C . ILE B 1 155 ? 1.729 -5.316 3.467 1 86.56 155 ILE B C 1
ATOM 5530 O O . ILE B 1 155 ? 2.359 -5.902 2.582 1 86.56 155 ILE B O 1
ATOM 5534 N N . ASP B 1 156 ? 2.186 -4.93 4.633 1 86.81 156 ASP B N 1
ATOM 5535 C CA . ASP B 1 156 ? 3.584 -5.223 4.934 1 86.81 156 ASP B CA 1
ATOM 5536 C C . ASP B 1 156 ? 3.887 -6.707 4.766 1 86.81 156 ASP B C 1
ATOM 5538 O O . ASP B 1 156 ? 3.07 -7.559 5.129 1 86.81 156 ASP B O 1
ATOM 5542 N N . GLU B 1 157 ? 5.094 -7.012 4.355 1 87.5 157 GLU B N 1
ATOM 5543 C CA . GLU B 1 157 ? 5.48 -8.359 3.959 1 87.5 157 GLU B CA 1
ATOM 5544 C C . GLU B 1 157 ? 5.262 -9.352 5.098 1 87.5 157 GLU B C 1
ATOM 5546 O O . GLU B 1 157 ? 4.688 -10.422 4.895 1 87.5 157 GLU B O 1
ATOM 5551 N N . ASP B 1 158 ? 5.633 -8.992 6.309 1 87.19 158 ASP B N 1
ATOM 5552 C CA . ASP B 1 158 ? 5.594 -9.93 7.426 1 87.19 158 ASP B CA 1
ATOM 5553 C C . ASP B 1 158 ? 4.18 -10.062 7.984 1 87.19 158 ASP B C 1
ATOM 5555 O O . ASP B 1 158 ? 3.875 -11.016 8.703 1 87.19 158 ASP B O 1
ATOM 5559 N N . ASN B 1 159 ? 3.385 -9.141 7.629 1 91.38 159 ASN B N 1
ATOM 5560 C CA . ASN B 1 159 ? 2.027 -9.148 8.164 1 91.38 159 ASN B CA 1
ATOM 5561 C C . ASN B 1 159 ? 1.026 -9.695 7.152 1 91.38 159 ASN B C 1
ATOM 5563 O O . ASN B 1 159 ? -0.149 -9.883 7.473 1 91.38 159 ASN B O 1
ATOM 5567 N N . ASP B 1 160 ? 1.473 -9.984 5.961 1 93.19 160 ASP B N 1
ATOM 5568 C CA . ASP B 1 160 ? 0.569 -10.422 4.902 1 93.19 160 ASP B CA 1
ATOM 5569 C C . ASP B 1 160 ? 0.308 -11.922 4.988 1 93.19 160 ASP B C 1
ATOM 5571 O O . ASP B 1 160 ? 0.935 -12.711 4.277 1 93.19 160 ASP B O 1
ATOM 5575 N N . VAL B 1 161 ? -0.702 -12.305 5.762 1 94.62 161 VAL B N 1
ATOM 5576 C CA . VAL B 1 161 ? -1.022 -13.711 5.953 1 94.62 161 VAL B CA 1
ATOM 5577 C C . VAL B 1 161 ? -2.043 -14.156 4.906 1 94.62 161 VAL B C 1
ATOM 5579 O O . VAL B 1 161 ? -2.396 -15.336 4.836 1 94.62 161 VAL B O 1
ATOM 5582 N N . PHE B 1 162 ? -2.49 -13.234 4.043 1 96.06 162 PHE B N 1
ATOM 5583 C CA . PHE B 1 162 ? -3.5 -13.539 3.035 1 96.06 162 PHE B CA 1
ATOM 5584 C C . PHE B 1 162 ? -2.846 -13.859 1.697 1 96.06 162 PHE B C 1
ATOM 5586 O O . PHE B 1 162 ? -3.102 -14.922 1.118 1 96.06 162 PHE B O 1
ATOM 5593 N N . LEU B 1 163 ? -1.961 -12.953 1.229 1 97.31 163 LEU B N 1
ATOM 5594 C CA . LEU B 1 163 ? -1.402 -13.117 -0.108 1 97.31 163 LEU B CA 1
ATOM 5595 C C . LEU B 1 163 ? -0.001 -13.719 -0.042 1 97.31 163 LEU B C 1
ATOM 5597 O O . LEU B 1 163 ? 0.518 -14.203 -1.048 1 97.31 163 LEU B O 1
ATOM 5601 N N . ARG B 1 164 ? 0.622 -13.688 1.148 1 95.81 164 ARG B N 1
ATOM 5602 C CA . ARG B 1 164 ? 1.987 -14.195 1.256 1 95.81 164 ARG B CA 1
ATOM 5603 C C . ARG B 1 164 ? 2.102 -15.234 2.363 1 95.81 164 ARG B C 1
ATOM 5605 O O . ARG B 1 164 ? 3.123 -15.305 3.053 1 95.81 164 ARG B O 1
ATOM 5612 N N . SER B 1 165 ? 1.104 -16.016 2.553 1 95.38 165 SER B N 1
ATOM 5613 C CA . SER B 1 165 ? 1.143 -17.078 3.551 1 95.38 165 SER B CA 1
ATOM 5614 C C . SER B 1 165 ? 2.32 -18.016 3.312 1 95.38 165 SER B C 1
ATOM 5616 O O . SER B 1 165 ? 2.873 -18.578 4.258 1 95.38 165 SER B O 1
ATOM 5618 N N . PHE B 1 166 ? 2.766 -18.125 2.076 1 95 166 PHE B N 1
ATOM 5619 C CA . PHE B 1 166 ? 3.85 -19.031 1.72 1 95 166 PHE B CA 1
ATOM 5620 C C . PHE B 1 166 ? 5.172 -18.562 2.307 1 95 166 PHE B C 1
ATOM 5622 O O . PHE B 1 166 ? 6.125 -19.328 2.418 1 95 166 PHE B O 1
ATOM 5629 N N . ARG B 1 167 ? 5.27 -17.297 2.656 1 93.06 167 ARG B N 1
ATOM 5630 C CA . ARG B 1 167 ? 6.461 -16.766 3.309 1 93.06 167 ARG B CA 1
ATOM 5631 C C . ARG B 1 167 ? 6.242 -16.625 4.812 1 93.06 167 ARG B C 1
ATOM 5633 O O . ARG B 1 167 ? 7.207 -16.578 5.582 1 93.06 167 ARG B O 1
ATOM 5640 N N . ASN B 1 168 ? 4.992 -16.641 5.188 1 92.94 168 ASN B N 1
ATOM 5641 C CA . ASN B 1 168 ? 4.688 -16.312 6.582 1 92.94 168 ASN B CA 1
ATOM 5642 C C . ASN B 1 168 ? 4.16 -17.531 7.332 1 92.94 168 ASN B C 1
ATOM 5644 O O . ASN B 1 168 ? 3.416 -17.391 8.305 1 92.94 168 ASN B O 1
ATOM 5648 N N . CYS B 1 169 ? 4.5 -18.734 6.859 1 94.75 169 CYS B N 1
ATOM 5649 C CA . CYS B 1 169 ? 4.125 -19.984 7.52 1 94.75 169 CYS B CA 1
ATOM 5650 C C . CYS B 1 169 ? 5.344 -20.859 7.758 1 94.75 169 CYS B C 1
ATOM 5652 O O . CYS B 1 169 ? 5.715 -21.656 6.895 1 94.75 169 CYS B O 1
ATOM 5654 N N . PRO B 1 170 ? 5.867 -20.797 8.984 1 92.25 170 PRO B N 1
ATOM 5655 C CA . PRO B 1 170 ? 7.043 -21.609 9.312 1 92.25 170 PRO B CA 1
ATOM 5656 C C . PRO B 1 170 ? 6.789 -23.109 9.156 1 92.25 170 PRO B C 1
ATOM 5658 O O . PRO B 1 170 ? 7.684 -23.844 8.742 1 92.25 170 PRO B O 1
ATOM 5661 N N . THR B 1 171 ? 5.621 -23.531 9.477 1 94.75 171 THR B N 1
ATOM 5662 C CA . THR B 1 171 ? 5.289 -24.953 9.32 1 94.75 171 THR B CA 1
ATOM 5663 C C . THR B 1 171 ? 5.457 -25.375 7.863 1 94.75 171 THR B C 1
ATOM 5665 O O . THR B 1 171 ? 5.941 -26.484 7.59 1 94.75 171 THR B O 1
ATOM 5668 N N . PHE B 1 172 ? 5.078 -24.562 6.914 1 95.44 172 PHE B N 1
ATOM 5669 C CA . PHE B 1 172 ? 5.266 -24.844 5.496 1 95.44 172 PHE B CA 1
ATOM 5670 C C . PHE B 1 172 ? 6.742 -25.016 5.172 1 95.44 172 PHE B C 1
ATOM 5672 O O . PHE B 1 172 ? 7.117 -25.922 4.418 1 95.44 172 PHE B O 1
ATOM 5679 N N . GLN B 1 173 ? 7.523 -24.188 5.754 1 89.12 173 GLN B N 1
ATOM 5680 C CA . GLN B 1 173 ? 8.961 -24.281 5.527 1 89.12 173 GLN B CA 1
ATOM 5681 C C . GLN B 1 173 ? 9.516 -25.609 6.047 1 89.12 173 GLN B C 1
ATOM 5683 O O . GLN B 1 173 ? 10.391 -26.203 5.422 1 89.12 173 GLN B O 1
ATOM 5688 N N . GLU B 1 174 ? 9.039 -26 7.125 1 90.75 174 GLU B N 1
ATOM 5689 C CA . GLU B 1 174 ? 9.445 -27.281 7.668 1 90.75 174 GLU B CA 1
ATOM 5690 C C . GLU B 1 174 ? 8.977 -28.438 6.777 1 90.75 174 GLU B C 1
ATOM 5692 O O . GLU B 1 174 ? 9.711 -29.391 6.555 1 90.75 174 GLU B O 1
ATOM 5697 N N . ASN B 1 175 ? 7.742 -28.312 6.309 1 94.75 175 ASN B N 1
ATOM 5698 C CA . ASN B 1 175 ? 7.188 -29.328 5.426 1 94.75 175 ASN B CA 1
ATOM 5699 C C . ASN B 1 175 ? 7.996 -29.453 4.137 1 94.75 175 ASN B C 1
ATOM 5701 O O . ASN B 1 175 ? 8.086 -30.547 3.559 1 94.75 175 ASN B O 1
ATOM 5705 N N . LEU B 1 176 ? 8.594 -28.375 3.697 1 93.69 176 LEU B N 1
ATOM 5706 C CA . LEU B 1 176 ? 9.43 -28.406 2.504 1 93.69 176 LEU B CA 1
ATOM 5707 C C . LEU B 1 176 ? 10.633 -29.328 2.699 1 93.69 176 LEU B C 1
ATOM 5709 O O . LEU B 1 176 ? 10.992 -30.078 1.791 1 93.69 176 LEU B O 1
ATOM 5713 N N . ARG B 1 177 ? 11.203 -29.25 3.861 1 91.31 177 ARG B N 1
ATOM 5714 C CA . ARG B 1 177 ? 12.344 -30.109 4.156 1 91.31 177 ARG B CA 1
ATOM 5715 C C . ARG B 1 177 ? 11.953 -31.578 4.113 1 91.31 177 ARG B C 1
ATOM 5717 O O . ARG B 1 177 ? 12.719 -32.438 3.631 1 91.31 177 ARG B O 1
ATOM 5724 N N . SER B 1 178 ? 10.773 -31.875 4.559 1 93.5 178 SER B N 1
ATOM 5725 C CA . SER B 1 178 ? 10.266 -33.25 4.52 1 93.5 178 SER B CA 1
ATOM 5726 C C . SER B 1 178 ? 10 -33.688 3.09 1 93.5 178 SER B C 1
ATOM 5728 O O . SER B 1 178 ? 10.258 -34.844 2.74 1 93.5 178 SER B O 1
ATOM 5730 N N . LEU B 1 179 ? 9.469 -32.812 2.287 1 95.81 179 LEU B N 1
ATOM 5731 C CA . LEU B 1 179 ? 9.188 -33.094 0.89 1 95.81 179 LEU B CA 1
ATOM 5732 C C . LEU B 1 179 ? 10.445 -33.562 0.163 1 95.81 179 LEU B C 1
ATOM 5734 O O . LEU B 1 179 ? 10.414 -34.531 -0.6 1 95.81 179 LEU B O 1
ATOM 5738 N N . TYR B 1 180 ? 11.547 -32.906 0.456 1 95 180 TYR B N 1
ATOM 5739 C CA . TYR B 1 180 ? 12.797 -33.188 -0.25 1 95 180 TYR B CA 1
ATOM 5740 C C . TYR B 1 180 ? 13.352 -34.531 0.124 1 95 180 TYR B C 1
ATOM 5742 O O . TYR B 1 180 ? 14.25 -35.062 -0.551 1 95 180 TYR B O 1
ATOM 5750 N N . GLN B 1 181 ? 12.805 -35.125 1.163 1 94.81 181 GLN B N 1
ATOM 5751 C CA . GLN B 1 181 ? 13.312 -36.406 1.648 1 94.81 181 GLN B CA 1
ATOM 5752 C C . GLN B 1 181 ? 12.43 -37.562 1.188 1 94.81 181 GLN B C 1
ATOM 5754 O O . GLN B 1 181 ? 12.758 -38.75 1.41 1 94.81 181 GLN B O 1
ATOM 5759 N N . THR B 1 182 ? 11.383 -37.312 0.535 1 96.19 182 THR B N 1
ATOM 5760 C CA . THR B 1 182 ? 10.445 -38.344 0.127 1 96.19 182 THR B CA 1
ATOM 5761 C C . THR B 1 182 ? 11.016 -39.156 -1.023 1 96.19 182 THR B C 1
ATOM 5763 O O . THR B 1 182 ? 11.891 -38.688 -1.759 1 96.19 182 THR B O 1
ATOM 5766 N N . ASP B 1 183 ? 10.438 -40.375 -1.211 1 96.94 183 ASP B N 1
ATOM 5767 C CA . ASP B 1 183 ? 10.844 -41.25 -2.307 1 96.94 183 ASP B CA 1
ATOM 5768 C C . ASP B 1 183 ? 10.438 -40.656 -3.656 1 96.94 183 ASP B C 1
ATOM 5770 O O . ASP B 1 183 ? 11.164 -40.781 -4.641 1 96.94 183 ASP B O 1
ATOM 5774 N N . ALA B 1 184 ? 9.289 -40.062 -3.654 1 95.44 184 ALA B N 1
ATOM 5775 C CA . ALA B 1 184 ? 8.805 -39.438 -4.891 1 95.44 184 ALA B CA 1
ATOM 5776 C C . ALA B 1 184 ? 9.773 -38.375 -5.383 1 95.44 184 ALA B C 1
ATOM 5778 O O . ALA B 1 184 ? 10.023 -38.25 -6.586 1 95.44 184 ALA B O 1
ATOM 5779 N N . TRP B 1 185 ? 10.32 -37.562 -4.465 1 96.81 185 TRP B N 1
ATOM 5780 C CA . TRP B 1 185 ? 11.273 -36.5 -4.805 1 96.81 185 TRP B CA 1
ATOM 5781 C C . TRP B 1 185 ? 12.555 -37.094 -5.375 1 96.81 185 TRP B C 1
ATOM 5783 O O . TRP B 1 185 ? 13.047 -36.656 -6.41 1 96.81 185 TRP B O 1
ATOM 5793 N N . LYS B 1 186 ? 13.047 -38.094 -4.711 1 97 186 LYS B N 1
ATOM 5794 C CA . LYS B 1 186 ? 14.281 -38.75 -5.148 1 97 186 LYS B CA 1
ATOM 5795 C C . LYS B 1 186 ? 14.102 -39.406 -6.516 1 97 186 LYS B C 1
ATOM 5797 O O . LYS B 1 186 ? 15 -39.375 -7.355 1 97 186 LYS B O 1
ATOM 5802 N N . GLU B 1 187 ? 12.977 -39.969 -6.688 1 97.69 187 GLU B N 1
ATOM 5803 C CA . GLU B 1 187 ? 12.688 -40.625 -7.969 1 97.69 187 GLU B CA 1
ATOM 5804 C C . GLU B 1 187 ? 12.656 -39.594 -9.102 1 97.69 187 GLU B C 1
ATOM 5806 O O . GLU B 1 187 ? 13.172 -39.844 -10.188 1 97.69 187 GLU B O 1
ATOM 5811 N N . LEU B 1 188 ? 12 -38.438 -8.852 1 97.06 188 LEU B N 1
ATOM 5812 C CA . LEU B 1 188 ? 11.961 -37.406 -9.859 1 97.06 188 LEU B CA 1
ATOM 5813 C C . LEU B 1 188 ? 13.359 -36.844 -10.133 1 97.06 188 LEU B C 1
ATOM 5815 O O . LEU B 1 188 ? 13.711 -36.562 -11.281 1 97.06 188 LEU B O 1
ATOM 5819 N N . GLU B 1 189 ? 14.148 -36.656 -9.109 1 97.31 189 GLU B N 1
ATOM 5820 C CA . GLU B 1 189 ? 15.523 -36.188 -9.273 1 97.31 189 GLU B CA 1
ATOM 5821 C C . GLU B 1 189 ? 16.344 -37.156 -10.102 1 97.31 189 GLU B C 1
ATOM 5823 O O . GLU B 1 189 ? 17.094 -36.75 -10.992 1 97.31 189 GLU B O 1
ATOM 5828 N N . ASP B 1 190 ? 16.172 -38.469 -9.836 1 97 190 ASP B N 1
ATOM 5829 C CA . ASP B 1 190 ? 16.922 -39.531 -10.555 1 97 190 ASP B CA 1
ATOM 5830 C C . ASP B 1 190 ? 16.469 -39.594 -12.016 1 97 190 ASP B C 1
ATOM 5832 O O . ASP B 1 190 ? 17.312 -39.688 -12.914 1 97 190 ASP B O 1
ATOM 5836 N N . SER B 1 191 ? 15.203 -39.562 -12.227 1 97.31 191 SER B N 1
ATOM 5837 C CA . SER B 1 191 ? 14.68 -39.688 -13.578 1 97.31 191 SER B CA 1
ATOM 5838 C C . SER B 1 191 ? 15 -38.438 -14.406 1 97.31 191 SER B C 1
ATOM 5840 O O . SER B 1 191 ? 14.953 -38.469 -15.633 1 97.31 191 SER B O 1
ATOM 5842 N N . SER B 1 192 ? 15.367 -37.312 -13.672 1 97.31 192 SER B N 1
ATOM 5843 C CA . SER B 1 192 ? 15.688 -36.062 -14.359 1 97.31 192 SER B CA 1
ATOM 5844 C C . SER B 1 192 ? 17.188 -35.812 -14.383 1 97.31 192 SER B C 1
ATOM 5846 O O . SER B 1 192 ? 17.625 -34.688 -14.648 1 97.31 192 SER B O 1
ATOM 5848 N N . GLU B 1 193 ? 17.922 -36.75 -14.109 1 96.94 193 GLU B N 1
ATOM 5849 C CA . GLU B 1 193 ? 19.359 -36.594 -13.898 1 96.94 193 GLU B CA 1
ATOM 5850 C C . GLU B 1 193 ? 20.031 -35.969 -15.125 1 96.94 193 GLU B C 1
ATOM 5852 O O . GLU B 1 193 ? 20.828 -35.062 -15.008 1 96.94 193 GLU B O 1
ATOM 5857 N N . ASP B 1 194 ? 19.75 -36.531 -16.328 1 96.75 194 ASP B N 1
ATOM 5858 C CA . ASP B 1 194 ? 20.359 -36 -17.547 1 96.75 194 ASP B CA 1
ATOM 5859 C C . ASP B 1 194 ? 20.047 -34.531 -17.734 1 96.75 194 ASP B C 1
ATOM 5861 O O . ASP B 1 194 ? 20.938 -33.75 -18.109 1 96.75 194 ASP B O 1
ATOM 5865 N N . LEU B 1 195 ? 18.844 -34.219 -17.516 1 97.44 195 LEU B N 1
ATOM 5866 C CA . LEU B 1 195 ? 18.406 -32.812 -17.641 1 97.44 195 LEU B CA 1
ATOM 5867 C C . LEU B 1 195 ? 19.125 -31.938 -16.641 1 97.44 195 LEU B C 1
ATOM 5869 O O . LEU B 1 195 ? 19.578 -30.844 -16.984 1 97.44 195 LEU B O 1
ATOM 5873 N N . LEU B 1 196 ? 19.25 -32.375 -15.352 1 98.31 196 LEU B N 1
ATOM 5874 C CA . LEU B 1 196 ? 19.875 -31.594 -14.273 1 98.31 196 LEU B CA 1
ATOM 5875 C C . LEU B 1 196 ? 21.359 -31.422 -14.531 1 98.31 196 LEU B C 1
ATOM 5877 O O . LEU B 1 196 ? 21.938 -30.391 -14.172 1 98.31 196 LEU B O 1
ATOM 5881 N N . ARG B 1 197 ? 21.984 -32.344 -15.195 1 97.69 197 ARG B N 1
ATOM 5882 C CA . ARG B 1 197 ? 23.391 -32.219 -15.586 1 97.69 197 ARG B CA 1
ATOM 5883 C C . ARG B 1 197 ? 23.562 -31.203 -16.703 1 97.69 197 ARG B C 1
ATOM 5885 O O . ARG B 1 197 ? 24.516 -30.422 -16.703 1 97.69 197 ARG B O 1
ATOM 5892 N N . LYS B 1 198 ? 22.656 -31.281 -17.656 1 97.38 198 LYS B N 1
ATOM 5893 C CA . LYS B 1 198 ? 22.688 -30.266 -18.703 1 97.38 198 LYS B CA 1
ATOM 5894 C C . LYS B 1 198 ? 22.562 -28.859 -18.125 1 97.38 198 LYS B C 1
ATOM 5896 O O . LYS B 1 198 ? 23.25 -27.938 -18.578 1 97.38 198 LYS B O 1
ATOM 5901 N N . LEU B 1 199 ? 21.688 -28.656 -17.156 1 98.12 199 LEU B N 1
ATOM 5902 C CA . LEU B 1 199 ? 21.516 -27.375 -16.5 1 98.12 199 LEU B CA 1
ATOM 5903 C C . LEU B 1 199 ? 22.797 -26.953 -15.766 1 98.12 199 LEU B C 1
ATOM 5905 O O . LEU B 1 199 ? 23.109 -25.766 -15.695 1 98.12 199 LEU B O 1
ATOM 5909 N N . ALA B 1 200 ? 23.469 -27.906 -15.227 1 97.75 200 ALA B N 1
ATOM 5910 C CA . ALA B 1 200 ? 24.719 -27.625 -14.508 1 97.75 200 ALA B CA 1
ATOM 5911 C C . ALA B 1 200 ? 25.781 -27.062 -15.445 1 97.75 200 ALA B C 1
ATOM 5913 O O . ALA B 1 200 ? 26.609 -26.25 -15.031 1 97.75 200 ALA B O 1
ATOM 5914 N N . GLU B 1 201 ? 25.766 -27.453 -16.688 1 96.5 201 GLU B N 1
ATOM 5915 C CA . GLU B 1 201 ? 26.688 -26.922 -17.688 1 96.5 201 GLU B CA 1
ATOM 5916 C C . GLU B 1 201 ? 26.375 -25.453 -17.969 1 96.5 201 GLU B C 1
ATOM 5918 O O . GLU B 1 201 ? 27.297 -24.656 -18.203 1 96.5 201 GLU B O 1
ATOM 5923 N N . ILE B 1 202 ? 25.156 -25.141 -17.938 1 96.5 202 ILE B N 1
ATOM 5924 C CA . ILE B 1 202 ? 24.719 -23.781 -18.219 1 96.5 202 ILE B CA 1
ATOM 5925 C C . ILE B 1 202 ? 24.906 -22.906 -16.984 1 96.5 202 ILE B C 1
ATOM 5927 O O . ILE B 1 202 ? 25.266 -21.734 -17.094 1 96.5 202 ILE B O 1
ATOM 5931 N N . PHE B 1 203 ? 24.594 -23.484 -15.781 1 96.5 203 PHE B N 1
ATOM 5932 C CA . PHE B 1 203 ? 24.656 -22.781 -14.508 1 96.5 203 PHE B CA 1
ATOM 5933 C C . PHE B 1 203 ? 25.641 -23.469 -13.562 1 96.5 203 PHE B C 1
ATOM 5935 O O . PHE B 1 203 ? 25.234 -23.984 -12.516 1 96.5 203 PHE B O 1
ATOM 5942 N N . PRO B 1 204 ? 26.875 -23.297 -13.82 1 95.25 204 PRO B N 1
ATOM 5943 C CA . PRO B 1 204 ? 27.844 -23.984 -12.984 1 95.25 204 PRO B CA 1
ATOM 5944 C C . PRO B 1 204 ? 27.828 -23.516 -11.539 1 95.25 204 PRO B C 1
ATOM 5946 O O . PRO B 1 204 ? 28.141 -24.281 -10.625 1 95.25 204 PRO B O 1
ATOM 5949 N N . GLU B 1 205 ? 27.422 -22.312 -11.328 1 91.75 205 GLU B N 1
ATOM 5950 C CA . GLU B 1 205 ? 27.391 -21.766 -9.969 1 91.75 205 GLU B CA 1
ATOM 5951 C C . GLU B 1 205 ? 26.312 -22.453 -9.125 1 91.75 205 GLU B C 1
ATOM 5953 O O . GLU B 1 205 ? 26.406 -22.453 -7.891 1 91.75 205 GLU B O 1
ATOM 5958 N N . ASN B 1 206 ? 25.328 -23.047 -9.773 1 92.56 206 ASN B N 1
ATOM 5959 C CA . ASN B 1 206 ? 24.234 -23.734 -9.078 1 92.56 206 ASN B CA 1
ATOM 5960 C C . ASN B 1 206 ? 24.5 -25.234 -8.969 1 92.56 206 ASN B C 1
ATOM 5962 O O . ASN B 1 206 ? 23.719 -25.953 -8.344 1 92.56 206 ASN B O 1
ATOM 5966 N N . ALA B 1 207 ? 25.562 -25.703 -9.516 1 94.62 207 ALA B N 1
ATOM 5967 C CA . ALA B 1 207 ? 25.812 -27.141 -9.633 1 94.62 207 ALA B CA 1
ATOM 5968 C C . ALA B 1 207 ? 26.406 -27.703 -8.352 1 94.62 207 ALA B C 1
ATOM 5970 O O . ALA B 1 207 ? 27.234 -27.047 -7.711 1 94.62 207 ALA B O 1
ATOM 5971 N N . GLN B 1 208 ? 25.906 -28.797 -8.016 1 93.19 208 GLN B N 1
ATOM 5972 C CA . GLN B 1 208 ? 26.453 -29.656 -6.961 1 93.19 208 GLN B CA 1
ATOM 5973 C C . GLN B 1 208 ? 26.672 -31.078 -7.465 1 93.19 208 GLN B C 1
ATOM 5975 O O . GLN B 1 208 ? 25.734 -31.719 -7.938 1 93.19 208 GLN B O 1
ATOM 5980 N N . GLU B 1 209 ? 27.859 -31.562 -7.355 1 93.56 209 GLU B N 1
ATOM 5981 C CA . GLU B 1 209 ? 28.203 -32.906 -7.797 1 93.56 209 GLU B CA 1
ATOM 5982 C C . GLU B 1 209 ? 27.828 -33.125 -9.258 1 93.56 209 GLU B C 1
ATOM 5984 O O . GLU B 1 209 ? 27.219 -34.125 -9.602 1 93.56 209 GLU B O 1
ATOM 5989 N N . GLY B 1 210 ? 28.016 -32.156 -10.023 1 93.88 210 GLY B N 1
ATOM 5990 C CA . GLY B 1 210 ? 27.891 -32.219 -11.477 1 93.88 210 GLY B CA 1
ATOM 5991 C C . GLY B 1 210 ? 26.469 -32.031 -11.969 1 93.88 210 GLY B C 1
ATOM 5992 O O . GLY B 1 210 ? 26.203 -32.188 -13.164 1 93.88 210 GLY B O 1
ATOM 5993 N N . LYS B 1 211 ? 25.562 -31.781 -11.117 1 96.69 211 LYS B N 1
ATOM 5994 C CA . LYS B 1 211 ? 24.188 -31.516 -11.531 1 96.69 211 LYS B CA 1
ATOM 5995 C C . LYS B 1 211 ? 23.562 -30.406 -10.68 1 96.69 211 LYS B C 1
ATOM 5997 O O . LYS B 1 211 ? 24.016 -30.141 -9.57 1 96.69 211 LYS B O 1
ATOM 6002 N N . VAL B 1 212 ? 22.547 -29.703 -11.211 1 97.69 212 VAL B N 1
ATOM 6003 C CA . VAL B 1 212 ? 21.734 -28.797 -10.414 1 97.69 212 VAL B CA 1
ATOM 6004 C C . VAL B 1 212 ? 20.781 -29.594 -9.531 1 97.69 212 VAL B C 1
ATOM 6006 O O . VAL B 1 212 ? 19.984 -30.391 -10.031 1 97.69 212 VAL B O 1
ATOM 6009 N N . PRO B 1 213 ? 20.922 -29.422 -8.195 1 97.38 213 PRO B N 1
ATOM 6010 C CA . PRO B 1 213 ? 19.953 -30.125 -7.355 1 97.38 213 PRO B CA 1
ATOM 6011 C C . PRO B 1 213 ? 18.5 -29.797 -7.719 1 97.38 213 PRO B C 1
ATOM 6013 O O . PRO B 1 213 ? 18.188 -28.656 -8.047 1 97.38 213 PRO B O 1
ATOM 6016 N N . LEU B 1 214 ? 17.609 -30.859 -7.648 1 97.75 214 LEU B N 1
ATOM 6017 C CA . LEU B 1 214 ? 16.219 -30.672 -8.016 1 97.75 214 LEU B CA 1
ATOM 6018 C C . LEU B 1 214 ? 15.586 -29.531 -7.215 1 97.75 214 LEU B C 1
ATOM 6020 O O . LEU B 1 214 ? 14.75 -28.781 -7.73 1 97.75 214 LEU B O 1
ATOM 6024 N N . LYS B 1 215 ? 15.961 -29.359 -5.922 1 96 215 LYS B N 1
ATOM 6025 C CA . LYS B 1 215 ? 15.398 -28.297 -5.086 1 96 215 LYS B CA 1
ATOM 6026 C C . LYS B 1 215 ? 15.781 -26.922 -5.605 1 96 215 LYS B C 1
ATOM 6028 O O . LYS B 1 215 ? 15.18 -25.922 -5.227 1 96 215 LYS B O 1
ATOM 6033 N N . ASP B 1 216 ? 16.797 -26.828 -6.461 1 96.5 216 ASP B N 1
ATOM 6034 C CA . ASP B 1 216 ? 17.266 -25.562 -7 1 96.5 216 ASP B CA 1
ATOM 6035 C C . ASP B 1 216 ? 16.797 -25.359 -8.445 1 96.5 216 ASP B C 1
ATOM 6037 O O . ASP B 1 216 ? 17.25 -24.438 -9.125 1 96.5 216 ASP B O 1
ATOM 6041 N N . ILE B 1 217 ? 15.984 -26.219 -8.961 1 97.38 217 ILE B N 1
ATOM 6042 C CA . ILE B 1 217 ? 15.586 -26.188 -10.367 1 97.38 217 ILE B CA 1
ATOM 6043 C C . ILE B 1 217 ? 14.875 -24.875 -10.68 1 97.38 217 ILE B C 1
ATOM 6045 O O . ILE B 1 217 ? 14.961 -24.375 -11.797 1 97.38 217 ILE B O 1
ATOM 6049 N N . TRP B 1 218 ? 14.211 -24.281 -9.734 1 96.19 218 TRP B N 1
ATOM 6050 C CA . TRP B 1 218 ? 13.531 -23 -9.945 1 96.19 218 TRP B CA 1
ATOM 6051 C C . TRP B 1 218 ? 14.508 -21.953 -10.477 1 96.19 218 TRP B C 1
ATOM 6053 O O . TRP B 1 218 ? 14.188 -21.219 -11.414 1 96.19 218 TRP B O 1
ATOM 6063 N N . ASN B 1 219 ? 15.602 -21.844 -9.836 1 96.12 219 ASN B N 1
ATOM 6064 C CA . ASN B 1 219 ? 16.562 -20.797 -10.195 1 96.12 219 ASN B CA 1
ATOM 6065 C C . ASN B 1 219 ? 17.047 -20.953 -11.633 1 96.12 219 ASN B C 1
ATOM 6067 O O . ASN B 1 219 ? 17.234 -19.969 -12.344 1 96.12 219 ASN B O 1
ATOM 6071 N N . ALA B 1 220 ? 17.281 -22.203 -12.016 1 96.25 220 ALA B N 1
ATOM 6072 C CA . ALA B 1 220 ? 17.656 -22.453 -13.398 1 96.25 220 ALA B CA 1
ATOM 6073 C C . ALA B 1 220 ? 16.5 -22.141 -14.352 1 96.25 220 ALA B C 1
ATOM 6075 O O . ALA B 1 220 ? 16.672 -21.453 -15.352 1 96.25 220 ALA B O 1
ATOM 6076 N N . TYR B 1 221 ? 15.367 -22.672 -14.031 1 96.75 221 TYR B N 1
ATOM 6077 C CA . TYR B 1 221 ? 14.18 -22.469 -14.859 1 96.75 221 TYR B CA 1
ATOM 6078 C C . TYR B 1 221 ? 13.867 -20.984 -15 1 96.75 221 TYR B C 1
ATOM 6080 O O . TYR B 1 221 ? 13.609 -20.516 -16.109 1 96.75 221 TYR B O 1
ATOM 6088 N N . ASP B 1 222 ? 13.781 -20.25 -13.867 1 96.12 222 ASP B N 1
ATOM 6089 C CA . ASP B 1 222 ? 13.406 -18.844 -13.875 1 96.12 222 ASP B CA 1
ATOM 6090 C C . ASP B 1 222 ? 14.344 -18.031 -14.773 1 96.12 222 ASP B C 1
ATOM 6092 O O . ASP B 1 222 ? 13.891 -17.188 -15.555 1 96.12 222 ASP B O 1
ATOM 6096 N N . ALA B 1 223 ? 15.641 -18.281 -14.617 1 94.44 223 ALA B N 1
ATOM 6097 C CA . ALA B 1 223 ? 16.625 -17.578 -15.438 1 94.44 223 ALA B CA 1
ATOM 6098 C C . ALA B 1 223 ? 16.375 -17.828 -16.922 1 94.44 223 ALA B C 1
ATOM 6100 O O . ALA B 1 223 ? 16.391 -16.906 -17.734 1 94.44 223 ALA B O 1
ATOM 6101 N N . LEU B 1 224 ? 16.156 -19.109 -17.266 1 96.06 224 LEU B N 1
ATOM 6102 C CA . LEU B 1 224 ? 15.898 -19.469 -18.656 1 96.06 224 LEU B CA 1
ATOM 6103 C C . LEU B 1 224 ? 14.578 -18.891 -19.141 1 96.06 224 LEU B C 1
ATOM 6105 O O . LEU B 1 224 ? 14.508 -18.344 -20.25 1 96.06 224 LEU B O 1
ATOM 6109 N N . ASN B 1 225 ? 13.555 -19 -18.312 1 95.06 225 ASN B N 1
ATOM 6110 C CA . ASN B 1 225 ? 12.227 -18.531 -18.688 1 95.06 225 ASN B CA 1
ATOM 6111 C C . ASN B 1 225 ? 12.219 -17.016 -18.922 1 95.06 225 ASN B C 1
ATOM 6113 O O . ASN B 1 225 ? 11.555 -16.531 -19.828 1 95.06 225 ASN B O 1
ATOM 6117 N N . VAL B 1 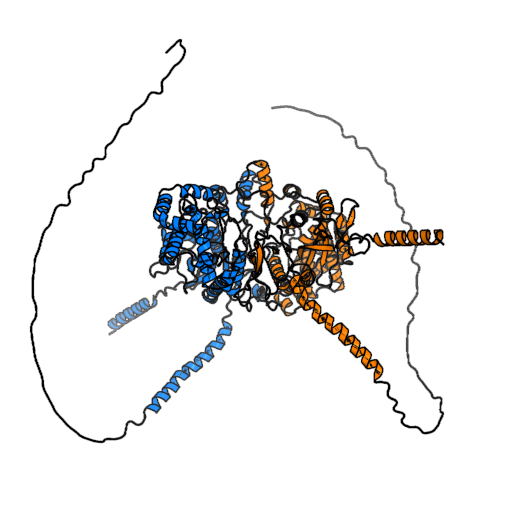226 ? 12.883 -16.266 -18.062 1 94 226 VAL B N 1
ATOM 6118 C CA . VAL B 1 226 ? 12.977 -14.812 -18.203 1 94 226 VAL B CA 1
ATOM 6119 C C . VAL B 1 226 ? 13.664 -14.469 -19.531 1 94 226 VAL B C 1
ATOM 6121 O O . VAL B 1 226 ? 13.195 -13.609 -20.266 1 94 226 VAL B O 1
ATOM 6124 N N . ALA B 1 227 ? 14.75 -15.188 -19.797 1 93.12 227 ALA B N 1
ATOM 6125 C CA . ALA B 1 227 ? 15.492 -14.938 -21.031 1 93.12 227 ALA B CA 1
ATOM 6126 C C . ALA B 1 227 ? 14.633 -15.258 -22.266 1 93.12 227 ALA B C 1
ATOM 6128 O O . ALA B 1 227 ? 14.555 -14.453 -23.203 1 93.12 227 ALA B O 1
ATOM 6129 N N . VAL B 1 228 ? 14 -16.391 -22.219 1 93.31 228 VAL B N 1
ATOM 6130 C CA . VAL B 1 228 ? 13.164 -16.797 -23.344 1 93.31 228 VAL B CA 1
ATOM 6131 C C . VAL B 1 228 ? 12.008 -15.82 -23.516 1 93.31 228 VAL B C 1
ATOM 6133 O O . VAL B 1 228 ? 11.672 -15.43 -24.641 1 93.31 228 VAL B O 1
ATOM 6136 N N . THR B 1 229 ? 11.438 -15.352 -22.453 1 92.12 229 THR B N 1
ATOM 6137 C CA . THR B 1 229 ? 10.266 -14.484 -22.484 1 92.12 229 THR B CA 1
ATOM 6138 C C . THR B 1 229 ? 10.633 -13.086 -22.938 1 92.12 229 THR B C 1
ATOM 6140 O O . THR B 1 229 ? 9.984 -12.523 -23.828 1 92.12 229 THR B O 1
ATOM 6143 N N . GLU B 1 230 ? 11.688 -12.547 -22.422 1 88.5 230 GLU B N 1
ATOM 6144 C CA . GLU B 1 230 ? 12.062 -11.164 -22.688 1 88.5 230 GLU B CA 1
ATOM 6145 C C . GLU B 1 230 ? 12.789 -11.031 -24.016 1 88.5 230 GLU B C 1
ATOM 6147 O O . GLU B 1 230 ? 12.68 -10.008 -24.703 1 88.5 230 GLU B O 1
ATOM 6152 N N . CYS B 1 231 ? 13.555 -12.031 -24.406 1 88.44 231 CYS B N 1
ATOM 6153 C CA . CYS B 1 231 ? 14.375 -11.922 -25.609 1 88.44 231 CYS B CA 1
ATOM 6154 C C . CYS B 1 231 ? 13.578 -12.305 -26.844 1 88.44 231 CYS B C 1
ATOM 6156 O O . CYS B 1 231 ? 13.93 -11.906 -27.969 1 88.44 231 CYS B O 1
ATOM 6158 N N . THR B 1 232 ? 12.656 -13.078 -26.703 1 80.56 232 THR B N 1
ATOM 6159 C CA . THR B 1 232 ? 11.812 -13.453 -27.844 1 80.56 232 THR B CA 1
ATOM 6160 C C . THR B 1 232 ? 10.844 -12.328 -28.188 1 80.56 232 THR B C 1
ATOM 6162 O O . THR B 1 232 ? 10.547 -12.102 -29.359 1 80.56 232 THR B O 1
ATOM 6165 N N . GLU B 1 233 ? 10.438 -11.617 -27.266 1 70.56 233 GLU B N 1
ATOM 6166 C CA . GLU B 1 233 ? 9.383 -10.633 -27.484 1 70.56 233 GLU B CA 1
ATOM 6167 C C . GLU B 1 233 ? 9.969 -9.297 -27.938 1 70.56 233 GLU B C 1
ATOM 6169 O O . GLU B 1 233 ? 9.422 -8.641 -28.828 1 70.56 233 GLU B O 1
ATOM 6174 N N . ASP B 1 234 ? 11.008 -8.875 -27.234 1 68.94 234 ASP B N 1
ATOM 6175 C CA . ASP B 1 234 ? 11.547 -7.547 -27.484 1 68.94 234 ASP B CA 1
ATOM 6176 C C . ASP B 1 234 ? 13.062 -7.527 -27.328 1 68.94 234 ASP B C 1
ATOM 6178 O O . ASP B 1 234 ? 13.57 -7.645 -26.203 1 68.94 234 ASP B O 1
ATOM 6182 N N . GLU B 1 235 ? 13.672 -7.297 -28.469 1 68.44 235 GLU B N 1
ATOM 6183 C CA . GLU B 1 235 ? 15.133 -7.305 -28.438 1 68.44 235 GLU B CA 1
ATOM 6184 C C . GLU B 1 235 ? 15.672 -6.246 -27.484 1 68.44 235 GLU B C 1
ATOM 6186 O O . GLU B 1 235 ? 16.688 -6.461 -26.812 1 68.44 235 GLU B O 1
ATOM 6191 N N . HIS B 1 236 ? 15.016 -5.215 -27.469 1 68.69 236 HIS B N 1
ATOM 6192 C CA . HIS B 1 236 ? 15.477 -4.145 -26.594 1 68.69 236 HIS B CA 1
ATOM 6193 C C . HIS B 1 236 ? 15.336 -4.527 -25.125 1 68.69 236 HIS B C 1
ATOM 6195 O O . HIS B 1 236 ? 16.219 -4.246 -24.312 1 68.69 236 HIS B O 1
ATOM 6201 N N . SER B 1 237 ? 14.305 -5.191 -24.859 1 73.31 237 SER B N 1
ATOM 6202 C CA . SER B 1 237 ? 14.086 -5.664 -23.5 1 73.31 237 SER B CA 1
ATOM 6203 C C . SER B 1 237 ? 15.117 -6.723 -23.109 1 73.31 237 SER B C 1
ATOM 6205 O O . SER B 1 237 ? 15.602 -6.738 -21.969 1 73.31 237 SER B O 1
ATOM 6207 N N . CYS B 1 238 ? 15.484 -7.457 -24.062 1 79.06 238 CYS B N 1
ATOM 6208 C CA . CYS B 1 238 ? 16.438 -8.531 -23.828 1 79.06 238 CYS B CA 1
ATOM 6209 C C . CYS B 1 238 ? 17.781 -7.977 -23.375 1 79.06 238 CYS B C 1
ATOM 6211 O O . CYS B 1 238 ? 18.297 -8.367 -22.328 1 79.06 238 CYS B O 1
ATOM 6213 N N . ASP B 1 239 ? 18.25 -7.078 -24.062 1 74.81 239 ASP B N 1
ATOM 6214 C CA . ASP B 1 239 ? 19.562 -6.508 -23.781 1 74.81 239 ASP B CA 1
ATOM 6215 C C . ASP B 1 239 ? 19.562 -5.73 -22.469 1 74.81 239 ASP B C 1
ATOM 6217 O O . ASP B 1 239 ? 20.562 -5.727 -21.75 1 74.81 239 ASP B O 1
ATOM 6221 N N . ALA B 1 240 ? 18.469 -5.262 -22.234 1 72.31 240 ALA B N 1
ATOM 6222 C CA . ALA B 1 240 ? 18.406 -4.352 -21.078 1 72.31 240 ALA B CA 1
ATOM 6223 C C . ALA B 1 240 ? 18.094 -5.109 -19.797 1 72.31 240 ALA B C 1
ATOM 6225 O O . ALA B 1 240 ? 18.562 -4.738 -18.719 1 72.31 240 ALA B O 1
ATOM 6226 N N . LEU B 1 241 ? 17.359 -6.168 -19.906 1 77 241 LEU B N 1
ATOM 6227 C CA . LEU B 1 241 ? 16.75 -6.691 -18.703 1 77 241 LEU B CA 1
ATOM 6228 C C . LEU B 1 241 ? 17.25 -8.102 -18.391 1 77 241 LEU B C 1
ATOM 6230 O O . LEU B 1 241 ? 17.078 -8.609 -17.297 1 77 241 LEU B O 1
ATOM 6234 N N . VAL B 1 242 ? 17.875 -8.688 -19.359 1 81.56 242 VAL B N 1
ATOM 6235 C CA . VAL B 1 242 ? 18.391 -10.039 -19.172 1 81.56 242 VAL B CA 1
ATOM 6236 C C . VAL B 1 242 ? 19.906 -10.008 -18.969 1 81.56 242 VAL B C 1
ATOM 6238 O O . VAL B 1 242 ? 20.641 -9.602 -19.875 1 81.56 242 VAL B O 1
ATOM 6241 N N . PRO B 1 243 ? 20.297 -10.398 -17.844 1 77.06 243 PRO B N 1
ATOM 6242 C CA . PRO B 1 243 ? 21.734 -10.328 -17.562 1 77.06 243 PRO B CA 1
ATOM 6243 C C . PRO B 1 243 ? 22.562 -11.133 -18.562 1 77.06 243 PRO B C 1
ATOM 6245 O O . PRO B 1 243 ? 23.672 -10.711 -18.938 1 77.06 243 PRO B O 1
ATOM 6248 N N . ASP B 1 244 ? 22.141 -12.297 -18.984 1 86.44 244 ASP B N 1
ATOM 6249 C CA . ASP B 1 244 ? 22.797 -13.133 -19.969 1 86.44 244 ASP B CA 1
ATOM 6250 C C . ASP B 1 244 ? 21.828 -13.531 -21.078 1 86.44 244 ASP B C 1
ATOM 6252 O O . ASP B 1 244 ? 21.188 -14.586 -21.016 1 86.44 244 ASP B O 1
ATOM 6256 N N . PRO B 1 245 ? 21.797 -12.781 -22.125 1 87.25 245 PRO B N 1
ATOM 6257 C CA . PRO B 1 245 ? 20.844 -13.023 -23.219 1 87.25 245 PRO B CA 1
ATOM 6258 C C . PRO B 1 245 ? 21.047 -14.375 -23.891 1 87.25 245 PRO B C 1
ATOM 6260 O O . PRO B 1 245 ? 20.156 -14.875 -24.578 1 87.25 245 PRO B O 1
ATOM 6263 N N . SER B 1 246 ? 22.219 -14.945 -23.75 1 90.5 246 SER B N 1
ATOM 6264 C CA . SER B 1 246 ? 22.5 -16.219 -24.391 1 90.5 246 SER B CA 1
ATOM 6265 C C . SER B 1 246 ? 21.641 -17.344 -23.781 1 90.5 246 SER B C 1
ATOM 6267 O O . SER B 1 246 ? 21.484 -18.391 -24.406 1 90.5 246 SER B O 1
ATOM 6269 N N . LEU B 1 247 ? 21.078 -17.078 -22.656 1 93.94 247 LEU B N 1
ATOM 6270 C CA . LEU B 1 247 ? 20.234 -18.062 -21.984 1 93.94 247 LEU B CA 1
ATOM 6271 C C . LEU B 1 247 ? 18.969 -18.328 -22.797 1 93.94 247 LEU B C 1
ATOM 6273 O O . LEU B 1 247 ? 18.359 -19.391 -22.656 1 93.94 247 LEU B O 1
ATOM 6277 N N . ALA B 1 248 ? 18.625 -17.422 -23.625 1 93.5 248 ALA B N 1
ATOM 6278 C CA . ALA B 1 248 ? 17.391 -17.562 -24.406 1 93.5 248 ALA B CA 1
ATOM 6279 C C . ALA B 1 248 ? 17.484 -18.734 -25.359 1 93.5 248 ALA B C 1
ATOM 6281 O O . ALA B 1 248 ? 16.469 -19.328 -25.734 1 93.5 248 ALA B O 1
ATOM 6282 N N . THR B 1 249 ? 18.75 -19.062 -25.688 1 93.5 249 THR B N 1
ATOM 6283 C CA . THR B 1 249 ? 18.953 -20.141 -26.656 1 93.5 249 THR B CA 1
ATOM 6284 C C . THR B 1 249 ? 19.891 -21.203 -26.094 1 93.5 249 THR B C 1
ATOM 6286 O O . THR B 1 249 ? 20.469 -21.984 -26.844 1 93.5 249 THR B O 1
ATOM 6289 N N . ALA B 1 250 ? 20.016 -21.141 -24.844 1 95.12 250 ALA B N 1
ATOM 6290 C CA . ALA B 1 250 ? 20.984 -22.047 -24.219 1 95.12 250 ALA B CA 1
ATOM 6291 C C . ALA B 1 250 ? 20.5 -23.5 -24.312 1 95.12 250 ALA B C 1
ATOM 6293 O O . ALA B 1 250 ? 21.312 -24.422 -24.297 1 95.12 250 ALA B O 1
ATOM 6294 N N . LEU B 1 251 ? 19.203 -23.734 -24.344 1 96.38 251 LEU B N 1
ATOM 6295 C CA . LEU B 1 251 ? 18.609 -25.047 -24.484 1 96.38 251 LEU B CA 1
ATOM 6296 C C . LEU B 1 251 ? 17.781 -25.141 -25.75 1 96.38 251 LEU B C 1
ATOM 6298 O O . LEU B 1 251 ? 17.25 -24.141 -26.234 1 96.38 251 LEU B O 1
ATOM 6302 N N . SER B 1 252 ? 17.672 -26.422 -26.266 1 95.06 252 SER B N 1
ATOM 6303 C CA . SER B 1 252 ? 16.703 -26.656 -27.328 1 95.06 252 SER B CA 1
ATOM 6304 C C . SER B 1 252 ? 15.273 -26.438 -26.812 1 95.06 252 SER B C 1
ATOM 6306 O O . SER B 1 252 ? 15.023 -26.469 -25.609 1 95.06 252 SER B O 1
ATOM 6308 N N . GLU B 1 253 ? 14.398 -26.188 -27.734 1 93.94 253 GLU B N 1
ATOM 6309 C CA . GLU B 1 253 ? 12.992 -26.047 -27.375 1 93.94 253 GLU B CA 1
ATOM 6310 C C . GLU B 1 253 ? 12.492 -27.25 -26.594 1 93.94 253 GLU B C 1
ATOM 6312 O O . GLU B 1 253 ? 11.734 -27.109 -25.641 1 93.94 253 GLU B O 1
ATOM 6317 N N . GLN B 1 254 ? 12.938 -28.375 -27.078 1 94.69 254 GLN B N 1
ATOM 6318 C CA . GLN B 1 254 ? 12.523 -29.609 -26.438 1 94.69 254 GLN B CA 1
ATOM 6319 C C . GLN B 1 254 ? 13.07 -29.719 -25.016 1 94.69 254 GLN B C 1
ATOM 6321 O O . GLN B 1 254 ? 12.352 -30.094 -24.094 1 94.69 254 GLN B O 1
ATOM 6326 N N . ASP B 1 255 ? 14.289 -29.375 -24.906 1 95.56 255 ASP B N 1
ATOM 6327 C CA . ASP B 1 255 ? 14.914 -29.438 -23.578 1 95.56 255 ASP B CA 1
ATOM 6328 C C . ASP B 1 255 ? 14.305 -28.422 -22.625 1 95.56 255 ASP B C 1
ATOM 6330 O O . ASP B 1 255 ? 14.125 -28.703 -21.438 1 95.56 255 ASP B O 1
ATOM 6334 N N . PHE B 1 256 ? 14.023 -27.266 -23.141 1 96.19 256 PHE B N 1
ATOM 6335 C CA . PHE B 1 256 ? 13.406 -26.234 -22.312 1 96.19 256 PHE B CA 1
ATOM 6336 C C . PHE B 1 256 ? 12.023 -26.688 -21.844 1 96.19 256 PHE B C 1
ATOM 6338 O O . PHE B 1 256 ? 11.641 -26.469 -20.703 1 96.19 256 PHE B O 1
ATOM 6345 N N . ALA B 1 257 ? 11.32 -27.281 -22.75 1 94.25 257 ALA B N 1
ATOM 6346 C CA . ALA B 1 257 ? 10 -27.781 -22.391 1 94.25 257 ALA B CA 1
ATOM 6347 C C . ALA B 1 257 ? 10.094 -28.812 -21.266 1 94.25 257 ALA B C 1
ATOM 6349 O O . ALA B 1 257 ? 9.227 -28.859 -20.391 1 94.25 257 ALA B O 1
ATOM 6350 N N . LYS B 1 258 ? 11.102 -29.641 -21.328 1 95.38 258 LYS B N 1
ATOM 6351 C CA . LYS B 1 258 ? 11.312 -30.625 -20.266 1 95.38 258 LYS B CA 1
ATOM 6352 C C . LYS B 1 258 ? 11.633 -29.938 -18.938 1 95.38 258 LYS B C 1
ATOM 6354 O O . LYS B 1 258 ? 11.148 -30.359 -17.891 1 95.38 258 LYS B O 1
ATOM 6359 N N . VAL B 1 259 ? 12.477 -28.922 -18.984 1 96.69 259 VAL B N 1
ATOM 6360 C CA . VAL B 1 259 ? 12.812 -28.156 -17.781 1 96.69 259 VAL B CA 1
ATOM 6361 C C . VAL B 1 259 ? 11.555 -27.531 -17.203 1 96.69 259 VAL B C 1
ATOM 6363 O O . VAL B 1 259 ? 11.344 -27.547 -15.984 1 96.69 259 VAL B O 1
ATOM 6366 N N . GLU B 1 260 ? 10.75 -26.969 -18.047 1 95 260 GLU B N 1
ATOM 6367 C CA . GLU B 1 260 ? 9.5 -26.344 -17.625 1 95 260 GLU B CA 1
ATOM 6368 C C . GLU B 1 260 ? 8.594 -27.359 -16.922 1 95 260 GLU B C 1
ATOM 6370 O O . GLU B 1 260 ? 8.039 -27.062 -15.859 1 95 260 GLU B O 1
ATOM 6375 N N . 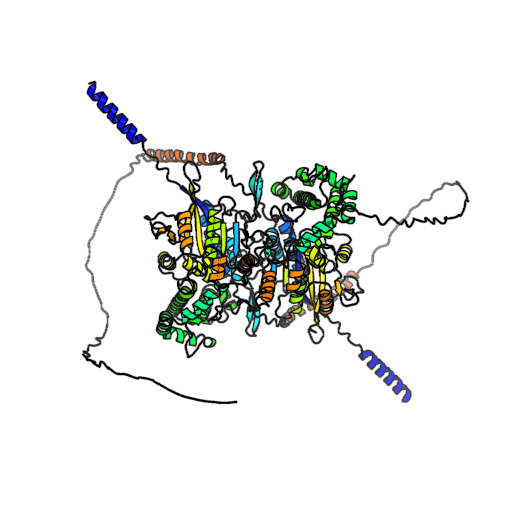LEU B 1 261 ? 8.461 -28.5 -17.531 1 93.44 261 LEU B N 1
ATOM 6376 C CA . LEU B 1 261 ? 7.598 -29.531 -16.984 1 93.44 261 LEU B CA 1
ATOM 6377 C C . LEU B 1 261 ? 8.07 -29.953 -15.594 1 93.44 261 LEU B C 1
ATOM 6379 O O . LEU B 1 261 ? 7.262 -30.094 -14.672 1 93.44 261 LEU B O 1
ATOM 6383 N N . VAL B 1 262 ? 9.359 -30.156 -15.43 1 96 262 VAL B N 1
ATOM 6384 C CA . VAL B 1 262 ? 9.906 -30.594 -14.148 1 96 262 VAL B CA 1
ATOM 6385 C C . VAL B 1 262 ? 9.789 -29.469 -13.125 1 96 262 VAL B C 1
ATOM 6387 O O . VAL B 1 262 ? 9.398 -29.703 -11.984 1 96 262 VAL B O 1
ATOM 6390 N N . ALA B 1 263 ? 10.125 -28.25 -13.523 1 95.88 263 ALA B N 1
ATOM 6391 C CA . ALA B 1 263 ? 10.031 -27.109 -12.625 1 95.88 263 ALA B CA 1
ATOM 6392 C C . ALA B 1 263 ? 8.594 -26.891 -12.156 1 95.88 263 ALA B C 1
ATOM 6394 O O . ALA B 1 263 ? 8.352 -26.625 -10.977 1 95.88 263 ALA B O 1
ATOM 6395 N N . HIS B 1 264 ? 7.664 -27.016 -13.055 1 93.81 264 HIS B N 1
ATOM 6396 C CA . HIS B 1 264 ? 6.25 -26.844 -12.727 1 93.81 264 HIS B CA 1
ATOM 6397 C C . HIS B 1 264 ? 5.777 -27.922 -11.75 1 93.81 264 HIS B C 1
ATOM 6399 O O . HIS B 1 264 ? 5.02 -27.625 -10.82 1 93.81 264 HIS B O 1
ATOM 6405 N N . GLN B 1 265 ? 6.18 -29.125 -12.016 1 92.5 265 GLN B N 1
ATOM 6406 C CA . GLN B 1 265 ? 5.824 -30.219 -11.117 1 92.5 265 GLN B CA 1
ATOM 6407 C C . GLN B 1 265 ? 6.359 -29.953 -9.711 1 92.5 265 GLN B C 1
ATOM 6409 O O . GLN B 1 265 ? 5.652 -30.172 -8.719 1 92.5 265 GLN B O 1
ATOM 6414 N N . VAL B 1 266 ? 7.543 -29.5 -9.625 1 95.06 266 VAL B N 1
ATOM 6415 C CA . VAL B 1 266 ? 8.18 -29.203 -8.344 1 95.06 266 VAL B CA 1
ATOM 6416 C C . VAL B 1 266 ? 7.418 -28.094 -7.641 1 95.06 266 VAL B C 1
ATOM 6418 O O . VAL B 1 266 ? 7.152 -28.172 -6.438 1 95.06 266 VAL B O 1
ATOM 6421 N N . GLU B 1 267 ? 7.043 -27.062 -8.352 1 94.62 267 GLU B N 1
ATOM 6422 C CA . GLU B 1 267 ? 6.301 -25.953 -7.762 1 94.62 267 GLU B CA 1
ATOM 6423 C C . GLU B 1 267 ? 4.934 -26.406 -7.262 1 94.62 267 GLU B C 1
ATOM 6425 O O . GLU B 1 267 ? 4.469 -25.938 -6.215 1 94.62 267 GLU B O 1
ATOM 6430 N N . HIS B 1 268 ? 4.344 -27.312 -7.965 1 92.94 268 HIS B N 1
ATOM 6431 C CA . HIS B 1 268 ? 3.072 -27.859 -7.512 1 92.94 268 HIS B CA 1
ATOM 6432 C C . HIS B 1 268 ? 3.246 -28.672 -6.23 1 92.94 268 HIS B C 1
ATOM 6434 O O . HIS B 1 268 ? 2.422 -28.578 -5.316 1 92.94 268 HIS B O 1
ATOM 6440 N N . TRP B 1 269 ? 4.262 -29.484 -6.23 1 93.69 269 TRP B N 1
ATOM 6441 C CA . TRP B 1 269 ? 4.504 -30.281 -5.023 1 93.69 269 TRP B CA 1
ATOM 6442 C C . TRP B 1 269 ? 4.727 -29.375 -3.818 1 93.69 269 TRP B C 1
ATOM 6444 O O . TRP B 1 269 ? 4.27 -29.672 -2.713 1 93.69 269 TRP B O 1
ATOM 6454 N N . LYS B 1 270 ? 5.391 -28.281 -4.059 1 95.12 270 LYS B N 1
ATOM 6455 C CA . LYS B 1 270 ? 5.703 -27.359 -2.969 1 95.12 270 LYS B CA 1
ATOM 6456 C C . LYS B 1 270 ? 4.449 -26.641 -2.482 1 95.12 270 LYS B C 1
ATOM 6458 O O . LYS B 1 270 ? 4.168 -26.625 -1.282 1 95.12 270 LYS B O 1
ATOM 6463 N N . TYR B 1 271 ? 3.623 -26.125 -3.393 1 95.56 271 TYR B N 1
ATOM 6464 C CA . TYR B 1 271 ? 2.658 -25.109 -2.992 1 95.56 271 TYR B CA 1
ATOM 6465 C C . TYR B 1 271 ? 1.237 -25.656 -3.031 1 95.56 271 TYR B C 1
ATOM 6467 O O . TYR B 1 271 ? 0.306 -25.031 -2.527 1 95.56 271 TYR B O 1
ATOM 6475 N N . THR B 1 272 ? 1.042 -26.828 -3.609 1 92.12 272 THR B N 1
ATOM 6476 C CA . THR B 1 272 ? -0.303 -27.391 -3.672 1 92.12 272 THR B CA 1
ATOM 6477 C C . THR B 1 272 ? -0.361 -28.75 -2.963 1 92.12 272 THR B C 1
ATOM 6479 O O . THR B 1 272 ? -1.444 -29.234 -2.635 1 92.12 272 THR B O 1
ATOM 6482 N N . GLY B 1 273 ? 0.752 -29.359 -2.758 1 90.19 273 GLY B N 1
ATOM 6483 C CA . GLY B 1 273 ? 0.783 -30.703 -2.197 1 90.19 273 GLY B CA 1
ATOM 6484 C C . GLY B 1 273 ? 0.111 -30.797 -0.84 1 90.19 273 GLY B C 1
ATOM 6485 O O . GLY B 1 273 ? 0.294 -29.922 0.012 1 90.19 273 GLY B O 1
ATOM 6486 N N . THR B 1 274 ? -0.546 -31.828 -0.639 1 89.12 274 THR B N 1
ATOM 6487 C CA . THR B 1 274 ? -1.354 -32 0.56 1 89.12 274 THR B CA 1
ATOM 6488 C C . THR B 1 274 ? -0.472 -32.062 1.804 1 89.12 274 THR B C 1
ATOM 6490 O O . THR B 1 274 ? -0.819 -31.516 2.846 1 89.12 274 THR B O 1
ATOM 6493 N N . GLU B 1 275 ? 0.623 -32.719 1.647 1 88.19 275 GLU B N 1
ATOM 6494 C CA . GLU B 1 275 ? 1.484 -32.906 2.812 1 88.19 275 GLU B CA 1
ATOM 6495 C C . GLU B 1 275 ? 2.367 -31.672 3.041 1 88.19 275 GLU B C 1
ATOM 6497 O O . GLU B 1 275 ? 2.84 -31.438 4.156 1 88.19 275 GLU B O 1
ATOM 6502 N N . THR B 1 276 ? 2.584 -30.922 2.025 1 88.75 276 THR B N 1
ATOM 6503 C CA . THR B 1 276 ? 3.496 -29.797 2.127 1 88.75 276 THR B CA 1
ATOM 6504 C C . THR B 1 276 ? 2.729 -28.5 2.424 1 88.75 276 THR B C 1
ATOM 6506 O O . THR B 1 276 ? 2.912 -27.891 3.48 1 88.75 276 THR B O 1
ATOM 6509 N N . ALA B 1 277 ? 1.867 -28.109 1.562 1 92.19 277 ALA B N 1
ATOM 6510 C CA . ALA B 1 277 ? 1.103 -26.875 1.71 1 92.19 277 ALA B CA 1
ATOM 6511 C C . ALA B 1 277 ? -0.275 -27.156 2.307 1 92.19 277 ALA B C 1
ATOM 6513 O O . ALA B 1 277 ? -0.672 -26.516 3.287 1 92.19 277 ALA B O 1
ATOM 6514 N N . GLY B 1 278 ? -0.908 -28.234 1.772 1 91.06 278 GLY B N 1
ATOM 6515 C CA . GLY B 1 278 ? -2.275 -28.484 2.197 1 91.06 278 GLY B CA 1
ATOM 6516 C C . GLY B 1 278 ? -3.16 -27.266 2.135 1 91.06 278 GLY B C 1
ATOM 6517 O O . GLY B 1 278 ? -3.27 -26.625 1.087 1 91.06 278 GLY B O 1
ATOM 6518 N N . ASN B 1 279 ? -3.77 -27 3.322 1 94.06 279 ASN B N 1
ATOM 6519 C CA . ASN B 1 279 ? -4.641 -25.828 3.377 1 94.06 279 ASN B CA 1
ATOM 6520 C C . ASN B 1 279 ? -3.965 -24.672 4.09 1 94.06 279 ASN B C 1
ATOM 6522 O O . ASN B 1 279 ? -4.594 -23.641 4.34 1 94.06 279 ASN B O 1
ATOM 6526 N N . LEU B 1 280 ? -2.686 -24.734 4.281 1 96.5 280 LEU B N 1
ATOM 6527 C CA . LEU B 1 280 ? -1.957 -23.734 5.055 1 96.5 280 LEU B CA 1
ATOM 6528 C C . LEU B 1 280 ? -1.823 -22.422 4.27 1 96.5 280 LEU B C 1
ATOM 6530 O O . LEU B 1 280 ? -1.916 -21.344 4.844 1 96.5 280 LEU B O 1
ATOM 6534 N N . LEU B 1 281 ? -1.66 -22.562 2.99 1 97.44 281 LEU B N 1
ATOM 6535 C CA . LEU B 1 281 ? -1.205 -21.406 2.234 1 97.44 281 LEU B CA 1
ATOM 6536 C C . LEU B 1 281 ? -2.389 -20.641 1.651 1 97.44 281 LEU B C 1
ATOM 6538 O O . LEU B 1 281 ? -2.279 -19.438 1.369 1 97.44 281 LEU B O 1
ATOM 6542 N N . GLY B 1 282 ? -3.525 -21.281 1.459 1 97.88 282 GLY B N 1
ATOM 6543 C CA . GLY B 1 282 ? -4.613 -20.641 0.74 1 97.88 282 GLY B CA 1
ATOM 6544 C C . GLY B 1 282 ? -5.828 -20.375 1.611 1 97.88 282 GLY B C 1
ATOM 6545 O O . GLY B 1 282 ? -6.75 -19.672 1.197 1 97.88 282 GLY B O 1
ATOM 6546 N N . SER B 1 283 ? -5.867 -20.844 2.863 1 97.75 283 SER B N 1
ATOM 6547 C CA . SER B 1 283 ? -7.062 -20.781 3.697 1 97.75 283 SER B CA 1
ATOM 6548 C C . SER B 1 283 ? -7.434 -19.328 4.016 1 97.75 283 SER B C 1
ATOM 6550 O O . SER B 1 283 ? -8.602 -18.938 3.904 1 97.75 283 SER B O 1
ATOM 6552 N N . ASN B 1 284 ? -6.484 -18.531 4.438 1 97 284 ASN B N 1
ATOM 6553 C CA . ASN B 1 284 ? -6.773 -17.156 4.816 1 97 284 ASN B CA 1
ATOM 6554 C C . ASN B 1 284 ? -7.352 -16.359 3.648 1 97 284 ASN B C 1
ATOM 6556 O O . ASN B 1 284 ? -8.32 -15.625 3.812 1 97 284 ASN B O 1
ATOM 6560 N N . LEU B 1 285 ? -6.738 -16.484 2.475 1 97.75 285 LEU B N 1
ATOM 6561 C CA . LEU B 1 285 ? -7.23 -15.766 1.303 1 97.75 285 LEU B CA 1
ATOM 6562 C C . LEU B 1 285 ? -8.625 -16.25 0.914 1 97.75 285 LEU B C 1
ATOM 6564 O O . LEU B 1 285 ? -9.492 -15.438 0.592 1 97.75 285 LEU B O 1
ATOM 6568 N N . LEU B 1 286 ? -8.82 -17.562 0.931 1 97.69 286 LEU B N 1
ATOM 6569 C CA . LEU B 1 286 ? -10.125 -18.109 0.591 1 97.69 286 LEU B CA 1
ATOM 6570 C C . LEU B 1 286 ? -11.211 -17.547 1.493 1 97.69 286 LEU B C 1
ATOM 6572 O O . LEU B 1 286 ? -12.258 -17.109 1.01 1 97.69 286 LEU B O 1
ATOM 6576 N N . TRP B 1 287 ? -11 -17.516 2.715 1 95.94 287 TRP B N 1
ATOM 6577 C CA . TRP B 1 287 ? -12.031 -17.062 3.645 1 95.94 287 TRP B CA 1
ATOM 6578 C C . TRP B 1 287 ? -12.203 -15.547 3.566 1 95.94 287 TRP B C 1
ATOM 6580 O O . TRP B 1 287 ? -13.305 -15.039 3.781 1 95.94 287 TRP B O 1
ATOM 6590 N N . LYS B 1 288 ? -11.109 -14.789 3.301 1 94.31 288 LYS B N 1
ATOM 6591 C CA . LYS B 1 288 ? -11.281 -13.367 3.01 1 94.31 288 LYS B CA 1
ATOM 6592 C C . LYS B 1 288 ? -12.266 -13.156 1.865 1 94.31 288 LYS B C 1
ATOM 6594 O O . LYS B 1 288 ? -13.141 -12.289 1.942 1 94.31 288 LYS B O 1
ATOM 6599 N N . ILE B 1 289 ? -12.164 -13.93 0.828 1 96.12 289 ILE B N 1
ATOM 6600 C CA . ILE B 1 289 ? -13.031 -13.859 -0.337 1 96.12 289 ILE B CA 1
ATOM 6601 C C . ILE B 1 289 ? -14.453 -14.266 0.053 1 96.12 289 ILE B C 1
ATOM 6603 O O . ILE B 1 289 ? -15.422 -13.57 -0.274 1 96.12 289 ILE B O 1
ATOM 6607 N N . LEU B 1 290 ? -14.625 -15.344 0.799 1 94.81 290 LEU B N 1
ATOM 6608 C CA . LEU B 1 290 ? -15.938 -15.867 1.163 1 94.81 290 LEU B CA 1
ATOM 6609 C C . LEU B 1 290 ? -16.656 -14.914 2.107 1 94.81 290 LEU B C 1
ATOM 6611 O O . LEU B 1 290 ? -17.875 -14.766 2.029 1 94.81 290 LEU B O 1
ATOM 6615 N N . GLU B 1 291 ? -15.914 -14.289 2.961 1 91.69 291 GLU B N 1
ATOM 6616 C CA . GLU B 1 291 ? -16.516 -13.328 3.875 1 91.69 291 GLU B CA 1
ATOM 6617 C C . GLU B 1 291 ? -17.031 -12.102 3.127 1 91.69 291 GLU B C 1
ATOM 6619 O O . GLU B 1 291 ? -18.125 -11.602 3.402 1 91.69 291 GLU B O 1
ATOM 6624 N N . ARG B 1 292 ? -16.25 -11.625 2.219 1 90.94 292 ARG B N 1
ATOM 6625 C CA . ARG B 1 292 ? -16.672 -10.492 1.401 1 90.94 292 ARG B CA 1
ATOM 6626 C C . ARG B 1 292 ? -17.859 -10.859 0.528 1 90.94 292 ARG B C 1
ATOM 6628 O O . ARG B 1 292 ? -18.766 -10.039 0.312 1 90.94 292 ARG B O 1
ATOM 6635 N N . ALA B 1 293 ? -17.859 -12.07 0.041 1 90.88 293 ALA B N 1
ATOM 6636 C CA . ALA B 1 293 ? -18.938 -12.547 -0.821 1 90.88 293 ALA B CA 1
ATOM 6637 C C . ALA B 1 293 ? -20.25 -12.633 -0.052 1 90.88 293 ALA B C 1
ATOM 6639 O O . ALA B 1 293 ? -21.328 -12.422 -0.619 1 90.88 293 ALA B O 1
ATOM 6640 N N . GLY B 1 294 ? -20.219 -12.891 1.21 1 79.94 294 GLY B N 1
ATOM 6641 C CA . GLY B 1 294 ? -21.422 -13.117 2.012 1 79.94 294 GLY B CA 1
ATOM 6642 C C . GLY B 1 294 ? -21.969 -11.852 2.641 1 79.94 294 GLY B C 1
ATOM 6643 O O . GLY B 1 294 ? -23.094 -11.828 3.119 1 79.94 294 GLY B O 1
ATOM 6644 N N . ASN B 1 295 ? -21.141 -10.844 2.924 1 67.25 295 ASN B N 1
ATOM 6645 C CA . ASN B 1 295 ? -21.5 -9.703 3.754 1 67.25 295 ASN B CA 1
ATOM 6646 C C . ASN B 1 295 ? -22.406 -8.727 3 1 67.25 295 ASN B C 1
ATOM 6648 O O . ASN B 1 295 ? -22.734 -7.652 3.508 1 67.25 295 ASN B O 1
ATOM 6652 N N . GLY B 1 296 ? -23.234 -9.227 2.049 1 58.16 296 GLY B N 1
ATOM 6653 C CA . GLY B 1 296 ? -24.375 -8.492 1.532 1 58.16 296 GLY B CA 1
ATOM 6654 C C . GLY B 1 296 ? -24 -7.164 0.905 1 58.16 296 GLY B C 1
ATOM 6655 O O . GLY B 1 296 ? -22.984 -7.066 0.213 1 58.16 296 GLY B O 1
ATOM 6656 N N . ASP B 1 297 ? -24.859 -6.027 1.2 1 51.19 297 ASP B N 1
ATOM 6657 C CA . ASP B 1 297 ? -25 -4.777 0.46 1 51.19 297 ASP B CA 1
ATOM 6658 C C . ASP B 1 297 ? -23.906 -3.781 0.841 1 51.19 297 ASP B C 1
ATOM 6660 O O . ASP B 1 297 ? -23.703 -2.777 0.154 1 51.19 297 ASP B O 1
ATOM 6664 N N . LYS B 1 298 ? -23.188 -4.035 1.868 1 55.75 298 LYS B N 1
ATOM 6665 C CA . LYS B 1 298 ? -22.219 -3.033 2.307 1 55.75 298 LYS B CA 1
ATOM 6666 C C . LYS B 1 298 ? -20.844 -3.314 1.729 1 55.75 298 LYS B C 1
ATOM 6668 O O . LYS B 1 298 ? -19.891 -2.594 2.016 1 55.75 298 LYS B O 1
ATOM 6673 N N . GLU B 1 299 ? -20.938 -4.223 0.652 1 69.69 299 GLU B N 1
ATOM 6674 C CA . GLU B 1 299 ? -19.594 -4.598 0.262 1 69.69 299 GLU B CA 1
ATOM 6675 C C . GLU B 1 299 ? -19.297 -4.191 -1.18 1 69.69 299 GLU B C 1
ATOM 6677 O O . GLU B 1 299 ? -20.203 -3.797 -1.915 1 69.69 299 GLU B O 1
ATOM 6682 N N . GLY B 1 300 ? -18.078 -4.066 -1.503 1 80.62 300 GLY B N 1
ATOM 6683 C CA . GLY B 1 300 ? -17.562 -3.773 -2.832 1 80.62 300 GLY B CA 1
ATOM 6684 C C . GLY B 1 300 ? -18.016 -4.781 -3.877 1 80.62 300 GLY B C 1
ATOM 6685 O O . GLY B 1 300 ? -18.562 -5.828 -3.539 1 80.62 300 GLY B O 1
ATOM 6686 N N . ILE B 1 301 ? -18.016 -4.398 -5.117 1 89 301 ILE B N 1
ATOM 6687 C CA . ILE B 1 301 ? -18.453 -5.277 -6.191 1 89 301 ILE B CA 1
ATOM 6688 C C . ILE B 1 301 ? -17.25 -5.863 -6.918 1 89 301 ILE B C 1
ATOM 6690 O O . ILE B 1 301 ? -17.391 -6.824 -7.68 1 89 301 ILE B O 1
ATOM 6694 N N . PHE B 1 302 ? -16.109 -5.234 -6.711 1 93 302 PHE B N 1
ATOM 6695 C CA . PHE B 1 302 ? -14.883 -5.684 -7.371 1 93 302 PHE B CA 1
ATOM 6696 C C . PHE B 1 302 ? -13.711 -5.668 -6.406 1 93 302 PHE B C 1
ATOM 6698 O O . PHE B 1 302 ? -13.398 -4.629 -5.816 1 93 302 PHE B O 1
ATOM 6705 N N . TYR B 1 303 ? -13.016 -6.801 -6.312 1 95.81 303 TYR B N 1
ATOM 6706 C CA . TYR B 1 303 ? -11.828 -6.922 -5.48 1 95.81 303 TYR B CA 1
ATOM 6707 C C . TYR B 1 303 ? -10.656 -7.488 -6.281 1 95.81 303 TYR B C 1
ATOM 6709 O O . TYR B 1 303 ? -10.797 -8.516 -6.945 1 95.81 303 TYR B O 1
ATOM 6717 N N . LEU B 1 304 ? -9.555 -6.805 -6.242 1 97.56 304 LEU B N 1
ATOM 6718 C CA . LEU B 1 304 ? -8.328 -7.297 -6.859 1 97.56 304 LEU B CA 1
ATOM 6719 C C . LEU B 1 304 ? -7.312 -7.707 -5.797 1 97.56 304 LEU B C 1
ATOM 6721 O O . LEU B 1 304 ? -7.129 -7 -4.801 1 97.56 304 LEU B O 1
ATOM 6725 N N . TYR B 1 305 ? -6.746 -8.867 -5.988 1 98.38 305 TYR B N 1
ATOM 6726 C CA . TYR B 1 305 ? -5.617 -9.352 -5.203 1 98.38 305 TYR B CA 1
ATOM 6727 C C . TYR B 1 305 ? -4.406 -9.609 -6.094 1 98.38 305 TYR B C 1
ATOM 6729 O O . TYR B 1 305 ? -4.27 -10.695 -6.672 1 98.38 305 TYR B O 1
ATOM 6737 N N . SER B 1 306 ? -3.508 -8.625 -6.176 1 98.38 306 SER B N 1
ATOM 6738 C CA . SER B 1 306 ? -2.309 -8.766 -6.992 1 98.38 306 SER B CA 1
ATOM 6739 C C . SER B 1 306 ? -1.221 -9.539 -6.25 1 98.38 306 SER B C 1
ATOM 6741 O O . SER B 1 306 ? -0.738 -9.086 -5.207 1 98.38 306 SER B O 1
ATOM 6743 N N . ALA B 1 307 ? -0.838 -10.633 -6.836 1 98.25 307 ALA B N 1
ATOM 6744 C CA . ALA B 1 307 ? -0.053 -11.57 -6.039 1 98.25 307 ALA B CA 1
ATOM 6745 C C . ALA B 1 307 ? 0.941 -12.328 -6.914 1 98.25 307 ALA B C 1
ATOM 6747 O O . ALA B 1 307 ? 1.555 -11.75 -7.816 1 98.25 307 ALA B O 1
ATOM 6748 N N . HIS B 1 308 ? 1.2 -13.586 -6.477 1 97.5 308 HIS B N 1
ATOM 6749 C CA . HIS B 1 308 ? 2.266 -14.414 -7.039 1 97.5 308 HIS B CA 1
ATOM 6750 C C . HIS B 1 308 ? 1.776 -15.828 -7.312 1 97.5 308 HIS B C 1
ATOM 6752 O O . HIS B 1 308 ? 0.688 -16.219 -6.875 1 97.5 308 HIS B O 1
ATOM 6758 N N . VAL B 1 309 ? 2.619 -16.531 -7.98 1 96.56 309 VAL B N 1
ATOM 6759 C CA . VAL B 1 309 ? 2.26 -17.906 -8.344 1 96.56 309 VAL B CA 1
ATOM 6760 C C . VAL B 1 309 ? 2.062 -18.734 -7.082 1 96.56 309 VAL B C 1
ATOM 6762 O O . VAL B 1 309 ? 1.108 -19.516 -6.984 1 96.56 309 VAL B O 1
ATOM 6765 N N . PRO B 1 310 ? 2.973 -18.609 -6.074 1 96.69 310 PRO B N 1
ATOM 6766 C CA . PRO B 1 310 ? 2.729 -19.406 -4.871 1 96.69 310 PRO B CA 1
ATOM 6767 C C . PRO B 1 310 ? 1.382 -19.109 -4.223 1 96.69 310 PRO B C 1
ATOM 6769 O O . PRO B 1 310 ? 0.763 -20 -3.629 1 96.69 310 PRO B O 1
ATOM 6772 N N . THR B 1 311 ? 0.899 -17.844 -4.305 1 97.94 311 THR B N 1
ATOM 6773 C CA . THR B 1 311 ? -0.409 -17.469 -3.773 1 97.94 311 THR B CA 1
ATOM 6774 C C . THR B 1 311 ? -1.517 -18.25 -4.477 1 97.94 311 THR B C 1
ATOM 6776 O O . THR B 1 311 ? -2.398 -18.812 -3.824 1 97.94 311 THR B O 1
ATOM 6779 N N . MET B 1 312 ? -1.42 -18.328 -5.738 1 97.75 312 MET B N 1
ATOM 6780 C CA . MET B 1 312 ? -2.463 -18.938 -6.551 1 97.75 312 MET B CA 1
ATOM 6781 C C . MET B 1 312 ? -2.424 -20.453 -6.426 1 97.75 312 MET B C 1
ATOM 6783 O O . MET B 1 312 ? -3.469 -21.109 -6.328 1 97.75 312 MET B O 1
ATOM 6787 N N . LEU B 1 313 ? -1.224 -21.031 -6.422 1 96.69 313 LEU B N 1
ATOM 6788 C CA . LEU B 1 313 ? -1.098 -22.469 -6.215 1 96.69 313 LEU B CA 1
ATOM 6789 C C . LEU B 1 313 ? -1.571 -22.859 -4.816 1 96.69 313 LEU B C 1
ATOM 6791 O O . LEU B 1 313 ? -2.209 -23.891 -4.641 1 96.69 313 LEU B O 1
ATOM 6795 N N . GLY B 1 314 ? -1.194 -21.984 -3.826 1 97.44 314 GLY B N 1
ATOM 6796 C CA . GLY B 1 314 ? -1.688 -22.219 -2.479 1 97.44 314 GLY B CA 1
ATOM 6797 C C . GLY B 1 314 ? -3.203 -22.219 -2.391 1 97.44 314 GLY B C 1
ATOM 6798 O O . GLY B 1 314 ? -3.789 -23.016 -1.651 1 97.44 314 GLY B O 1
ATOM 6799 N N . LEU B 1 315 ? -3.807 -21.328 -3.121 1 97.81 315 LEU B N 1
ATOM 6800 C CA . LEU B 1 315 ? -5.262 -21.266 -3.166 1 97.81 315 LEU B CA 1
ATOM 6801 C C . LEU B 1 315 ? -5.848 -22.531 -3.779 1 97.81 315 LEU B C 1
ATOM 6803 O O . LEU B 1 315 ? -6.84 -23.062 -3.279 1 97.81 315 LEU B O 1
ATOM 6807 N N . LEU B 1 316 ? -5.234 -23.062 -4.836 1 95.94 316 LEU B N 1
ATOM 6808 C CA . LEU B 1 316 ? -5.668 -24.312 -5.445 1 95.94 316 LEU B CA 1
ATOM 6809 C C . LEU B 1 316 ? -5.559 -25.469 -4.449 1 95.94 316 LEU B C 1
ATOM 6811 O O . LEU B 1 316 ? -6.422 -26.344 -4.418 1 95.94 316 LEU B O 1
ATOM 6815 N N . GLY B 1 317 ? -4.445 -25.422 -3.715 1 95.56 317 GLY B N 1
ATOM 6816 C CA . GLY B 1 317 ? -4.285 -26.438 -2.684 1 95.56 317 GLY B CA 1
ATOM 6817 C C . GLY B 1 317 ? -5.391 -26.406 -1.644 1 95.56 317 GLY B C 1
ATOM 6818 O O . GLY B 1 317 ? -5.953 -27.438 -1.3 1 95.56 317 GLY B O 1
ATOM 6819 N N . ALA B 1 318 ? -5.742 -25.219 -1.162 1 96.38 318 ALA B N 1
ATOM 6820 C CA . ALA B 1 318 ? -6.797 -25.078 -0.165 1 96.38 318 ALA B CA 1
ATOM 6821 C C . ALA B 1 318 ? -8.148 -25.484 -0.729 1 96.38 318 ALA B C 1
ATOM 6823 O O . ALA B 1 318 ? -8.984 -26.031 -0.007 1 96.38 318 ALA B O 1
ATOM 6824 N N . LEU B 1 319 ? -8.336 -25.281 -2.016 1 95.12 319 LEU B N 1
ATOM 6825 C CA . LEU B 1 319 ? -9.586 -25.625 -2.691 1 95.12 319 LEU B CA 1
ATOM 6826 C C . LEU B 1 319 ? -9.617 -27.109 -3.064 1 95.12 319 LEU B C 1
ATOM 6828 O O . LEU B 1 319 ? -10.656 -27.609 -3.494 1 95.12 319 LEU B O 1
ATOM 6832 N N . GLN B 1 320 ? -8.469 -27.766 -2.926 1 92.19 320 GLN B N 1
ATOM 6833 C CA . GLN B 1 320 ? -8.336 -29.141 -3.404 1 92.19 320 GLN B CA 1
ATOM 6834 C C . GLN B 1 320 ? -8.773 -29.266 -4.859 1 92.19 320 GLN B C 1
ATOM 6836 O O . GLN B 1 320 ? -9.531 -30.172 -5.211 1 92.19 320 GLN B O 1
ATOM 6841 N N . ALA B 1 321 ? -8.297 -28.328 -5.66 1 90.94 321 ALA B N 1
ATOM 6842 C CA . ALA B 1 321 ? -8.766 -28.234 -7.043 1 90.94 321 ALA B CA 1
ATOM 6843 C C . ALA B 1 321 ? -7.598 -28.281 -8.023 1 90.94 321 ALA B C 1
ATOM 6845 O O . ALA B 1 321 ? -7.711 -27.828 -9.156 1 90.94 321 ALA B O 1
ATOM 6846 N N . ALA B 1 322 ? -6.434 -28.828 -7.57 1 88.5 322 ALA B N 1
ATOM 6847 C CA . ALA B 1 322 ? -5.27 -28.906 -8.453 1 88.5 322 ALA B CA 1
ATOM 6848 C C . ALA B 1 322 ? -5.555 -29.797 -9.664 1 88.5 322 ALA B C 1
ATOM 6850 O O . ALA B 1 322 ? -5.195 -29.438 -10.789 1 88.5 322 ALA B O 1
ATOM 6851 N N . ASP B 1 323 ? -6.184 -30.922 -9.43 1 85.69 323 ASP B N 1
ATOM 6852 C CA . ASP B 1 323 ? -6.512 -31.828 -10.523 1 85.69 323 ASP B CA 1
ATOM 6853 C C . ASP B 1 323 ? -7.539 -31.203 -11.461 1 85.69 323 ASP B C 1
ATOM 6855 O O . ASP B 1 323 ? -7.445 -31.359 -12.68 1 85.69 323 ASP B O 1
ATOM 6859 N N . GLU B 1 324 ? -8.516 -30.562 -10.875 1 85.44 324 GLU B N 1
ATOM 6860 C CA . GLU B 1 324 ? -9.523 -29.875 -11.664 1 85.44 324 GLU B CA 1
ATOM 6861 C C . GLU B 1 324 ? -8.898 -28.781 -12.531 1 85.44 324 GLU B C 1
ATOM 6863 O O . GLU B 1 324 ? -9.32 -28.562 -13.664 1 85.44 324 GLU B O 1
ATOM 6868 N N . PHE B 1 325 ? -7.918 -28.141 -12 1 89.75 325 PHE B N 1
ATOM 6869 C CA . PHE B 1 325 ? -7.215 -27.094 -12.734 1 89.75 325 PHE B CA 1
ATOM 6870 C C . PHE B 1 325 ? -6.488 -27.672 -13.938 1 89.75 325 PHE B C 1
ATOM 6872 O O . PHE B 1 325 ? -6.582 -27.141 -15.047 1 89.75 325 PHE B O 1
ATOM 6879 N N . VAL B 1 326 ? -5.773 -28.766 -13.734 1 86 326 VAL B N 1
ATOM 6880 C CA . VAL B 1 326 ? -5.043 -29.422 -14.812 1 86 326 VAL B CA 1
ATOM 6881 C C . VAL B 1 326 ? -6.02 -29.875 -15.898 1 86 326 VAL B C 1
ATOM 6883 O O . VAL B 1 326 ? -5.754 -29.703 -17.094 1 86 326 VAL B O 1
ATOM 6886 N N . THR B 1 327 ? -7.125 -30.344 -15.484 1 85.62 327 THR B N 1
ATOM 6887 C CA . THR B 1 327 ? -8.125 -30.828 -16.422 1 85.62 327 THR B CA 1
ATOM 6888 C C . THR B 1 327 ? -8.75 -29.656 -17.188 1 85.62 327 THR B C 1
ATOM 6890 O O . THR B 1 327 ? -8.859 -29.703 -18.422 1 85.62 327 THR B O 1
ATOM 6893 N N . ALA B 1 328 ? -9.109 -28.656 -16.484 1 85.19 328 ALA B N 1
ATOM 6894 C CA . ALA B 1 328 ? -9.789 -27.516 -17.062 1 85.19 328 ALA B CA 1
ATOM 6895 C C . ALA B 1 328 ? -8.883 -26.781 -18.062 1 85.19 328 ALA B C 1
ATOM 6897 O O . ALA B 1 328 ? -9.352 -26.219 -19.047 1 85.19 328 ALA B O 1
ATOM 6898 N N . THR B 1 329 ? -7.625 -26.828 -17.812 1 87.31 329 THR B N 1
ATOM 6899 C CA . THR B 1 329 ? -6.684 -26.094 -18.656 1 87.31 329 THR B CA 1
ATOM 6900 C C . THR B 1 329 ? -6.07 -27.016 -19.703 1 87.31 329 THR B C 1
ATOM 6902 O O . THR B 1 329 ? -5.203 -26.594 -20.469 1 87.31 329 THR B O 1
ATOM 6905 N N . GLN B 1 330 ? -6.512 -28.234 -19.906 1 80.5 330 GLN B N 1
ATOM 6906 C CA . GLN B 1 330 ? -6.09 -29.234 -20.891 1 80.5 330 GLN B CA 1
ATOM 6907 C C . GLN B 1 330 ? -4.586 -29.453 -20.844 1 80.5 330 GLN B C 1
ATOM 6909 O O . GLN B 1 330 ? -3.91 -29.469 -21.875 1 80.5 330 GLN B O 1
ATOM 6914 N N . GLY B 1 331 ? -4.152 -29.438 -19.672 1 68.69 331 GLY B N 1
ATOM 6915 C CA . GLY B 1 331 ? -2.773 -29.828 -19.453 1 68.69 331 GLY B CA 1
ATOM 6916 C C . GLY B 1 331 ? -1.864 -28.672 -19.094 1 68.69 331 GLY B C 1
ATOM 6917 O O . GLY B 1 331 ? -0.657 -28.844 -18.922 1 68.69 331 GLY B O 1
ATOM 6918 N N . ASP B 1 332 ? -2.379 -27.531 -19.219 1 62.03 332 ASP B N 1
ATOM 6919 C CA . ASP B 1 332 ? -1.571 -26.406 -18.734 1 62.03 332 ASP B CA 1
ATOM 6920 C C . ASP B 1 332 ? -1.357 -26.5 -17.219 1 62.03 332 ASP B C 1
ATOM 6922 O O . ASP B 1 332 ? -2.256 -26.188 -16.438 1 62.03 332 ASP B O 1
ATOM 6926 N N . ARG B 1 333 ? -0.231 -26.875 -16.953 1 65 333 ARG B N 1
ATOM 6927 C CA . ARG B 1 333 ? -0.009 -27.297 -15.578 1 65 333 ARG B CA 1
ATOM 6928 C C . ARG B 1 333 ? 0.476 -26.125 -14.727 1 65 333 ARG B C 1
ATOM 6930 O O . ARG B 1 333 ? 0.555 -26.234 -13.5 1 65 333 ARG B O 1
ATOM 6937 N N . PHE B 1 334 ? 0.671 -25 -15.414 1 86.19 334 PHE B N 1
ATOM 6938 C CA . PHE B 1 334 ? 1.225 -23.969 -14.547 1 86.19 334 PHE B CA 1
ATOM 6939 C C . PHE B 1 334 ? 0.528 -22.625 -14.781 1 86.19 334 PHE B C 1
ATOM 6941 O O . PHE B 1 334 ? -0.268 -22.5 -15.719 1 86.19 334 PHE B O 1
ATOM 6948 N N . ILE B 1 335 ? 0.541 -21.797 -13.852 1 94.25 335 ILE B N 1
ATOM 6949 C CA . ILE B 1 335 ? -0.017 -20.453 -13.93 1 94.25 335 ILE B CA 1
ATOM 6950 C C . ILE B 1 335 ? 1.051 -19.484 -14.422 1 94.25 335 ILE B C 1
ATOM 6952 O O . ILE B 1 335 ? 1.96 -19.109 -13.672 1 94.25 335 ILE B O 1
ATOM 6956 N N . ASP B 1 336 ? 0.955 -19 -15.625 1 94.31 336 ASP B N 1
ATOM 6957 C CA . ASP B 1 336 ? 1.973 -18.156 -16.219 1 94.31 336 ASP B CA 1
ATOM 6958 C C . ASP B 1 336 ? 1.762 -16.688 -15.836 1 94.31 336 ASP B C 1
ATOM 6960 O O . ASP B 1 336 ? 0.805 -16.359 -15.125 1 94.31 336 ASP B O 1
ATOM 6964 N N . TYR B 1 337 ? 2.711 -15.844 -16.328 1 96.38 337 TYR B N 1
ATOM 6965 C CA . TYR B 1 337 ? 2.691 -14.414 -16.016 1 96.38 337 TYR B CA 1
ATOM 6966 C C . TYR B 1 337 ? 1.373 -13.781 -16.438 1 96.38 337 TYR B C 1
ATOM 6968 O O . TYR B 1 337 ? 0.9 -14.008 -17.562 1 96.38 337 TYR B O 1
ATOM 6976 N N . GLY B 1 338 ? 0.763 -13.031 -15.531 1 97.44 338 GLY B N 1
ATOM 6977 C CA . GLY B 1 338 ? -0.372 -12.188 -15.859 1 97.44 338 GLY B CA 1
ATOM 6978 C C . GLY B 1 338 ? -1.69 -12.938 -15.875 1 97.44 338 GLY B C 1
ATOM 6979 O O . GLY B 1 338 ? -2.738 -12.352 -16.172 1 97.44 338 GLY B O 1
ATOM 6980 N N . HIS B 1 339 ? -1.647 -14.258 -15.578 1 97.5 339 HIS B N 1
ATOM 6981 C CA . HIS B 1 339 ? -2.883 -15.031 -15.531 1 97.5 339 HIS B CA 1
ATOM 6982 C C . HIS B 1 339 ? -3.688 -14.719 -14.281 1 97.5 339 HIS B C 1
ATOM 6984 O O . HIS B 1 339 ? -3.15 -14.172 -13.312 1 97.5 339 HIS B O 1
ATOM 6990 N N . VAL B 1 340 ? -5.043 -15.062 -14.367 1 98.25 340 VAL B N 1
ATOM 6991 C CA . VAL B 1 340 ? -5.863 -14.68 -13.227 1 98.25 340 VAL B CA 1
ATOM 6992 C C . VAL B 1 340 ? -6.824 -15.82 -12.875 1 98.25 340 VAL B C 1
ATOM 6994 O O . VAL B 1 340 ? -7.16 -16.641 -13.734 1 98.25 340 VAL B O 1
ATOM 6997 N N . PHE B 1 341 ? -7.137 -15.953 -11.57 1 98.06 341 PHE B N 1
ATOM 6998 C CA . PHE B 1 341 ? -8.359 -16.578 -11.086 1 98.06 341 PHE B CA 1
ATOM 6999 C C . PHE B 1 341 ? -9.453 -15.539 -10.875 1 98.06 341 PHE B C 1
ATOM 7001 O O . PHE B 1 341 ? -9.18 -14.43 -10.398 1 98.06 341 PHE B O 1
ATOM 7008 N N . VAL B 1 342 ? -10.664 -15.891 -11.219 1 97.88 342 VAL B N 1
ATOM 7009 C CA . VAL B 1 342 ? -11.797 -15 -10.984 1 97.88 342 VAL B CA 1
ATOM 7010 C C . VAL B 1 342 ? -12.898 -15.742 -10.234 1 97.88 342 VAL B C 1
ATOM 7012 O O . VAL B 1 342 ? -13.484 -16.688 -10.766 1 97.88 342 VAL B O 1
ATOM 7015 N N . PHE B 1 343 ? -13.156 -15.352 -8.977 1 97.12 343 PHE B N 1
ATOM 7016 C CA . PHE B 1 343 ? -14.375 -15.766 -8.289 1 97.12 343 PHE B CA 1
ATOM 7017 C C . PHE B 1 343 ? -15.539 -14.859 -8.672 1 97.12 343 PHE B C 1
ATOM 7019 O O . PHE B 1 343 ? -15.492 -13.648 -8.445 1 97.12 343 PHE B O 1
ATOM 7026 N N . GLU B 1 344 ? -16.547 -15.438 -9.195 1 95.31 344 GLU B N 1
ATOM 7027 C CA . GLU B 1 344 ? -17.797 -14.727 -9.5 1 95.31 344 GLU B CA 1
ATOM 7028 C C . GLU B 1 344 ? -18.891 -15.062 -8.492 1 95.31 344 GLU B C 1
ATOM 7030 O O . GLU B 1 344 ? -19.172 -16.234 -8.234 1 95.31 344 GLU B O 1
ATOM 7035 N N . VAL B 1 345 ? -19.453 -14.008 -7.961 1 94.31 345 VAL B N 1
ATOM 7036 C CA . VAL B 1 345 ? -20.547 -14.195 -7.023 1 94.31 345 VAL B CA 1
ATOM 7037 C C . VAL B 1 345 ? -21.859 -13.75 -7.676 1 94.31 345 VAL B C 1
ATOM 7039 O O . VAL B 1 345 ? -21.984 -12.602 -8.117 1 94.31 345 VAL B O 1
ATOM 7042 N N . TYR B 1 346 ? -22.812 -14.68 -7.676 1 91.19 346 TYR B N 1
ATOM 7043 C CA . TYR B 1 346 ? -24.109 -14.414 -8.305 1 91.19 346 TYR B CA 1
ATOM 7044 C C . TYR B 1 346 ? -25.234 -14.406 -7.273 1 91.19 346 TYR B C 1
ATOM 7046 O O . TYR B 1 346 ? -25.156 -15.117 -6.27 1 91.19 346 TYR B O 1
ATOM 7054 N N . GLU B 1 347 ? -26.141 -13.523 -7.57 1 89.38 347 GLU B N 1
ATOM 7055 C CA . GLU B 1 347 ? -27.391 -13.516 -6.805 1 89.38 347 GLU B CA 1
ATOM 7056 C C . GLU B 1 347 ? -28.562 -13.992 -7.652 1 89.38 347 GLU B C 1
ATOM 7058 O O . GLU B 1 347 ? -28.703 -13.594 -8.812 1 89.38 347 GLU B O 1
ATOM 7063 N N . GLU B 1 348 ? -29.297 -14.867 -7.074 1 88.06 348 GLU B N 1
ATOM 7064 C CA . GLU B 1 348 ? -30.516 -15.344 -7.742 1 88.06 348 GLU B CA 1
ATOM 7065 C C . GLU B 1 348 ? -31.625 -14.297 -7.684 1 88.06 348 GLU B C 1
ATOM 7067 O O . GLU B 1 348 ? -31.875 -13.711 -6.629 1 88.06 348 GLU B O 1
ATOM 7072 N N . VAL B 1 349 ? -32.094 -14.008 -8.812 1 85.44 349 VAL B N 1
ATOM 7073 C CA . VAL B 1 349 ? -33.219 -13.055 -8.914 1 85.44 349 VAL B CA 1
ATOM 7074 C C . VAL B 1 349 ? -34.438 -13.734 -9.516 1 85.44 349 VAL B C 1
ATOM 7076 O O . VAL B 1 349 ? -34.312 -14.406 -10.547 1 85.44 349 VAL B O 1
ATOM 7079 N N . ASP B 1 350 ? -35.5 -13.664 -8.805 1 84.06 350 ASP B N 1
ATOM 7080 C CA . ASP B 1 350 ? -36.75 -14.172 -9.352 1 84.06 350 ASP B CA 1
ATOM 7081 C C . ASP B 1 350 ? -37.75 -13.047 -9.586 1 84.06 350 ASP B C 1
ATOM 7083 O O . ASP B 1 350 ? -37.406 -11.867 -9.594 1 84.06 350 ASP B O 1
ATOM 7087 N N . ASP B 1 351 ? -38.969 -13.383 -9.961 1 81.19 351 ASP B N 1
ATOM 7088 C CA . ASP B 1 351 ? -39.969 -12.406 -10.328 1 81.19 351 ASP B CA 1
ATOM 7089 C C . ASP B 1 351 ? -40.25 -11.445 -9.18 1 81.19 351 ASP B C 1
ATOM 7091 O O . ASP B 1 351 ? -40.719 -10.32 -9.398 1 81.19 351 ASP B O 1
ATOM 7095 N N . SER B 1 352 ? -39.938 -11.961 -8.039 1 82.44 352 SER B N 1
ATOM 7096 C CA . SER B 1 352 ? -40.219 -11.141 -6.863 1 82.44 352 SER B CA 1
ATOM 7097 C C . SER B 1 352 ? -39 -10.305 -6.496 1 82.44 352 SER B C 1
ATOM 7099 O O . SER B 1 352 ? -39.062 -9.477 -5.586 1 82.44 352 SER B O 1
ATOM 7101 N N . GLY B 1 353 ? -37.969 -10.508 -7.199 1 79.94 353 GLY B N 1
ATOM 7102 C CA . GLY B 1 353 ? -36.75 -9.773 -6.914 1 79.94 353 GLY B CA 1
ATOM 7103 C C . GLY B 1 353 ? -35.625 -10.656 -6.438 1 79.94 353 GLY B C 1
ATOM 7104 O O . GLY B 1 353 ? -35.625 -11.867 -6.648 1 79.94 353 GLY B O 1
ATOM 7105 N N . PRO B 1 354 ? -34.625 -10.016 -5.863 1 77.75 354 PRO B N 1
ATOM 7106 C CA . PRO B 1 354 ? -33.5 -10.797 -5.363 1 77.75 354 PRO B CA 1
ATOM 7107 C C . PRO B 1 354 ? -33.875 -11.75 -4.234 1 77.75 354 PRO B C 1
ATOM 7109 O O . PRO B 1 354 ? -34.594 -11.359 -3.314 1 77.75 354 PRO B O 1
ATOM 7112 N N . THR B 1 355 ? -33.594 -13.102 -4.34 1 79 355 THR B N 1
ATOM 7113 C CA . THR B 1 355 ? -33.938 -14.125 -3.359 1 79 355 THR B CA 1
ATOM 7114 C C . THR B 1 355 ? -32.938 -14.133 -2.207 1 79 355 THR B C 1
ATOM 7116 O O . THR B 1 355 ? -33.156 -14.805 -1.196 1 79 355 THR B O 1
ATOM 7119 N N . LYS B 1 356 ? -31.828 -13.453 -2.24 1 80.88 356 LYS B N 1
ATOM 7120 C CA . LYS B 1 356 ? -30.734 -13.406 -1.267 1 80.88 356 LYS B CA 1
ATOM 7121 C C . LYS B 1 356 ? -29.875 -14.664 -1.34 1 80.88 356 LYS B C 1
ATOM 7123 O O . LYS B 1 356 ? -28.875 -14.781 -0.625 1 80.88 356 LYS B O 1
ATOM 7128 N N . ASN B 1 357 ? -30.312 -15.648 -2.223 1 87.88 357 ASN B N 1
ATOM 7129 C CA . ASN B 1 357 ? -29.453 -16.797 -2.471 1 87.88 357 ASN B CA 1
ATOM 7130 C C . ASN B 1 357 ? -28.266 -16.438 -3.344 1 87.88 357 ASN B C 1
ATOM 7132 O O . ASN B 1 357 ? -28.422 -15.836 -4.41 1 87.88 357 ASN B O 1
ATOM 7136 N N . LEU B 1 358 ? -27.094 -16.797 -2.822 1 91.69 358 LEU B N 1
ATOM 7137 C CA . LEU B 1 358 ? -25.875 -16.453 -3.537 1 91.69 358 LEU B CA 1
ATOM 7138 C C . LEU B 1 358 ? -25.203 -17.703 -4.094 1 91.69 358 LEU B C 1
ATOM 7140 O O . LEU B 1 358 ? -25.297 -18.781 -3.5 1 91.69 358 LEU B O 1
ATOM 7144 N N . TYR B 1 359 ? -24.625 -17.531 -5.223 1 91.25 359 TYR B N 1
ATOM 7145 C CA . TYR B 1 359 ? -23.922 -18.609 -5.906 1 91.25 359 TYR B CA 1
ATOM 7146 C C . TYR B 1 359 ? -22.516 -18.156 -6.297 1 91.25 359 TYR B C 1
ATOM 7148 O O . TYR B 1 359 ? -22.234 -16.969 -6.383 1 91.25 359 TYR B O 1
ATOM 7156 N N . LEU B 1 360 ? -21.656 -19.188 -6.477 1 93.5 360 LEU B N 1
ATOM 7157 C CA . LEU B 1 360 ? -20.234 -18.922 -6.73 1 93.5 360 LEU B CA 1
ATOM 7158 C C . LEU B 1 360 ? -19.75 -19.703 -7.945 1 93.5 360 LEU B C 1
ATOM 7160 O O . LEU B 1 360 ? -20.141 -20.859 -8.141 1 93.5 360 LEU B O 1
ATOM 7164 N N . LYS B 1 361 ? -18.938 -19.062 -8.742 1 93.62 361 LYS B N 1
ATOM 7165 C CA . LYS B 1 361 ? -18.203 -19.703 -9.844 1 93.62 361 LYS B CA 1
ATOM 7166 C C . LYS B 1 361 ? -16.734 -19.266 -9.852 1 93.62 361 LYS B C 1
ATOM 7168 O O . LYS B 1 361 ? -16.422 -18.109 -9.617 1 93.62 361 LYS B O 1
ATOM 7173 N N . LEU B 1 362 ? -15.844 -20.266 -10.07 1 95.88 362 LEU B N 1
ATOM 7174 C CA . LEU B 1 362 ? -14.422 -19.969 -10.203 1 95.88 362 LEU B CA 1
ATOM 7175 C C . LEU B 1 362 ? -13.961 -20.141 -11.648 1 95.88 362 LEU B C 1
ATOM 7177 O O . LEU B 1 362 ? -14.195 -21.172 -12.266 1 95.88 362 LEU B O 1
ATOM 7181 N N . LYS B 1 363 ? -13.273 -19.125 -12.188 1 95.56 363 LYS B N 1
ATOM 7182 C CA . LYS B 1 363 ? -12.734 -19.156 -13.547 1 95.56 363 LYS B CA 1
ATOM 7183 C C . LYS B 1 363 ? -11.227 -18.938 -13.539 1 95.56 363 LYS B C 1
ATOM 7185 O O . LYS B 1 363 ? -10.688 -18.297 -12.625 1 95.56 363 LYS B O 1
ATOM 7190 N N . TYR B 1 364 ? -10.57 -19.578 -14.5 1 95.75 364 TYR B N 1
ATOM 7191 C CA . TYR B 1 364 ? -9.172 -19.312 -14.828 1 95.75 364 TYR B CA 1
ATOM 7192 C C . TYR B 1 364 ? -9.039 -18.672 -16.203 1 95.75 364 TYR B C 1
ATOM 7194 O O . TYR B 1 364 ? -9.664 -19.125 -17.172 1 95.75 364 TYR B O 1
ATOM 7202 N N . LYS B 1 365 ? -8.344 -17.562 -16.281 1 96.94 365 LYS B N 1
ATOM 7203 C CA . LYS B 1 365 ? -8.102 -16.875 -17.547 1 96.94 365 LYS B CA 1
ATOM 7204 C C . LYS B 1 365 ? -6.605 -16.766 -17.828 1 96.94 365 LYS B C 1
ATOM 7206 O O . LYS B 1 365 ? -5.875 -16.125 -17.062 1 96.94 365 LYS B O 1
ATOM 7211 N N . SER B 1 366 ? -6.215 -17.438 -18.875 1 95.06 366 SER B N 1
ATOM 7212 C CA . SER B 1 366 ? -4.867 -17.312 -19.406 1 95.06 366 SER B CA 1
ATOM 7213 C C . SER B 1 366 ? -4.777 -16.188 -20.422 1 95.06 366 SER B C 1
ATOM 7215 O O . SER B 1 366 ? -5.762 -15.875 -21.109 1 95.06 366 SER B O 1
ATOM 7217 N N . LEU B 1 367 ? -3.613 -15.586 -20.531 1 93.94 367 LEU B N 1
ATOM 7218 C CA . LEU B 1 367 ? -3.41 -14.555 -21.547 1 93.94 367 LEU B CA 1
ATOM 7219 C C . LEU B 1 367 ? -3.268 -15.172 -22.938 1 93.94 367 LEU B C 1
ATOM 7221 O O . LEU B 1 367 ? -3.387 -14.477 -23.938 1 93.94 367 LEU B O 1
ATOM 7225 N N . ASP B 1 368 ? -3.037 -16.406 -23 1 88.69 368 ASP B N 1
ATOM 7226 C CA . ASP B 1 368 ? -2.795 -17.094 -24.266 1 88.69 368 ASP B CA 1
ATOM 7227 C C . ASP B 1 368 ? -4.105 -17.547 -24.906 1 88.69 368 ASP B C 1
ATOM 7229 O O . ASP B 1 368 ? -4.129 -17.922 -26.078 1 88.69 368 ASP B O 1
ATOM 7233 N N . GLU B 1 369 ? -5.137 -17.469 -24.141 1 89.88 369 GLU B N 1
ATOM 7234 C CA . GLU B 1 369 ? -6.441 -17.891 -24.625 1 89.88 369 GLU B CA 1
ATOM 7235 C C . GLU B 1 369 ? -7.449 -16.734 -24.594 1 89.88 369 GLU B C 1
ATOM 7237 O O . GLU B 1 369 ? -7.383 -15.875 -23.719 1 89.88 369 GLU B O 1
ATOM 7242 N N . ALA B 1 370 ? -8.367 -16.812 -25.484 1 90 370 ALA B N 1
ATOM 7243 C CA . ALA B 1 370 ? -9.359 -15.742 -25.578 1 90 370 ALA B CA 1
ATOM 7244 C C . ALA B 1 370 ? -10.383 -15.836 -24.453 1 90 370 ALA B C 1
ATOM 7246 O O . ALA B 1 370 ? -10.789 -14.82 -23.891 1 90 370 ALA B O 1
ATOM 7247 N N . ALA B 1 371 ? -10.719 -17.031 -24.203 1 91.62 371 ALA B N 1
ATOM 7248 C CA . ALA B 1 371 ? -11.789 -17.219 -23.234 1 91.62 371 ALA B CA 1
ATOM 7249 C C . ALA B 1 371 ? -11.25 -17.781 -21.922 1 91.62 371 ALA B C 1
ATOM 7251 O O . ALA B 1 371 ? -10.164 -18.375 -21.891 1 91.62 371 ALA B O 1
ATOM 7252 N N . SER B 1 372 ? -12 -17.484 -20.828 1 94.06 372 SER B N 1
ATOM 7253 C CA . SER B 1 372 ? -11.703 -18.125 -19.562 1 94.06 372 SER B CA 1
ATOM 7254 C C . SER B 1 372 ? -12.305 -19.531 -19.484 1 94.06 372 SER B C 1
ATOM 7256 O O . SER B 1 372 ? -13.156 -19.891 -20.312 1 94.06 372 SER B O 1
ATOM 7258 N N . VAL B 1 373 ? -11.805 -20.359 -18.578 1 92.44 373 VAL B N 1
ATOM 7259 C CA . VAL B 1 373 ? -12.359 -21.688 -18.344 1 92.44 373 VAL B CA 1
ATOM 7260 C C . VAL B 1 373 ? -12.836 -21.797 -16.891 1 92.44 373 VAL B C 1
ATOM 7262 O O . VAL B 1 373 ? -12.227 -21.219 -15.984 1 92.44 373 VAL B O 1
ATOM 7265 N N . SER B 1 374 ? -13.914 -22.5 -16.656 1 92.19 374 SER B N 1
ATOM 7266 C CA . SER B 1 374 ? -14.438 -22.703 -15.312 1 92.19 374 SER B CA 1
ATOM 7267 C C . SER B 1 374 ? -13.703 -23.812 -14.586 1 92.19 374 SER B C 1
ATOM 7269 O O . SER B 1 374 ? -13.383 -24.844 -15.188 1 92.19 374 SER B O 1
ATOM 7271 N N . LEU B 1 375 ? -13.352 -23.594 -13.367 1 91.88 375 LEU B N 1
ATOM 7272 C CA . LEU B 1 375 ? -12.75 -24.594 -12.492 1 91.88 375 LEU B CA 1
ATOM 7273 C C . LEU B 1 375 ? -13.789 -25.156 -11.523 1 91.88 375 LEU B C 1
ATOM 7275 O O . LEU B 1 375 ? -14.258 -24.438 -10.641 1 91.88 375 LEU B O 1
ATOM 7279 N N . PRO B 1 376 ? -14.133 -26.391 -11.672 1 90.19 376 PRO B N 1
ATOM 7280 C CA . PRO B 1 376 ? -15.109 -26.953 -10.742 1 90.19 376 PRO B CA 1
ATOM 7281 C C . PRO B 1 376 ? -14.633 -26.938 -9.297 1 90.19 376 PRO B C 1
ATOM 7283 O O . PRO B 1 376 ? -13.453 -27.172 -9.031 1 90.19 376 PRO B O 1
ATOM 7286 N N . LEU B 1 377 ? -15.562 -26.688 -8.398 1 91.25 377 LEU B N 1
ATOM 7287 C CA . LEU B 1 377 ? -15.297 -26.672 -6.965 1 91.25 377 LEU B CA 1
ATOM 7288 C C . LEU B 1 377 ? -16.062 -27.781 -6.258 1 91.25 377 LEU B C 1
ATOM 7290 O O . LEU B 1 377 ? -16.906 -28.453 -6.867 1 91.25 377 LEU B O 1
ATOM 7294 N N . LYS B 1 378 ? -15.664 -27.938 -5.039 1 84.5 378 LYS B N 1
ATOM 7295 C CA . LYS B 1 378 ? -16.328 -28.969 -4.234 1 84.5 378 LYS B CA 1
ATOM 7296 C C . LYS B 1 378 ? -17.469 -28.359 -3.422 1 84.5 378 LYS B C 1
ATOM 7298 O O . LYS B 1 378 ? -17.438 -27.188 -3.07 1 84.5 378 LYS B O 1
ATOM 7303 N N . GLN B 1 379 ? -18.594 -29.156 -3.262 1 77.12 379 GLN B N 1
ATOM 7304 C CA . GLN B 1 379 ? -19.703 -28.734 -2.404 1 77.12 379 GLN B CA 1
ATOM 7305 C C . GLN B 1 379 ? -20.125 -29.875 -1.483 1 77.12 379 GLN B C 1
ATOM 7307 O O . GLN B 1 379 ? -19.859 -31.047 -1.766 1 77.12 379 GLN B O 1
ATOM 7312 N N . THR B 1 380 ? -20.531 -29.609 -0.153 1 64.38 380 THR B N 1
ATOM 7313 C CA . THR B 1 380 ? -20.766 -30.547 0.944 1 64.38 380 THR B CA 1
ATOM 7314 C C . THR B 1 380 ? -21.672 -31.688 0.491 1 64.38 380 THR B C 1
ATOM 7316 O O . THR B 1 380 ? -21.469 -32.844 0.88 1 64.38 380 THR B O 1
ATOM 7319 N N . ARG B 1 381 ? -23 -31.344 0.091 1 56.38 381 ARG B N 1
ATOM 7320 C CA . ARG B 1 381 ? -23.969 -32.438 0.131 1 56.38 381 ARG B CA 1
ATOM 7321 C C . ARG B 1 381 ? -23.5 -33.625 -0.686 1 56.38 381 ARG B C 1
ATOM 7323 O O . ARG B 1 381 ? -23.531 -34.781 -0.209 1 56.38 381 ARG B O 1
ATOM 7330 N N . SER B 1 382 ? -23.125 -33.375 -1.889 1 51.84 382 SER B N 1
ATOM 7331 C CA . SER B 1 382 ? -22.891 -34.531 -2.766 1 51.84 382 SER B CA 1
ATOM 7332 C C . SER B 1 382 ? -21.438 -34.594 -3.215 1 51.84 382 SER B C 1
ATOM 7334 O O . SER B 1 382 ? -21.031 -35.531 -3.879 1 51.84 382 SER B O 1
ATOM 7336 N N . ALA B 1 383 ? -20.5 -33.875 -2.414 1 57.53 383 ALA B N 1
ATOM 7337 C CA . ALA B 1 383 ? -19.094 -33.844 -2.854 1 57.53 383 ALA B CA 1
ATOM 7338 C C . ALA B 1 383 ? -19 -33.688 -4.371 1 57.53 383 ALA B C 1
ATOM 7340 O O . ALA B 1 383 ? -17.969 -34 -4.965 1 57.53 383 ALA B O 1
ATOM 7341 N N . GLU B 1 384 ? -20.141 -33.406 -4.906 1 64.94 384 GLU B N 1
ATOM 7342 C CA . GLU B 1 384 ? -20.172 -33.281 -6.359 1 64.94 384 GLU B CA 1
ATOM 7343 C C . GLU B 1 384 ? -19.625 -31.922 -6.801 1 64.94 384 GLU B C 1
ATOM 7345 O O . GLU B 1 384 ? -19.906 -30.906 -6.176 1 64.94 384 GLU B O 1
ATOM 7350 N N . PRO B 1 385 ? -18.656 -32.031 -7.742 1 77.94 385 PRO B N 1
ATOM 7351 C CA . PRO B 1 385 ? -18.141 -30.766 -8.281 1 77.94 385 PRO B CA 1
ATOM 7352 C C . PRO B 1 385 ? -19.25 -29.844 -8.805 1 77.94 385 PRO B C 1
ATOM 7354 O O . PRO B 1 385 ? -20.266 -30.328 -9.297 1 77.94 385 PRO B O 1
ATOM 7357 N N . CYS B 1 386 ? -19.156 -28.641 -8.477 1 81 386 CYS B N 1
ATOM 7358 C CA . CYS B 1 386 ? -20.078 -27.609 -8.953 1 81 386 CYS B CA 1
ATOM 7359 C C . CYS B 1 386 ? -19.328 -26.516 -9.711 1 81 386 CYS B C 1
ATOM 7361 O O . CYS B 1 386 ? -18.109 -26.391 -9.578 1 81 386 CYS B O 1
ATOM 7363 N N . GLY B 1 387 ? -20.047 -25.781 -10.594 1 76.62 387 GLY B N 1
ATOM 7364 C CA . GLY B 1 387 ? -19.516 -24.594 -11.234 1 76.62 387 GLY B CA 1
ATOM 7365 C C . GLY B 1 387 ? -18.734 -24.891 -12.492 1 76.62 387 GLY B C 1
ATOM 7366 O O . GLY B 1 387 ? -17.922 -24.078 -12.93 1 76.62 387 GLY B O 1
ATOM 7367 N N . GLY B 1 388 ? -18.75 -26.125 -12.969 1 76.5 388 GLY B N 1
ATOM 7368 C CA . GLY B 1 388 ? -18.062 -26.453 -14.203 1 76.5 388 GLY B CA 1
ATOM 7369 C C . GLY B 1 388 ? -18.797 -25.984 -15.445 1 76.5 388 GLY B C 1
ATOM 7370 O O . GLY B 1 388 ? -19.906 -25.453 -15.352 1 76.5 388 GLY B O 1
ATOM 7371 N N . ASP B 1 389 ? -18.109 -25.797 -16.594 1 66.75 389 ASP B N 1
ATOM 7372 C CA . ASP B 1 389 ? -18.703 -25.328 -17.844 1 66.75 389 ASP B CA 1
ATOM 7373 C C . ASP B 1 389 ? -19.656 -26.375 -18.422 1 66.75 389 ASP B C 1
ATOM 7375 O O . ASP B 1 389 ? -20.484 -26.062 -19.281 1 66.75 389 ASP B O 1
ATOM 7379 N N . ASN B 1 390 ? -19.516 -27.609 -18.078 1 56.25 390 ASN B N 1
ATOM 7380 C CA . ASN B 1 390 ? -20.297 -28.625 -18.766 1 56.25 390 ASN B CA 1
ATOM 7381 C C . ASN B 1 390 ? -21.766 -28.547 -18.391 1 56.25 390 ASN B C 1
ATOM 7383 O O . ASN B 1 390 ? -22.125 -28.062 -17.312 1 56.25 390 ASN B O 1
ATOM 7387 N N . ASP B 1 391 ? -22.703 -28.797 -19.344 1 47.5 391 ASP B N 1
ATOM 7388 C CA . ASP B 1 391 ? -24.156 -28.781 -19.422 1 47.5 391 ASP B CA 1
ATOM 7389 C C . ASP B 1 391 ? -24.781 -29.391 -18.172 1 47.5 391 ASP B C 1
ATOM 7391 O O . ASP B 1 391 ? -25.938 -29.109 -17.859 1 47.5 391 ASP B O 1
ATOM 7395 N N . ASP B 1 392 ? -24.281 -30.453 -17.734 1 43.75 392 ASP B N 1
ATOM 7396 C CA . ASP B 1 392 ? -25.031 -31.328 -16.844 1 43.75 392 ASP B CA 1
ATOM 7397 C C . ASP B 1 392 ? -25.047 -30.766 -15.422 1 43.75 392 ASP B C 1
ATOM 7399 O O . ASP B 1 392 ? -25.75 -31.297 -14.555 1 43.75 392 ASP B O 1
ATOM 7403 N N . ALA B 1 393 ? -24.062 -30.156 -14.867 1 48.78 393 ALA B N 1
ATOM 7404 C CA . ALA B 1 393 ? -23.969 -29.734 -13.469 1 48.78 393 ALA B CA 1
ATOM 7405 C C . ALA B 1 393 ? -24.406 -28.281 -13.297 1 48.78 393 ALA B C 1
ATOM 7407 O O . ALA B 1 393 ? -24.391 -27.5 -14.258 1 48.78 393 ALA B O 1
ATOM 7408 N N . THR B 1 394 ? -25.188 -28.078 -12.211 1 58.22 394 THR B N 1
ATOM 7409 C CA . THR B 1 394 ? -25.562 -26.719 -11.812 1 58.22 394 THR B CA 1
ATOM 7410 C C . THR B 1 394 ? -24.391 -25.75 -12.008 1 58.22 394 THR B C 1
ATOM 7412 O O . THR B 1 394 ? -23.281 -26.016 -11.531 1 58.22 394 THR B O 1
ATOM 7415 N N . ASN B 1 395 ? -24.391 -24.938 -12.977 1 74.44 395 ASN B N 1
ATOM 7416 C CA . ASN B 1 395 ? -23.406 -23.984 -13.477 1 74.44 395 ASN B CA 1
ATOM 7417 C C . ASN B 1 395 ? -22.875 -23.078 -12.359 1 74.44 395 ASN B C 1
ATOM 7419 O O . ASN B 1 395 ? -21.906 -22.359 -12.555 1 74.44 395 ASN B O 1
ATOM 7423 N N . PHE B 1 396 ? -23.516 -23.375 -11.211 1 86.31 396 PHE B N 1
ATOM 7424 C CA . PHE B 1 396 ? -23.141 -22.5 -10.102 1 86.31 396 PHE B CA 1
ATOM 7425 C C . PHE B 1 396 ? -23.016 -23.281 -8.805 1 86.31 396 PHE B C 1
ATOM 7427 O O . PHE B 1 396 ? -23.703 -24.297 -8.617 1 86.31 396 PHE B O 1
ATOM 7434 N N . CYS B 1 397 ? -22.062 -22.953 -8.023 1 90.88 397 CYS B N 1
ATOM 7435 C CA . CYS B 1 397 ? -21.969 -23.516 -6.676 1 90.88 397 CYS B CA 1
ATOM 7436 C C . CYS B 1 397 ? -22.75 -22.672 -5.68 1 90.88 397 CYS B C 1
ATOM 7438 O O . CYS B 1 397 ? -22.578 -21.453 -5.609 1 90.88 397 CYS B O 1
ATOM 7440 N N . ASP B 1 398 ? -23.625 -23.328 -4.93 1 90.75 398 ASP B N 1
ATOM 7441 C CA . ASP B 1 398 ? -24.281 -22.594 -3.848 1 90.75 398 ASP B CA 1
ATOM 7442 C C . ASP B 1 398 ? -23.266 -22.078 -2.836 1 90.75 398 ASP B C 1
ATOM 7444 O O . ASP B 1 398 ? -22.453 -22.828 -2.314 1 90.75 398 ASP B O 1
ATOM 7448 N N . LEU B 1 399 ? -23.312 -20.828 -2.535 1 92.38 399 LEU B N 1
ATOM 7449 C CA . LEU B 1 399 ? -22.297 -20.203 -1.703 1 92.38 399 LEU B CA 1
ATOM 7450 C C . LEU B 1 399 ? -22.297 -20.797 -0.297 1 92.38 399 LEU B C 1
ATOM 7452 O O . LEU B 1 399 ? -21.234 -21.062 0.274 1 92.38 399 LEU B O 1
ATOM 7456 N N . GLU B 1 400 ? -23.484 -21 0.285 1 91 400 GLU B N 1
ATOM 7457 C CA . GLU B 1 400 ? -23.562 -21.516 1.646 1 91 400 GLU B CA 1
ATOM 7458 C C . GLU B 1 400 ? -23.047 -22.953 1.715 1 91 400 GLU B C 1
ATOM 7460 O O . GLU B 1 400 ? -22.391 -23.344 2.682 1 91 400 GLU B O 1
ATOM 7465 N N . GLN B 1 401 ? -23.391 -23.734 0.673 1 90.62 401 GLN B N 1
ATOM 7466 C CA . GLN B 1 401 ? -22.891 -25.094 0.627 1 90.62 401 GLN B CA 1
ATOM 7467 C C . GLN B 1 401 ? -21.375 -25.125 0.465 1 90.62 401 GLN B C 1
ATOM 7469 O O . GLN B 1 401 ? -20.703 -25.969 1.051 1 90.62 401 GLN B O 1
ATOM 7474 N N . PHE B 1 402 ? -20.875 -24.297 -0.322 1 92.94 402 PHE B N 1
ATOM 7475 C CA . PHE B 1 402 ? -19.422 -24.203 -0.499 1 92.94 402 PHE B CA 1
ATOM 7476 C C . PHE B 1 402 ? -18.75 -23.766 0.792 1 92.94 402 PHE B C 1
ATOM 7478 O O . PHE B 1 402 ? -17.688 -24.266 1.148 1 92.94 402 PHE B O 1
ATOM 7485 N N . LYS B 1 403 ? -19.328 -22.781 1.506 1 92.62 403 LYS B N 1
ATOM 7486 C CA . LYS B 1 403 ? -18.781 -22.344 2.787 1 92.62 403 LYS B CA 1
ATOM 7487 C C . LYS B 1 403 ? -18.734 -23.484 3.793 1 92.62 403 LYS B C 1
ATOM 7489 O O . LYS B 1 403 ? -17.781 -23.609 4.559 1 92.62 403 LYS B O 1
ATOM 7494 N N . MET B 1 404 ? -19.766 -24.281 3.811 1 91.5 404 MET B N 1
ATOM 7495 C CA . MET B 1 404 ? -19.781 -25.422 4.711 1 91.5 404 MET B CA 1
ATOM 7496 C C . MET B 1 404 ? -18.672 -26.406 4.379 1 91.5 404 MET B C 1
ATOM 7498 O O . MET B 1 404 ? -18.016 -26.938 5.281 1 91.5 404 MET B O 1
ATOM 7502 N N . TRP B 1 405 ? -18.5 -26.641 3.092 1 92.56 405 TRP B N 1
ATOM 7503 C CA . TRP B 1 405 ? -17.375 -27.484 2.684 1 92.56 405 TRP B CA 1
ATOM 7504 C C . TRP B 1 405 ? -16.047 -26.891 3.146 1 92.56 405 TRP B C 1
ATOM 7506 O O . TRP B 1 405 ? -15.195 -27.609 3.672 1 92.56 405 TRP B O 1
ATOM 7516 N N . ALA B 1 406 ? -15.867 -25.609 2.904 1 94.12 406 ALA B N 1
ATOM 7517 C CA . ALA B 1 406 ? -14.633 -24.922 3.27 1 94.12 406 ALA B CA 1
ATOM 7518 C C . ALA B 1 406 ? -14.398 -24.984 4.773 1 94.12 406 ALA B C 1
ATOM 7520 O O . ALA B 1 406 ? -13.258 -25.125 5.223 1 94.12 406 ALA B O 1
ATOM 7521 N N . LEU B 1 407 ? -15.438 -24.875 5.516 1 93.38 407 LEU B N 1
ATOM 7522 C CA . LEU B 1 407 ? -15.336 -24.953 6.969 1 93.38 407 LEU B CA 1
ATOM 7523 C C . LEU B 1 407 ? -14.742 -26.297 7.398 1 93.38 407 LEU B C 1
ATOM 7525 O O . LEU B 1 407 ? -13.969 -26.359 8.359 1 93.38 407 LEU B O 1
ATOM 7529 N N . GLU B 1 408 ? -15.039 -27.281 6.68 1 91.5 408 GLU B N 1
ATOM 7530 C CA . GLU B 1 408 ? -14.617 -28.625 7.035 1 91.5 408 GLU B CA 1
ATOM 7531 C C . GLU B 1 408 ? -13.211 -28.922 6.512 1 91.5 408 GLU B C 1
ATOM 7533 O O . GLU B 1 408 ? -12.477 -29.719 7.105 1 91.5 408 GLU B O 1
ATOM 7538 N N . HIS B 1 409 ? -12.836 -28.281 5.473 1 93.12 409 HIS B N 1
ATOM 7539 C CA . HIS B 1 409 ? -11.656 -28.766 4.766 1 93.12 409 HIS B CA 1
ATOM 7540 C C . HIS B 1 409 ? -10.531 -27.734 4.801 1 93.12 409 HIS B C 1
ATOM 7542 O O . HIS B 1 409 ? -9.422 -28 4.332 1 93.12 409 HIS B O 1
ATOM 7548 N N . THR B 1 410 ? -10.781 -26.516 5.305 1 95.75 410 THR B N 1
ATOM 7549 C CA . THR B 1 410 ? -9.773 -25.469 5.379 1 95.75 410 THR B CA 1
ATOM 7550 C C . THR B 1 410 ? -9.695 -24.891 6.789 1 95.75 410 THR B C 1
ATOM 7552 O O . THR B 1 410 ? -10.367 -25.375 7.703 1 95.75 410 THR B O 1
ATOM 7555 N N . ILE B 1 411 ? -8.781 -23.953 6.969 1 96.19 411 ILE B N 1
ATOM 7556 C CA . ILE B 1 411 ? -8.633 -23.297 8.266 1 96.19 411 ILE B CA 1
ATOM 7557 C C . ILE B 1 411 ? -9.383 -21.969 8.25 1 96.19 411 ILE B C 1
ATOM 7559 O O . ILE B 1 411 ? -8.969 -21.016 7.582 1 96.19 411 ILE B O 1
ATOM 7563 N N . THR B 1 412 ? -10.438 -21.891 9.031 1 92.31 412 THR B N 1
ATOM 7564 C CA . THR B 1 412 ? -11.344 -20.75 8.969 1 92.31 412 THR B CA 1
ATOM 7565 C C . THR B 1 412 ? -10.875 -19.641 9.914 1 92.31 412 THR B C 1
ATOM 7567 O O . THR B 1 412 ? -10.875 -18.469 9.539 1 92.31 412 THR B O 1
ATOM 7570 N N . GLU B 1 413 ? -10.469 -20.047 11.078 1 90.25 413 GLU B N 1
ATOM 7571 C CA . GLU B 1 413 ? -10.141 -19.062 12.109 1 90.25 413 GLU B CA 1
ATOM 7572 C C . GLU B 1 413 ? -8.672 -18.656 12.023 1 90.25 413 GLU B C 1
ATOM 7574 O O . GLU B 1 413 ? -7.785 -19.516 11.977 1 90.25 413 GLU B O 1
ATOM 7579 N N . LYS B 1 414 ? -8.453 -17.406 12.086 1 89.25 414 LYS B N 1
ATOM 7580 C CA . LYS B 1 414 ? -7.094 -16.875 11.992 1 89.25 414 LYS B CA 1
ATOM 7581 C C . LYS B 1 414 ? -6.215 -17.391 13.125 1 89.25 414 LYS B C 1
ATOM 7583 O O . LYS B 1 414 ? -5.043 -17.703 12.914 1 89.25 414 LYS B O 1
ATOM 7588 N N . LYS B 1 415 ? -6.781 -17.469 14.297 1 88.56 415 LYS B N 1
ATOM 7589 C CA . LYS B 1 415 ? -6.012 -17.984 15.43 1 88.56 415 LYS B CA 1
ATOM 7590 C C . LYS B 1 415 ? -5.562 -19.422 15.172 1 88.56 415 LYS B C 1
ATOM 7592 O O . LYS B 1 415 ? -4.426 -19.797 15.477 1 88.56 415 LYS B O 1
ATOM 7597 N N . VAL B 1 416 ? -6.469 -20.234 14.68 1 93.81 416 VAL B N 1
ATOM 7598 C CA . VAL B 1 416 ? -6.16 -21.625 14.375 1 93.81 416 VAL B CA 1
ATOM 7599 C C . VAL B 1 416 ? -5.094 -21.688 13.281 1 93.81 416 VAL B C 1
ATOM 7601 O O . VAL B 1 416 ? -4.199 -22.547 13.336 1 93.81 416 VAL B O 1
ATOM 7604 N N . TRP B 1 417 ? -5.199 -20.812 12.328 1 96.12 417 TRP B N 1
ATOM 7605 C CA . TRP B 1 417 ? -4.176 -20.766 11.289 1 96.12 417 TRP B CA 1
ATOM 7606 C C . TRP B 1 417 ? -2.814 -20.422 11.883 1 96.12 417 TRP B C 1
ATOM 7608 O O . TRP B 1 417 ? -1.797 -21 11.492 1 96.12 417 TRP B O 1
ATOM 7618 N N . CYS B 1 418 ? -2.807 -19.453 12.781 1 93.44 418 CYS B N 1
ATOM 7619 C CA . CYS B 1 418 ? -1.566 -19.047 13.43 1 93.44 418 CYS B CA 1
ATOM 7620 C C . CYS B 1 418 ? -0.901 -20.234 14.125 1 93.44 418 CYS B C 1
ATOM 7622 O O . CYS B 1 418 ? 0.312 -20.422 14.023 1 93.44 418 CYS B O 1
ATOM 7624 N N . GLU B 1 419 ? -1.636 -21.031 14.781 1 92.25 419 GLU B N 1
ATOM 7625 C CA . GLU B 1 419 ? -1.123 -22.203 15.477 1 92.25 419 GLU B CA 1
ATOM 7626 C C . GLU B 1 419 ? -0.626 -23.266 14.484 1 92.25 419 GLU B C 1
ATOM 7628 O O . GLU B 1 419 ? 0.473 -23.797 14.641 1 92.25 419 GLU B O 1
ATOM 7633 N N . ALA B 1 420 ? -1.476 -23.484 13.5 1 95 420 ALA B N 1
ATOM 7634 C CA . ALA B 1 420 ? -1.132 -24.5 12.508 1 95 420 ALA B CA 1
ATOM 7635 C C . ALA B 1 420 ? 0.141 -24.125 11.758 1 95 420 ALA B C 1
ATOM 7637 O O . ALA B 1 420 ? 0.937 -24.984 11.391 1 95 420 ALA B O 1
ATOM 7638 N N . CYS B 1 421 ? 0.377 -22.828 11.562 1 94.88 421 CYS B N 1
ATOM 7639 C CA . CYS B 1 421 ? 1.507 -22.328 10.781 1 94.88 421 CYS B CA 1
ATOM 7640 C C . CYS B 1 421 ? 2.682 -21.984 11.688 1 94.88 421 CYS B C 1
ATOM 7642 O O . CYS B 1 421 ? 3.783 -21.719 11.203 1 94.88 421 CYS B O 1
ATOM 7644 N N . GLY B 1 422 ? 2.477 -22.016 12.922 1 91.25 422 GLY B N 1
ATOM 7645 C CA . GLY B 1 422 ? 3.533 -21.594 13.828 1 91.25 422 GLY B CA 1
ATOM 7646 C C . GLY B 1 422 ? 3.939 -20.141 13.625 1 91.25 422 GLY B C 1
ATOM 7647 O O . GLY B 1 422 ? 5.113 -19.797 13.781 1 91.25 422 GLY B O 1
ATOM 7648 N N . ASN B 1 423 ? 3.051 -19.344 13.148 1 90.44 423 ASN B N 1
ATOM 7649 C CA . ASN B 1 423 ? 3.312 -17.922 12.938 1 90.44 423 ASN B CA 1
ATOM 7650 C C . ASN B 1 423 ? 3.076 -17.125 14.211 1 90.44 423 ASN B C 1
ATOM 7652 O O . ASN B 1 423 ? 1.959 -17.078 14.727 1 90.44 423 ASN B O 1
ATOM 7656 N N . TRP B 1 424 ? 4.102 -16.516 14.742 1 82.81 424 TRP B N 1
ATOM 7657 C CA . TRP B 1 424 ? 3.961 -15.68 15.93 1 82.81 424 TRP B CA 1
ATOM 7658 C C . TRP B 1 424 ? 4.73 -14.375 15.781 1 82.81 424 TRP B C 1
ATOM 7660 O O . TRP B 1 424 ? 5.387 -13.922 16.719 1 82.81 424 TRP B O 1
ATOM 7670 N N . PHE B 1 425 ? 4.625 -13.883 14.555 1 85.44 425 PHE B N 1
ATOM 7671 C CA . PHE B 1 425 ? 5.316 -12.625 14.289 1 85.44 425 PHE B CA 1
ATOM 7672 C C . PHE B 1 425 ? 4.418 -11.664 13.516 1 85.44 425 PHE B C 1
ATOM 7674 O O . PHE B 1 425 ? 4.648 -10.453 13.516 1 85.44 425 PHE B O 1
ATOM 7681 N N . SER B 1 426 ? 3.469 -12.195 12.797 1 89.69 426 SER B N 1
ATOM 7682 C CA . SER B 1 426 ? 2.518 -11.32 12.117 1 89.69 426 SER B CA 1
ATOM 7683 C C . SER B 1 426 ? 1.577 -10.648 13.117 1 89.69 426 SER B C 1
ATOM 7685 O O . SER B 1 426 ? 1.276 -11.211 14.164 1 89.69 426 SER B O 1
ATOM 7687 N N . ASP B 1 427 ? 1.099 -9.516 12.758 1 87.75 427 ASP B N 1
ATOM 7688 C CA . ASP B 1 427 ? 0.234 -8.758 13.664 1 87.75 427 ASP B CA 1
ATOM 7689 C C . ASP B 1 427 ? -0.998 -9.57 14.047 1 87.75 427 ASP B C 1
ATOM 7691 O O . ASP B 1 427 ? -1.325 -9.688 15.234 1 87.75 427 ASP B O 1
ATOM 7695 N N . VAL B 1 428 ? -1.598 -10.203 13.055 1 87.5 428 VAL B N 1
ATOM 7696 C CA . VAL B 1 428 ? -2.811 -10.977 13.289 1 87.5 428 VAL B CA 1
ATOM 7697 C C . VAL B 1 428 ? -2.529 -12.086 14.297 1 87.5 428 VAL B C 1
ATOM 7699 O O . VAL B 1 428 ? -3.328 -12.328 15.211 1 87.5 428 VAL B O 1
ATOM 7702 N N . CYS B 1 429 ? -1.459 -12.711 14.18 1 89.31 429 CYS B N 1
ATOM 7703 C CA . CYS B 1 429 ? -1.125 -13.844 15.039 1 89.31 429 CYS B CA 1
ATOM 7704 C C . CYS B 1 429 ? -0.676 -13.367 16.422 1 89.31 429 CYS B C 1
ATOM 7706 O O . CYS B 1 429 ? -0.997 -13.992 17.422 1 89.31 429 CYS B O 1
ATOM 7708 N N . LEU B 1 430 ? 0.089 -12.297 16.438 1 86.56 430 LEU B N 1
ATOM 7709 C CA . LEU B 1 430 ? 0.505 -11.734 17.719 1 86.56 430 LEU B CA 1
ATOM 7710 C C . LEU B 1 430 ? -0.701 -11.258 18.531 1 86.56 430 LEU B C 1
ATOM 7712 O O . LEU B 1 430 ? -0.771 -11.469 19.734 1 86.56 430 LEU B O 1
ATOM 7716 N N . ARG B 1 431 ? -1.615 -10.609 17.891 1 85.12 431 ARG B N 1
ATOM 7717 C CA . ARG B 1 431 ? -2.83 -10.148 18.547 1 85.12 431 ARG B CA 1
ATOM 7718 C C . ARG B 1 431 ? -3.641 -11.328 19.094 1 85.12 431 ARG B C 1
ATOM 7720 O O . ARG B 1 431 ? -4.203 -11.25 20.188 1 85.12 431 ARG B O 1
ATOM 7727 N N . ALA B 1 432 ? -3.719 -12.352 18.266 1 82.06 432 ALA B N 1
ATOM 7728 C CA . ALA B 1 432 ? -4.438 -13.555 18.688 1 82.06 432 ALA B CA 1
ATOM 7729 C C . ALA B 1 432 ? -3.795 -14.164 19.938 1 82.06 432 ALA B C 1
ATOM 7731 O O . ALA B 1 432 ? -4.492 -14.672 20.812 1 82.06 432 ALA B O 1
ATOM 7732 N N . LYS B 1 433 ? -2.551 -14.18 19.969 1 79.38 433 LYS B N 1
ATOM 7733 C CA . LYS B 1 433 ? -1.83 -14.75 21.094 1 79.38 433 LYS B CA 1
ATOM 7734 C C . LYS B 1 433 ? -2.029 -13.906 22.359 1 79.38 433 LYS B C 1
ATOM 7736 O O . LYS B 1 433 ? -2.209 -14.445 23.453 1 79.38 433 LYS B O 1
ATOM 7741 N N . PHE B 1 434 ? -1.935 -12.633 22.25 1 76.38 434 PHE B N 1
ATOM 7742 C CA . PHE B 1 434 ? -2.059 -11.742 23.406 1 76.38 434 PHE B CA 1
ATOM 7743 C C . PHE B 1 434 ? -3.49 -11.734 23.922 1 76.38 434 PHE B C 1
ATOM 7745 O O . PHE B 1 434 ? -3.711 -11.641 25.141 1 76.38 434 PHE B O 1
ATOM 7752 N N . LEU B 1 435 ? -4.426 -11.664 23.062 1 68.5 435 LEU B N 1
ATOM 7753 C CA . LEU B 1 435 ? -5.812 -11.734 23.5 1 68.5 435 LEU B CA 1
ATOM 7754 C C . LEU B 1 435 ? -6.07 -13.016 24.281 1 68.5 435 LEU B C 1
ATOM 7756 O O . LEU B 1 435 ? -6.832 -13.023 25.25 1 68.5 435 LEU B O 1
ATOM 7760 N N . ALA B 1 436 ? -5.492 -13.961 23.938 1 60.88 436 ALA B N 1
ATOM 7761 C CA . ALA B 1 436 ? -5.668 -15.242 24.609 1 60.88 436 ALA B CA 1
ATOM 7762 C C . ALA B 1 436 ? -5.02 -15.219 26 1 60.88 436 ALA B C 1
ATOM 7764 O O . ALA B 1 436 ? -5.516 -15.844 26.938 1 60.88 436 ALA B O 1
ATOM 7765 N N . GLU B 1 437 ? -3.967 -14.492 26.109 1 58.69 437 GLU B N 1
ATOM 7766 C CA . GLU B 1 437 ? -3.229 -14.523 27.359 1 58.69 437 GLU B CA 1
ATOM 7767 C C . GLU B 1 437 ? -3.756 -13.477 28.344 1 58.69 437 GLU B C 1
ATOM 7769 O O . GLU B 1 437 ? -3.865 -13.734 29.531 1 58.69 437 GLU B O 1
ATOM 7774 N N . ASP B 1 438 ? -3.846 -12.195 27.844 1 55.19 438 ASP B N 1
ATOM 7775 C CA . ASP B 1 438 ? -4.105 -11.148 28.828 1 55.19 438 ASP B CA 1
ATOM 7776 C C . ASP B 1 438 ? -5.594 -10.805 28.891 1 55.19 438 ASP B C 1
ATOM 7778 O O . ASP B 1 438 ? -6.035 -10.086 29.781 1 55.19 438 ASP B O 1
ATOM 7782 N N . GLY B 1 439 ? -6.52 -11.555 28.234 1 48.72 439 GLY B N 1
ATOM 7783 C CA . GLY B 1 439 ? -7.953 -11.32 28.297 1 48.72 439 GLY B CA 1
ATOM 7784 C C . GLY B 1 439 ? -8.336 -9.891 27.969 1 48.72 439 GLY B C 1
ATOM 7785 O O . GLY B 1 439 ? -9.523 -9.57 27.875 1 48.72 439 GLY B O 1
ATOM 7786 N N . SER B 1 440 ? -7.566 -8.844 28.266 1 46.84 440 SER B N 1
ATOM 7787 C CA . SER B 1 440 ? -7.996 -7.453 28.156 1 46.84 440 SER B CA 1
ATOM 7788 C C . SER B 1 440 ? -7.957 -6.969 26.719 1 46.84 440 SER B C 1
ATOM 7790 O O . SER B 1 440 ? -7.031 -7.289 25.969 1 46.84 440 SER B O 1
ATOM 7792 N N . PRO B 1 441 ? -9.219 -6.477 26.344 1 45.94 441 PRO B N 1
ATOM 7793 C CA . PRO B 1 441 ? -9.281 -5.949 24.984 1 45.94 441 PRO B CA 1
ATOM 7794 C C . PRO B 1 441 ? -8.164 -4.957 24.672 1 45.94 441 PRO B C 1
ATOM 7796 O O . PRO B 1 441 ? -7.848 -4.098 25.5 1 45.94 441 PRO B O 1
ATOM 7799 N N . LEU B 1 442 ? -7.273 -5.379 23.953 1 47.72 442 LEU B N 1
ATOM 7800 C CA . LEU B 1 442 ? -6.242 -4.449 23.5 1 47.72 442 LEU B CA 1
ATOM 7801 C C . LEU B 1 442 ? -6.859 -3.133 23.047 1 47.72 442 LEU B C 1
ATOM 7803 O O . LEU B 1 442 ? -7.941 -3.123 22.453 1 47.72 442 LEU B O 1
ATOM 7807 N N . GLY B 1 443 ? -6.957 -2.184 23.891 1 43.81 443 GLY B N 1
ATOM 7808 C CA . GLY B 1 443 ? -7.535 -0.866 23.688 1 43.81 443 GLY B CA 1
ATOM 7809 C C . GLY B 1 443 ? -7.734 -0.518 22.219 1 43.81 443 GLY B C 1
ATOM 7810 O O . GLY B 1 443 ? -8.297 0.53 21.906 1 43.81 443 GLY B O 1
ATOM 7811 N N . GLY B 1 444 ? -7.023 -0.983 21.422 1 41.78 444 GLY B N 1
ATOM 7812 C CA . GLY B 1 444 ? -7.148 -0.4 20.094 1 41.78 444 GLY B CA 1
ATOM 7813 C C . GLY B 1 444 ? -8.367 -0.899 19.328 1 41.78 444 GLY B C 1
ATOM 7814 O O . GLY B 1 444 ? -9.172 -1.652 19.875 1 41.78 444 GLY B O 1
ATOM 7815 N N . GLY B 1 445 ? -8.625 -0.574 18.031 1 38.75 445 GLY B N 1
ATOM 7816 C CA . GLY B 1 445 ? -9.727 -0.929 17.156 1 38.75 445 GLY B CA 1
ATOM 7817 C C . GLY B 1 445 ? -10.125 -2.389 17.25 1 38.75 445 GLY B C 1
ATOM 7818 O O . GLY B 1 445 ? -9.344 -3.219 17.719 1 38.75 445 GLY B O 1
ATOM 7819 N N . GLY B 1 446 ? -11.484 -2.574 17.438 1 34.81 446 GLY B N 1
ATOM 7820 C CA . GLY B 1 446 ? -12.156 -3.857 17.547 1 34.81 446 GLY B CA 1
ATOM 7821 C C . GLY B 1 446 ? -11.484 -4.957 16.75 1 34.81 446 GLY B C 1
ATOM 7822 O O . GLY B 1 446 ? -10.805 -4.684 15.758 1 34.81 446 GLY B O 1
ATOM 7823 N N . TRP B 1 447 ? -11.391 -6.098 17.422 1 34.81 447 TRP B N 1
ATOM 7824 C CA . TRP B 1 447 ? -10.945 -7.391 16.906 1 34.81 447 TRP B CA 1
ATOM 7825 C C . TRP B 1 447 ? -11.445 -7.613 15.484 1 34.81 447 TRP B C 1
ATOM 7827 O O . TRP B 1 447 ? -10.789 -8.281 14.688 1 34.81 447 TRP B O 1
ATOM 7837 N N . ASP B 1 448 ? -12.633 -7.297 15.32 1 36.59 448 ASP B N 1
ATOM 7838 C CA . ASP B 1 448 ? -13.328 -7.762 14.125 1 36.59 448 ASP B CA 1
ATOM 7839 C C . ASP B 1 448 ? -12.719 -7.16 12.859 1 36.59 448 ASP B C 1
ATOM 7841 O O . ASP B 1 448 ? -12.977 -7.637 11.758 1 36.59 448 ASP B O 1
ATOM 7845 N N . SER B 1 449 ? -12.242 -5.934 12.93 1 38.69 449 SER B N 1
ATOM 7846 C CA . SER B 1 449 ? -11.766 -5.344 11.68 1 38.69 449 SER B CA 1
ATOM 7847 C C . SER B 1 449 ? -10.273 -5.602 11.492 1 38.69 449 SER B C 1
ATOM 7849 O O . SER B 1 449 ? -9.484 -4.66 11.359 1 38.69 449 SER B O 1
ATOM 7851 N N . LEU B 1 450 ? -9.727 -6.559 12.016 1 37.62 450 LEU B N 1
ATOM 7852 C CA . LEU B 1 450 ? -8.32 -6.941 11.977 1 37.62 450 LEU B CA 1
ATOM 7853 C C . LEU B 1 450 ? -7.82 -7.055 10.539 1 37.62 450 LEU B C 1
ATOM 7855 O O . LEU B 1 450 ? -8.156 -8.016 9.844 1 37.62 450 LEU B O 1
ATOM 7859 N N . GLY B 1 451 ? -7.074 -6.145 10.078 1 44.84 451 GLY B N 1
ATOM 7860 C CA . GLY B 1 451 ? -6.168 -6.094 8.945 1 44.84 451 GLY B CA 1
ATOM 7861 C C . GLY B 1 451 ? -6.887 -6.082 7.605 1 44.84 451 GLY B C 1
ATOM 7862 O O . GLY B 1 451 ? -6.262 -6.238 6.559 1 44.84 451 GLY B O 1
ATOM 7863 N N . ASP B 1 452 ? -8.203 -6.098 7.719 1 47.91 452 ASP B N 1
ATOM 7864 C CA . ASP B 1 452 ? -8.867 -6.195 6.422 1 47.91 452 ASP B CA 1
ATOM 7865 C C . ASP B 1 452 ? -9.047 -4.816 5.793 1 47.91 452 ASP B C 1
ATOM 7867 O O . ASP B 1 452 ? -9.523 -3.887 6.445 1 47.91 452 ASP B O 1
ATOM 7871 N N . LEU B 1 453 ? -8.305 -4.754 4.738 1 44.69 453 LEU B N 1
ATOM 7872 C CA . LEU B 1 453 ? -8.531 -3.559 3.934 1 44.69 453 LEU B CA 1
ATOM 7873 C C . LEU B 1 453 ? -9.977 -3.484 3.465 1 44.69 453 LEU B C 1
ATOM 7875 O O . LEU B 1 453 ? -10.562 -4.5 3.078 1 44.69 453 LEU B O 1
ATOM 7879 N N . GLU B 1 454 ? -10.727 -2.43 3.902 1 47.62 454 GLU B N 1
ATOM 7880 C CA . GLU B 1 454 ? -12.109 -2.219 3.488 1 47.62 454 GLU B CA 1
ATOM 7881 C C . GLU B 1 454 ? -12.211 -1.115 2.439 1 47.62 454 GLU B C 1
ATOM 7883 O O . GLU B 1 454 ? -11.289 -0.305 2.293 1 47.62 454 GLU B O 1
ATOM 7888 N N . VAL B 1 455 ? -13.18 -1.362 1.581 1 40.34 455 VAL B N 1
ATOM 7889 C CA . VAL B 1 455 ? -13.5 -0.268 0.67 1 40.34 455 VAL B CA 1
ATOM 7890 C C . VAL B 1 455 ? -13.805 0.997 1.469 1 40.34 455 VAL B C 1
ATOM 7892 O O . VAL B 1 455 ? -14.18 0.923 2.643 1 40.34 455 VAL B O 1
ATOM 7895 N N . ALA B 1 456 ? -13.539 2.059 0.873 1 42.97 456 ALA B N 1
ATOM 7896 C CA . ALA B 1 456 ? -13.812 3.326 1.545 1 42.97 456 ALA B CA 1
ATOM 7897 C C . ALA B 1 456 ? -15.297 3.469 1.865 1 42.97 456 ALA B C 1
ATOM 7899 O O . ALA B 1 456 ? -16.156 3.141 1.039 1 42.97 456 ALA B O 1
ATOM 7900 N N . SER B 1 457 ? -15.883 3.066 3.09 1 39.44 457 SER B N 1
ATOM 7901 C CA . SER B 1 457 ? -17.266 3.119 3.561 1 39.44 457 SER B CA 1
ATOM 7902 C C . SER B 1 457 ? -17.984 4.348 3.02 1 39.44 457 SER B C 1
ATOM 7904 O O . SER B 1 457 ? -17.719 5.473 3.447 1 39.44 457 SER B O 1
ATOM 7906 N N . GLY B 1 458 ? -18.141 4.402 1.769 1 31.39 458 GLY B N 1
ATOM 7907 C CA . GLY B 1 458 ? -19.172 5.387 1.488 1 31.39 458 GLY B CA 1
ATOM 7908 C C . GLY B 1 458 ? -20.562 4.879 1.773 1 31.39 458 GLY B C 1
ATOM 7909 O O . GLY B 1 458 ? -20.797 3.666 1.807 1 31.39 458 GLY B O 1
ATOM 7910 N N . ASP B 1 459 ? -21.359 5.293 2.604 1 28.77 459 ASP B N 1
ATOM 7911 C CA . ASP B 1 459 ? -22.781 4.988 2.633 1 28.77 459 ASP B CA 1
ATOM 7912 C C . ASP B 1 459 ? -23.312 4.703 1.23 1 28.77 459 ASP B C 1
ATOM 7914 O O . ASP B 1 459 ? -23.5 5.625 0.432 1 28.77 459 ASP B O 1
ATOM 7918 N N . ILE B 1 460 ? -23.203 3.502 0.78 1 29.62 460 ILE B N 1
ATOM 7919 C CA . ILE B 1 460 ? -23.688 3.002 -0.506 1 29.62 460 ILE B CA 1
ATOM 7920 C C . ILE B 1 460 ? -25.156 2.602 -0.391 1 29.62 460 ILE B C 1
ATOM 7922 O O . ILE B 1 460 ? -25.469 1.536 0.141 1 29.62 460 ILE B O 1
ATOM 7926 N N . THR B 1 461 ? -26.125 3.207 -0.03 1 26.86 461 THR B N 1
ATOM 7927 C CA . THR B 1 461 ? -27.438 2.678 -0.349 1 26.86 461 THR B CA 1
ATOM 7928 C C . THR B 1 461 ? -27.625 2.561 -1.858 1 26.86 461 THR B C 1
ATOM 7930 O O . THR B 1 461 ? -27.672 3.57 -2.564 1 26.86 461 THR B O 1
ATOM 7933 N N . THR B 1 462 ? -27.344 1.536 -2.547 1 24.98 462 THR B N 1
ATOM 7934 C CA . THR B 1 462 ? -27.484 1.13 -3.939 1 24.98 462 THR B CA 1
ATOM 7935 C C . THR B 1 462 ? -28.953 0.98 -4.32 1 24.98 462 THR B C 1
ATOM 7937 O O . THR B 1 462 ? -29.359 -0.059 -4.84 1 24.98 462 THR B O 1
ATOM 7940 N N . ASP B 1 463 ? -29.969 1.695 -4.039 1 23.45 463 ASP B N 1
ATOM 7941 C CA . ASP B 1 463 ? -31.125 1.407 -4.887 1 23.45 463 ASP B CA 1
ATOM 7942 C C . ASP B 1 463 ? -30.844 1.788 -6.34 1 23.45 463 ASP B C 1
ATOM 7944 O O . ASP B 1 463 ? -30.672 2.967 -6.656 1 23.45 463 ASP B O 1
ATOM 7948 N N . LEU B 1 464 ? -30.266 1.01 -7.102 1 23.17 464 LEU B N 1
ATOM 7949 C CA . LEU B 1 464 ? -30.203 1.066 -8.555 1 23.17 464 LEU B CA 1
ATOM 7950 C C . LEU B 1 464 ? -31.609 1.178 -9.148 1 23.17 464 LEU B C 1
ATOM 7952 O O . LEU B 1 464 ? -32.344 0.181 -9.242 1 23.17 464 LEU B O 1
ATOM 7956 N N . THR B 1 465 ? -32.469 2.092 -8.766 1 22.94 465 THR B N 1
ATOM 7957 C CA . THR B 1 465 ? -33.594 2.191 -9.68 1 22.94 465 THR B CA 1
ATOM 7958 C C . THR B 1 465 ? -33.125 2.566 -11.086 1 22.94 465 THR B C 1
ATOM 7960 O O . THR B 1 465 ? -32.531 3.621 -11.273 1 22.94 465 THR B O 1
ATOM 7963 N N . VAL B 1 466 ? -32.844 1.574 -11.836 1 23.12 466 VAL B N 1
ATOM 7964 C CA . VAL B 1 466 ? -32.844 1.643 -13.289 1 23.12 466 VAL B CA 1
ATOM 7965 C C . VAL B 1 466 ? -34.062 2.455 -13.75 1 23.12 466 VAL B C 1
ATOM 7967 O O . VAL B 1 466 ? -35.219 2.066 -13.516 1 23.12 466 VAL B O 1
ATOM 7970 N N . ASN B 1 467 ? -34 3.736 -13.547 1 22.06 467 ASN B N 1
ATOM 7971 C CA . ASN B 1 467 ? -35.062 4.422 -14.266 1 22.06 467 ASN B CA 1
ATOM 7972 C C . ASN B 1 467 ? -35.188 3.914 -15.695 1 22.06 467 ASN B C 1
ATOM 7974 O O . ASN B 1 467 ? -34.25 4.062 -16.5 1 22.06 467 ASN B O 1
ATOM 7978 N N . GLN B 1 468 ? -35.969 2.889 -15.961 1 23.31 468 GLN B N 1
ATOM 7979 C CA . GLN B 1 468 ? -36.562 2.318 -17.156 1 23.31 468 GLN B CA 1
ATOM 7980 C C . GLN B 1 468 ? -37.062 3.414 -18.094 1 23.31 468 GLN B C 1
ATOM 7982 O O . GLN B 1 468 ? -37.5 3.131 -19.219 1 23.31 468 GLN B O 1
ATOM 7987 N N . ASN B 1 469 ? -37.281 4.656 -17.562 1 23.67 469 ASN B N 1
ATOM 7988 C CA . ASN B 1 469 ? -38.125 5.375 -18.5 1 23.67 469 ASN B CA 1
ATOM 7989 C C . ASN B 1 469 ? -37.406 5.633 -19.828 1 23.67 469 ASN B C 1
ATOM 7991 O O . ASN B 1 469 ? -38.031 5.715 -20.875 1 23.67 469 ASN B O 1
ATOM 7995 N N . ASN B 1 470 ? -36.156 6.148 -19.672 1 23.38 470 ASN B N 1
ATOM 7996 C CA . ASN B 1 470 ? -35.906 6.688 -21 1 23.38 470 ASN B CA 1
ATOM 7997 C C . ASN B 1 470 ? -35.594 5.578 -22 1 23.38 470 ASN B C 1
ATOM 7999 O O . ASN B 1 470 ? -34.938 5.816 -23.016 1 23.38 470 ASN B O 1
ATOM 8003 N N . ALA B 1 471 ? -35.656 4.328 -21.5 1 23.89 471 ALA B N 1
ATOM 8004 C CA . ALA B 1 471 ? -35.531 3.281 -22.5 1 23.89 471 ALA B CA 1
ATOM 8005 C C . ALA B 1 471 ? -36.531 3.479 -23.625 1 23.89 471 ALA B C 1
ATOM 8007 O O . ALA B 1 471 ? -36.562 2.73 -24.609 1 23.89 471 ALA B O 1
ATOM 8008 N N . LEU B 1 472 ? -37.594 4.191 -23.219 1 24.11 472 LEU B N 1
ATOM 8009 C CA . LEU B 1 472 ? -38.656 4.078 -24.203 1 24.11 472 LEU B CA 1
ATOM 8010 C C . LEU B 1 472 ? -38.219 4.617 -25.562 1 24.11 472 LEU B C 1
ATOM 8012 O O . LEU B 1 472 ? -38.688 4.168 -26.609 1 24.11 472 LEU B O 1
ATOM 8016 N N . THR B 1 473 ? -37.531 5.781 -25.438 1 24.09 473 THR B N 1
ATOM 8017 C CA . THR B 1 473 ? -37.625 6.426 -26.75 1 24.09 473 THR B CA 1
ATOM 8018 C C . THR B 1 473 ? -36.781 5.695 -27.781 1 24.09 473 THR B C 1
ATOM 8020 O O . THR B 1 473 ? -37 5.855 -28.984 1 24.09 473 THR B O 1
ATOM 8023 N N . LEU B 1 474 ? -35.656 5.109 -27.219 1 24.3 474 LEU B N 1
ATOM 8024 C CA . LEU B 1 474 ? -34.938 4.656 -28.406 1 24.3 474 LEU B CA 1
ATOM 8025 C C . LEU B 1 474 ? -35.594 3.404 -29 1 24.3 474 LEU B C 1
ATOM 8027 O O . LEU B 1 474 ? -35.031 2.799 -29.922 1 24.3 474 LEU B O 1
ATOM 8031 N N . THR B 1 475 ? -36.469 2.816 -28.156 1 23.97 475 THR B N 1
ATOM 8032 C CA . THR B 1 475 ? -37.062 1.606 -28.688 1 23.97 475 THR B CA 1
ATOM 8033 C C . THR B 1 475 ? -37.594 1.84 -30.109 1 23.97 475 THR B C 1
ATOM 8035 O O . THR B 1 475 ? -37.531 0.946 -30.953 1 23.97 475 THR B O 1
ATOM 8038 N N . ALA B 1 476 ? -38.375 2.939 -30.125 1 24.86 476 ALA B N 1
ATOM 8039 C CA . ALA B 1 476 ? -39.344 2.986 -31.203 1 24.86 476 ALA B CA 1
ATOM 8040 C C . ALA B 1 476 ? -38.656 3.104 -32.562 1 24.86 476 ALA B C 1
ATOM 8042 O O . ALA B 1 476 ? -39.219 2.73 -33.594 1 24.86 476 ALA B O 1
ATOM 8043 N N . THR B 1 477 ? -37.562 3.887 -32.5 1 24.3 477 THR B N 1
ATOM 8044 C CA . THR B 1 477 ? -37.25 4.25 -33.875 1 24.3 477 THR B CA 1
ATOM 8045 C C . THR B 1 477 ? -36.781 3.033 -34.656 1 24.3 477 THR B C 1
ATOM 8047 O O . THR B 1 477 ? -36.812 3.039 -35.875 1 24.3 477 THR B O 1
ATOM 8050 N N . PHE B 1 478 ? -36.219 2.086 -33.812 1 24.72 478 PHE B N 1
ATOM 8051 C CA . PHE B 1 478 ? -35.812 0.981 -34.656 1 24.72 478 PHE B CA 1
ATOM 8052 C C . PHE B 1 478 ? -37 0.194 -35.188 1 24.72 478 PHE B C 1
ATOM 8054 O O . PHE B 1 478 ? -36.844 -0.699 -36 1 24.72 478 PHE B O 1
ATOM 8061 N N . LEU B 1 479 ? -38.094 0.265 -34.375 1 26.3 479 LEU B N 1
ATOM 8062 C CA . LEU B 1 479 ? -39.188 -0.525 -34.938 1 26.3 479 LEU B CA 1
ATOM 8063 C C . LEU B 1 479 ? -39.562 -0.022 -36.312 1 26.3 479 LEU B C 1
ATOM 8065 O O . LEU B 1 479 ? -40.375 -0.649 -37 1 26.3 479 LEU B O 1
ATOM 8069 N N . GLY B 1 480 ? -39.469 1.299 -36.406 1 25.2 480 GLY B N 1
ATOM 8070 C CA . GLY B 1 480 ? -40.062 1.827 -37.656 1 25.2 480 GLY B CA 1
ATOM 8071 C C . GLY B 1 480 ? -39.469 1.203 -38.906 1 25.2 480 GLY B C 1
ATOM 8072 O O . GLY B 1 480 ? -40.094 1.195 -39.938 1 25.2 480 GLY B O 1
ATOM 8073 N N . GLY B 1 481 ? -38.156 1.041 -38.781 1 25.23 481 GLY B N 1
ATOM 8074 C CA . GLY B 1 481 ? -37.625 0.591 -40.031 1 25.23 481 GLY B CA 1
ATOM 8075 C C . GLY B 1 481 ? -38.031 -0.822 -40.406 1 25.23 481 GLY B C 1
ATOM 8076 O O . GLY B 1 481 ? -37.531 -1.392 -41.375 1 25.23 481 GLY B O 1
ATOM 8077 N N . LEU B 1 482 ? -38.531 -1.487 -39.375 1 26.83 482 LEU B N 1
ATOM 8078 C CA . LEU B 1 482 ? -38.906 -2.844 -39.75 1 26.83 482 LEU B CA 1
ATOM 8079 C C . LEU B 1 482 ? -39.906 -2.824 -40.906 1 26.83 482 LEU B C 1
ATOM 8081 O O . LEU B 1 482 ? -39.875 -3.676 -41.812 1 26.83 482 LEU B O 1
ATOM 8085 N N . LEU B 1 483 ? -40.938 -1.969 -40.656 1 27.22 483 LEU B N 1
ATOM 8086 C CA . LEU B 1 483 ? -42.031 -2.053 -41.656 1 27.22 483 LEU B CA 1
ATOM 8087 C C . LEU B 1 483 ? -41.531 -1.65 -43.031 1 27.22 483 LEU B C 1
ATOM 8089 O O . LEU B 1 483 ? -42.156 -2.002 -44.031 1 27.22 483 LEU B O 1
ATOM 8093 N N . ALA B 1 484 ? -40.719 -0.59 -42.969 1 26.86 484 ALA B N 1
ATOM 8094 C CA . ALA B 1 484 ? -40.5 -0.104 -44.344 1 26.86 484 ALA B CA 1
ATOM 8095 C C . ALA B 1 484 ? -39.812 -1.167 -45.188 1 26.86 484 ALA B C 1
ATOM 8097 O O . ALA B 1 484 ? -39.812 -1.075 -46.406 1 26.86 484 ALA B O 1
ATOM 8098 N N . GLY B 1 485 ? -39.094 -1.994 -44.438 1 26.58 485 GLY B N 1
ATOM 8099 C CA . GLY B 1 485 ? -38.469 -2.992 -45.312 1 26.58 485 GLY B CA 1
ATOM 8100 C C . GLY B 1 485 ? -39.438 -3.969 -45.906 1 26.58 485 GLY B C 1
ATOM 8101 O O . GLY B 1 485 ? -39.062 -4.867 -46.656 1 26.58 485 GLY B O 1
ATOM 8102 N N . LEU B 1 486 ? -40.562 -4.008 -45.188 1 29.67 486 LEU B N 1
ATOM 8103 C CA . LEU B 1 486 ? -41.5 -4.906 -45.844 1 29.67 486 LEU B CA 1
ATOM 8104 C C . LEU B 1 486 ? -41.812 -4.422 -47.281 1 29.67 486 LEU B C 1
ATOM 8106 O O . LEU B 1 486 ? -42.094 -5.227 -48.156 1 29.67 486 LEU B O 1
ATOM 8110 N N . PHE B 1 487 ? -42.094 -3.043 -47.25 1 28.38 487 PHE B N 1
ATOM 8111 C CA . PHE B 1 487 ? -42.656 -2.568 -48.5 1 28.38 487 PHE B CA 1
ATOM 8112 C C . PHE B 1 487 ? -41.656 -2.783 -49.625 1 28.38 487 PHE B C 1
ATOM 8114 O O . PHE B 1 487 ? -42.031 -2.932 -50.812 1 28.38 487 PHE B O 1
ATOM 8121 N N . LEU B 1 488 ? -40.375 -2.457 -49.25 1 27.64 488 LEU B N 1
ATOM 8122 C CA . LEU B 1 488 ? -39.594 -2.518 -50.438 1 27.64 488 LEU B CA 1
ATOM 8123 C C . LEU B 1 488 ? -39.594 -3.926 -51.031 1 27.64 488 LEU B C 1
ATOM 8125 O O . LEU B 1 488 ? -39.219 -4.125 -52.188 1 27.64 488 LEU B O 1
ATOM 8129 N N . THR B 1 489 ? -39.75 -4.84 -50 1 27.98 489 THR B N 1
ATOM 8130 C CA . THR B 1 489 ? -39.688 -6.133 -50.688 1 27.98 489 THR B CA 1
ATOM 8131 C C . THR B 1 489 ? -40.938 -6.371 -51.5 1 27.98 489 THR B C 1
ATOM 8133 O O . THR B 1 489 ? -40.969 -7.238 -52.375 1 27.98 489 THR B O 1
ATOM 8136 N N . LEU B 1 490 ? -42.031 -5.688 -51.031 1 28.72 490 LEU B N 1
ATOM 8137 C CA . LEU B 1 490 ? -43.125 -5.98 -51.938 1 28.72 490 LEU B CA 1
ATOM 8138 C C . LEU B 1 490 ? -42.875 -5.441 -53.312 1 28.72 490 LEU B C 1
ATOM 8140 O O . LEU B 1 490 ? -43.375 -5.98 -54.312 1 28.72 490 LEU B O 1
ATOM 8144 N N . ILE B 1 491 ? -42.438 -4.082 -53.281 1 26.89 491 ILE B N 1
ATOM 8145 C CA . ILE B 1 491 ? -42.406 -3.49 -54.625 1 26.89 491 ILE B CA 1
ATOM 8146 C C . ILE B 1 491 ? -41.531 -4.324 -55.531 1 26.89 491 ILE B C 1
ATOM 8148 O O . ILE B 1 491 ? -41.719 -4.332 -56.75 1 26.89 491 ILE B O 1
ATOM 8152 N N . ALA B 1 492 ? -40.469 -4.875 -54.875 1 26.83 492 ALA B N 1
ATOM 8153 C CA . ALA B 1 492 ? -39.656 -5.59 -55.875 1 26.83 492 ALA B CA 1
ATOM 8154 C C . ALA B 1 492 ? -40.438 -6.73 -56.5 1 26.83 492 ALA B C 1
ATOM 8156 O O . ALA B 1 492 ? -39.906 -7.484 -57.312 1 26.83 492 ALA B O 1
ATOM 8157 N N . LEU B 1 493 ? -41.625 -7.035 -55.906 1 25.39 493 LEU B N 1
ATOM 8158 C CA . LEU B 1 493 ? -42.375 -8.031 -56.688 1 25.39 493 LEU B CA 1
ATOM 8159 C C . LEU B 1 493 ? -42.625 -7.539 -58.094 1 25.39 493 LEU B C 1
ATOM 8161 O O . LEU B 1 493 ? -42.531 -8.312 -59.062 1 25.39 493 LEU B O 1
ATOM 8165 N N . TYR B 1 494 ? -43.375 -6.355 -58.156 1 23.14 494 TYR B N 1
ATOM 8166 C CA . TYR B 1 494 ? -44.125 -6.082 -59.375 1 23.14 494 TYR B CA 1
ATOM 8167 C C . TYR B 1 494 ? -43.188 -5.898 -60.562 1 23.14 494 TYR B C 1
ATOM 8169 O O . TYR B 1 494 ? -43.562 -6.176 -61.688 1 23.14 494 TYR B O 1
ATOM 8177 N N . ALA B 1 495 ? -42.344 -4.855 -60.406 1 22.47 495 ALA B N 1
ATOM 8178 C CA . ALA B 1 495 ? -41.938 -4.297 -61.719 1 22.47 495 ALA B CA 1
ATOM 8179 C C . ALA B 1 495 ? -41.312 -5.359 -62.594 1 22.47 495 ALA B C 1
ATOM 8181 O O . ALA B 1 495 ? -40.938 -5.086 -63.75 1 22.47 495 ALA B O 1
ATOM 8182 N N . PHE B 1 496 ? -40.594 -6.27 -61.938 1 23.2 496 PHE B N 1
ATOM 8183 C CA . PHE B 1 496 ? -39.844 -7.016 -62.938 1 23.2 496 PHE B CA 1
ATOM 8184 C C . PHE B 1 496 ? -40.781 -7.82 -63.844 1 23.2 496 PHE B C 1
ATOM 8186 O O . PHE B 1 496 ? -40.594 -9.023 -64 1 23.2 496 PHE B O 1
ATOM 8193 N N . ILE B 1 497 ? -42.094 -7.438 -63.906 1 19.36 497 ILE B N 1
ATOM 8194 C CA . ILE B 1 497 ? -42.875 -8.07 -64.938 1 19.36 497 ILE B CA 1
ATOM 8195 C C . ILE B 1 497 ? -42.219 -7.836 -66.312 1 19.36 497 ILE B C 1
ATOM 8197 O O . ILE B 1 497 ? -42.375 -8.641 -67.25 1 19.36 497 ILE B O 1
ATOM 8201 N N . LEU B 1 498 ? -41.938 -6.605 -66.688 1 18 498 LEU B N 1
ATOM 8202 C CA . LEU B 1 498 ? -42.281 -6.344 -68.062 1 18 498 LEU B CA 1
ATOM 8203 C C . LEU B 1 498 ? -41.531 -7.289 -69 1 18 498 LEU B C 1
ATOM 8205 O O . LEU B 1 498 ? -40.406 -7.691 -68.688 1 18 498 LEU B O 1
ATOM 8209 N N . PRO B 1 499 ? -42.094 -7.348 -70.312 1 17.17 499 PRO B N 1
ATOM 8210 C CA . PRO B 1 499 ? -42.156 -8.273 -71.438 1 17.17 499 PRO B CA 1
ATOM 8211 C C . PRO B 1 499 ? -40.844 -8.367 -72.25 1 17.17 499 PRO B C 1
ATOM 8213 O O . PRO B 1 499 ? -40.688 -9.234 -73.125 1 17.17 499 PRO B O 1
ATOM 8216 N N . ARG B 1 500 ? -40.062 -7.258 -72.188 1 17.02 500 ARG B N 1
ATOM 8217 C CA . ARG B 1 500 ? -39.562 -7.133 -73.562 1 17.02 500 ARG B CA 1
ATOM 8218 C C . ARG B 1 500 ? -39.062 -8.477 -74.125 1 17.02 500 ARG B C 1
ATOM 8220 O O . ARG B 1 500 ? -38.312 -9.172 -73.438 1 17.02 500 ARG B O 1
ATOM 8227 N N . MET B 1 501 ? -39.406 -8.93 -75.438 1 15.2 501 MET B N 1
ATOM 8228 C CA . MET B 1 501 ? -39.5 -9.797 -76.625 1 15.2 501 MET B CA 1
ATOM 8229 C C . MET B 1 501 ? -38.094 -10.047 -77.188 1 15.2 501 MET B C 1
ATOM 8231 O O . MET B 1 501 ? -37.938 -10.922 -78.062 1 15.2 501 MET B O 1
ATOM 8235 N N . LYS B 1 502 ? -37.25 -8.984 -77.312 1 15.98 502 LYS B N 1
ATOM 8236 C CA . LYS B 1 502 ? -36.75 -8.984 -78.688 1 15.98 502 LYS B CA 1
ATOM 8237 C C . LYS B 1 502 ? -36.188 -10.352 -79.062 1 15.98 502 LYS B C 1
ATOM 8239 O O . LYS B 1 502 ? -35.781 -11.125 -78.188 1 15.98 502 LYS B O 1
ATOM 8244 N N . SER B 1 503 ? -35.312 -10.445 -80.25 1 15.56 503 SER B N 1
ATOM 8245 C CA . SER B 1 503 ? -35.094 -11.086 -81.562 1 15.56 503 SER B CA 1
ATOM 8246 C C . SER B 1 503 ? -34.25 -12.344 -81.375 1 15.56 503 SER B C 1
ATOM 8248 O O . SER B 1 503 ? -33.5 -12.484 -80.438 1 15.56 503 SER B O 1
ATOM 8250 N N . GLN B 1 504 ? -33.969 -13.109 -82.562 1 15.23 504 GLN B N 1
ATOM 8251 C CA . GLN B 1 504 ? -33.969 -14.398 -83.25 1 15.23 504 GLN B CA 1
ATOM 8252 C C . GLN B 1 504 ? -32.625 -15.133 -83.062 1 15.23 504 GLN B C 1
ATOM 8254 O O . GLN B 1 504 ? -32.625 -16.297 -82.625 1 15.23 504 GLN B O 1
ATOM 8259 N N . VAL B 1 505 ? -31.625 -15.219 -84.188 1 15.38 505 VAL B N 1
ATOM 8260 C CA . VAL B 1 505 ? -31.391 -16.219 -85.188 1 15.38 505 VAL B CA 1
ATOM 8261 C C . VAL B 1 505 ? -30.125 -17 -84.938 1 15.38 505 VAL B C 1
ATOM 8263 O O . VAL B 1 505 ? -30.125 -18.234 -84.875 1 15.38 505 VAL B O 1
ATOM 8266 N N . GLY B 1 506 ? -28.906 -16.875 -85.688 1 14.8 506 GLY B N 1
ATOM 8267 C CA . GLY B 1 506 ? -28.469 -17.875 -86.625 1 14.8 506 GLY B CA 1
ATOM 8268 C C . GLY B 1 506 ? -27.578 -18.938 -86.062 1 14.8 506 GLY B C 1
ATOM 8269 O O . GLY B 1 506 ? -27.172 -18.828 -84.875 1 14.8 506 GLY B O 1
ATOM 8270 N N . LEU B 1 507 ? -26.266 -19.422 -86.75 1 15.41 507 LEU B N 1
ATOM 8271 C CA . LEU B 1 507 ? -25.844 -20.516 -87.625 1 15.41 507 LEU B CA 1
ATOM 8272 C C . LEU B 1 507 ? -24.844 -21.406 -86.938 1 15.41 507 LEU B C 1
ATOM 8274 O O . LEU B 1 507 ? -24.219 -21 -85.938 1 15.41 507 LEU B O 1
ATOM 8278 N N . SER B 1 508 ? -23.578 -22 -87.625 1 14.92 508 SER B N 1
ATOM 8279 C CA . SER B 1 508 ? -23.25 -23.297 -88.188 1 14.92 508 SER B CA 1
ATOM 8280 C C . SER B 1 508 ? -22.297 -24.078 -87.312 1 14.92 508 SER B C 1
ATOM 8282 O O . SER B 1 508 ? -22.578 -25.234 -86.938 1 14.92 508 SER B O 1
ATOM 8284 N N . THR B 1 509 ? -20.859 -24.422 -87.688 1 15.05 509 THR B N 1
ATOM 8285 C CA . THR B 1 509 ? -20.344 -25.672 -88.25 1 15.05 509 THR B CA 1
ATOM 8286 C C . THR B 1 509 ? -19.609 -26.453 -87.188 1 15.05 509 THR B C 1
ATOM 8288 O O . THR B 1 509 ? -19.234 -25.906 -86.125 1 15.05 509 THR B O 1
ATOM 8291 N N . PRO B 1 510 ? -18.141 -27.125 -87.438 1 15.38 510 PRO B N 1
ATOM 8292 C CA . PRO B 1 510 ? -17.734 -28.5 -87.75 1 15.38 510 PRO B CA 1
ATOM 8293 C C . PRO B 1 510 ? -17.031 -29.172 -86.562 1 15.38 510 PRO B C 1
ATOM 8295 O O . PRO B 1 510 ? -16.891 -28.562 -85.5 1 15.38 510 PRO B O 1
ATOM 8298 N N . ILE B 1 511 ? -15.484 -29.641 -86.75 1 15.75 511 ILE B N 1
ATOM 8299 C CA . ILE B 1 511 ? -14.867 -30.938 -87 1 15.75 511 ILE B CA 1
ATOM 8300 C C . ILE B 1 511 ? -14.258 -31.469 -85.688 1 15.75 511 ILE B C 1
ATOM 8302 O O . ILE B 1 511 ? -13.953 -30.688 -84.75 1 15.75 511 ILE B O 1
ATOM 8306 N N . ALA B 1 512 ? -13.289 -32.656 -85.75 1 16.08 512 ALA B N 1
ATOM 8307 C CA . ALA B 1 512 ? -13.016 -34.031 -85.312 1 16.08 512 ALA B CA 1
ATOM 8308 C C . ALA B 1 512 ? -11.93 -34.094 -84.25 1 16.08 512 ALA B C 1
ATOM 8310 O O . ALA B 1 512 ? -12.094 -34.719 -83.25 1 16.08 512 ALA B O 1
ATOM 8311 N N . ASN B 1 513 ? -10.477 -33.969 -84.5 1 14.67 513 ASN B N 1
ATOM 8312 C CA . ASN B 1 513 ? -9.523 -35.062 -84.625 1 14.67 513 ASN B CA 1
ATOM 8313 C C . ASN B 1 513 ? -8.945 -35.469 -83.312 1 14.67 513 ASN B C 1
ATOM 8315 O O . ASN B 1 513 ? -9.062 -34.75 -82.312 1 14.67 513 ASN B O 1
ATOM 8319 N N . ASP B 1 514 ? -7.488 -35.938 -83.25 1 14.77 514 ASP B N 1
ATOM 8320 C CA . ASP B 1 514 ? -6.664 -37.125 -83.125 1 14.77 514 ASP B CA 1
ATOM 8321 C C . ASP B 1 514 ? -6.07 -37.219 -81.688 1 14.77 514 ASP B C 1
ATOM 8323 O O . ASP B 1 514 ? -6 -36.219 -81 1 14.77 514 ASP B O 1
ATOM 8327 N N . PRO B 1 515 ? -4.922 -38.281 -81.5 1 14.3 515 PRO B N 1
ATOM 8328 C CA . PRO B 1 515 ? -4.504 -39.438 -80.688 1 14.3 515 PRO B CA 1
ATOM 8329 C C . PRO B 1 515 ? -3.434 -39.094 -79.625 1 14.3 515 PRO B C 1
ATOM 8331 O O . PRO B 1 515 ? -3.152 -39.906 -78.75 1 14.3 515 PRO B O 1
ATOM 8334 N N . LEU B 1 516 ? -2.572 -38.094 -79.875 1 13.75 516 LEU B N 1
ATOM 8335 C CA . LEU B 1 516 ? -1.137 -38.312 -79.75 1 13.75 516 LEU B CA 1
ATOM 8336 C C . LEU B 1 516 ? -0.784 -38.906 -78.375 1 13.75 516 LEU B C 1
ATOM 8338 O O . LEU B 1 516 ? -1.503 -38.719 -77.438 1 13.75 516 LEU B O 1
ATOM 8342 N N . SER B 1 517 ? 0.593 -38.719 -78.062 1 13.73 517 SER B N 1
ATOM 8343 C CA . SER B 1 517 ? 1.874 -39.406 -77.938 1 13.73 517 SER B CA 1
ATOM 8344 C C . SER B 1 517 ? 2.182 -39.688 -76.438 1 13.73 517 SER B C 1
ATOM 8346 O O . SER B 1 517 ? 2.461 -40.844 -76.125 1 13.73 517 SER B O 1
ATOM 8348 N N . THR B 1 518 ? 3.383 -39.219 -76.125 1 14.07 518 THR B N 1
ATOM 8349 C CA . THR B 1 518 ? 4.676 -39.844 -75.875 1 14.07 518 THR B CA 1
ATOM 8350 C C . THR B 1 518 ? 4.855 -40.156 -74.375 1 14.07 518 THR B C 1
ATOM 8352 O O . THR B 1 518 ? 3.988 -39.844 -73.562 1 14.07 518 THR B O 1
ATOM 8355 N N . SER B 1 519 ? 6.043 -39.688 -73.938 1 13.75 519 SER B N 1
ATOM 8356 C CA . SER B 1 519 ? 7.297 -40.375 -73.562 1 13.75 519 SER B CA 1
ATOM 8357 C C . SER B 1 519 ? 7.383 -40.625 -72.062 1 13.75 519 SER B C 1
ATOM 8359 O O . SER B 1 519 ? 7.613 -41.781 -71.688 1 13.75 519 SER B O 1
ATOM 8361 N N . THR B 1 520 ? 8.547 -40.062 -71.562 1 14.26 520 THR B N 1
ATOM 8362 C CA . THR B 1 520 ? 9.773 -40.719 -71.125 1 14.26 520 THR B CA 1
ATOM 8363 C C . THR B 1 520 ? 9.695 -41.094 -69.625 1 14.26 520 THR B C 1
ATOM 8365 O O . THR B 1 520 ? 8.828 -40.594 -68.875 1 14.26 520 THR B O 1
ATOM 8368 N N . GLU B 1 521 ? 10.883 -40.938 -68.938 1 13.4 521 GLU B N 1
ATOM 8369 C CA . GLU B 1 521 ? 11.93 -41.812 -68.438 1 13.4 521 GLU B CA 1
ATOM 8370 C C . GLU B 1 521 ? 11.844 -41.906 -66.875 1 13.4 521 GLU B C 1
ATOM 8372 O O . GLU B 1 521 ? 11.891 -43 -66.312 1 13.4 521 GLU B O 1
ATOM 8377 N N . LYS B 1 522 ? 12.609 -40.812 -66.25 1 14.92 522 LYS B N 1
ATOM 8378 C CA . LYS B 1 522 ? 13.844 -41.25 -65.562 1 14.92 522 LYS B CA 1
ATOM 8379 C C . LYS B 1 522 ? 13.555 -42.125 -64.375 1 14.92 522 LYS B C 1
ATOM 8381 O O . LYS B 1 522 ? 12.484 -42 -63.75 1 14.92 522 LYS B O 1
ATOM 8386 N N . ALA B 1 523 ? 14.359 -41.906 -63.25 1 14.38 523 ALA B N 1
ATOM 8387 C CA . ALA B 1 523 ? 15.492 -42.688 -62.75 1 14.38 523 ALA B CA 1
ATOM 8388 C C . ALA B 1 523 ? 15.094 -43.469 -61.5 1 14.38 523 ALA B C 1
ATOM 8390 O O . ALA B 1 523 ? 14.031 -43.219 -60.906 1 14.38 523 ALA B O 1
ATOM 8391 N N . GLY B 1 524 ? 16.047 -43.344 -60.531 1 13.54 524 GLY B N 1
ATOM 8392 C CA . GLY B 1 524 ? 17.031 -44.281 -60 1 13.54 524 GLY B CA 1
ATOM 8393 C C . GLY B 1 524 ? 16.516 -45.031 -58.781 1 13.54 524 GLY B C 1
ATOM 8394 O O . GLY B 1 524 ? 15.445 -44.719 -58.281 1 13.54 524 GLY B O 1
ATOM 8395 N N . GLU B 1 525 ? 17.516 -45.062 -57.75 1 13.98 525 GLU B N 1
ATOM 8396 C CA . GLU B 1 525 ? 18.25 -46.219 -57.219 1 13.98 525 GLU B CA 1
ATOM 8397 C C . GLU B 1 525 ? 17.531 -46.812 -56.031 1 13.98 525 GLU B C 1
ATOM 8399 O O . GLU B 1 525 ? 16.594 -46.219 -55.5 1 13.98 525 GLU B O 1
ATOM 8404 N N . THR B 1 526 ? 18.453 -46.938 -55 1 14.06 526 THR B N 1
ATOM 8405 C CA . THR B 1 526 ? 19.016 -48.219 -54.5 1 14.06 526 THR B CA 1
ATOM 8406 C C . THR B 1 526 ? 18.188 -48.781 -53.344 1 14.06 526 THR B C 1
ATOM 8408 O O . THR B 1 526 ? 17.266 -48.125 -52.875 1 14.06 526 THR B O 1
ATOM 8411 N N . ASP B 1 527 ? 18.969 -49 -52.156 1 13.7 527 ASP B N 1
ATOM 8412 C CA . ASP B 1 527 ? 19.422 -50.281 -51.594 1 13.7 527 ASP B CA 1
ATOM 8413 C C . ASP B 1 527 ? 18.484 -50.719 -50.469 1 13.7 527 ASP B C 1
ATOM 8415 O O . ASP B 1 527 ? 17.766 -49.938 -49.875 1 13.7 527 ASP B O 1
ATOM 8419 N N . SER B 1 528 ? 18.875 -52 -49.906 1 13.98 528 SER B N 1
ATOM 8420 C CA . SER B 1 528 ? 18.391 -53.25 -49.344 1 13.98 528 SER B CA 1
ATOM 8421 C C . SER B 1 528 ? 18.406 -53.25 -47.812 1 13.98 528 SER B C 1
ATOM 8423 O O . SER B 1 528 ? 18.031 -54.219 -47.188 1 13.98 528 SER B O 1
ATOM 8425 N N . ALA B 1 529 ? 18.953 -52.25 -47.156 1 14.28 529 ALA B N 1
ATOM 8426 C CA . ALA B 1 529 ? 19.672 -52.938 -46.094 1 14.28 529 ALA B CA 1
ATOM 8427 C C . ALA B 1 529 ? 18.766 -53.938 -45.375 1 14.28 529 ALA B C 1
ATOM 8429 O O . ALA B 1 529 ? 17.562 -53.719 -45.281 1 14.28 529 ALA B O 1
ATOM 8430 N N . VAL B 1 530 ? 19.469 -54.75 -44.438 1 14.44 530 VAL B N 1
ATOM 8431 C CA . VAL B 1 530 ? 19.672 -56.094 -43.969 1 14.44 530 VAL B CA 1
ATOM 8432 C C . VAL B 1 530 ? 18.719 -56.375 -42.812 1 14.44 530 VAL B C 1
ATOM 8434 O O . VAL B 1 530 ? 18.219 -55.469 -42.156 1 14.44 530 VAL B O 1
ATOM 8437 N N . GLU B 1 531 ? 19 -57.688 -42.219 1 14.31 531 GLU B N 1
ATOM 8438 C CA . GLU B 1 531 ? 18.312 -58.875 -41.781 1 14.31 531 GLU B CA 1
ATOM 8439 C C . GLU B 1 531 ? 18.016 -58.812 -40.281 1 14.31 531 GLU B C 1
ATOM 8441 O O . GLU B 1 531 ? 16.891 -59.062 -39.844 1 14.31 531 GLU B O 1
ATOM 8446 N N . PRO B 1 532 ? 19.062 -59.156 -39.375 1 14.28 532 PRO B N 1
ATOM 8447 C CA . PRO B 1 532 ? 18.953 -60.5 -38.812 1 14.28 532 PRO B CA 1
ATOM 8448 C C . PRO B 1 532 ? 18.125 -60.562 -37.531 1 14.28 532 PRO B C 1
ATOM 8450 O O . PRO B 1 532 ? 16.953 -60.938 -37.562 1 14.28 532 PRO B O 1
ATOM 8453 N N . ASP B 1 533 ? 18.922 -61 -36.312 1 13.88 533 ASP B N 1
ATOM 8454 C CA . ASP B 1 533 ? 18.953 -62.25 -35.562 1 13.88 533 ASP B CA 1
ATOM 8455 C C . ASP B 1 533 ? 18.172 -62.125 -34.25 1 13.88 533 ASP B C 1
ATOM 8457 O O . ASP B 1 533 ? 17.922 -61.031 -33.75 1 13.88 533 ASP B O 1
ATOM 8461 N N . SER B 1 534 ? 18.438 -63.25 -33.188 1 13.92 534 SER B N 1
ATOM 8462 C CA . SER B 1 534 ? 17.828 -64.25 -32.344 1 13.92 534 SER B CA 1
ATOM 8463 C C . SER B 1 534 ? 17.906 -63.906 -30.875 1 13.92 534 SER B C 1
ATOM 8465 O O . SER B 1 534 ? 17.281 -64.562 -30.031 1 13.92 534 SER B O 1
ATOM 8467 N N . VAL B 1 535 ? 18.469 -62.844 -30.328 1 14.02 535 VAL B N 1
ATOM 8468 C CA . VAL B 1 535 ? 19.188 -63.344 -29.141 1 14.02 535 VAL B CA 1
ATOM 8469 C C . VAL B 1 535 ? 18.188 -63.844 -28.109 1 14.02 535 VAL B C 1
ATOM 8471 O O . VAL B 1 535 ? 17.062 -63.312 -28 1 14.02 535 VAL B O 1
ATOM 8474 N N . PRO B 1 536 ? 18.781 -64.688 -27.031 1 14.52 536 PRO B N 1
ATOM 8475 C CA . PRO B 1 536 ? 18.484 -65.812 -26.172 1 14.52 536 PRO B CA 1
ATOM 8476 C C . PRO B 1 536 ? 17.75 -65.438 -24.891 1 14.52 536 PRO B C 1
ATOM 8478 O O . PRO B 1 536 ? 17.719 -64.25 -24.531 1 14.52 536 PRO B O 1
ATOM 8481 N N . SER B 1 537 ? 17.625 -66.5 -23.859 1 14.21 537 SER B N 1
ATOM 8482 C CA . SER B 1 537 ? 16.781 -67.25 -22.938 1 14.21 537 SER B CA 1
ATOM 8483 C C . SER B 1 537 ? 16.953 -66.75 -21.5 1 14.21 537 SER B C 1
ATOM 8485 O O . SER B 1 537 ? 16.016 -66.75 -20.719 1 14.21 537 SER B O 1
ATOM 8487 N N . ASN B 1 538 ? 18.141 -66.25 -20.875 1 14.23 538 ASN B N 1
ATOM 8488 C CA . ASN B 1 538 ? 18.547 -67.062 -19.719 1 14.23 538 ASN B CA 1
ATOM 8489 C C . ASN B 1 538 ? 17.734 -66.688 -18.484 1 14.23 538 ASN B C 1
ATOM 8491 O O . ASN B 1 538 ? 17.188 -65.562 -18.406 1 14.23 538 ASN B O 1
ATOM 8495 N N . THR B 1 539 ? 17.891 -67.562 -17.156 1 14.6 539 THR B N 1
ATOM 8496 C CA . THR B 1 539 ? 17.328 -68.312 -16.062 1 14.6 539 THR B CA 1
ATOM 8497 C C . THR B 1 539 ? 17.453 -67.625 -14.734 1 14.6 539 THR B C 1
ATOM 8499 O O . THR B 1 539 ? 16.75 -67.938 -13.773 1 14.6 539 THR B O 1
ATOM 8502 N N . PHE B 1 540 ? 18.047 -66.375 -14.398 1 14.41 540 PHE B N 1
ATOM 8503 C CA . PHE B 1 540 ? 18.766 -66.625 -13.164 1 14.41 540 PHE B CA 1
ATOM 8504 C C . PHE B 1 540 ? 17.812 -66.75 -11.977 1 14.41 540 PHE B C 1
ATOM 8506 O O . PHE B 1 540 ? 16.812 -66 -11.922 1 14.41 540 PHE B O 1
ATOM 8513 N N . ASP B 1 541 ? 18.109 -67.625 -10.758 1 14.28 541 ASP B N 1
ATOM 8514 C CA . ASP B 1 541 ? 17.703 -68.5 -9.664 1 14.28 541 ASP B CA 1
ATOM 8515 C C . ASP B 1 541 ? 17.578 -67.75 -8.359 1 14.28 541 ASP B C 1
ATOM 8517 O O . ASP B 1 541 ? 16.594 -67.875 -7.637 1 14.28 541 ASP B O 1
ATOM 8521 N N . ILE B 1 542 ? 18.547 -67.062 -7.57 1 15.12 542 ILE B N 1
ATOM 8522 C CA . ILE B 1 542 ? 19.031 -67.688 -6.348 1 15.12 542 ILE B CA 1
ATOM 8523 C C . ILE B 1 542 ? 18.125 -67.312 -5.18 1 15.12 542 ILE B C 1
ATOM 8525 O O . ILE B 1 542 ? 17.438 -66.312 -5.223 1 15.12 542 ILE B O 1
ATOM 8529 N N . GLY B 1 543 ? 18.578 -67.625 -3.713 1 15.14 543 GLY B N 1
ATOM 8530 C CA . GLY B 1 543 ? 18.344 -68.375 -2.488 1 15.14 543 GLY B CA 1
ATOM 8531 C C . GLY B 1 543 ? 17.875 -67.5 -1.335 1 15.14 543 GLY B C 1
ATOM 8532 O O . GLY B 1 543 ? 18.078 -66.312 -1.348 1 15.14 543 GLY B O 1
ATOM 8533 N N . ILE B 1 544 ? 17.234 -68.062 -0.027 1 15.76 544 ILE B N 1
ATOM 8534 C CA . ILE B 1 544 ? 16.281 -68.125 1.075 1 15.76 544 ILE B CA 1
ATOM 8535 C C . ILE B 1 544 ? 16.969 -67.688 2.369 1 15.76 544 ILE B C 1
ATOM 8537 O O . ILE B 1 544 ? 16.312 -67.5 3.396 1 15.76 544 ILE B O 1
ATOM 8541 N N . VAL B 1 545 ? 18.047 -67 2.639 1 14.64 545 VAL B N 1
ATOM 8542 C CA . VAL B 1 545 ? 18.688 -67.5 3.865 1 14.64 545 VAL B CA 1
ATOM 8543 C C . VAL B 1 545 ? 17.859 -67.062 5.074 1 14.64 545 VAL B C 1
ATOM 8545 O O . VAL B 1 545 ? 17.25 -66 5.078 1 14.64 545 VAL B O 1
ATOM 8548 N N . ALA B 1 546 ? 17.984 -67.812 6.582 1 15.39 546 ALA B N 1
ATOM 8549 C CA . ALA B 1 546 ? 17.516 -68.438 7.816 1 15.39 546 ALA B CA 1
ATOM 8550 C C . ALA B 1 546 ? 17.734 -67.5 9.016 1 15.39 546 ALA B C 1
ATOM 8552 O O . ALA B 1 546 ? 16.828 -67.312 9.836 1 15.39 546 ALA B O 1
ATOM 8553 N N . ASN B 1 547 ? 18.953 -67.062 9.648 1 14.52 547 ASN B N 1
ATOM 8554 C CA . ASN B 1 547 ? 19.344 -67.562 10.961 1 14.52 547 ASN B CA 1
ATOM 8555 C C . ASN B 1 547 ? 18.734 -66.75 12.078 1 14.52 547 ASN B C 1
ATOM 8557 O O . ASN B 1 547 ? 18.312 -65.625 11.852 1 14.52 547 ASN B O 1
ATOM 8561 N N . ASP B 1 548 ? 19.469 -66.625 13.586 1 15.23 548 ASP B N 1
ATOM 8562 C CA . ASP B 1 548 ? 19.484 -67.125 14.953 1 15.23 548 ASP B CA 1
ATOM 8563 C C . ASP B 1 548 ? 19.156 -66 15.953 1 15.23 548 ASP B C 1
ATOM 8565 O O . ASP B 1 548 ? 19.25 -64.812 15.617 1 15.23 548 ASP B O 1
ATOM 8569 N N . ASP B 1 549 ? 19.688 -66.062 17.641 1 15.22 549 ASP B N 1
ATOM 8570 C CA . ASP B 1 549 ? 19.359 -66.375 19.031 1 15.22 549 ASP B CA 1
ATOM 8571 C C . ASP B 1 549 ? 19.688 -65.188 19.938 1 15.22 549 ASP B C 1
ATOM 8573 O O . ASP B 1 549 ? 19.281 -65.125 21.094 1 15.22 549 ASP B O 1
ATOM 8577 N N . ALA B 1 550 ? 20.516 -64 20.172 1 15.63 550 ALA B N 1
ATOM 8578 C CA . ALA B 1 550 ? 21.375 -63.812 21.328 1 15.63 550 ALA B CA 1
ATOM 8579 C C . ALA B 1 550 ? 20.578 -63.25 22.516 1 15.63 550 ALA B C 1
ATOM 8581 O O . ALA B 1 550 ? 19.734 -62.375 22.328 1 15.63 550 ALA B O 1
ATOM 8582 N N . SER B 1 551 ? 20.875 -63.625 24.156 1 15.34 551 SER B N 1
ATOM 8583 C CA . SER B 1 551 ? 20.562 -63.781 25.578 1 15.34 551 SER B CA 1
ATOM 8584 C C . SER B 1 551 ? 21 -62.594 26.391 1 15.34 551 SER B C 1
ATOM 8586 O O . SER B 1 551 ? 20.859 -62.562 27.625 1 15.34 551 SER B O 1
ATOM 8588 N N . LEU B 1 552 ? 21.375 -61.375 26.438 1 15.95 552 LEU B N 1
ATOM 8589 C CA . LEU B 1 552 ? 22.266 -60.781 27.438 1 15.95 552 LEU B CA 1
ATOM 8590 C C . LEU B 1 552 ? 21.547 -60.594 28.766 1 15.95 552 LEU B C 1
ATOM 8592 O O . LEU B 1 552 ? 20.469 -59.969 28.812 1 15.95 552 LEU B O 1
ATOM 8596 N N . SER B 1 553 ? 22.109 -60.969 30.172 1 15.82 553 SER B N 1
ATOM 8597 C CA . SER B 1 553 ? 22.156 -61.344 31.578 1 15.82 553 SER B CA 1
ATOM 8598 C C . SER B 1 553 ? 22.234 -60.125 32.469 1 15.82 553 SER B C 1
ATOM 8600 O O . SER B 1 553 ? 22.375 -59 31.984 1 15.82 553 SER B O 1
ATOM 8602 N N . THR B 1 554 ? 23.406 -59.969 33.656 1 16.5 554 THR B N 1
ATOM 8603 C CA . THR B 1 554 ? 23.656 -60.219 35.062 1 16.5 554 THR B CA 1
ATOM 8604 C C . THR B 1 554 ? 23.812 -58.906 35.844 1 16.5 554 THR B C 1
ATOM 8606 O O . THR B 1 554 ? 23.094 -58.688 36.812 1 16.5 554 THR B O 1
ATOM 8609 N N . THR B 1 555 ? 25.172 -58.5 36.75 1 16.95 555 THR B N 1
ATOM 8610 C CA . THR B 1 555 ? 25.641 -58.625 38.125 1 16.95 555 THR B CA 1
ATOM 8611 C C . THR B 1 555 ? 25.703 -57.25 38.781 1 16.95 555 THR B C 1
ATOM 8613 O O . THR B 1 555 ? 25.156 -57.062 39.875 1 16.95 555 THR B O 1
ATOM 8616 N N . GLY B 1 556 ? 27 -56.5 39.156 1 16.7 556 GLY B N 1
ATOM 8617 C CA . GLY B 1 556 ? 27.781 -56.406 40.375 1 16.7 556 GLY B CA 1
ATOM 8618 C C . GLY B 1 556 ? 27.484 -55.156 41.156 1 16.7 556 GLY B C 1
ATOM 8619 O O . GLY B 1 556 ? 26.828 -54.25 40.688 1 16.7 556 GLY B O 1
ATOM 8620 N N . THR B 1 557 ? 28.641 -54.344 41.969 1 17.7 557 THR B N 1
ATOM 8621 C CA . THR B 1 557 ? 29.188 -54.219 43.312 1 17.7 557 THR B CA 1
ATOM 8622 C C . THR B 1 557 ? 28.859 -52.875 43.906 1 17.7 557 THR B C 1
ATOM 8624 O O . THR B 1 557 ? 28.297 -52.781 45.031 1 17.7 557 THR B O 1
ATOM 8627 N N . ASP B 1 558 ? 29.984 -51.875 44.406 1 17.8 558 ASP B N 1
ATOM 8628 C CA . ASP B 1 558 ? 30.672 -51.594 45.656 1 17.8 558 ASP B CA 1
ATOM 8629 C C . ASP B 1 558 ? 30.219 -50.25 46.219 1 17.8 558 ASP B C 1
ATOM 8631 O O . ASP B 1 558 ? 29.656 -49.406 45.5 1 17.8 558 ASP B O 1
ATOM 8635 N N . HIS B 1 559 ? 31.312 -49.375 46.969 1 18.62 559 HIS B N 1
ATOM 8636 C CA . HIS B 1 559 ? 31.75 -48.875 48.281 1 18.62 559 HIS B CA 1
ATOM 8637 C C . HIS B 1 559 ? 31.312 -47.438 48.5 1 18.62 559 HIS B C 1
ATOM 8639 O O . HIS B 1 559 ? 30.703 -47.125 49.531 1 18.62 559 HIS B O 1
ATOM 8645 N N . LEU B 1 560 ? 32.438 -46.531 48.75 1 19.34 560 LEU B N 1
ATOM 8646 C CA . LEU B 1 560 ? 32.969 -45.781 49.875 1 19.34 560 LEU B CA 1
ATOM 8647 C C . LEU B 1 560 ? 32.25 -44.438 49.969 1 19.34 560 LEU B C 1
ATOM 8649 O O . LEU B 1 560 ? 31.719 -44.094 51.031 1 19.34 560 LEU B O 1
ATOM 8653 N N . CYS B 1 561 ? 33.312 -43.344 50.156 1 18.58 561 CYS B N 1
ATOM 8654 C CA . CYS B 1 561 ? 33.812 -42.219 50.969 1 18.58 561 CYS B CA 1
ATOM 8655 C C . CYS B 1 561 ? 33.125 -40.938 50.531 1 18.58 561 CYS B C 1
ATOM 8657 O O . CYS B 1 561 ? 32.969 -40.656 49.344 1 18.58 561 CYS B O 1
#

Radius of gyration: 41.89 Å; Cα contacts (8 Å, |Δi|>4): 1838; chains: 2; bounding box: 152×162×165 Å

Organism: NCBI:txid303405

Sequence (1122 aa):
MAREVSTVWVLLLLHLLLLSSLAVMTVAEMKLKQIHVINRHGSRTMLPKHPDTLIEKEGATLTPLGQSQLFTMGTWLRQEYSNSMDLKYFNPALHLLESTNLDRAISSANSLALGLFPEAQRATGILVEDANKTLVPALMTSFLETPPAIPVYSIDEDNDVFLRSFRNCPTFQENLRSLYQTDAWKELEDSSEDLLRKLAEIFPENAQEGKVPLKDIWNAYDALNVAVTECTEDEHSCDALVPDPSLATALSEQDFAKVELVAHQVEHWKYTGTETAGNLLGSNLLWKILERAGNGDKEGIFYLYSAHVPTMLGLLGALQAADEFVTATQGDRFIDYGHVFVFEVYEEVDDSGPTKNLYLKLKYKSLDEAASVSLPLKQTRSAEPCGGDNDDATNFCDLEQFKMWALEHTITEKKVWCEACGNWFSDVCLRAKFLAEDGSPLGGGGWDSLGDLEVASGDITTDLTVNQNNALTLTATFLGGLLAGLFLTLIALYAFILPRMKSQVGLSTPIANDPLSTSTEKAGETDSAVEPDSVPSNTFDIGIVANDDASLSTTGTDHLCMAREVSTVWVLLLLHLLLLSSLAVMTVAEMKLKQIHVINRHGSRTMLPKHPDTLIEKEGATLTPLGQSQLFTMGTWLRQEYSNSMDLKYFNPALHLLESTNLDRAISSANSLALGLFPEAQRATGILVEDANKTLVPALMTSFLETPPAIPVYSIDEDNDVFLRSFRNCPTFQENLRSLYQTDAWKELEDSSEDLLRKLAEIFPENAQEGKVPLKDIWNAYDALNVAVTECTEDEHSCDALVPDPSLATALSEQDFAKVELVAHQVEHWKYTGTETAGNLLGSNLLWKILERAGNGDKEGIFYLYSAHVPTMLGLLGALQAADEFVTATQGDRFIDYGHVFVFEVYEEVDDSGPTKNLYLKLKYKSLDEAASVSLPLKQTRSAEPCGGDNDDATNFCDLEQFKMWALEHTITEKKVWCEACGNWFSDVCLRAKFLAEDGSPLGGGGWDSLGDLEVASGDITTDLTVNQNNALTLTATFLGGLLAGLFLTLIALYAFILPRMKSQVGLSTPIANDPLSTSTEKAGETDSAVEPDSVPSNTFDIGIVANDDASLSTTGTDHLC

Secondary structure (DSSP, 8-state):
-HHHHHHHHHHHHHHHHHHH--------EEEEEEEEEEEE---BS---B-TTT--BSS---B-HHHHHHHHHHHHHHHHHHTTTS--SS--TTTEEEEEESSHHHHHHHHHHHHHHS-GGG-EEEEEEEPTTS-EEEEEEEPSSSSPPPPP-EEE-GGG-TTT-TTTS-HHHHHHHHHHTTSHHHHHHHHHTHHHHHHHHHH-GGG-BTTB--GGGHHHHHHHHHHHHHHHHH-HHHHHHH-S-GGGGGSS-HHHHHHHHHHHHHHHHHHHT-TTTTTTTTTHHHHHHHHHHHHSGGGS-SEEEEEE-HHHHHHHHHHHT-HHHHHHHTTT--S--TT-EEEEEEEEEEETTEEEEEEEEEEEEE-TTSSS-EE--EE-TTT--EES-SSTTS-SSEEHHHHHHHHHHHS---HHHHHHHHT--SSHHHHHHHHHHHH-S--SSS-GGGSS-PPP-------------TTHHHHHHHHHHHHHHHHHHHHHHHHHTT-----------------------------------------------------------SSS--/-HHHHHHHHHHHHHHHHHHH--------EEEEEEEEEEEE---BS---B-TTT--BSS---B-HHHHHHHHHHHHHHHHHHTTTS--SS--TTTEEEEEESSHHHHHHHHHHHHHHS-GGG-EEEEEEEPTTS-EEEEEEEPSSSSPPPPP-EEE-GGG-TTT-TTTS-HHHHHHHHHHTTSHHHHHHHHHTHHHHHHHHHH-GGG-BTTB--GGGHHHHHHHHHHHHHHHHH-HHHHHHH-S-GGGGGSS-HHHHHHHHHHHHHHHHHHHT-TTTTTTTTTHHHHHHHHHHHHSGGGS-SEEEEEE-HHHHHHHHHHHT-HHHHHHHTTT--S--TT-EEEEEEEEEEETTEEEEEEEEEEEEE-TTSSS-EE--B--TTT---BS-SSTTS-SSEEHHHHHHHHHHHS---HHHHHHHHT--SSHHHHHHHHHHHH-S--SSS-GGGSS-PPP-------------TTHHHHHHHHHHHHHHHHHHHHHHHHGGG----------------------------------------------------------------

InterPro domains:
  IPR000560 Histidine phosphatase superfamily, clade-2 [PF00328] (57-362)
  IPR000560 Histidine phosphatase superfamily, clade-2 [cd07061] (31-119)
  IPR050645 Histidine Acid Phosphatase [PTHR11567] (27-406)

Nearest PDB structures (foldseek):
  1nd5-assembly1_B  TM=7.944E-01  e=4.226E-18  Homo sapiens
  4e3w-assembly1_B  TM=7.751E-01  e=2.284E-16  Francisella tularensis subsp. holarctica LVS
  3it1-assembly1_A  TM=7.744E-01  e=6.919E-16  Francisella tularensis subsp. holarctica LVS
  8gdl-assembly2_B  TM=7.398E-01  e=1.450E-12  Xenopsylla cheopis
  6rmr-assembly1_B  TM=6.208E-01  e=1.372E-12  Escherichia coli K-12

pLDDT: mean 71.22, std 29.18, range [13.4, 98.81]

Solvent-accessible surface area (backbone atoms only — not comparable to full-atom values): 62162 Å² total; per-residue (Å²): 119,69,71,67,52,53,55,52,50,51,51,50,49,48,48,49,53,57,61,61,60,57,73,73,71,74,73,63,44,74,40,66,60,32,38,39,37,40,30,25,27,28,42,42,39,56,61,44,46,39,56,83,78,60,48,65,73,43,73,42,49,50,34,43,66,6,34,46,40,16,20,51,44,15,35,47,52,31,69,74,37,44,87,61,39,89,46,65,45,51,33,53,48,35,40,39,41,34,22,44,68,42,68,24,19,35,32,20,43,36,15,18,44,49,30,33,32,41,67,95,29,39,20,66,20,42,67,26,61,41,101,82,60,29,40,35,70,33,58,36,63,44,78,46,96,65,55,57,51,77,61,53,45,26,35,48,73,70,55,25,56,42,62,36,16,80,79,52,20,55,41,42,54,55,27,47,59,52,50,68,68,35,68,69,44,49,49,51,42,61,76,37,39,71,60,26,30,55,47,14,72,75,38,57,89,62,36,52,96,69,19,34,48,67,70,41,35,55,45,57,46,42,46,34,48,35,19,39,55,36,43,70,73,31,65,68,49,15,71,46,58,30,95,58,59,64,40,43,66,68,54,54,71,68,56,46,52,52,48,48,52,53,41,41,51,50,51,41,48,53,28,30,23,67,82,30,23,17,33,68,28,10,17,50,38,51,48,55,52,50,50,56,69,64,57,59,82,86,43,51,39,36,37,40,41,20,30,38,58,63,36,54,38,5,34,29,19,31,59,70,27,56,68,42,41,28,59,56,51,75,60,49,72,64,78,56,64,28,18,35,42,36,40,38,32,27,33,36,29,46,98,90,36,75,70,82,46,45,27,32,31,38,33,40,35,50,80,90,43,95,60,66,39,39,33,41,37,57,24,44,97,79,59,50,68,22,10,33,78,58,87,84,48,59,59,45,24,50,40,69,39,31,50,53,38,44,58,73,63,33,46,78,48,67,59,59,42,22,61,69,19,62,30,65,68,23,37,72,30,40,51,46,52,44,44,69,70,67,66,56,76,55,85,58,83,65,76,85,66,64,86,62,85,67,50,50,66,52,86,61,48,75,72,76,71,73,75,65,62,73,62,53,66,66,53,54,62,61,56,53,59,56,56,56,52,56,55,55,54,47,50,62,56,54,62,75,56,63,87,84,69,86,92,84,86,90,92,84,89,89,93,81,88,91,85,91,93,90,94,93,83,88,92,87,90,93,89,85,92,90,92,86,90,81,85,82,77,87,70,85,73,88,81,80,88,78,90,88,80,85,67,99,73,89,89,93,77,87,99,81,142,119,68,71,66,51,51,54,52,50,50,49,50,49,49,48,50,54,56,61,61,60,55,72,73,71,75,73,63,44,75,39,65,59,32,37,38,37,38,27,27,28,28,42,42,39,57,61,44,47,39,56,82,77,59,47,67,74,44,71,42,48,48,34,40,67,7,34,47,42,16,21,51,44,14,36,48,52,32,69,73,38,45,88,62,39,89,47,66,44,49,32,52,49,36,40,39,42,34,22,44,68,42,66,24,19,34,32,19,44,36,14,18,43,49,30,33,31,42,65,95,28,39,18,61,25,39,68,27,63,40,100,80,63,31,42,36,69,30,60,36,64,44,77,46,96,66,52,57,51,77,61,56,44,27,36,48,73,70,53,24,57,43,60,37,15,79,79,52,21,53,43,43,54,53,27,49,59,52,50,67,67,34,67,70,44,50,49,52,43,60,78,37,39,71,60,25,30,55,48,12,71,76,38,57,89,63,36,53,95,69,18,33,48,67,69,43,36,54,46,56,45,42,48,34,49,35,18,38,54,35,43,70,73,32,63,70,48,15,71,47,58,31,94,56,59,65,41,44,64,66,52,53,72,68,55,46,51,51,49,49,52,53,41,42,51,51,51,40,47,53,26,29,24,67,83,32,25,17,31,67,26,9,17,50,37,52,49,54,52,51,50,55,69,64,58,58,80,85,44,51,39,36,37,38,39,21,32,38,58,65,37,54,38,5,34,28,20,30,58,70,26,57,68,41,41,29,57,56,50,75,62,49,74,64,80,56,65,25,18,35,41,36,40,37,33,26,34,35,28,46,99,89,34,76,70,82,46,46,27,33,32,36,32,40,36,49,82,89,42,93,62,67,39,40,33,41,37,61,27,54,91,72,63,44,65,21,11,34,76,58,87,86,45,59,61,46,24,51,40,68,43,32,47,55,32,43,59,73,62,32,46,78,49,64,59,59,41,21,62,69,19,62,32,65,70,24,36,70,29,39,51,45,53,46,45,68,69,67,68,53,76,57,84,56,82,63,78,84,68,65,86,61,85,67,48,49,66,52,82,58,50,73,77,73,70,73,73,64,62,74,58,51,64,69,53,52,62,62,55,54,58,54,57,56,55,51,50,56,56,50,54,66,59,57,68,80,59,75,72,88,73,84,92,90,83,91,93,87,90,90,94,86,89,90,85,86,83,86,82,89,78,86,82,83,83,84,88,74,86,90,79,90,90,77,88,89,84,88,78,94,81,93,93,80,94,84,93,98,85,97,79,98,94,93,90,94,91,94,85,90,130

Foldseek 3Di:
DVVVVVVVVVVVVVVVVVVVPPVPPQPWDWAFQAKEKEWAFFFWFFFAADLQQRHTPDAIAQDPRRLVLLLLVLLLVQVVCVVRDVQQEDDLQFAAAEEAPGNRLVSSSQSSQCNSHPQVRYFPFFQDQPPVRARHRPRHHDPDPGDDTDDYHYDHQQQCCAFNVVNQFQQLSVLSVVLCVDPVNVVLCVVCVVLQLLLCVVVVVQDDPNGRGLSRLSSSLSLLVSLLVQCVPDVVSNVVRRPDNCSNPSDDPVSNVVSVVSNLVSLLCSQQNCSRLQQLRHLNNVLLVLVLLLPPPSAHRYYYYRHHQSNVSNNCNLQVQQVLVCVQVVRPNGRHRNKMKMKTKIFTAGPVGTPSWIWIWIWIDDSVDSDIFTRWTAFADVRDTALHPDPPHPVTHGSVRRVVVSVVRHDNDPCVSCVSRVRCPHPLNVVSVCCVPVVDDPPDDDPVCPPDDGRDRDVNPPPPPPPPPVVPPVVPPVVVVVVVVPVVVVVVVPPVPDDDDDDDDDDDDDDDDDDDYDYDDDDDYDDDDDDDDDDDDPPDDPDDDDDDDDDPDDDDDDDDD/DVVVVVVVVVVVVVVVVVVVPPVPPQPWDWAFFAKEKEWAFFFWFFFAADLQLRHTPDAIAQDPRRLVLLLLVLLLVQVVCVVRDVQQEDDLQFAAAEEAPGNRLVSSSQSSQCNSHPQVRHFPFFQDQPPVRARDGPRHHDPDPGDDTDDYHYDHQQQCCAFVVVNQFQQLSVLSVVLCVDPVNVVLCVVCVVLQLLLCVVVVVQDDPNGRGLSRLSSSLSLLVSLLVQCVPDVVSNVVRRPDNCSNPSDDPVSNVVSVVSNLVSLLCSQQNCSRLQQLRHLNNVLLVLVLLQPPPSAHRYYYYRHHQSNVSNNCNLQVQQVLVCVQVVRPNGRHRNKMKMKTKIFTAGPVGTPSWIWIWIWIDDSVDSDIFTRWTAFPPPSDTALHPDPPHPVTHGSVRRVVVSVVRHDNDPCVSCVSRVRCPHPLNVLSVVCVPVVDDPPDDDPVCPPDDGRPRDVNPPPPPPPPPVVPPVVPVVVVVVVVVVVVVVVVPPDVPDDDDDDDYDYDYDDDDDDDYYYDDDDDYDDDDDDDDDDDDDDDDDDDDDDDDDDDDDDYDDDDD